Protein AF-A0A8S9JTN9-F1 (afdb_monomer)

Radius of gyration: 44.49 Å; Cα contacts (8 Å, |Δi|>4): 1366; chains: 1; bounding box: 99×125×129 Å

Solvent-accessible surface area (backbone atoms only — not comparable to full-atom values): 61646 Å² total; per-residue (Å²): 127,71,65,69,53,52,55,55,51,49,50,53,55,53,60,62,70,70,72,78,73,77,75,78,67,66,71,97,46,72,66,56,47,50,49,47,60,67,70,60,60,55,63,96,54,34,58,98,40,53,59,58,39,31,57,41,54,53,50,33,56,77,57,70,52,89,56,70,78,80,45,39,67,63,46,36,53,52,31,48,51,45,66,70,39,91,83,51,51,59,62,56,46,26,26,30,53,54,35,35,73,74,69,62,49,91,61,71,99,65,80,59,65,69,52,56,54,48,28,55,48,35,49,73,70,43,73,34,48,63,42,36,31,29,14,37,49,34,53,47,51,49,52,72,73,47,85,87,60,92,72,60,38,93,58,30,64,59,52,49,49,59,56,56,69,34,51,47,93,62,26,28,14,26,56,35,86,88,45,90,66,55,34,56,42,46,28,6,49,48,34,35,25,49,18,32,38,56,70,26,30,84,58,87,68,63,64,69,61,53,52,53,48,52,52,27,52,57,41,34,60,70,67,50,44,72,50,97,87,61,30,22,42,34,79,55,97,81,33,43,66,56,24,36,50,31,33,52,53,6,50,54,42,30,46,73,56,41,93,84,65,77,95,65,65,63,70,57,55,54,8,40,53,43,38,65,50,65,61,67,74,85,71,91,76,85,88,76,82,84,91,76,84,82,79,85,84,80,68,99,67,86,88,81,89,86,84,89,89,85,91,89,87,89,84,91,86,88,88,88,82,89,87,86,89,82,91,84,86,88,84,82,90,80,91,80,90,86,86,89,88,88,90,87,91,83,87,92,90,88,86,89,87,88,90,86,91,81,91,81,92,81,90,88,90,87,86,86,86,91,87,89,85,74,88,77,52,58,67,66,50,54,58,67,73,46,63,71,74,73,66,67,79,61,92,69,53,55,59,60,46,32,45,52,53,49,45,33,57,77,72,71,51,86,78,61,67,73,53,54,52,59,52,32,54,54,30,45,52,46,64,74,38,51,91,78,47,51,61,61,53,51,23,27,30,51,55,35,34,73,75,68,61,48,90,61,72,100,66,80,55,65,62,50,56,52,48,29,55,47,35,49,72,72,43,71,36,49,65,40,36,31,30,14,37,46,34,51,46,52,48,50,71,73,46,84,87,60,92,73,58,38,92,59,27,65,60,53,46,49,61,55,56,68,39,51,46,96,60,27,28,14,30,54,30,92,87,44,90,64,58,32,58,42,44,28,7,49,50,35,34,25,48,19,32,38,62,70,26,30,84,60,88,69,63,65,68,59,53,52,53,48,54,53,29,53,59,39,35,62,70,72,52,43,73,49,99,87,57,30,24,44,34,78,56,97,77,33,43,53,44,22,35,20,31,33,46,45,6,50,35,40,33,28,66,61,43,90,85,53,52,95,66,66,52,60,56,54,39,9,39,52,44,36,55,67,67,66,62,81,55,97,43,72,67,46,38,27,28,37,54,52,28,44,56,33,42,54,62,53,54,49,57,23,37,48,43,80,45,56,93,56,56,64,39,40,61,70,79,58,54,51,53,53,39,34,58,18,33,77,82,63,48,86,54,74,69,62,50,48,30,41,46,34,29,36,42,80,87,52,93,81,61,58,66,40,71,67,44,75,43,50,76,39,82,91,78,59,33,32,34,42,78,72,80,60,94,78,63,67,69,38,52,31,38,36,30,33,32,65,47,74,40,80,84,48,66,86,52,53,67,36,62,56,78,66,49,77,42,73,32,39,26,24,25,52,59,47,81,40,80,34,35,42,32,38,28,42,73,90,75,68,48,72,79,42,78,45,79,52,59,91,90,52,92,61,69,42,80,49,71,45,47,36,70,26,28,43,39,41,37,31,28,39,25,38,87,88,67,47,73,50,81,63,82,37,39,37,42,34,41,32,35,80,86,69,50,74,46,80,42,77,47,45,74,55,90,69,38,34,40,35,78,46,52,34,64,84,35,36,75,82,56,40,32,65,52,45,53,25,39,35,33,43,37,39,38,37,97,38,38,72,65,59,43,80,42,72,46,29,35,37,38,36,52,45,64,82,67,58,96,85,55,72,73,67,81,80,71,73,73,50,83,66,54,79,72,50,85,70,82,83,83,78,84,79,70,80,78,77,80,84,76,79,61,68,68,60,56,51,53,52,51,50,62,64,48,45,59,57,52,48,47,53,49,41,54,56,50,43,51,71,73,39,93,58,77,87,58,73,82,79,60,52,86,51,71,74,54,31,51,50,52,51,49,42,54,48,39,53,52,51,51,54,48,46,54,50,46,44,71,77,42,82,61,59,75,76,60,53,53,56,54,48,50,53,49,48,49,60,50,50,61,69,73,57,84,71,87,86,77,88,74,69,63,56,63,57,51,53,54,61,56,52,62,60,65,74,78,114

Foldseek 3Di:
DVVVVVVVVVVVVVLVVPQPPPPPLDPDDVLNLVVLCVVLDADVLEHPALVSVLVSLVSCVVVLHPPLVSNQDVLLVQLLVQLPDLPHDLQNLQSSLSNCVRNVRPDDLDDSPSSLVVLLVLLVPDQFLVSLLSSLSSLLSSCVPRPPDLQANAPLQVSLVSLCCQADPLLFGDRGPPDPDTALLSSLSSLLSNLSSLVRHPDHHPPVSVVVNLNSLQSPLVQWDADPNLAIFHQDPVGGVSSLVSNVNSQVSNQVSDDPGRPHDPSNVVNPVVVVSVPDDPRPDDDDPDDPPPPPPPPPDDDDDDDDDDDDDDDDDDDDDDDDDDDDDDDDDDDDDDDDDDDDDDDDDDDDDDDDDDDDDDDDDDDDDDDDDPPPCVVVVVVVSPVLPVVLPPDDQLVLLLLSLVLCVLVVHDDDPVSLVVLLVVLLVCQVCVVPDDLQSLQSSLSSCVRSVRPDDLDHPVSSLVVLLVLLVPDQFLVSLLSSLNSLVSCCVPRPPDLQANACLQVSLVSLVVQADPLLWGDRGPVDPDTALLSSLSSLLSNLSSLVRHPDHHPVVSVVVNLVSLQSPLVQWDADPQLAIFDQDPVGTLSSRLSNLNSQQSNQVSDDPERAYDLSNLQNPLVVLVVVPQDPDSNSNSSSSNSLVSLCDGQHAREKDKDFPDLEAEPAVQRKGKIAIATSVRHQDDDKWKWQQFKAAPPDDPDTQDHTHTFDADPVVNITIDNHGDLSDFFHKIKTKMAMGDDPVVVVDHYGYDRIRIGIHGYAYAKDKAQWKKFKAAQPPRDTPDIDGFPLVDQDADEAEDELRIKMKTKIFIATPSGDGDDAPFKWKWKAFPVRFIDIGGFDDDDGMTMDMGNSNVCCLVVQVDFAKIWIWIWTDHPRHPDTDTGGRHIYGYHGDDHDPPGDHGPPDPPDPCVVVPDDPDDDDDDDDPDDDDDVVVVVVVVVVVCVVVVVVVCCCVVCVVVDPPCPDCVPQDPDPVSNVLVVLLVVLVVVLVVLVVCCVVPVPDPVVSVVVNCVSVVVNVVSVDPDDDDDDPVVVVVVVVVVVVVVVD

InterPro domains:
  IPR008814 Dolichyl-diphosphooligosaccharide--protein glycosyltransferase subunit Swp1 [PTHR12640] (394-1003)
  IPR055373 Ribophorin II, N-terminal domain [PF05817] (28-281)
  IPR055373 Ribophorin II, N-terminal domain [PF05817] (397-648)
  IPR055374 Ribophorin II, third domain [PF23860] (770-894)
  IPR055375 Ribophorin II, second domain [PF23861] (656-762)
  IPR056790 Ribophorin II, C-terminal domain [PF25147] (927-1003)

pLDDT: mean 73.26, std 22.55, range [18.02, 96.38]

Structure (mmCIF, N/CA/C/O backbone):
data_AF-A0A8S9JTN9-F1
#
_entry.id   AF-A0A8S9JTN9-F1
#
loop_
_atom_site.group_PDB
_atom_site.id
_atom_site.type_symbol
_atom_site.label_atom_id
_atom_site.label_alt_id
_atom_site.label_comp_id
_atom_site.label_asym_id
_atom_site.label_entity_id
_atom_site.label_seq_id
_atom_sit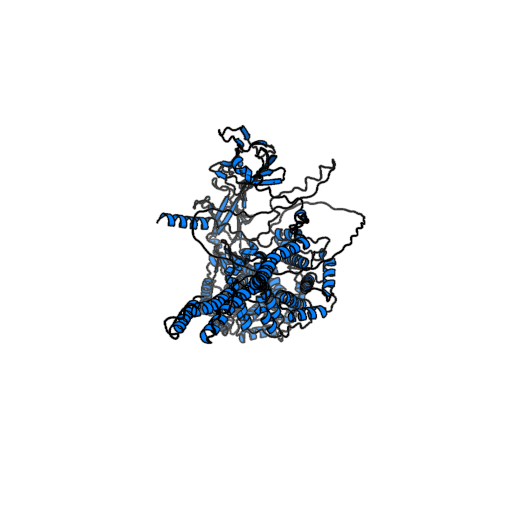e.pdbx_PDB_ins_code
_atom_site.Cartn_x
_atom_site.Cartn_y
_atom_site.Cartn_z
_atom_site.occupancy
_atom_site.B_iso_or_equiv
_atom_site.auth_seq_id
_atom_site.auth_comp_id
_atom_site.auth_asym_id
_atom_site.auth_atom_id
_atom_site.pdbx_PDB_model_num
ATOM 1 N N . MET A 1 1 ? 15.550 -11.506 44.178 1.00 37.38 1 MET A N 1
ATOM 2 C CA . MET A 1 1 ? 16.209 -10.995 42.948 1.00 37.38 1 MET A CA 1
ATOM 3 C C . MET A 1 1 ? 15.764 -11.732 41.674 1.00 37.38 1 MET A C 1
ATOM 5 O O . MET A 1 1 ? 15.809 -11.129 40.613 1.00 37.38 1 MET A O 1
ATOM 9 N N . MET A 1 2 ? 15.254 -12.969 41.771 1.00 32.28 2 MET A N 1
ATOM 10 C CA . MET A 1 2 ? 14.776 -13.774 40.631 1.00 32.28 2 MET A CA 1
ATOM 11 C C . MET A 1 2 ? 13.329 -13.436 40.172 1.00 32.28 2 MET A C 1
ATOM 13 O O . MET A 1 2 ? 13.011 -13.584 38.999 1.00 32.28 2 MET A O 1
ATOM 17 N N . GLU A 1 3 ? 12.477 -12.863 41.036 1.00 29.97 3 GLU A N 1
ATOM 18 C CA . GLU A 1 3 ? 11.081 -12.496 40.691 1.00 29.97 3 GLU A CA 1
ATOM 19 C C . GLU A 1 3 ? 10.928 -11.210 39.857 1.00 29.97 3 GLU A C 1
ATOM 21 O O . GLU A 1 3 ? 10.018 -11.109 39.038 1.00 29.97 3 GLU A O 1
ATOM 26 N N . ARG A 1 4 ? 11.837 -10.230 39.982 1.00 31.38 4 ARG A N 1
ATOM 27 C CA . ARG A 1 4 ? 11.794 -8.999 39.159 1.00 31.38 4 ARG A CA 1
ATOM 28 C C . ARG A 1 4 ? 12.241 -9.230 37.709 1.00 31.38 4 ARG A C 1
ATOM 30 O O . ARG A 1 4 ? 11.861 -8.458 36.832 1.00 31.38 4 ARG A O 1
ATOM 37 N N . GLY A 1 5 ? 13.013 -10.290 37.459 1.00 32.69 5 GLY A N 1
ATOM 38 C CA . GLY A 1 5 ? 13.404 -10.717 36.113 1.00 32.69 5 GLY A CA 1
ATOM 39 C C . GLY A 1 5 ? 12.249 -11.375 35.361 1.00 32.69 5 GLY A C 1
ATOM 40 O O . GLY A 1 5 ? 12.033 -11.065 34.196 1.00 32.69 5 GLY A O 1
ATOM 41 N N . LEU A 1 6 ? 11.446 -12.193 36.050 1.00 35.97 6 LEU A N 1
ATOM 42 C CA . LEU A 1 6 ? 10.314 -12.901 35.451 1.00 35.97 6 LEU A CA 1
ATOM 43 C C . LEU A 1 6 ? 9.186 -11.947 35.032 1.00 35.97 6 LEU A C 1
ATOM 45 O O . LEU A 1 6 ? 8.621 -12.113 33.960 1.00 35.97 6 LEU A O 1
ATOM 49 N N . VAL A 1 7 ? 8.912 -10.901 35.823 1.00 39.09 7 VAL A N 1
ATOM 50 C CA . VAL A 1 7 ? 7.895 -9.882 35.494 1.00 39.09 7 VAL A CA 1
ATOM 51 C C . VAL A 1 7 ? 8.322 -9.025 34.298 1.00 39.09 7 VAL A C 1
ATOM 53 O O . VAL A 1 7 ? 7.502 -8.750 33.431 1.00 39.09 7 VAL A O 1
ATOM 56 N N . ARG A 1 8 ? 9.609 -8.666 34.180 1.00 35.66 8 ARG A N 1
ATOM 57 C CA . ARG A 1 8 ? 10.128 -7.966 32.989 1.00 35.66 8 ARG A CA 1
ATOM 58 C C . ARG A 1 8 ? 10.144 -8.856 31.745 1.00 35.66 8 ARG A C 1
ATOM 60 O O . ARG A 1 8 ? 9.873 -8.363 30.658 1.00 35.66 8 ARG A O 1
ATOM 67 N N . PHE A 1 9 ? 10.397 -10.155 31.904 1.00 37.16 9 PHE A N 1
ATOM 68 C CA . PHE A 1 9 ? 10.361 -11.126 30.809 1.00 37.16 9 PHE A CA 1
ATOM 69 C C . PHE A 1 9 ? 8.922 -11.419 30.345 1.00 37.16 9 PHE A C 1
ATOM 71 O O . PHE A 1 9 ? 8.666 -11.508 29.150 1.00 37.16 9 PHE A O 1
ATOM 78 N N . LEU A 1 10 ? 7.958 -11.472 31.272 1.00 35.69 10 LEU A N 1
ATOM 79 C CA . LEU A 1 10 ? 6.525 -11.586 30.973 1.00 35.69 10 LEU A CA 1
ATOM 80 C C . LEU A 1 10 ? 5.950 -10.313 30.344 1.00 35.69 10 LEU A C 1
ATOM 82 O O . LEU A 1 10 ? 5.129 -10.433 29.445 1.00 35.69 10 LEU A O 1
ATOM 86 N N . PHE A 1 11 ? 6.405 -9.118 30.736 1.00 35.66 11 PHE A N 1
ATOM 87 C CA . PHE A 1 11 ? 6.034 -7.869 30.055 1.00 35.66 11 PHE A CA 1
ATOM 88 C C . PHE A 1 11 ? 6.622 -7.777 28.640 1.00 35.66 11 PHE A C 1
ATOM 90 O O . PHE A 1 11 ? 5.933 -7.307 27.740 1.00 35.66 11 PHE A O 1
ATOM 97 N N . LEU A 1 12 ? 7.839 -8.290 28.410 1.00 32.31 12 LEU A N 1
ATOM 98 C CA . LEU A 1 12 ? 8.412 -8.388 27.062 1.00 32.31 12 LEU A CA 1
ATOM 99 C C . LEU A 1 12 ? 7.629 -9.375 26.179 1.00 32.31 12 LEU A C 1
ATOM 101 O O . LEU A 1 12 ? 7.355 -9.084 25.022 1.00 32.31 12 LEU A O 1
ATOM 105 N N . ILE A 1 13 ? 7.219 -10.522 26.730 1.00 34.81 13 ILE A N 1
ATOM 106 C CA . ILE A 1 13 ? 6.432 -11.531 26.001 1.00 34.81 13 ILE A CA 1
ATOM 107 C C . ILE A 1 13 ? 4.986 -11.057 25.766 1.00 34.81 13 ILE A C 1
ATOM 109 O O . ILE A 1 13 ? 4.405 -11.371 24.730 1.00 34.81 13 ILE A O 1
ATOM 113 N N . LEU A 1 14 ? 4.412 -10.266 26.679 1.00 30.08 14 LEU A N 1
ATOM 114 C CA . LEU A 1 14 ? 3.071 -9.692 26.523 1.00 30.08 14 LEU A CA 1
ATOM 115 C C . LEU A 1 14 ? 3.052 -8.512 25.533 1.00 30.08 14 LEU A C 1
ATOM 117 O O . LEU A 1 14 ? 2.063 -8.345 24.826 1.00 30.08 14 LEU A O 1
ATOM 121 N N . ALA A 1 15 ? 4.151 -7.756 25.416 1.00 28.98 15 ALA A N 1
ATOM 122 C CA . ALA A 1 15 ? 4.320 -6.726 24.386 1.00 28.98 15 ALA A CA 1
ATOM 123 C C . ALA A 1 15 ? 4.497 -7.328 22.977 1.00 28.98 15 ALA A C 1
ATOM 125 O O . ALA A 1 15 ? 3.968 -6.792 22.008 1.00 28.98 15 ALA A O 1
ATOM 126 N N . VAL A 1 16 ? 5.152 -8.490 22.860 1.00 29.52 16 VAL A N 1
ATOM 127 C CA . VAL A 1 16 ? 5.305 -9.207 21.577 1.00 29.52 16 VAL A CA 1
ATOM 128 C C . VAL A 1 16 ? 4.012 -9.928 21.148 1.00 29.52 16 VAL A C 1
ATOM 130 O O . VAL A 1 16 ? 3.818 -10.185 19.965 1.00 29.52 16 VAL A O 1
ATOM 133 N N . ALA A 1 17 ? 3.084 -10.217 22.068 1.00 27.33 17 ALA A N 1
ATOM 134 C CA . ALA A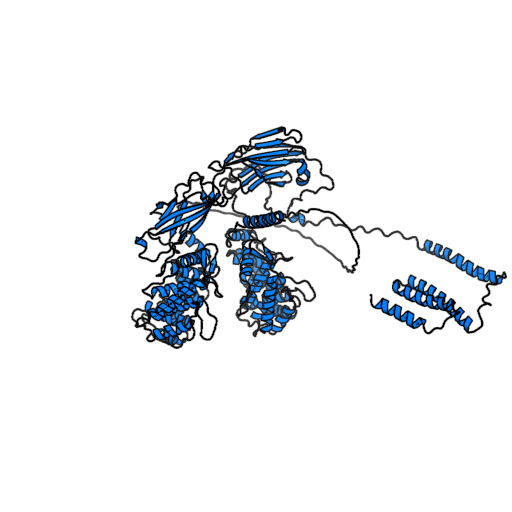 1 17 ? 1.855 -10.964 21.767 1.00 27.33 17 ALA A CA 1
ATOM 135 C C . ALA A 1 17 ? 0.630 -10.102 21.382 1.00 27.33 17 ALA A C 1
ATOM 137 O O . ALA A 1 17 ? -0.398 -10.665 21.007 1.00 27.33 17 ALA A O 1
ATOM 138 N N . ILE A 1 18 ? 0.710 -8.766 21.464 1.00 27.09 18 ILE A N 1
ATOM 139 C CA . ILE A 1 18 ? -0.400 -7.856 21.097 1.00 27.09 18 ILE A CA 1
ATOM 140 C C . ILE A 1 18 ? -0.144 -7.128 19.764 1.00 27.09 18 ILE A C 1
ATOM 142 O O . ILE A 1 18 ? -1.085 -6.636 19.145 1.00 27.09 18 ILE A O 1
ATOM 146 N N . CYS A 1 19 ? 1.078 -7.147 19.232 1.00 28.38 19 CYS A N 1
ATOM 147 C CA . CYS A 1 19 ? 1.383 -6.535 17.939 1.00 28.38 19 CYS A CA 1
ATOM 148 C C . CYS A 1 19 ? 1.438 -7.603 16.837 1.00 28.38 19 CYS A C 1
ATOM 150 O O . CYS A 1 19 ? 2.491 -8.122 16.481 1.00 28.38 19 CYS A O 1
ATOM 152 N N . GLY A 1 20 ? 0.264 -7.998 16.350 1.00 27.23 20 GLY A N 1
ATOM 153 C CA . GLY A 1 20 ? 0.123 -9.023 15.313 1.00 27.23 20 GLY A CA 1
ATOM 154 C C . GLY A 1 20 ? -1.181 -8.914 14.531 1.00 27.23 20 GLY A C 1
ATOM 155 O O . GLY A 1 20 ? -1.677 -9.907 14.013 1.00 27.23 20 GLY A O 1
ATOM 156 N N . ALA A 1 21 ? -1.766 -7.722 14.467 1.00 26.72 21 ALA A N 1
ATOM 157 C CA . ALA A 1 21 ? -2.654 -7.365 13.377 1.00 26.72 21 ALA A CA 1
ATOM 158 C C . ALA A 1 21 ? -1.864 -6.372 12.535 1.00 26.72 21 ALA A C 1
ATOM 160 O O . ALA A 1 21 ? -1.890 -5.177 12.805 1.00 26.72 21 ALA A O 1
ATOM 161 N N . ALA A 1 22 ? -1.103 -6.871 11.559 1.00 27.00 22 ALA A N 1
ATOM 162 C CA . ALA A 1 22 ? -0.682 -6.012 10.468 1.00 27.00 22 ALA A CA 1
ATOM 163 C C . ALA A 1 22 ? -1.977 -5.447 9.874 1.00 27.00 22 ALA A C 1
ATOM 165 O O . ALA A 1 22 ? -2.771 -6.194 9.295 1.00 27.00 22 ALA A O 1
ATOM 166 N N . SER A 1 23 ? -2.253 -4.164 10.110 1.00 31.66 23 SER A N 1
ATOM 167 C CA . SER A 1 23 ? -3.237 -3.437 9.328 1.00 31.66 23 SER A CA 1
ATOM 168 C C . SER A 1 23 ? -2.815 -3.621 7.879 1.00 31.66 23 SER A C 1
ATOM 170 O O . SER A 1 23 ? -1.754 -3.151 7.472 1.00 31.66 23 SER A O 1
ATOM 172 N N . VAL A 1 24 ? -3.585 -4.400 7.121 1.00 33.34 24 VAL A N 1
ATOM 173 C CA . VAL A 1 24 ? -3.389 -4.498 5.679 1.00 33.34 24 VAL A CA 1
ATOM 174 C C . VAL A 1 24 ? -3.744 -3.121 5.147 1.00 33.34 24 VAL A C 1
ATOM 176 O O . VAL A 1 24 ? -4.917 -2.772 5.041 1.00 33.34 24 VAL A O 1
ATOM 179 N N . PHE A 1 25 ? -2.717 -2.306 4.929 1.00 40.38 25 PHE A N 1
ATOM 180 C CA . PHE A 1 25 ? -2.852 -0.975 4.371 1.00 40.38 25 PHE A CA 1
ATOM 181 C C . PHE A 1 25 ? -3.447 -1.119 2.972 1.00 40.38 25 PHE A C 1
ATOM 183 O O . PHE A 1 25 ? -2.820 -1.693 2.081 1.00 40.38 25 PHE A O 1
ATOM 190 N N . GLN A 1 26 ? -4.687 -0.669 2.795 1.00 40.78 26 GLN A N 1
ATOM 191 C CA . GLN A 1 26 ? -5.319 -0.658 1.483 1.00 40.78 26 GLN A CA 1
ATOM 192 C C . GLN A 1 26 ? -4.934 0.636 0.755 1.00 40.78 26 GLN A C 1
ATOM 194 O O . GLN A 1 26 ? -4.905 1.697 1.381 1.00 40.78 26 GLN A O 1
ATOM 199 N N . PRO A 1 27 ? -4.630 0.579 -0.552 1.00 51.81 27 PRO A N 1
ATOM 200 C CA . PRO A 1 27 ? -4.450 1.783 -1.353 1.00 51.81 27 PRO A CA 1
ATOM 201 C C . PRO A 1 27 ? -5.747 2.607 -1.395 1.00 51.81 27 PRO A C 1
ATOM 203 O O . PRO A 1 27 ? -6.815 2.127 -1.012 1.00 51.81 27 PRO A O 1
ATOM 206 N N . ILE A 1 28 ? -5.652 3.845 -1.893 1.00 53.41 28 ILE A N 1
ATOM 207 C CA . ILE A 1 28 ? -6.803 4.740 -2.101 1.00 53.41 28 ILE A CA 1
ATOM 208 C C . ILE A 1 28 ? -7.942 3.968 -2.787 1.00 53.41 28 ILE A C 1
ATOM 210 O O . ILE A 1 28 ? -7.815 3.530 -3.931 1.00 53.41 28 ILE A O 1
ATOM 214 N N . SER A 1 29 ? -9.051 3.818 -2.071 1.00 59.75 29 SER A N 1
ATOM 215 C CA . SER A 1 29 ? -10.230 3.046 -2.472 1.00 59.75 29 SER A CA 1
ATOM 216 C C . SER A 1 29 ? -11.395 3.947 -2.896 1.00 59.75 29 SER A C 1
ATOM 218 O O . SER A 1 29 ? -11.364 5.168 -2.715 1.00 59.75 29 SER A O 1
ATOM 220 N N . ASP A 1 30 ? -12.470 3.342 -3.398 1.00 60.56 30 ASP A N 1
ATOM 221 C CA . ASP A 1 30 ? -13.699 4.058 -3.759 1.00 60.56 30 ASP A CA 1
ATOM 222 C C . ASP A 1 30 ? -14.342 4.779 -2.566 1.00 60.56 30 ASP A C 1
ATOM 224 O O . ASP A 1 30 ? -14.969 5.822 -2.744 1.00 60.56 30 ASP A O 1
ATOM 228 N N . SER A 1 31 ? -14.119 4.306 -1.333 1.00 56.41 31 SER A N 1
ATOM 229 C CA . SER A 1 31 ? -14.581 5.006 -0.130 1.00 56.41 31 SER A CA 1
ATOM 230 C C . SER A 1 31 ? -13.860 6.338 0.085 1.00 56.41 31 SER A C 1
ATOM 232 O O . SER A 1 31 ? -14.497 7.305 0.493 1.00 56.41 31 SER A O 1
ATOM 234 N N . HIS A 1 32 ? -12.573 6.444 -0.266 1.00 60.75 32 HIS A N 1
ATOM 235 C CA . HIS A 1 32 ? -11.844 7.717 -0.235 1.00 60.75 32 HIS A CA 1
ATOM 236 C C . HIS A 1 32 ? -12.381 8.683 -1.295 1.00 60.75 32 HIS A C 1
ATOM 238 O O . HIS A 1 32 ? -12.537 9.875 -1.027 1.00 60.75 32 HIS A O 1
ATOM 244 N N . ARG A 1 33 ? -12.707 8.167 -2.489 1.00 72.19 33 ARG A N 1
ATOM 245 C CA . ARG A 1 33 ? -13.304 8.965 -3.571 1.00 72.19 33 ARG A CA 1
ATOM 246 C C . ARG A 1 33 ? -14.699 9.463 -3.185 1.00 72.19 33 ARG A C 1
ATOM 248 O O . ARG A 1 33 ? -15.002 10.636 -3.385 1.00 72.19 33 ARG A O 1
ATOM 255 N N . SER A 1 34 ? -15.513 8.608 -2.566 1.00 65.50 34 SER A N 1
ATOM 256 C CA . SER A 1 34 ? -16.839 8.971 -2.052 1.00 65.50 34 SER A CA 1
ATOM 257 C C . SER A 1 34 ? -16.753 9.987 -0.912 1.00 65.50 34 SER A C 1
ATOM 259 O O . SER A 1 34 ? -17.433 11.006 -0.952 1.00 65.50 34 SER A O 1
ATOM 261 N N . ALA A 1 35 ? -15.872 9.774 0.069 1.00 64.06 35 ALA A N 1
ATOM 262 C CA . ALA A 1 35 ? -15.688 10.710 1.177 1.00 64.06 35 ALA A CA 1
ATOM 263 C C . ALA A 1 35 ? -15.208 12.085 0.688 1.00 64.06 35 ALA A C 1
ATOM 265 O O . ALA A 1 35 ? -15.694 13.112 1.151 1.00 64.06 35 ALA A O 1
ATOM 266 N N . ALA A 1 36 ? -14.301 12.130 -0.292 1.00 65.00 36 ALA A N 1
ATOM 267 C CA . ALA A 1 36 ? -13.862 13.390 -0.883 1.00 65.00 36 ALA A CA 1
ATOM 268 C C . ALA A 1 36 ? -14.997 14.132 -1.606 1.00 65.00 36 ALA A C 1
ATOM 270 O O . ALA A 1 36 ? -15.054 15.361 -1.550 1.00 65.00 36 ALA A O 1
ATOM 271 N N . LEU A 1 37 ? -15.915 13.405 -2.254 1.00 68.38 37 LEU A N 1
ATOM 272 C CA . LEU A 1 37 ? -17.102 13.991 -2.880 1.00 68.38 37 LEU A CA 1
ATOM 273 C C . LEU A 1 37 ? -18.058 14.627 -1.866 1.00 68.38 37 LEU A C 1
ATOM 275 O O . LEU A 1 37 ? -18.687 15.623 -2.223 1.00 68.38 37 LEU A O 1
ATOM 279 N N . ASP A 1 38 ? -18.133 14.084 -0.649 1.00 69.75 38 ASP A N 1
ATOM 280 C CA . ASP A 1 38 ? -18.964 14.596 0.447 1.00 69.75 38 ASP A CA 1
ATOM 281 C C . ASP A 1 38 ? -18.288 15.744 1.215 1.00 69.75 38 ASP A C 1
ATOM 283 O O . ASP A 1 38 ? -18.948 16.698 1.624 1.00 69.75 38 ASP A O 1
ATOM 287 N N . VAL A 1 39 ? -16.963 15.684 1.391 1.00 72.69 39 VAL A N 1
ATOM 288 C CA . VAL A 1 39 ? -16.188 16.700 2.123 1.00 72.69 39 VAL A CA 1
ATOM 289 C C . VAL A 1 39 ? -16.002 17.972 1.295 1.00 72.69 39 VAL A C 1
ATOM 291 O O . VAL A 1 39 ? -16.148 19.073 1.821 1.00 72.69 39 VAL A O 1
ATOM 294 N N . PHE A 1 40 ? -15.708 17.848 -0.001 1.00 73.25 40 PHE A N 1
ATOM 295 C CA . PHE A 1 40 ? -15.378 18.988 -0.866 1.00 73.25 40 PHE A CA 1
ATOM 296 C C . PHE A 1 40 ? -16.570 19.504 -1.687 1.00 73.25 40 PHE A C 1
ATOM 298 O O . PHE A 1 40 ? -16.401 19.960 -2.825 1.00 73.25 40 PHE A O 1
ATOM 305 N N . VAL A 1 41 ? -17.783 19.458 -1.123 1.00 69.75 41 VAL A N 1
ATOM 306 C CA . VAL A 1 41 ? -18.990 20.005 -1.762 1.00 69.75 41 VAL A CA 1
ATOM 307 C C . VAL A 1 41 ? -18.933 21.542 -1.768 1.00 69.75 41 VAL A C 1
ATOM 309 O O . VAL A 1 41 ? -18.853 22.152 -0.701 1.00 69.75 41 VAL A O 1
ATOM 312 N N . PRO A 1 42 ? -19.000 22.199 -2.941 1.00 65.81 42 PRO A N 1
ATOM 313 C CA . PRO A 1 42 ? -19.050 23.657 -3.015 1.00 65.81 42 PRO A CA 1
ATOM 314 C C . PRO A 1 42 ? -20.377 24.193 -2.456 1.00 65.81 42 PRO A C 1
ATOM 316 O O . PRO A 1 42 ? -21.441 23.617 -2.690 1.00 65.81 42 PRO A O 1
ATOM 319 N N . VAL A 1 43 ? -20.337 25.338 -1.772 1.00 62.12 43 VAL A N 1
ATOM 320 C CA . VAL A 1 43 ? -21.541 26.040 -1.297 1.00 62.12 43 VAL A CA 1
ATOM 321 C C . VAL A 1 43 ? -21.983 27.003 -2.400 1.00 62.12 43 VAL A C 1
ATOM 323 O O . VAL A 1 43 ? -21.194 27.827 -2.856 1.00 62.12 43 VAL A O 1
ATOM 326 N N . ASP A 1 44 ? -23.217 26.870 -2.891 1.00 57.59 44 ASP A N 1
ATOM 327 C CA . ASP A 1 44 ? -23.758 27.682 -3.998 1.00 57.59 44 ASP A CA 1
ATOM 328 C C . ASP A 1 44 ? -22.902 27.658 -5.289 1.00 57.59 44 ASP A C 1
ATOM 330 O O . ASP A 1 44 ? -22.885 28.612 -6.065 1.00 57.59 44 ASP A O 1
ATOM 334 N N . GLY A 1 45 ? -22.167 26.564 -5.529 1.00 59.97 45 GLY A N 1
ATOM 335 C CA . GLY A 1 45 ? -21.318 26.398 -6.716 1.00 59.97 45 GLY A CA 1
ATOM 336 C C . GLY A 1 45 ? -19.933 27.057 -6.635 1.00 59.97 45 GLY A C 1
ATOM 337 O O . GLY A 1 45 ? -19.227 27.084 -7.642 1.00 59.97 45 GLY A O 1
ATOM 338 N N . SER A 1 46 ? -19.509 27.556 -5.464 1.00 62.28 46 SER A N 1
ATOM 339 C CA . SER A 1 46 ? -18.149 28.079 -5.244 1.00 62.28 46 SER A CA 1
ATOM 340 C C . SER A 1 46 ? -17.571 27.702 -3.869 1.00 62.28 46 SER A C 1
ATOM 342 O O . SER A 1 46 ? -18.300 27.359 -2.940 1.00 62.28 46 SER A O 1
ATOM 344 N N . TYR A 1 47 ? -16.244 27.742 -3.741 1.00 75.06 47 TYR A N 1
ATOM 345 C CA . TYR A 1 47 ? -15.539 27.587 -2.460 1.00 75.06 47 TYR A CA 1
ATOM 346 C C . TYR A 1 47 ? -15.342 28.951 -1.782 1.00 75.06 47 TYR A C 1
ATOM 348 O O . TYR A 1 47 ? -15.330 29.984 -2.456 1.00 75.06 47 TYR A O 1
ATOM 356 N N . LYS A 1 48 ? -15.170 28.986 -0.451 1.00 73.81 48 LYS A N 1
ATOM 357 C CA . LYS A 1 48 ? -15.108 30.249 0.315 1.00 73.81 48 LYS A CA 1
ATOM 358 C C . LYS A 1 48 ? -13.827 31.036 0.048 1.00 73.81 48 LYS A C 1
ATOM 360 O O . LYS A 1 48 ? -13.801 32.248 0.259 1.00 73.81 48 LYS A O 1
ATOM 365 N N . SER A 1 49 ? -12.763 30.363 -0.386 1.00 81.56 49 SER A N 1
ATOM 366 C CA . SER A 1 49 ? -11.481 30.973 -0.740 1.00 81.56 49 SER A CA 1
ATOM 367 C C . SER A 1 49 ? -10.806 30.237 -1.902 1.00 81.56 49 SER A C 1
ATOM 369 O O . SER A 1 49 ? -11.142 29.096 -2.216 1.00 81.56 49 SER A O 1
ATOM 371 N N . LEU A 1 50 ? -9.822 30.885 -2.537 1.00 83.25 50 LEU A N 1
ATOM 372 C CA . LEU A 1 50 ? -8.990 30.251 -3.570 1.00 83.25 50 LEU A CA 1
ATOM 373 C C . LEU A 1 50 ? -8.086 29.144 -3.007 1.00 83.25 50 LEU A C 1
ATOM 375 O O . LEU A 1 50 ? -7.720 28.230 -3.738 1.00 83.25 50 LEU A O 1
ATOM 379 N N . GLU A 1 51 ? -7.741 29.220 -1.721 1.00 83.88 51 GLU A N 1
ATOM 380 C CA . GLU A 1 51 ? -6.992 28.182 -1.007 1.00 83.88 51 GLU A CA 1
ATOM 381 C C . GLU A 1 51 ? -7.840 26.916 -0.846 1.00 83.88 51 GLU A C 1
ATOM 383 O O . GLU A 1 51 ? -7.428 25.852 -1.297 1.00 83.88 51 GLU A O 1
ATOM 388 N N . GLU A 1 52 ? -9.069 27.049 -0.336 1.00 81.75 52 GLU A N 1
ATOM 389 C CA . GLU A 1 52 ? -10.024 25.935 -0.217 1.00 81.75 52 GLU A CA 1
ATOM 390 C C . GLU A 1 52 ? -10.377 25.364 -1.600 1.00 81.75 52 GLU A C 1
ATOM 392 O O . GLU A 1 52 ? -10.446 24.149 -1.778 1.00 81.75 52 GLU A O 1
ATOM 397 N N . ALA A 1 53 ? -10.518 26.231 -2.612 1.00 83.50 53 ALA A N 1
ATOM 398 C CA . ALA A 1 53 ? -10.722 25.804 -3.993 1.00 83.50 53 ALA A CA 1
ATOM 399 C C . ALA A 1 53 ? -9.543 24.979 -4.522 1.00 83.50 53 ALA A C 1
ATOM 401 O O . ALA A 1 53 ? -9.754 23.942 -5.146 1.00 83.50 53 ALA A O 1
ATOM 402 N N . TYR A 1 54 ? -8.306 25.421 -4.286 1.00 85.19 54 TYR A N 1
ATOM 403 C CA . TYR A 1 54 ? -7.116 24.690 -4.706 1.00 85.19 54 TYR A CA 1
ATOM 404 C C . TYR A 1 54 ? -7.000 23.339 -3.997 1.00 85.19 54 TYR A C 1
ATOM 406 O O . TYR A 1 54 ? -6.768 22.332 -4.661 1.00 85.19 54 TYR A O 1
ATOM 414 N N . GLU A 1 55 ? -7.194 23.294 -2.679 1.00 83.88 55 GLU A N 1
ATOM 415 C CA . GLU A 1 55 ? -7.137 22.058 -1.893 1.00 83.88 55 GLU A CA 1
ATOM 416 C C . GLU A 1 55 ? -8.183 21.041 -2.359 1.00 83.88 55 GLU A C 1
ATOM 418 O O . GLU A 1 55 ? -7.852 19.874 -2.592 1.00 83.88 55 GLU A O 1
ATOM 423 N N . ALA A 1 56 ? -9.418 21.493 -2.580 1.00 80.69 56 ALA A N 1
ATOM 424 C CA . ALA A 1 56 ? -10.496 20.666 -3.101 1.00 80.69 56 ALA A CA 1
ATOM 425 C C . ALA A 1 56 ? -10.176 20.143 -4.506 1.00 80.69 56 ALA A C 1
ATOM 427 O O . ALA A 1 56 ? -10.167 18.936 -4.742 1.00 80.69 56 ALA A O 1
ATOM 428 N N . LEU A 1 57 ? -9.853 21.039 -5.443 1.00 81.62 57 LEU A N 1
ATOM 429 C CA . LEU A 1 57 ? -9.584 20.682 -6.837 1.00 81.62 57 LEU A CA 1
ATOM 430 C C . LEU A 1 57 ? -8.363 19.773 -6.974 1.00 81.62 57 LEU A C 1
ATOM 432 O O . LEU A 1 57 ? -8.390 18.824 -7.758 1.00 81.62 57 LEU A O 1
ATOM 436 N N . LYS A 1 58 ? -7.302 20.031 -6.202 1.00 82.75 58 LYS A N 1
ATOM 437 C CA . LYS A 1 58 ? -6.099 19.201 -6.217 1.00 82.75 58 LYS A CA 1
ATOM 438 C C . LYS A 1 58 ? -6.372 17.818 -5.642 1.00 82.75 58 LYS A C 1
ATOM 440 O O . LYS A 1 58 ? -5.891 16.834 -6.198 1.00 82.75 58 LYS A O 1
ATOM 445 N N . THR A 1 59 ? -7.166 17.731 -4.577 1.00 79.56 59 THR A N 1
ATOM 446 C CA . THR A 1 59 ? -7.569 16.448 -3.992 1.00 79.56 59 THR A CA 1
ATOM 447 C C . THR A 1 59 ? -8.434 15.644 -4.959 1.00 79.56 59 THR A C 1
ATOM 449 O O . THR A 1 59 ? -8.150 14.472 -5.189 1.00 79.56 59 THR A O 1
ATOM 452 N N . LEU A 1 60 ? -9.426 16.267 -5.601 1.00 77.38 60 LEU A N 1
ATOM 453 C CA . LEU A 1 60 ? -10.267 15.612 -6.610 1.00 77.38 60 LEU A CA 1
ATOM 454 C C . LEU A 1 60 ? -9.447 15.127 -7.818 1.00 77.38 60 LEU A C 1
ATOM 456 O O . LEU A 1 60 ? -9.670 14.017 -8.294 1.00 77.38 60 LEU A O 1
ATOM 460 N N . GLU A 1 61 ? -8.462 15.910 -8.273 1.00 81.50 61 GLU A N 1
ATOM 461 C CA . GLU A 1 61 ? -7.536 15.507 -9.339 1.00 81.50 61 GLU A CA 1
ATOM 462 C C . GLU A 1 61 ? -6.671 14.302 -8.940 1.00 81.50 61 GLU A C 1
ATOM 464 O O . GLU A 1 61 ? -6.538 13.362 -9.724 1.00 81.50 61 GLU A O 1
ATOM 469 N N . ILE A 1 62 ? -6.109 14.296 -7.724 1.00 77.69 62 ILE A N 1
ATOM 470 C CA . ILE A 1 62 ? -5.326 13.164 -7.195 1.00 77.69 62 ILE A CA 1
ATOM 471 C C . ILE A 1 62 ? -6.195 11.906 -7.091 1.00 77.69 62 ILE A C 1
ATOM 473 O O . ILE A 1 62 ? -5.748 10.808 -7.416 1.00 77.69 62 ILE A O 1
ATOM 477 N N . LEU A 1 63 ? -7.450 12.072 -6.674 1.00 73.38 63 LEU A N 1
ATOM 478 C CA . LEU A 1 63 ? -8.438 11.006 -6.549 1.00 73.38 63 LEU A CA 1
ATOM 479 C C . LEU A 1 63 ? -9.142 10.672 -7.868 1.00 73.38 63 LEU A C 1
ATOM 481 O O . LEU A 1 63 ? -10.120 9.934 -7.836 1.00 73.38 63 LEU A O 1
ATOM 485 N N . GLY A 1 64 ? -8.691 11.199 -9.012 1.00 75.50 64 GLY A N 1
ATOM 486 C CA . GLY A 1 64 ? -9.235 10.890 -10.339 1.00 75.50 64 GLY A CA 1
ATOM 487 C C . GLY A 1 64 ? -10.743 11.129 -10.490 1.00 75.50 64 GLY A C 1
ATOM 488 O O . GLY A 1 64 ? -11.390 10.399 -11.231 1.00 75.50 64 GLY A O 1
ATOM 489 N N . ILE A 1 65 ? -11.314 12.090 -9.760 1.00 73.19 65 ILE A N 1
ATOM 490 C CA . ILE A 1 65 ? -12.740 12.436 -9.819 1.00 73.19 65 ILE A CA 1
ATOM 491 C C . ILE A 1 65 ? -12.935 13.568 -10.828 1.00 73.19 65 ILE A C 1
ATOM 493 O O . ILE A 1 65 ? -12.435 14.679 -10.629 1.00 73.19 65 ILE A O 1
ATOM 497 N N . ASP A 1 66 ? -13.715 13.320 -11.879 1.00 63.38 66 ASP A N 1
ATOM 498 C CA . ASP A 1 66 ? -13.943 14.303 -12.938 1.00 63.38 66 ASP A CA 1
ATOM 499 C C . ASP A 1 66 ? -15.175 15.184 -12.654 1.00 63.38 66 ASP A C 1
ATOM 501 O O . ASP A 1 66 ? -16.283 14.940 -13.121 1.00 63.38 66 ASP A O 1
ATOM 505 N N . LYS A 1 67 ? -14.987 16.213 -11.816 1.00 61.00 67 LYS A N 1
ATOM 506 C CA . LYS A 1 67 ? -15.979 17.280 -11.540 1.00 61.00 67 LYS A CA 1
ATOM 507 C C . LYS A 1 67 ? -15.590 18.634 -12.161 1.00 61.00 67 LYS A C 1
ATOM 509 O O . LYS A 1 67 ? -16.153 19.672 -11.807 1.00 61.00 67 LYS A O 1
ATOM 514 N N . LYS A 1 68 ? -14.609 18.656 -13.077 1.00 56.91 68 LYS A N 1
ATOM 515 C CA . LYS A 1 68 ? -13.992 19.898 -13.590 1.00 56.91 68 LYS A CA 1
ATOM 516 C C . LYS A 1 68 ? -14.976 20.809 -14.342 1.00 56.91 68 LYS A C 1
ATOM 518 O O . LYS A 1 68 ? -14.792 22.023 -14.314 1.00 56.91 68 LYS A O 1
ATOM 523 N N . SER A 1 69 ? -16.027 20.270 -14.966 1.00 53.31 69 SER A N 1
ATOM 524 C CA . SER A 1 69 ? -17.031 21.053 -15.707 1.00 53.31 69 SER A CA 1
ATOM 525 C C . SER A 1 69 ? -17.971 21.859 -14.806 1.00 53.31 69 SER A C 1
ATOM 527 O O . SER A 1 69 ? -18.258 23.018 -15.111 1.00 53.31 69 SER A O 1
ATOM 529 N N . ASP A 1 70 ? -18.395 21.282 -13.680 1.00 55.12 70 ASP A N 1
ATOM 530 C CA . ASP A 1 70 ? -19.506 21.793 -12.859 1.00 55.12 70 ASP A CA 1
ATOM 531 C C . ASP A 1 70 ? -19.079 22.923 -11.903 1.00 55.12 70 ASP A C 1
ATOM 533 O O . ASP A 1 70 ? -19.899 23.728 -11.469 1.00 55.12 70 ASP A O 1
ATOM 537 N N . LEU A 1 71 ? -17.778 23.010 -11.607 1.00 61.09 71 LEU A N 1
ATOM 538 C CA . LEU A 1 71 ? -17.151 23.973 -10.686 1.00 61.09 71 LEU A CA 1
ATOM 539 C C . LEU A 1 71 ? -16.498 25.179 -11.394 1.00 61.09 71 LEU A C 1
ATOM 541 O O . LEU A 1 71 ? -15.961 26.079 -10.739 1.00 61.09 71 LEU A O 1
ATOM 545 N N . SER A 1 72 ? -16.485 25.176 -12.731 1.00 62.22 72 SER A N 1
ATOM 546 C CA . SER A 1 72 ? -15.561 25.995 -13.526 1.00 62.22 72 SER A CA 1
ATOM 547 C C . SER A 1 72 ? -15.949 27.470 -13.656 1.00 62.22 72 SER A C 1
ATOM 549 O O . SER A 1 72 ? -15.065 28.319 -13.649 1.00 62.22 72 SER A O 1
ATOM 551 N N . SER A 1 73 ? -17.233 27.823 -13.750 1.00 68.31 73 SER A N 1
ATOM 552 C CA . SER A 1 73 ? -17.630 29.179 -14.168 1.00 68.31 73 SER A CA 1
ATOM 553 C C . SER A 1 73 ? -17.365 30.254 -13.104 1.00 68.31 73 SER A C 1
ATOM 555 O O . SER A 1 73 ? -16.616 31.196 -13.365 1.00 68.31 73 SER A O 1
ATOM 557 N N . ALA A 1 74 ? -17.908 30.099 -11.893 1.00 70.56 74 ALA A N 1
ATOM 558 C CA . ALA A 1 74 ? -17.746 31.068 -10.801 1.00 70.56 74 ALA A CA 1
ATOM 559 C C . ALA A 1 74 ? -16.309 31.098 -10.247 1.00 70.56 74 ALA A C 1
ATOM 561 O O . ALA A 1 74 ? -15.762 32.160 -9.939 1.00 70.56 74 ALA A O 1
ATOM 562 N N . THR A 1 75 ? -15.663 29.931 -10.160 1.00 77.25 75 THR A N 1
ATOM 563 C CA . THR A 1 75 ? -14.277 29.821 -9.685 1.00 77.25 75 THR A CA 1
ATOM 564 C C . THR A 1 75 ? -13.306 30.471 -10.671 1.00 77.25 75 THR A C 1
ATOM 566 O O . THR A 1 75 ? -12.432 31.230 -10.251 1.00 77.25 75 THR A O 1
ATOM 569 N N . CYS A 1 76 ? -13.482 30.256 -11.982 1.00 80.25 76 CYS A N 1
ATOM 570 C CA . CYS A 1 76 ? -12.641 30.907 -12.985 1.00 80.25 76 CYS A CA 1
ATOM 571 C C . CYS A 1 76 ? -12.848 32.422 -13.055 1.00 80.25 76 CYS A C 1
ATOM 573 O O . CYS A 1 76 ? -11.876 33.142 -13.277 1.00 80.25 76 CYS A O 1
ATOM 575 N N . GLU A 1 77 ? -14.060 32.931 -12.818 1.00 79.81 77 GLU A N 1
ATOM 576 C CA . GLU A 1 77 ? -14.301 34.377 -12.734 1.00 79.81 77 GLU A CA 1
ATOM 577 C C . GLU A 1 77 ? -13.502 35.015 -11.583 1.00 79.81 77 GLU A C 1
ATOM 579 O O . GLU A 1 77 ? -12.833 36.035 -11.769 1.00 79.81 77 GLU A O 1
ATOM 584 N N . ASN A 1 78 ? -13.481 34.368 -10.412 1.00 79.44 78 ASN A N 1
ATOM 585 C CA . ASN A 1 78 ? -12.677 34.807 -9.269 1.00 79.44 78 ASN A CA 1
ATOM 586 C C . ASN A 1 78 ? -11.167 34.730 -9.538 1.00 79.44 78 ASN A C 1
ATOM 588 O O . ASN A 1 78 ? -10.442 35.661 -9.184 1.00 79.44 78 ASN A O 1
ATOM 592 N N . VAL A 1 79 ? -10.686 33.665 -10.187 1.00 84.19 79 VAL A N 1
ATOM 593 C CA . VAL A 1 79 ? -9.273 33.527 -10.583 1.00 84.19 79 VAL A CA 1
ATOM 594 C C . VAL A 1 79 ? -8.863 34.660 -11.522 1.00 84.19 79 VAL A C 1
ATOM 596 O O . VAL A 1 79 ? -7.882 35.352 -11.252 1.00 84.19 79 VAL A O 1
ATOM 599 N N . VAL A 1 80 ? -9.638 34.908 -12.583 1.00 82.31 80 VAL A N 1
ATOM 600 C CA . VAL A 1 80 ? -9.367 35.992 -13.541 1.00 82.31 80 VAL A CA 1
ATOM 601 C C . VAL A 1 80 ? -9.363 37.347 -12.836 1.00 82.31 80 VAL A C 1
ATOM 603 O O . VAL A 1 80 ? -8.464 38.157 -13.059 1.00 82.31 80 VAL A O 1
ATOM 606 N N . LYS A 1 81 ? -10.313 37.581 -11.926 1.00 81.69 81 LYS A N 1
ATOM 607 C CA . LYS A 1 81 ? -10.387 38.816 -11.141 1.00 81.69 81 LYS A CA 1
ATOM 608 C C . LYS A 1 81 ? -9.158 39.019 -10.251 1.00 81.69 81 LYS A C 1
ATOM 610 O O . LYS A 1 81 ? -8.617 40.119 -10.219 1.00 81.69 81 LYS A O 1
ATOM 615 N N . VAL A 1 82 ? -8.695 37.987 -9.543 1.00 82.94 82 VAL A N 1
ATOM 616 C CA . VAL A 1 82 ? -7.526 38.082 -8.648 1.00 82.94 82 VAL A CA 1
ATOM 617 C C . VAL A 1 82 ? -6.221 38.254 -9.425 1.00 82.94 82 VAL A C 1
ATOM 619 O O . VAL A 1 82 ? -5.369 39.037 -9.000 1.00 82.94 82 VAL A O 1
ATOM 622 N N . LEU A 1 83 ? -6.080 37.587 -10.574 1.00 78.94 83 LEU A N 1
ATOM 623 C CA . LEU A 1 83 ? -4.913 37.731 -11.451 1.00 78.94 83 LEU A CA 1
ATOM 624 C C . LEU A 1 83 ? -4.875 39.090 -12.172 1.00 78.94 83 LEU A C 1
ATOM 626 O O . LEU A 1 83 ? -3.789 39.572 -12.482 1.00 78.94 83 LEU A O 1
ATOM 630 N N . ALA A 1 84 ? -6.030 39.725 -12.399 1.00 73.19 84 ALA A N 1
ATOM 631 C CA . ALA A 1 84 ? -6.132 41.062 -12.990 1.00 73.19 84 ALA A CA 1
ATOM 632 C C . ALA A 1 84 ? -5.963 42.211 -11.974 1.00 73.19 84 ALA A C 1
ATOM 634 O O . ALA A 1 84 ? -5.690 43.348 -12.359 1.00 73.19 84 ALA A O 1
ATOM 635 N N . LEU A 1 85 ? -6.141 41.952 -10.674 1.00 73.69 85 LEU A N 1
ATOM 636 C CA . LEU A 1 85 ? -6.034 42.969 -9.627 1.00 73.69 85 LEU A CA 1
ATOM 637 C C . LEU A 1 85 ? -4.588 43.132 -9.146 1.00 73.69 85 LEU A C 1
ATOM 639 O O . LEU A 1 85 ? -4.025 42.256 -8.489 1.00 73.69 85 LEU A O 1
ATOM 643 N N . SER A 1 86 ? -4.021 44.324 -9.341 1.00 61.50 86 SER A N 1
ATOM 644 C CA . SER A 1 86 ? -2.712 44.692 -8.780 1.00 61.50 86 SER A CA 1
ATOM 645 C C . SER A 1 86 ? -2.689 44.694 -7.241 1.00 61.50 86 SER A C 1
ATOM 647 O O . SER A 1 86 ? -1.628 44.503 -6.647 1.00 61.50 86 SER A O 1
ATOM 649 N N . SER A 1 87 ? -3.849 44.810 -6.582 1.00 64.38 87 SER A N 1
ATOM 650 C CA . SER A 1 87 ? -4.020 44.865 -5.120 1.00 64.38 87 SER A CA 1
ATOM 651 C C . SER A 1 87 ? -4.165 43.511 -4.404 1.00 64.38 87 SER A C 1
ATOM 653 O O . SER A 1 87 ? -4.319 43.498 -3.185 1.00 64.38 87 SER A O 1
ATOM 655 N N . SER A 1 88 ? -4.121 42.376 -5.112 1.00 77.12 88 SER A N 1
ATOM 656 C CA . SER A 1 88 ? -4.212 41.035 -4.498 1.00 77.12 88 SER A CA 1
ATOM 657 C C . SER A 1 88 ? -3.080 40.758 -3.490 1.00 77.12 88 SER A C 1
ATOM 659 O O . SER A 1 88 ? -2.012 41.366 -3.561 1.00 77.12 88 SER A O 1
ATOM 661 N N . THR A 1 89 ? -3.251 39.850 -2.532 1.00 86.00 89 THR A N 1
ATOM 662 C CA . THR A 1 89 ? -2.114 39.451 -1.679 1.00 86.00 89 THR A CA 1
ATOM 663 C C . THR A 1 89 ? -1.202 38.458 -2.416 1.00 86.00 89 THR A C 1
ATOM 665 O O . THR A 1 89 ? -1.622 37.836 -3.392 1.00 86.00 89 THR A O 1
ATOM 668 N N . LEU A 1 90 ? 0.052 38.283 -1.970 1.00 87.88 90 LEU A N 1
ATOM 669 C CA . LEU A 1 90 ? 0.951 37.251 -2.526 1.00 87.88 90 LEU A CA 1
ATOM 670 C C . LEU A 1 90 ? 0.352 35.840 -2.374 1.00 87.88 90 LEU A C 1
ATOM 672 O O . LEU A 1 90 ? 0.473 35.015 -3.277 1.00 87.88 90 LEU A O 1
ATOM 676 N N . LYS A 1 91 ? -0.353 35.596 -1.262 1.00 89.31 91 LYS A N 1
ATOM 677 C CA . LYS A 1 91 ? -1.088 34.355 -0.995 1.00 89.31 91 LYS A CA 1
ATOM 678 C C . LYS A 1 91 ? -2.205 34.132 -2.021 1.00 89.31 91 LYS A C 1
ATOM 680 O O . LYS A 1 91 ? -2.274 33.065 -2.626 1.00 89.31 91 LYS A O 1
ATOM 685 N N . ASP A 1 92 ? -3.041 35.143 -2.259 1.00 87.00 92 ASP A N 1
ATOM 686 C CA . ASP A 1 92 ? -4.145 35.043 -3.226 1.00 87.00 92 ASP A CA 1
ATOM 687 C C . ASP A 1 92 ? -3.629 34.859 -4.656 1.00 87.00 92 ASP A C 1
ATOM 689 O O . ASP A 1 92 ? -4.197 34.082 -5.419 1.00 87.00 92 ASP A O 1
ATOM 693 N N . ALA A 1 93 ? -2.527 35.529 -5.009 1.00 86.88 93 ALA A N 1
ATOM 694 C CA . ALA A 1 93 ? -1.858 35.360 -6.295 1.00 86.88 93 ALA A CA 1
ATOM 695 C C . ALA A 1 93 ? -1.368 33.918 -6.504 1.00 86.88 93 ALA A C 1
ATOM 697 O O . ALA A 1 93 ? -1.612 33.344 -7.567 1.00 86.88 93 ALA A O 1
ATOM 698 N N . LEU A 1 94 ? -0.728 33.311 -5.494 1.00 90.31 94 LEU A N 1
ATOM 699 C CA . LEU A 1 94 ? -0.286 31.917 -5.567 1.00 90.31 94 LEU A CA 1
ATOM 700 C C . LEU A 1 94 ? -1.469 30.971 -5.793 1.00 90.31 94 LEU A C 1
ATOM 702 O O . LEU A 1 94 ? -1.426 30.140 -6.702 1.00 90.31 94 LEU A O 1
ATOM 706 N N . TYR A 1 95 ? -2.514 31.066 -4.970 1.00 89.38 95 TYR A N 1
ATOM 707 C CA . TYR A 1 95 ? -3.645 30.145 -5.075 1.00 89.38 95 TYR A CA 1
ATOM 708 C C . TYR A 1 95 ? -4.466 30.377 -6.345 1.00 89.38 95 TYR A C 1
ATOM 710 O O . TYR A 1 95 ? -4.912 29.406 -6.949 1.00 89.38 95 TYR A O 1
ATOM 718 N N . ALA A 1 96 ? -4.580 31.616 -6.833 1.00 88.25 96 ALA A N 1
ATOM 719 C CA . ALA A 1 96 ? -5.180 31.892 -8.138 1.00 88.25 96 ALA A CA 1
ATOM 720 C C . ALA A 1 96 ? -4.414 31.196 -9.276 1.00 88.25 96 ALA A C 1
ATOM 722 O O . ALA A 1 96 ? -5.029 30.521 -10.100 1.00 88.25 96 ALA A O 1
ATOM 723 N N . LEU A 1 97 ? -3.078 31.299 -9.294 1.00 87.88 97 LEU A N 1
ATOM 724 C CA . LEU A 1 97 ? -2.228 30.585 -10.257 1.00 87.88 97 LEU A CA 1
ATOM 725 C C . LEU A 1 97 ? -2.353 29.063 -10.104 1.00 87.88 97 LEU A C 1
ATOM 727 O O . LEU A 1 97 ? -2.416 28.341 -11.096 1.00 87.88 97 LEU A O 1
ATOM 731 N N . SER A 1 98 ? -2.429 28.569 -8.870 1.00 88.69 98 SER A N 1
ATOM 732 C CA . SER A 1 98 ? -2.532 27.136 -8.577 1.00 88.69 98 SER A CA 1
ATOM 733 C C . SER A 1 98 ? -3.859 26.545 -9.068 1.00 88.69 98 SER A C 1
ATOM 735 O O . SER A 1 98 ? -3.867 25.501 -9.716 1.00 88.69 98 SER A O 1
ATOM 737 N N . VAL A 1 99 ? -4.978 27.243 -8.841 1.00 87.44 99 VAL A N 1
ATOM 738 C CA . VAL A 1 99 ? -6.299 26.871 -9.377 1.00 87.44 99 VAL A CA 1
ATOM 739 C C . VAL A 1 99 ? -6.322 26.975 -10.904 1.00 87.44 99 VAL A C 1
ATOM 741 O O . VAL A 1 99 ? -6.843 26.077 -11.568 1.00 87.44 99 VAL A O 1
ATOM 744 N N . ASN A 1 100 ? -5.721 28.024 -11.478 1.00 85.81 100 ASN A N 1
ATOM 745 C CA . ASN A 1 100 ? -5.635 28.196 -12.929 1.00 85.81 100 ASN A CA 1
ATOM 746 C C . ASN A 1 100 ? -4.900 27.035 -13.612 1.00 85.81 100 ASN A C 1
ATOM 748 O O . ASN A 1 100 ? -5.326 26.581 -14.671 1.00 85.81 100 ASN A O 1
ATOM 752 N N . GLY A 1 101 ? -3.847 26.505 -12.984 1.00 82.31 101 GLY A N 1
ATOM 753 C CA . GLY A 1 101 ? -3.119 25.339 -13.488 1.00 82.31 101 GLY A CA 1
ATOM 754 C C . GLY A 1 101 ? -3.979 24.075 -13.599 1.00 82.31 101 GLY A C 1
ATOM 755 O O . GLY A 1 101 ? -3.738 23.252 -14.480 1.00 82.31 101 GLY A O 1
ATOM 756 N N . ILE A 1 102 ? -5.006 23.939 -12.751 1.00 82.75 102 ILE A N 1
ATOM 757 C CA . ILE A 1 102 ? -5.905 22.775 -12.728 1.00 82.75 102 ILE A CA 1
ATOM 758 C C . ILE A 1 102 ? -7.107 22.975 -13.661 1.00 82.75 102 ILE A C 1
ATOM 760 O O . ILE A 1 102 ? -7.436 22.079 -14.443 1.00 82.75 102 ILE A O 1
ATOM 764 N N . LEU A 1 103 ? -7.773 24.134 -13.576 1.00 80.69 103 LEU A N 1
ATOM 765 C CA . LEU A 1 103 ? -9.006 24.428 -14.322 1.00 80.69 103 LEU A CA 1
ATOM 766 C C . LEU A 1 103 ? -8.765 25.002 -15.721 1.00 80.69 103 LEU A C 1
ATOM 768 O O . LEU A 1 103 ? -9.692 25.018 -16.527 1.00 80.69 103 LEU A O 1
ATOM 772 N N . LYS A 1 104 ? -7.546 25.476 -16.013 1.00 81.88 104 LYS A N 1
ATOM 773 C CA . LYS A 1 104 ? -7.188 26.165 -17.263 1.00 81.88 104 LYS A CA 1
ATOM 774 C C . LYS A 1 104 ? -8.195 27.266 -17.609 1.00 81.88 104 LYS A C 1
ATOM 776 O O . LYS A 1 104 ? -8.754 27.303 -18.707 1.00 81.88 104 LYS A O 1
ATOM 781 N N . CYS A 1 105 ? -8.463 28.142 -16.643 1.00 78.81 105 CYS A N 1
ATOM 782 C CA . CYS A 1 105 ? -9.384 29.253 -16.835 1.00 78.81 105 CYS A CA 1
ATOM 783 C C . CYS A 1 105 ? -8.894 30.121 -18.004 1.00 78.81 105 CYS A C 1
ATOM 785 O O . CYS A 1 105 ? -7.701 30.395 -18.113 1.00 78.81 105 CYS A O 1
ATOM 787 N N . LYS A 1 106 ? -9.797 30.549 -18.897 1.00 64.50 106 LYS A N 1
ATOM 788 C CA . LYS A 1 106 ? -9.461 31.423 -20.036 1.00 64.50 106 LYS A CA 1
ATOM 789 C C . LYS A 1 106 ? -9.072 32.828 -19.548 1.00 64.50 106 LYS A C 1
ATOM 791 O O . LYS A 1 106 ? -9.851 33.769 -19.670 1.00 64.50 106 LYS A O 1
ATOM 796 N N . SER A 1 107 ? -7.884 32.981 -18.978 1.00 57.50 107 SER A N 1
ATOM 797 C CA . SER A 1 107 ? -7.170 34.257 -18.952 1.00 57.50 107 SER A CA 1
ATOM 798 C C . SER A 1 107 ? -6.604 34.498 -20.354 1.00 57.50 107 SER A C 1
ATOM 800 O O . SER A 1 107 ? -6.188 33.536 -20.993 1.00 57.50 107 SER A O 1
ATOM 802 N N . GLY A 1 108 ? -6.638 35.731 -20.867 1.00 55.19 108 GLY A N 1
ATOM 803 C CA . GLY A 1 108 ? -6.164 36.054 -22.224 1.00 55.19 108 GLY A CA 1
ATOM 804 C C . GLY A 1 108 ? -4.752 35.529 -22.538 1.00 55.19 108 GLY A C 1
ATOM 805 O O . GLY A 1 108 ? -3.989 35.220 -21.627 1.00 55.19 108 GLY A O 1
ATOM 806 N N . GLU A 1 109 ? -4.416 35.433 -23.829 1.00 48.25 109 GLU A N 1
ATOM 807 C CA . GLU A 1 109 ? -3.176 34.821 -24.360 1.00 48.25 109 GLU A CA 1
ATOM 808 C C . GLU A 1 109 ? -1.857 35.457 -23.875 1.00 48.25 109 GLU A C 1
ATOM 810 O O . GLU A 1 109 ? -0.795 34.877 -24.089 1.00 48.25 109 GLU A O 1
ATOM 815 N N . ASP A 1 110 ? -1.900 36.589 -23.171 1.00 54.75 110 ASP A N 1
ATOM 816 C CA . ASP A 1 110 ? -0.710 37.289 -22.699 1.00 54.75 110 ASP A CA 1
ATOM 817 C C . ASP A 1 110 ? -0.500 37.156 -21.187 1.00 54.75 110 ASP A C 1
ATOM 819 O O . ASP A 1 110 ? -1.384 37.415 -20.367 1.00 54.75 110 ASP A O 1
ATOM 823 N N . VAL A 1 111 ? 0.740 36.813 -20.827 1.00 54.53 111 VAL A N 1
ATOM 824 C CA . VAL A 1 111 ? 1.269 36.814 -19.458 1.00 54.53 111 VAL A CA 1
ATOM 825 C C . VAL A 1 111 ? 0.888 38.119 -18.754 1.00 54.53 111 VAL A C 1
ATOM 827 O O . VAL A 1 111 ? 1.258 39.190 -19.252 1.00 54.53 111 VAL A O 1
ATOM 830 N N . PRO A 1 112 ? 0.248 38.087 -17.567 1.00 64.56 112 PRO A N 1
ATOM 831 C CA . PRO A 1 112 ? 0.075 39.297 -16.780 1.00 64.56 112 PRO A CA 1
ATOM 832 C C . PRO A 1 112 ? 1.462 39.775 -16.322 1.00 64.56 112 PRO A C 1
ATOM 834 O O . PRO A 1 112 ? 1.981 39.340 -15.298 1.00 64.56 112 PRO A O 1
ATOM 837 N N . LYS A 1 113 ? 2.121 40.662 -17.080 1.00 69.62 113 LYS A N 1
ATOM 838 C CA . LYS A 1 113 ? 3.420 41.265 -16.699 1.00 69.62 113 LYS A CA 1
ATOM 839 C C . LYS A 1 113 ? 3.371 41.856 -15.281 1.00 69.62 113 LYS A C 1
ATOM 841 O O . LYS A 1 113 ? 4.366 41.845 -14.553 1.00 69.62 113 LYS A O 1
ATOM 846 N N . ASP A 1 114 ? 2.183 42.280 -14.867 1.00 75.69 114 ASP A N 1
ATOM 847 C CA . ASP A 1 114 ? 1.869 42.791 -13.538 1.00 75.69 114 ASP A CA 1
ATOM 848 C C . ASP A 1 114 ? 1.996 41.723 -12.434 1.00 75.69 114 ASP A C 1
ATOM 850 O O . ASP A 1 114 ? 2.476 42.036 -11.346 1.00 75.69 114 ASP A O 1
ATOM 854 N N . ILE A 1 115 ? 1.660 40.448 -12.691 1.00 83.06 115 ILE A N 1
ATOM 855 C CA . ILE A 1 115 ? 1.813 39.380 -11.685 1.00 83.06 115 ILE A CA 1
ATOM 856 C C . ILE A 1 115 ? 3.274 38.957 -11.536 1.00 83.06 115 ILE A C 1
ATOM 858 O O . ILE A 1 115 ? 3.754 38.782 -10.419 1.00 83.06 115 ILE A O 1
ATOM 862 N N . VAL A 1 116 ? 4.010 38.860 -12.649 1.00 85.12 116 VAL A N 1
ATOM 863 C CA . VAL A 1 116 ? 5.438 38.504 -12.633 1.00 85.12 116 VAL A CA 1
ATOM 864 C C . VAL A 1 116 ? 6.248 39.572 -11.904 1.00 85.12 116 VAL A C 1
ATOM 866 O O . VAL A 1 116 ? 7.025 39.244 -11.009 1.00 85.12 116 VAL A O 1
ATOM 869 N N . SER A 1 117 ? 6.031 40.850 -12.229 1.00 86.12 117 SER A N 1
ATOM 870 C CA . SER A 1 117 ? 6.715 41.967 -11.564 1.00 86.12 117 SER A CA 1
ATOM 871 C C . SER A 1 117 ? 6.387 42.049 -10.071 1.00 86.12 117 SER A C 1
ATOM 873 O O . SER A 1 117 ? 7.277 42.293 -9.252 1.00 86.12 117 SER A O 1
ATOM 875 N N . LYS A 1 118 ? 5.138 41.769 -9.691 1.00 86.62 118 LYS A N 1
ATOM 876 C CA . LYS A 1 118 ? 4.711 41.705 -8.292 1.00 86.62 118 LYS A CA 1
ATOM 877 C C . LYS A 1 118 ? 5.372 40.570 -7.524 1.00 86.62 118 LYS A C 1
ATOM 879 O O . LYS A 1 118 ? 5.886 40.811 -6.439 1.00 86.62 118 LYS A O 1
ATOM 884 N N . LEU A 1 119 ? 5.401 39.357 -8.076 1.00 89.94 119 LEU A N 1
ATOM 885 C CA . LEU A 1 119 ? 6.056 38.217 -7.432 1.00 89.94 119 LEU A CA 1
ATOM 886 C C . LEU A 1 119 ? 7.574 38.439 -7.334 1.00 89.94 119 LEU A C 1
ATOM 888 O O . LEU A 1 119 ? 8.162 38.179 -6.291 1.00 89.94 119 LEU A O 1
ATOM 892 N N . GLN A 1 120 ? 8.210 39.006 -8.365 1.00 89.88 120 GLN A N 1
ATOM 893 C CA . GLN A 1 120 ? 9.626 39.396 -8.313 1.00 89.88 120 GLN A CA 1
ATOM 894 C C . GLN A 1 120 ? 9.904 40.468 -7.248 1.00 89.88 120 GLN A C 1
ATOM 896 O O . GLN A 1 120 ? 10.915 40.389 -6.551 1.00 89.88 120 GLN A O 1
ATOM 901 N N . THR A 1 121 ? 9.015 41.453 -7.097 1.00 89.25 121 THR A N 1
ATOM 902 C CA . THR A 1 121 ? 9.097 42.456 -6.020 1.00 89.25 121 THR A CA 1
ATOM 903 C C . THR A 1 121 ? 8.900 41.798 -4.654 1.00 89.25 121 THR A C 1
ATOM 905 O O . THR A 1 121 ? 9.680 42.054 -3.742 1.00 89.25 121 THR A O 1
ATOM 908 N N . GLY A 1 122 ? 7.950 40.865 -4.544 1.00 89.50 122 GLY A N 1
ATOM 909 C CA . GLY A 1 122 ? 7.708 40.064 -3.346 1.00 89.50 122 GLY A CA 1
ATOM 910 C C . GLY A 1 122 ? 8.946 39.294 -2.892 1.00 89.50 122 GLY A C 1
ATOM 911 O O . GLY A 1 122 ? 9.291 39.352 -1.719 1.00 89.50 122 GLY A O 1
ATOM 912 N N . VAL A 1 123 ? 9.689 38.666 -3.812 1.00 91.56 123 VAL A N 1
ATOM 913 C CA . VAL A 1 123 ? 10.966 38.006 -3.477 1.00 91.56 123 VAL A CA 1
ATOM 914 C C . VAL A 1 123 ? 12.017 39.004 -2.970 1.00 91.56 123 VAL A C 1
ATOM 916 O O . VAL A 1 123 ? 12.755 38.685 -2.041 1.00 91.56 123 VAL A O 1
ATOM 919 N N . LYS A 1 124 ? 12.103 40.203 -3.561 1.00 88.88 124 LYS A N 1
ATOM 920 C CA . LYS A 1 124 ? 13.092 41.226 -3.171 1.00 88.88 124 LYS A CA 1
ATOM 921 C C . LYS A 1 124 ? 12.808 41.837 -1.799 1.00 88.88 124 LYS A C 1
ATOM 923 O O . LYS A 1 124 ? 13.743 42.161 -1.072 1.00 88.88 124 LYS A O 1
ATOM 928 N N . GLU A 1 125 ? 11.536 42.022 -1.461 1.00 89.12 125 GLU A N 1
ATOM 929 C CA . GLU A 1 125 ? 11.105 42.648 -0.206 1.00 89.12 125 GLU A CA 1
ATOM 930 C C . GLU A 1 125 ? 10.875 41.637 0.928 1.00 89.12 125 GLU A C 1
ATOM 932 O O . GLU A 1 125 ? 10.768 42.036 2.093 1.00 89.12 125 GLU A O 1
ATOM 937 N N . ALA A 1 126 ? 10.828 40.339 0.609 1.00 90.81 126 ALA A N 1
ATOM 938 C CA . ALA A 1 126 ? 10.558 39.272 1.561 1.00 90.81 126 ALA A CA 1
ATOM 939 C C . ALA A 1 126 ? 11.575 39.243 2.710 1.00 90.81 126 ALA A C 1
ATOM 941 O O . ALA A 1 126 ? 12.793 39.182 2.530 1.00 90.81 126 ALA A O 1
ATOM 942 N N . LYS A 1 127 ? 11.036 39.235 3.930 1.00 88.44 127 LYS A N 1
ATOM 943 C CA . LYS A 1 127 ? 11.780 38.979 5.177 1.00 88.44 127 LYS A CA 1
ATOM 944 C C . LYS A 1 127 ? 11.235 37.770 5.931 1.00 88.44 127 LYS A C 1
ATOM 946 O O . LYS A 1 127 ? 11.877 37.298 6.866 1.00 88.44 127 LYS A O 1
ATOM 951 N N . LEU A 1 128 ? 10.049 37.300 5.550 1.00 92.12 128 LEU A N 1
ATOM 952 C CA . LEU A 1 128 ? 9.355 36.172 6.151 1.00 92.12 128 LEU A CA 1
ATOM 953 C C . LEU A 1 128 ? 9.409 34.974 5.207 1.00 92.12 128 LEU A C 1
ATOM 955 O O . LEU A 1 128 ? 9.360 35.129 3.986 1.00 92.12 128 LEU A O 1
ATOM 959 N N . LEU A 1 129 ? 9.446 33.771 5.775 1.00 93.50 129 LEU A N 1
ATOM 960 C CA . LEU A 1 129 ? 9.475 32.530 5.000 1.00 93.50 129 LEU A CA 1
ATOM 961 C C . LEU A 1 129 ? 8.254 32.391 4.079 1.00 93.50 129 LEU A C 1
ATOM 963 O O . LEU A 1 129 ? 8.389 31.956 2.941 1.00 93.50 129 LEU A O 1
ATOM 967 N N . LEU A 1 130 ? 7.071 32.793 4.554 1.00 91.12 130 LEU A N 1
ATOM 968 C CA . LEU A 1 130 ? 5.833 32.721 3.776 1.00 91.12 130 LEU A CA 1
ATOM 969 C C . LEU A 1 130 ? 5.841 33.668 2.570 1.00 91.12 130 LEU A C 1
ATOM 971 O O . LEU A 1 130 ? 5.340 33.297 1.513 1.00 91.12 130 LEU A O 1
ATOM 975 N N . ASP A 1 131 ? 6.454 34.847 2.690 1.00 91.81 131 ASP A N 1
ATOM 976 C CA . ASP A 1 131 ? 6.570 35.788 1.570 1.00 91.81 131 ASP A CA 1
ATOM 977 C C . ASP A 1 131 ? 7.476 35.215 0.475 1.00 91.81 131 ASP A C 1
ATOM 979 O O . ASP A 1 131 ? 7.138 35.288 -0.711 1.00 91.81 131 ASP A O 1
ATOM 983 N N . PHE A 1 132 ? 8.590 34.580 0.871 1.00 94.00 132 PHE A N 1
ATOM 984 C CA . PHE A 1 132 ? 9.439 33.829 -0.055 1.00 94.00 132 PHE A CA 1
ATOM 985 C C . PHE A 1 132 ? 8.673 32.670 -0.696 1.00 94.00 132 PHE A C 1
ATOM 987 O O . PHE A 1 132 ? 8.694 32.542 -1.918 1.00 94.00 132 PHE A O 1
ATOM 994 N N . TYR A 1 133 ? 7.962 31.869 0.099 1.00 94.88 133 TYR A N 1
ATOM 995 C CA . TYR A 1 133 ? 7.191 30.722 -0.381 1.00 94.88 133 TYR A CA 1
ATOM 996 C C . TYR A 1 133 ? 6.139 31.131 -1.418 1.00 94.88 133 TYR A C 1
ATOM 998 O O . TYR A 1 133 ? 6.167 30.635 -2.545 1.00 94.88 133 TYR A O 1
ATOM 1006 N N . TYR A 1 134 ? 5.260 32.086 -1.091 1.00 94.38 134 TYR A N 1
ATOM 1007 C CA . TYR A 1 134 ? 4.208 32.537 -2.006 1.00 94.38 134 TYR A CA 1
ATOM 1008 C C . TYR A 1 134 ? 4.779 33.142 -3.293 1.00 94.38 134 TYR A C 1
ATOM 1010 O O . TYR A 1 134 ? 4.282 32.863 -4.386 1.00 94.38 134 TYR A O 1
ATOM 1018 N N . SER A 1 135 ? 5.851 33.930 -3.181 1.00 93.25 135 SER A N 1
ATOM 1019 C CA . SER A 1 135 ? 6.443 34.624 -4.327 1.00 93.25 135 SER A CA 1
ATOM 1020 C C . SER A 1 135 ? 7.208 33.680 -5.258 1.00 93.25 135 SER A C 1
ATOM 1022 O O . SER A 1 135 ? 6.984 33.685 -6.468 1.00 93.25 135 SER A O 1
ATOM 1024 N N . VAL A 1 136 ? 8.093 32.842 -4.708 1.00 93.81 136 VAL A N 1
ATOM 1025 C CA . VAL A 1 136 ? 8.913 31.903 -5.489 1.00 93.81 136 VAL A CA 1
ATOM 1026 C C . VAL A 1 136 ? 8.041 30.816 -6.104 1.00 93.81 136 VAL A C 1
ATOM 1028 O O . VAL A 1 136 ? 8.159 30.554 -7.300 1.00 93.81 136 VAL A O 1
ATOM 1031 N N . ARG A 1 137 ? 7.122 30.215 -5.333 1.00 91.81 137 ARG A N 1
ATOM 1032 C CA . ARG A 1 137 ? 6.221 29.184 -5.863 1.00 91.81 137 ARG A CA 1
ATOM 1033 C C . ARG A 1 137 ? 5.305 29.747 -6.948 1.00 91.81 137 ARG A C 1
ATOM 1035 O O . ARG A 1 137 ? 5.100 29.085 -7.961 1.00 91.81 137 ARG A O 1
ATOM 1042 N N . GLY A 1 138 ? 4.838 30.988 -6.787 1.00 90.50 138 GLY A N 1
ATOM 1043 C CA . GLY A 1 138 ? 4.090 31.698 -7.821 1.00 90.50 138 GLY A CA 1
ATOM 1044 C C . GLY A 1 138 ? 4.894 31.856 -9.114 1.00 90.50 138 GLY A C 1
ATOM 1045 O O . GLY A 1 138 ? 4.388 31.540 -10.185 1.00 90.50 138 GLY A O 1
ATOM 1046 N N . LEU A 1 139 ? 6.164 32.273 -9.032 1.00 90.00 139 LEU A N 1
ATOM 1047 C CA . LEU A 1 139 ? 7.036 32.409 -10.210 1.00 90.00 139 LEU A CA 1
ATOM 1048 C C . LEU A 1 139 ? 7.288 31.073 -10.917 1.00 90.00 139 LEU A C 1
ATOM 1050 O O . LEU A 1 139 ? 7.294 31.034 -12.148 1.00 90.00 139 LEU A O 1
ATOM 1054 N N . VAL A 1 140 ? 7.460 29.985 -10.158 1.00 90.06 140 VAL A N 1
ATOM 1055 C CA . VAL A 1 140 ? 7.581 28.629 -10.715 1.00 90.06 140 VAL A CA 1
ATOM 1056 C C . VAL A 1 140 ? 6.313 28.248 -11.482 1.00 90.06 140 VAL A C 1
ATOM 1058 O O . VAL A 1 140 ? 6.412 27.830 -12.631 1.00 90.06 140 VAL A O 1
ATOM 1061 N N . LEU A 1 141 ? 5.124 28.470 -10.909 1.00 88.50 141 LEU A N 1
ATOM 1062 C CA . LEU A 1 141 ? 3.855 28.173 -11.584 1.00 88.50 141 LEU A CA 1
ATOM 1063 C C . LEU A 1 141 ? 3.652 29.007 -12.853 1.00 88.50 141 LEU A C 1
ATOM 1065 O O . LEU A 1 141 ? 3.151 28.487 -13.846 1.00 88.50 141 LEU A O 1
ATOM 1069 N N . VAL A 1 142 ? 4.064 30.280 -12.865 1.00 86.00 142 VAL A N 1
ATOM 1070 C CA . VAL A 1 142 ? 4.014 31.089 -14.094 1.00 86.00 142 VAL A CA 1
ATOM 1071 C C . VAL A 1 142 ? 4.946 30.505 -15.161 1.00 86.00 142 VAL A C 1
ATOM 1073 O O . VAL A 1 142 ? 4.543 30.380 -16.316 1.00 86.00 142 VAL A O 1
ATOM 1076 N N . LYS A 1 143 ? 6.167 30.100 -14.785 1.00 85.31 143 LYS A N 1
ATOM 1077 C CA . LYS A 1 143 ? 7.122 29.451 -15.699 1.00 85.31 143 LYS A CA 1
ATOM 1078 C C . LYS A 1 143 ? 6.577 28.133 -16.266 1.00 85.31 143 LYS A C 1
ATOM 1080 O O . LYS A 1 143 ? 6.812 27.844 -17.434 1.00 85.31 143 LYS A O 1
ATOM 1085 N N . GLU A 1 144 ? 5.854 27.354 -15.463 1.00 84.50 144 GLU A N 1
ATOM 1086 C CA . GLU A 1 144 ? 5.233 26.087 -15.877 1.00 84.50 144 GLU A CA 1
ATOM 1087 C C . GLU A 1 144 ? 4.011 26.288 -16.791 1.00 84.50 144 GLU A C 1
ATOM 1089 O O . GLU A 1 144 ? 3.820 25.531 -17.741 1.00 84.50 144 GLU A O 1
ATOM 1094 N N . GLN A 1 145 ? 3.176 27.296 -16.521 1.00 81.19 145 GLN A N 1
ATOM 1095 C CA . GLN A 1 145 ? 1.895 27.494 -17.213 1.00 81.19 145 GLN A CA 1
ATOM 1096 C C . GLN A 1 145 ? 2.009 28.294 -18.515 1.00 81.19 145 GLN A C 1
ATOM 1098 O O . GLN A 1 145 ? 1.224 28.072 -19.437 1.00 81.19 145 GLN A O 1
ATOM 1103 N N . PHE A 1 146 ? 2.967 29.217 -18.608 1.00 75.94 146 PHE A N 1
ATOM 1104 C CA . PHE A 1 146 ? 3.087 30.153 -19.726 1.00 75.94 146 PHE A CA 1
ATOM 1105 C C . PHE A 1 146 ? 4.431 29.949 -20.440 1.00 75.94 146 PHE A C 1
ATOM 1107 O O . PHE A 1 146 ? 5.431 30.616 -20.167 1.00 75.94 146 PHE A O 1
ATOM 1114 N N . SER A 1 147 ? 4.464 28.981 -21.359 1.00 53.62 147 SER A N 1
ATOM 1115 C CA . SER A 1 147 ? 5.652 28.663 -22.158 1.00 53.62 147 SER A CA 1
ATOM 1116 C C . SER A 1 147 ? 5.971 29.806 -23.136 1.00 53.62 147 SER A C 1
ATOM 1118 O O . SER A 1 147 ? 5.194 30.113 -24.034 1.00 53.62 147 SER A O 1
ATOM 1120 N N . GLY A 1 148 ? 7.112 30.477 -22.937 1.00 54.69 148 GLY A N 1
ATOM 1121 C CA . GLY A 1 148 ? 7.555 31.611 -23.767 1.00 54.69 148 GLY A CA 1
ATOM 1122 C C . GLY A 1 148 ? 8.270 32.733 -23.006 1.00 54.69 148 GLY A C 1
ATOM 1123 O O . GLY A 1 148 ? 8.959 33.548 -23.617 1.00 54.69 148 GLY A O 1
ATOM 1124 N N . THR A 1 149 ? 8.172 32.772 -21.672 1.00 57.16 149 THR A N 1
ATOM 1125 C CA . THR A 1 149 ? 8.863 33.772 -20.839 1.00 57.16 149 THR A CA 1
ATOM 1126 C C . THR A 1 149 ? 10.129 33.227 -20.185 1.00 57.16 149 THR A C 1
ATOM 1128 O O . THR A 1 149 ? 10.077 32.268 -19.418 1.00 57.16 149 THR A O 1
ATOM 1131 N N . HIS A 1 150 ? 11.266 33.889 -20.414 1.00 61.47 150 HIS A N 1
ATOM 1132 C CA . HIS A 1 150 ? 12.513 33.623 -19.695 1.00 61.47 150 HIS A CA 1
ATOM 1133 C C . HIS A 1 150 ? 12.444 34.230 -18.280 1.00 61.47 150 HIS A C 1
ATOM 1135 O O . HIS A 1 150 ? 12.957 35.319 -18.024 1.00 61.47 150 HIS A O 1
ATOM 1141 N N . ILE A 1 151 ? 11.742 33.554 -17.366 1.00 75.56 151 ILE A N 1
ATOM 1142 C CA . ILE A 1 151 ? 11.651 33.950 -15.955 1.00 75.56 151 ILE A CA 1
ATOM 1143 C C . ILE A 1 151 ? 12.861 33.371 -15.224 1.00 75.56 151 ILE A C 1
ATOM 1145 O O . ILE A 1 151 ? 12.939 32.162 -15.003 1.00 75.56 151 ILE A O 1
ATOM 1149 N N . SER A 1 152 ? 13.800 34.238 -14.851 1.00 79.19 152 SER A N 1
ATOM 1150 C CA . SER A 1 152 ? 14.950 33.893 -14.016 1.00 79.19 152 SER A CA 1
ATOM 1151 C C . SER A 1 152 ? 15.031 34.793 -12.786 1.00 79.19 152 SER A C 1
ATOM 1153 O O . SER A 1 152 ? 14.602 35.952 -12.796 1.00 79.19 152 SER A O 1
ATOM 1155 N N . LEU A 1 153 ? 15.584 34.247 -11.706 1.00 83.75 153 LEU A N 1
ATOM 1156 C CA . LEU A 1 153 ? 15.877 34.978 -10.483 1.00 83.75 153 LEU A CA 1
ATOM 1157 C C . LEU A 1 153 ? 17.342 35.437 -10.531 1.00 83.75 153 LEU A C 1
ATOM 1159 O O . LEU A 1 153 ? 18.240 34.672 -10.198 1.00 83.75 153 LEU A O 1
ATOM 1163 N N . GLY A 1 154 ? 17.597 36.672 -10.979 1.00 74.19 154 GLY A N 1
ATOM 1164 C CA . GLY A 1 154 ? 18.966 37.187 -11.174 1.00 74.19 154 GLY A CA 1
ATOM 1165 C C . GLY A 1 154 ? 19.876 37.064 -9.942 1.00 74.19 154 GLY A C 1
ATOM 1166 O O . GLY A 1 154 ? 21.048 36.741 -10.087 1.00 74.19 154 GLY A O 1
ATOM 1167 N N . ASP A 1 155 ? 19.308 37.209 -8.739 1.00 82.75 155 ASP A N 1
ATOM 1168 C CA . ASP A 1 155 ? 20.007 37.086 -7.452 1.00 82.75 155 ASP A CA 1
ATOM 1169 C C . ASP A 1 155 ? 19.662 35.770 -6.715 1.00 82.75 155 ASP A C 1
ATOM 1171 O O . ASP A 1 155 ? 19.528 35.751 -5.488 1.00 82.75 155 ASP A O 1
ATOM 1175 N N . ALA A 1 156 ? 19.471 34.660 -7.444 1.00 89.62 156 ALA A N 1
ATOM 1176 C CA . ALA A 1 156 ? 19.053 33.362 -6.887 1.00 89.62 156 ALA A CA 1
ATOM 1177 C C . ALA A 1 156 ? 19.871 32.923 -5.668 1.00 89.62 156 ALA A C 1
ATOM 1179 O O . ALA A 1 156 ? 19.306 32.505 -4.660 1.00 89.62 156 ALA A O 1
ATOM 1180 N N . GLU A 1 157 ? 21.192 33.075 -5.714 1.00 89.25 157 GLU A N 1
ATOM 1181 C CA . GLU A 1 157 ? 22.067 32.653 -4.622 1.00 89.25 157 GLU A CA 1
ATOM 1182 C C . GLU A 1 157 ? 21.943 33.545 -3.376 1.00 89.25 157 GLU A C 1
ATOM 1184 O O . GLU A 1 157 ? 22.014 33.059 -2.245 1.00 89.25 157 GLU A O 1
ATOM 1189 N N . ALA A 1 158 ? 21.707 34.849 -3.554 1.00 90.31 158 ALA A N 1
ATOM 1190 C CA . ALA A 1 158 ? 21.448 35.758 -2.440 1.00 90.31 158 ALA A CA 1
ATOM 1191 C C . ALA A 1 158 ? 20.100 35.437 -1.781 1.00 90.31 158 ALA A C 1
ATOM 1193 O O . ALA A 1 158 ? 20.017 35.360 -0.556 1.00 90.31 158 ALA A O 1
ATOM 1194 N N . VAL A 1 159 ? 19.066 35.162 -2.582 1.00 93.06 159 VAL A N 1
ATOM 1195 C CA . VAL A 1 159 ? 17.749 34.727 -2.089 1.00 93.06 159 VAL A CA 1
ATOM 1196 C C . VAL A 1 159 ? 17.853 33.382 -1.370 1.00 93.06 159 VAL A C 1
ATOM 1198 O O . VAL A 1 159 ? 17.312 33.228 -0.276 1.00 93.06 159 VAL A O 1
ATOM 1201 N N . PHE A 1 160 ? 18.619 32.436 -1.919 1.00 93.38 160 PHE A N 1
ATOM 1202 C CA . PHE A 1 160 ? 18.903 31.152 -1.282 1.00 93.38 160 PHE A CA 1
ATOM 1203 C C . PHE A 1 160 ? 19.555 31.342 0.093 1.00 93.38 160 PHE A C 1
ATOM 1205 O O . PHE A 1 160 ? 19.119 30.734 1.071 1.00 93.38 160 PHE A O 1
ATOM 1212 N N . ARG A 1 161 ? 20.563 32.221 0.201 1.00 92.31 161 ARG A N 1
ATOM 1213 C CA . ARG A 1 161 ? 21.216 32.553 1.480 1.00 92.31 161 ARG A CA 1
ATOM 1214 C C . ARG A 1 161 ? 20.258 33.222 2.467 1.00 92.31 161 ARG A C 1
ATOM 1216 O O . ARG A 1 161 ? 20.276 32.861 3.642 1.00 92.31 161 ARG A O 1
ATOM 1223 N N . SER A 1 162 ? 19.408 34.140 2.008 1.00 92.94 162 SER A N 1
ATOM 1224 C CA . SER A 1 162 ? 18.399 34.812 2.840 1.00 92.94 162 SER A CA 1
ATOM 1225 C C . SER A 1 162 ? 17.378 33.834 3.414 1.00 92.94 162 SER A C 1
ATOM 1227 O O . SER A 1 162 ? 17.080 33.892 4.605 1.00 92.94 162 SER A O 1
ATOM 1229 N N . ILE A 1 163 ? 16.895 32.892 2.600 1.00 93.44 163 ILE A N 1
ATOM 1230 C CA . ILE A 1 163 ? 16.027 31.810 3.070 1.00 93.44 163 ILE A CA 1
ATOM 1231 C C . ILE A 1 163 ? 16.823 30.948 4.057 1.00 93.44 163 ILE A C 1
ATOM 1233 O O . ILE A 1 163 ? 16.417 30.808 5.207 1.00 93.44 163 ILE A O 1
ATOM 1237 N N . LYS A 1 164 ? 18.015 30.463 3.681 1.00 91.75 164 LYS A N 1
ATOM 1238 C CA . LYS A 1 164 ? 18.866 29.615 4.536 1.00 91.75 164 LYS A CA 1
ATOM 1239 C C . LYS A 1 164 ? 19.199 30.240 5.894 1.00 91.75 164 LYS A C 1
ATOM 1241 O O . LYS A 1 164 ? 19.344 29.495 6.864 1.00 91.75 164 LYS A O 1
ATOM 1246 N N . ALA A 1 165 ? 19.270 31.563 6.011 1.00 91.69 165 ALA A N 1
ATOM 1247 C CA . ALA A 1 165 ? 19.478 32.253 7.286 1.00 91.69 165 ALA A CA 1
ATOM 1248 C C . ALA A 1 165 ? 18.360 31.995 8.321 1.00 91.69 165 ALA A C 1
ATOM 1250 O O . ALA A 1 165 ? 18.586 32.159 9.519 1.00 91.69 165 ALA A O 1
ATOM 1251 N N . LEU A 1 166 ? 17.175 31.554 7.884 1.00 92.25 166 LEU A N 1
ATOM 1252 C CA . LEU A 1 166 ? 16.055 31.173 8.752 1.00 92.25 166 LEU A CA 1
ATOM 1253 C C . LEU A 1 166 ? 16.174 29.741 9.310 1.00 92.25 166 LEU A C 1
ATOM 1255 O O . LEU A 1 166 ? 15.458 29.383 10.249 1.00 92.25 166 LEU A O 1
ATOM 1259 N N . SER A 1 167 ? 17.077 28.923 8.764 1.00 92.19 167 SER A N 1
ATOM 1260 C CA . SER A 1 167 ? 17.293 27.538 9.203 1.00 92.19 167 SER A CA 1
ATOM 1261 C C . SER A 1 167 ? 18.022 27.440 10.545 1.00 92.19 167 SER A C 1
ATOM 1263 O O . SER A 1 167 ? 18.856 28.283 10.878 1.00 92.19 167 SER A O 1
ATOM 1265 N N . GLN A 1 168 ? 17.722 26.388 11.302 1.00 89.25 168 GLN A N 1
ATOM 1266 C CA . GLN A 1 168 ? 18.342 26.053 12.583 1.00 89.25 168 GLN A CA 1
ATOM 1267 C C . GLN A 1 168 ? 19.276 24.841 12.471 1.00 89.25 168 GLN A C 1
ATOM 1269 O O . GLN A 1 168 ? 19.303 24.125 11.467 1.00 89.25 168 GLN A O 1
ATOM 1274 N N . SER A 1 169 ? 20.093 24.628 13.504 1.00 84.50 169 SER A N 1
ATOM 1275 C CA . SER A 1 169 ? 21.099 23.559 13.546 1.00 84.50 169 SER A CA 1
ATOM 1276 C C . SER A 1 169 ? 20.509 22.151 13.663 1.00 84.50 169 SER A C 1
ATOM 1278 O O . SER A 1 169 ? 21.209 21.197 13.318 1.00 84.50 169 SER A O 1
ATOM 1280 N N . ASP A 1 170 ? 19.263 22.035 14.124 1.00 81.38 170 ASP A N 1
ATOM 1281 C CA . ASP A 1 170 ? 18.460 20.811 14.249 1.00 81.38 170 ASP A CA 1
ATOM 1282 C C . ASP A 1 170 ? 17.661 20.477 12.972 1.00 81.38 170 ASP A C 1
ATOM 1284 O O . ASP A 1 170 ? 16.961 19.471 12.921 1.00 81.38 170 ASP A O 1
ATOM 1288 N N . GLY A 1 171 ? 17.773 21.305 11.929 1.00 86.88 171 GLY A N 1
ATOM 1289 C CA . GLY A 1 171 ? 17.054 21.134 10.668 1.00 86.88 171 GLY A CA 1
ATOM 1290 C C . GLY A 1 171 ? 15.681 21.811 10.618 1.00 86.88 171 GLY A C 1
ATOM 1291 O O . GLY A 1 171 ? 15.090 21.849 9.537 1.00 86.88 171 GLY A O 1
ATOM 1292 N N . LYS A 1 172 ? 15.190 22.393 11.725 1.00 90.94 172 LYS A N 1
ATOM 1293 C CA . LYS A 1 172 ? 13.944 23.180 11.762 1.00 90.94 172 LYS A CA 1
ATOM 1294 C C . LYS A 1 172 ? 14.139 24.584 11.194 1.00 90.94 172 LYS A C 1
ATOM 1296 O O . LYS A 1 172 ? 15.263 25.063 11.027 1.00 90.94 172 LYS A O 1
ATOM 1301 N N . TRP A 1 173 ? 13.037 25.262 10.883 1.00 93.31 173 TRP A N 1
ATOM 1302 C CA . TRP A 1 173 ? 13.068 26.566 10.217 1.00 93.31 173 TRP A CA 1
ATOM 1303 C C . TRP A 1 173 ? 12.180 27.590 10.905 1.00 93.31 173 TRP A C 1
ATOM 1305 O O . TRP A 1 173 ? 11.084 27.275 11.355 1.00 93.31 173 TRP A O 1
ATOM 1315 N N . ARG A 1 174 ? 12.656 28.834 10.986 1.00 92.31 174 ARG A N 1
ATOM 1316 C CA . ARG A 1 174 ? 11.882 29.966 11.509 1.00 92.31 174 ARG A CA 1
ATOM 1317 C C . ARG A 1 174 ? 11.020 30.582 10.414 1.00 92.31 174 ARG A C 1
ATOM 1319 O O . ARG A 1 174 ? 11.447 30.700 9.268 1.00 92.31 174 ARG A O 1
ATOM 1326 N N . TYR A 1 175 ? 9.847 31.084 10.790 1.00 88.69 175 TYR A N 1
ATOM 1327 C CA . TYR A 1 175 ? 9.007 31.876 9.883 1.00 88.69 175 TYR A CA 1
ATOM 1328 C C . TYR A 1 175 ? 9.510 33.316 9.699 1.00 88.69 175 TYR A C 1
ATOM 1330 O O . TYR A 1 175 ? 9.225 33.946 8.681 1.00 88.69 175 TYR A O 1
ATOM 1338 N N . SER A 1 176 ? 10.242 33.845 10.684 1.00 88.75 176 SER A N 1
ATOM 1339 C CA . SER A 1 176 ? 10.744 35.221 10.725 1.00 88.75 176 SER A CA 1
ATOM 1340 C C . SER A 1 176 ? 12.108 35.267 11.415 1.00 88.75 176 SER A C 1
ATOM 1342 O O . SER A 1 176 ? 12.306 34.539 12.387 1.00 88.75 176 SER A O 1
ATOM 1344 N N . PRO A 1 177 ? 13.031 36.151 11.004 1.00 84.44 177 PRO A N 1
ATOM 1345 C CA . PRO A 1 177 ? 14.313 36.322 11.688 1.00 84.44 177 PRO A CA 1
ATOM 1346 C C . PRO A 1 177 ? 14.162 36.839 13.129 1.00 84.44 177 PRO A C 1
ATOM 1348 O O . PRO A 1 177 ? 15.044 36.613 13.952 1.00 84.44 177 PRO A O 1
ATOM 1351 N N . ASN A 1 178 ? 13.044 37.507 13.440 1.00 80.88 178 ASN A N 1
ATOM 1352 C CA . ASN A 1 178 ? 12.780 38.100 14.754 1.00 80.88 178 ASN A CA 1
ATOM 1353 C C . ASN A 1 178 ? 11.992 37.176 15.697 1.00 80.88 178 ASN A C 1
ATOM 1355 O O . ASN A 1 178 ? 11.854 37.504 16.873 1.00 80.88 178 ASN A O 1
ATOM 1359 N N . ASN A 1 179 ? 11.450 36.059 15.196 1.00 76.38 179 ASN A N 1
ATOM 1360 C CA . ASN A 1 179 ? 10.762 35.070 16.024 1.00 76.38 179 ASN A CA 1
ATOM 1361 C C . ASN A 1 179 ? 11.722 33.897 16.294 1.00 76.38 179 ASN A C 1
ATOM 1363 O O . ASN A 1 179 ? 12.151 33.258 15.333 1.00 76.38 179 ASN A O 1
ATOM 1367 N N . PRO A 1 180 ? 12.078 33.594 17.558 1.00 71.56 180 PRO A N 1
ATOM 1368 C CA . PRO A 1 180 ? 12.925 32.444 17.861 1.00 71.56 180 PRO A CA 1
ATOM 1369 C C . PRO A 1 180 ? 12.250 31.099 17.552 1.00 71.56 180 PRO A C 1
ATOM 1371 O O . PRO A 1 180 ? 12.970 30.112 17.404 1.00 71.56 180 PRO A O 1
ATOM 1374 N N . GLU A 1 181 ? 10.919 31.051 17.433 1.00 77.06 181 GLU A N 1
ATOM 1375 C CA . GLU A 1 181 ? 10.167 29.825 17.156 1.00 77.06 181 GLU A CA 1
ATOM 1376 C C . GLU A 1 181 ? 10.478 29.272 15.758 1.00 77.06 181 GLU A C 1
ATOM 1378 O O . GLU A 1 181 ? 10.271 29.924 14.728 1.00 77.06 181 GLU A O 1
ATOM 1383 N N . SER A 1 182 ? 10.977 28.038 15.738 1.00 87.06 182 SER A N 1
ATOM 1384 C CA . SER A 1 182 ? 11.231 27.252 14.536 1.00 87.06 182 SER A CA 1
ATOM 1385 C C . SER A 1 182 ? 10.364 26.002 14.522 1.00 87.06 182 SER A C 1
ATOM 1387 O O . SER A 1 182 ? 10.214 25.358 15.561 1.00 87.06 182 SER A O 1
ATOM 1389 N N . SER A 1 183 ? 9.869 25.622 13.348 1.00 90.38 183 SER A N 1
ATOM 1390 C CA . SER A 1 183 ? 9.025 24.445 13.173 1.00 90.38 183 SER A CA 1
ATOM 1391 C C . SER A 1 183 ? 9.522 23.549 12.034 1.00 90.38 183 SER A C 1
ATOM 1393 O O . SER A 1 183 ? 10.261 23.956 11.129 1.00 90.38 183 SER A O 1
ATOM 1395 N N . THR A 1 184 ? 9.141 22.288 12.117 1.00 92.06 184 THR A N 1
ATOM 1396 C CA . THR A 1 184 ? 9.289 21.235 11.115 1.00 92.06 184 THR A CA 1
ATOM 1397 C C . THR A 1 184 ? 8.327 21.464 9.955 1.00 92.06 184 THR A C 1
ATOM 1399 O O . THR A 1 184 ? 8.706 21.273 8.799 1.00 92.06 184 THR A O 1
ATOM 1402 N N . PHE A 1 185 ? 7.119 21.972 10.223 1.00 89.94 185 PHE A N 1
ATOM 1403 C CA . PHE A 1 185 ? 6.195 22.379 9.159 1.00 89.94 185 PHE A CA 1
ATOM 1404 C C . PHE A 1 185 ? 6.812 23.472 8.269 1.00 89.94 185 PHE A C 1
ATOM 1406 O O . PHE A 1 185 ? 6.757 23.379 7.038 1.00 89.94 185 PHE A O 1
ATOM 1413 N N . ALA A 1 186 ? 7.466 24.469 8.879 1.00 91.88 186 ALA A N 1
ATOM 1414 C CA . ALA A 1 186 ? 8.196 25.519 8.175 1.00 91.88 186 ALA A CA 1
ATOM 1415 C C . ALA A 1 186 ? 9.381 24.967 7.369 1.00 91.88 186 ALA A C 1
ATOM 1417 O O . ALA A 1 186 ? 9.691 25.494 6.302 1.00 91.88 186 ALA A O 1
ATOM 1418 N N . ALA A 1 187 ? 10.024 23.891 7.833 1.00 93.00 187 ALA A N 1
ATOM 1419 C CA . ALA A 1 187 ? 11.105 23.246 7.093 1.00 93.00 187 ALA A CA 1
ATOM 1420 C C . ALA A 1 187 ? 10.621 22.714 5.737 1.00 93.00 187 ALA A C 1
ATOM 1422 O O . ALA A 1 187 ? 11.273 22.946 4.720 1.00 93.00 187 ALA A O 1
ATOM 1423 N N . GLY A 1 188 ? 9.437 22.091 5.699 1.00 91.94 188 GLY A N 1
ATOM 1424 C CA . GLY A 1 188 ? 8.804 21.648 4.454 1.00 91.94 188 GLY A CA 1
ATOM 1425 C C . GLY A 1 188 ? 8.573 22.787 3.457 1.00 91.94 188 GLY A C 1
ATOM 1426 O O . GLY A 1 188 ? 8.992 22.693 2.301 1.00 91.94 188 GLY A O 1
ATOM 1427 N N . LEU A 1 189 ? 8.007 23.908 3.923 1.00 92.62 189 LEU A N 1
ATOM 1428 C CA . LEU A 1 189 ? 7.816 25.111 3.101 1.00 92.62 189 LEU A CA 1
ATOM 1429 C C . LEU A 1 189 ? 9.145 25.680 2.591 1.00 92.62 189 LEU A C 1
ATOM 1431 O O . LEU A 1 189 ? 9.251 26.089 1.433 1.00 92.62 189 LEU A O 1
ATOM 1435 N N . ALA A 1 190 ? 10.174 25.698 3.438 1.00 94.69 190 ALA A N 1
ATOM 1436 C CA . ALA A 1 190 ? 11.496 26.174 3.064 1.00 94.69 190 ALA A CA 1
ATOM 1437 C C . ALA A 1 190 ? 12.142 25.300 1.985 1.00 94.69 190 ALA A C 1
ATOM 1439 O O . ALA A 1 190 ? 12.689 25.842 1.027 1.00 94.69 190 ALA A O 1
ATOM 1440 N N . PHE A 1 191 ? 12.047 23.971 2.088 1.00 93.88 191 PHE A N 1
ATOM 1441 C CA . PHE A 1 191 ? 12.582 23.059 1.074 1.00 93.88 191 PHE A CA 1
ATOM 1442 C C . PHE A 1 191 ? 11.881 23.229 -0.276 1.00 93.88 191 PHE A C 1
ATOM 1444 O O . PHE A 1 191 ? 12.559 23.321 -1.298 1.00 93.88 191 PHE A O 1
ATOM 1451 N N . GLU A 1 192 ? 10.550 23.363 -0.286 1.00 94.00 192 GLU A N 1
ATOM 1452 C CA . GLU A 1 192 ? 9.791 23.649 -1.513 1.00 94.00 192 GLU A CA 1
ATOM 1453 C C . GLU A 1 192 ? 10.193 25.001 -2.124 1.00 94.00 192 GLU A C 1
ATOM 1455 O O . GLU A 1 192 ? 10.384 25.120 -3.335 1.00 94.00 192 GLU A O 1
ATOM 1460 N N . THR A 1 193 ? 10.396 26.015 -1.281 1.00 95.19 193 THR A N 1
ATOM 1461 C CA . THR A 1 193 ? 10.829 27.348 -1.722 1.00 95.19 193 THR A CA 1
ATOM 1462 C C . THR A 1 193 ? 12.236 27.312 -2.320 1.00 95.19 193 THR A C 1
ATOM 1464 O O . THR A 1 193 ? 12.456 27.851 -3.401 1.00 95.19 193 THR A O 1
ATOM 1467 N N . LEU A 1 194 ? 13.197 26.662 -1.656 1.00 93.88 194 LEU A N 1
ATOM 1468 C CA . LEU A 1 194 ? 14.584 26.553 -2.127 1.00 93.88 194 LEU A CA 1
ATOM 1469 C C . LEU A 1 194 ? 14.681 25.758 -3.429 1.00 93.88 194 LEU A C 1
ATOM 1471 O O . LEU A 1 194 ? 15.442 26.146 -4.311 1.00 93.88 194 LEU A O 1
ATOM 1475 N N . ALA A 1 195 ? 13.871 24.709 -3.584 1.00 92.06 195 ALA A N 1
ATOM 1476 C CA . ALA A 1 195 ? 13.737 23.983 -4.844 1.00 92.06 195 ALA A CA 1
ATOM 1477 C C . ALA A 1 195 ? 13.274 24.902 -5.985 1.00 92.06 195 ALA A C 1
ATOM 1479 O O . ALA A 1 195 ? 13.822 24.880 -7.088 1.00 92.06 195 ALA A O 1
ATOM 1480 N N . GLY A 1 196 ? 12.297 25.769 -5.701 1.00 91.94 196 GLY A N 1
ATOM 1481 C CA . GLY A 1 196 ? 11.848 26.792 -6.641 1.00 91.94 196 GLY A CA 1
ATOM 1482 C C . GLY A 1 196 ? 12.941 27.805 -6.989 1.00 91.94 196 GLY A C 1
ATOM 1483 O O . GLY A 1 196 ? 13.088 28.161 -8.155 1.00 91.94 196 GLY A O 1
ATOM 1484 N N . VAL A 1 197 ? 13.756 28.224 -6.015 1.00 93.38 197 VAL A N 1
ATOM 1485 C CA . VAL A 1 197 ? 14.910 29.107 -6.261 1.00 93.38 197 VAL A CA 1
ATOM 1486 C C . VAL A 1 197 ? 15.932 28.435 -7.178 1.00 93.38 197 VAL A C 1
ATOM 1488 O O . VAL A 1 197 ? 16.383 29.078 -8.120 1.00 93.38 197 VAL A O 1
ATOM 1491 N N . ILE A 1 198 ? 16.252 27.154 -6.953 1.00 90.94 198 ILE A N 1
ATOM 1492 C CA . ILE A 1 198 ? 17.159 26.375 -7.814 1.00 90.94 198 ILE A CA 1
ATOM 1493 C C . ILE A 1 198 ? 16.598 26.289 -9.240 1.00 90.94 198 ILE A C 1
ATOM 1495 O O . ILE A 1 198 ? 17.303 26.584 -10.199 1.00 90.94 198 ILE A O 1
ATOM 1499 N N . SER A 1 199 ? 15.307 25.974 -9.389 1.00 90.31 199 SER A N 1
ATOM 1500 C CA . SER A 1 199 ? 14.640 25.877 -10.698 1.00 90.31 199 SER A CA 1
ATOM 1501 C C . SER A 1 199 ? 14.575 27.211 -11.462 1.00 90.31 199 SER A C 1
ATOM 1503 O O . SER A 1 199 ? 14.540 27.234 -12.697 1.00 90.31 199 SER A O 1
ATOM 1505 N N . LEU A 1 200 ? 14.546 28.340 -10.750 1.00 90.00 200 LEU A N 1
ATOM 1506 C CA . LEU A 1 200 ? 14.520 29.688 -11.328 1.00 90.00 200 LEU A CA 1
ATOM 1507 C C . LEU A 1 200 ? 15.914 30.322 -11.463 1.00 90.00 200 LEU A C 1
ATOM 1509 O O . LEU A 1 200 ? 16.019 31.434 -11.991 1.00 90.00 200 LEU A O 1
ATOM 1513 N N . ALA A 1 201 ? 16.973 29.660 -10.994 1.00 89.12 201 ALA A N 1
ATOM 1514 C CA . ALA A 1 201 ? 18.321 30.204 -11.023 1.00 89.12 201 ALA A CA 1
ATOM 1515 C C . ALA A 1 201 ? 18.866 30.259 -12.466 1.00 89.12 201 ALA A C 1
ATOM 1517 O O . ALA A 1 201 ? 18.725 29.295 -13.218 1.00 89.12 201 ALA A O 1
ATOM 1518 N N . PRO A 1 202 ? 19.494 31.374 -12.883 1.00 83.25 202 PRO A N 1
ATOM 1519 C CA . PRO A 1 202 ? 20.120 31.484 -14.203 1.00 83.25 202 PRO A CA 1
ATOM 1520 C C . PRO A 1 202 ? 21.428 30.683 -14.313 1.00 83.25 202 PRO A C 1
ATOM 1522 O O . PRO A 1 202 ? 21.907 30.444 -15.419 1.00 83.25 202 PRO A O 1
ATOM 1525 N N . SER A 1 203 ? 22.011 30.295 -13.178 1.00 82.94 203 SER A N 1
ATOM 1526 C CA . SER A 1 203 ? 23.241 29.515 -13.056 1.00 82.94 203 SER A CA 1
ATOM 1527 C C . SER A 1 203 ? 23.129 28.537 -11.889 1.00 82.94 203 SER A C 1
ATOM 1529 O O . SER A 1 203 ? 22.290 28.712 -11.005 1.00 82.94 203 SER A O 1
ATOM 1531 N N . GLU A 1 204 ? 23.991 27.524 -11.875 1.00 82.94 204 GLU A N 1
ATOM 1532 C CA . GLU A 1 204 ? 24.051 26.535 -10.798 1.00 82.94 204 GLU A CA 1
ATOM 1533 C C . GLU A 1 204 ? 24.339 27.207 -9.442 1.00 82.94 204 GLU A C 1
ATOM 1535 O O . GLU A 1 204 ? 25.186 28.098 -9.342 1.00 82.94 204 GLU A O 1
ATOM 1540 N N . ILE A 1 205 ? 23.593 26.813 -8.406 1.00 87.31 205 ILE A N 1
ATOM 1541 C CA . ILE A 1 205 ? 23.784 27.298 -7.033 1.00 87.31 205 ILE A CA 1
ATOM 1542 C C . ILE A 1 205 ? 25.020 26.617 -6.438 1.00 87.31 205 ILE A C 1
ATOM 1544 O O . ILE A 1 205 ? 25.216 25.422 -6.641 1.00 87.31 205 ILE A O 1
ATOM 1548 N N . ASP A 1 206 ? 25.820 27.359 -5.665 1.00 86.62 206 ASP A N 1
ATOM 1549 C CA . ASP A 1 206 ? 27.024 26.838 -5.008 1.00 86.62 206 ASP A CA 1
ATOM 1550 C C . ASP A 1 206 ? 26.765 25.493 -4.302 1.00 86.62 206 ASP A C 1
ATOM 1552 O O . ASP A 1 206 ? 25.951 25.381 -3.376 1.00 86.62 206 ASP A O 1
ATOM 1556 N N . HIS A 1 207 ? 27.514 24.474 -4.727 1.00 84.56 207 HIS A N 1
ATOM 1557 C CA . HIS A 1 207 ? 27.445 23.114 -4.209 1.00 84.56 207 HIS A CA 1
ATOM 1558 C C . HIS A 1 207 ? 27.623 23.065 -2.680 1.00 84.56 207 HIS A C 1
ATOM 1560 O O . HIS A 1 207 ? 26.998 22.244 -2.008 1.00 84.56 207 HIS A O 1
ATOM 1566 N N . SER A 1 208 ? 28.407 23.974 -2.088 1.00 86.56 208 SER A N 1
ATOM 1567 C CA . SER A 1 208 ? 28.590 24.046 -0.632 1.00 86.56 208 SER A CA 1
ATOM 1568 C C . SER A 1 208 ? 27.295 24.398 0.124 1.00 86.56 208 SER A C 1
ATOM 1570 O O . SER A 1 208 ? 27.013 23.840 1.194 1.00 86.56 208 SER A O 1
ATOM 1572 N N . LEU A 1 209 ? 26.454 25.268 -0.451 1.00 87.38 209 LEU A N 1
ATOM 1573 C CA . LEU A 1 209 ? 25.152 25.649 0.105 1.00 87.38 209 LEU A CA 1
ATOM 1574 C C . LEU A 1 209 ? 24.162 24.486 0.026 1.00 87.38 209 LEU A C 1
ATOM 1576 O O . LEU A 1 209 ? 23.449 24.218 0.999 1.00 87.38 209 LEU A O 1
ATOM 1580 N N . ILE A 1 210 ? 24.165 23.765 -1.099 1.00 87.50 210 ILE A N 1
ATOM 1581 C CA . ILE A 1 210 ? 23.348 22.566 -1.310 1.00 87.50 210 ILE A CA 1
ATOM 1582 C C . ILE A 1 210 ? 23.742 21.464 -0.320 1.00 87.50 210 ILE A C 1
ATOM 1584 O O . ILE A 1 210 ? 22.874 20.905 0.347 1.00 87.50 210 ILE A O 1
ATOM 1588 N N . GLN A 1 211 ? 25.038 21.204 -0.122 1.00 86.38 211 GLN A N 1
ATOM 1589 C CA . GLN A 1 211 ? 25.513 20.209 0.851 1.00 86.38 211 GLN A CA 1
ATOM 1590 C C . GLN A 1 211 ? 25.160 20.576 2.300 1.00 86.38 211 GLN A C 1
ATOM 1592 O O . GLN A 1 211 ? 24.757 19.724 3.100 1.00 86.38 211 GLN A O 1
ATOM 1597 N N . THR A 1 212 ? 25.229 21.864 2.643 1.00 86.25 212 THR A N 1
ATOM 1598 C CA . THR A 1 212 ? 24.796 22.355 3.960 1.00 86.25 212 THR A CA 1
ATOM 1599 C C . THR A 1 212 ? 23.294 22.139 4.172 1.00 86.25 212 THR A C 1
ATOM 1601 O O . THR A 1 212 ? 22.860 21.800 5.275 1.00 86.25 212 THR A O 1
ATOM 1604 N N . LEU A 1 213 ? 22.486 22.316 3.123 1.00 88.56 213 LEU A N 1
ATOM 1605 C CA . LEU A 1 213 ? 21.052 22.044 3.158 1.00 88.56 213 LEU A CA 1
ATOM 1606 C C . LEU A 1 213 ? 20.758 20.544 3.292 1.00 88.56 213 LEU A C 1
ATOM 1608 O O . LEU A 1 213 ? 19.968 20.178 4.160 1.00 88.56 213 LEU A O 1
ATOM 1612 N N . LYS A 1 214 ? 21.441 19.682 2.524 1.00 88.75 214 LYS A N 1
ATOM 1613 C CA . LYS A 1 214 ? 21.341 18.215 2.646 1.00 88.75 214 LYS A CA 1
ATOM 1614 C C . LYS A 1 214 ? 21.639 17.750 4.071 1.00 88.75 214 LYS A C 1
ATOM 1616 O O . LYS A 1 214 ? 20.862 16.996 4.644 1.00 88.75 214 LYS A O 1
ATOM 1621 N N . THR A 1 215 ? 22.688 18.293 4.687 1.00 87.44 215 THR A N 1
ATOM 1622 C CA . THR A 1 215 ? 23.025 18.012 6.092 1.00 87.44 215 THR A CA 1
ATOM 1623 C C . THR A 1 215 ? 21.902 18.431 7.048 1.00 87.44 215 THR A C 1
ATOM 1625 O O . THR A 1 215 ? 21.568 17.697 7.974 1.00 87.44 215 THR A O 1
ATOM 1628 N N . GLY A 1 216 ? 21.301 19.606 6.833 1.00 86.44 216 GLY A N 1
ATOM 1629 C CA . GLY A 1 216 ? 20.157 20.073 7.622 1.00 86.44 216 GLY A CA 1
ATOM 1630 C C . GLY A 1 216 ? 18.925 19.177 7.475 1.00 86.44 216 GLY A C 1
ATOM 1631 O O . GLY A 1 216 ? 18.255 18.899 8.463 1.00 86.44 216 GLY A O 1
ATOM 1632 N N . ILE A 1 217 ? 18.670 18.672 6.266 1.00 89.56 217 ILE A N 1
ATOM 1633 C CA . ILE A 1 217 ? 17.597 17.711 5.992 1.00 89.56 217 ILE A CA 1
ATOM 1634 C C . ILE A 1 217 ? 17.849 16.394 6.736 1.00 89.56 217 ILE A C 1
ATOM 1636 O O . ILE A 1 217 ? 16.949 15.897 7.405 1.00 89.56 217 ILE A O 1
ATOM 1640 N N . THR A 1 218 ? 19.067 15.847 6.687 1.00 87.81 218 THR A N 1
ATOM 1641 C CA . THR A 1 218 ? 19.405 14.621 7.428 1.00 87.81 218 THR A CA 1
ATOM 1642 C C . THR A 1 218 ? 19.199 14.797 8.933 1.00 87.81 218 THR A C 1
ATOM 1644 O O . THR A 1 218 ? 18.622 13.922 9.569 1.00 87.81 218 THR A O 1
ATOM 1647 N N . LYS A 1 219 ? 19.581 15.951 9.497 1.00 87.75 219 LYS A N 1
ATOM 1648 C CA . LYS A 1 219 ? 19.341 16.261 10.917 1.00 87.75 219 LYS A CA 1
ATOM 1649 C C . LYS A 1 219 ? 17.862 16.402 11.259 1.00 87.75 219 LYS A C 1
ATOM 1651 O O . LYS A 1 219 ? 17.443 15.937 12.313 1.00 87.75 219 LYS A O 1
ATOM 1656 N N . LEU A 1 220 ? 17.056 16.974 10.363 1.00 90.94 220 LEU A N 1
ATOM 1657 C CA . LEU A 1 220 ? 15.610 17.028 10.562 1.00 90.94 220 LEU A CA 1
ATOM 1658 C C . LEU A 1 220 ? 15.031 15.614 10.714 1.00 90.94 220 LEU A C 1
ATOM 1660 O O . LEU A 1 220 ? 14.176 15.393 11.566 1.00 90.94 220 LEU A O 1
ATOM 1664 N N . PHE A 1 221 ? 15.538 14.632 9.962 1.00 89.62 221 PHE A N 1
ATOM 1665 C CA . PHE A 1 221 ? 15.101 13.235 10.072 1.00 89.62 221 PHE A CA 1
ATOM 1666 C C . PHE A 1 221 ? 15.424 12.594 11.426 1.00 89.62 221 PHE A C 1
ATOM 1668 O O . PHE A 1 221 ? 14.808 11.583 11.769 1.00 89.62 221 PHE A O 1
ATOM 1675 N N . ASP A 1 222 ? 16.344 13.147 12.215 1.00 85.38 222 ASP A N 1
ATOM 1676 C CA . ASP A 1 222 ? 16.611 12.685 13.582 1.00 85.38 222 ASP A CA 1
ATOM 1677 C C . ASP A 1 222 ? 15.511 13.107 14.565 1.00 85.38 222 ASP A C 1
ATOM 1679 O O . ASP A 1 222 ? 15.366 12.486 15.614 1.00 85.38 222 ASP A O 1
ATOM 1683 N N . SER A 1 223 ? 14.686 14.097 14.201 1.00 84.50 223 SER A N 1
ATOM 1684 C CA . SER A 1 223 ? 13.517 14.531 14.982 1.00 84.50 223 SER A CA 1
ATOM 1685 C C . SER A 1 223 ? 12.233 13.733 14.715 1.00 84.50 223 SER A C 1
ATOM 1687 O O . SER A 1 223 ? 11.211 13.994 15.349 1.00 84.50 223 SER A O 1
ATOM 1689 N N . ILE A 1 224 ? 12.266 12.770 13.787 1.00 87.75 224 ILE A N 1
ATOM 1690 C CA . ILE A 1 224 ? 11.113 11.922 13.473 1.00 87.75 224 ILE A CA 1
ATOM 1691 C C . ILE A 1 224 ? 10.732 11.089 14.704 1.00 87.75 224 ILE A C 1
ATOM 1693 O O . ILE A 1 224 ? 11.572 10.417 15.305 1.00 87.75 224 ILE A O 1
ATOM 1697 N N . GLN A 1 225 ? 9.441 11.078 15.024 1.00 84.12 225 GLN A N 1
ATOM 1698 C CA . GLN A 1 225 ? 8.851 10.209 16.034 1.00 84.12 225 GLN A CA 1
ATOM 1699 C C . GLN A 1 225 ? 8.423 8.873 15.422 1.00 84.12 225 GLN A C 1
ATOM 1701 O O . GLN A 1 225 ? 8.151 8.778 14.224 1.00 84.12 225 GLN A O 1
ATOM 1706 N N . LYS A 1 226 ? 8.378 7.825 16.247 1.00 82.56 226 LYS A N 1
ATOM 1707 C CA . LYS A 1 226 ? 8.064 6.453 15.836 1.00 82.56 226 LYS A CA 1
ATOM 1708 C C . LYS A 1 226 ? 6.991 5.874 16.760 1.00 82.56 226 LYS A C 1
ATOM 1710 O O . LYS A 1 226 ? 7.160 5.918 17.975 1.00 82.56 226 LYS A O 1
ATOM 1715 N N . TYR A 1 227 ? 5.925 5.326 16.186 1.00 70.62 227 TYR A N 1
ATOM 1716 C CA . TYR A 1 227 ? 4.950 4.490 16.888 1.00 70.62 227 TYR A CA 1
ATOM 1717 C C . TYR A 1 227 ? 5.477 3.052 17.048 1.00 70.62 227 TYR A C 1
ATOM 1719 O O . TYR A 1 227 ? 6.345 2.599 16.295 1.00 70.62 227 TYR A O 1
ATOM 1727 N N . ASP A 1 228 ? 4.923 2.303 18.005 1.00 60.00 228 ASP A N 1
ATOM 1728 C CA . ASP A 1 228 ? 5.340 0.923 18.311 1.00 60.00 228 ASP A CA 1
ATOM 1729 C C . ASP A 1 228 ? 5.122 -0.072 17.146 1.00 60.00 228 ASP A C 1
ATOM 1731 O O . ASP A 1 228 ? 5.741 -1.135 17.109 1.00 60.00 228 ASP A O 1
ATOM 1735 N N . ASP A 1 229 ? 4.285 0.275 16.164 1.00 58.88 229 ASP A N 1
ATOM 1736 C CA . ASP A 1 229 ? 4.000 -0.497 14.942 1.00 58.88 229 ASP A CA 1
ATOM 1737 C C . ASP A 1 229 ? 5.015 -0.249 13.797 1.00 58.88 229 ASP A C 1
ATOM 1739 O O . ASP A 1 229 ? 4.902 -0.810 12.701 1.00 58.88 229 ASP A O 1
ATOM 1743 N N . GLY A 1 230 ? 6.028 0.591 14.038 1.00 64.81 230 GLY A N 1
ATOM 1744 C CA . GLY A 1 230 ? 7.028 0.969 13.043 1.00 64.81 230 GLY A CA 1
ATOM 1745 C C . GLY A 1 230 ? 6.585 2.075 12.082 1.00 64.81 230 GLY A C 1
ATOM 1746 O O . GLY A 1 230 ? 7.245 2.272 11.060 1.00 64.81 230 GLY A O 1
ATOM 1747 N N . THR A 1 231 ? 5.499 2.784 12.389 1.00 75.75 231 THR A N 1
ATOM 1748 C CA . THR A 1 231 ? 5.055 3.995 11.695 1.00 75.75 231 THR A CA 1
ATOM 1749 C C . THR A 1 231 ? 5.858 5.206 12.169 1.00 75.75 231 THR A C 1
ATOM 1751 O O . THR A 1 231 ? 6.112 5.357 13.362 1.00 75.75 231 THR A O 1
ATOM 1754 N N . PHE A 1 232 ? 6.255 6.086 11.250 1.00 81.88 232 PHE A N 1
ATOM 1755 C CA . PHE A 1 232 ? 7.063 7.267 11.558 1.00 81.88 232 PHE A CA 1
ATOM 1756 C C . PHE A 1 232 ? 6.328 8.553 11.175 1.00 81.88 232 PHE A C 1
ATOM 1758 O O . PHE A 1 232 ? 5.664 8.596 10.146 1.00 81.88 232 PHE A O 1
ATOM 1765 N N . TYR A 1 233 ? 6.462 9.609 11.973 1.00 84.88 233 TYR A N 1
ATOM 1766 C CA . TYR A 1 233 ? 5.782 10.887 11.749 1.00 84.88 233 TYR A CA 1
ATOM 1767 C C . TYR A 1 233 ? 6.568 12.054 12.350 1.00 84.88 233 TYR A C 1
ATOM 1769 O O . TYR A 1 233 ? 7.435 11.874 13.204 1.00 84.88 233 TYR A O 1
ATOM 1777 N N . PHE A 1 234 ? 6.261 13.267 11.904 1.00 85.94 234 PHE A N 1
ATOM 1778 C CA . PHE A 1 234 ? 6.691 14.495 12.567 1.00 85.94 234 PHE A CA 1
ATOM 1779 C C . PHE A 1 234 ? 5.527 15.043 13.386 1.00 85.94 234 PHE A C 1
ATOM 1781 O O . PHE A 1 234 ? 4.437 15.167 12.839 1.00 85.94 234 PHE A O 1
ATOM 1788 N N . ASP A 1 235 ? 5.747 15.381 14.656 1.00 77.44 235 ASP A N 1
ATOM 1789 C CA . ASP A 1 235 ? 4.706 15.908 15.548 1.00 77.44 235 ASP A CA 1
ATOM 1790 C C . ASP A 1 235 ? 5.022 17.329 16.006 1.00 77.44 235 ASP A C 1
ATOM 1792 O O . ASP A 1 235 ? 6.088 17.576 16.580 1.00 77.44 235 ASP A O 1
ATOM 1796 N N . GLU A 1 236 ? 4.091 18.248 15.759 1.00 79.38 236 GLU A N 1
ATOM 1797 C CA . GLU A 1 236 ? 4.165 19.662 16.134 1.00 79.38 236 GLU A CA 1
ATOM 1798 C C . GLU A 1 236 ? 2.759 20.256 16.314 1.00 79.38 236 GLU A C 1
ATOM 1800 O O . GLU A 1 236 ? 1.749 19.580 16.117 1.00 79.38 236 GLU A O 1
ATOM 1805 N N . SER A 1 237 ? 2.682 21.538 16.686 1.00 72.12 237 SER A N 1
ATOM 1806 C CA . SER A 1 237 ? 1.432 22.266 16.954 1.00 72.12 237 SER A CA 1
ATOM 1807 C C . SER A 1 237 ? 0.410 22.231 15.816 1.00 72.12 237 SER A C 1
ATOM 1809 O O . SER A 1 237 ? -0.792 22.290 16.062 1.00 72.12 237 SER A O 1
ATOM 1811 N N . GLU A 1 238 ? 0.877 22.134 14.577 1.00 72.00 238 GLU A N 1
ATOM 1812 C CA . GLU A 1 238 ? 0.074 22.070 13.363 1.00 72.00 238 GLU A CA 1
ATOM 1813 C C . GLU A 1 238 ? -0.581 20.688 13.173 1.00 72.00 238 GLU A C 1
ATOM 1815 O O . GLU A 1 238 ? -1.474 20.533 12.335 1.00 72.00 238 GLU A O 1
ATOM 1820 N N . GLY A 1 239 ? -0.171 19.697 13.967 1.00 76.75 239 GLY A N 1
ATOM 1821 C CA . GLY A 1 239 ? -0.613 18.312 13.922 1.00 76.75 239 GLY A CA 1
ATOM 1822 C C . GLY A 1 239 ? 0.315 17.423 13.087 1.00 76.75 239 GLY A C 1
ATOM 1823 O O . GLY A 1 239 ? 1.043 17.905 12.210 1.00 76.75 239 GLY A O 1
ATOM 1824 N N . PRO A 1 240 ? 0.292 16.102 13.316 1.00 80.56 240 PRO A N 1
ATOM 1825 C CA . PRO A 1 240 ? 1.282 15.216 12.721 1.00 80.56 240 PRO A CA 1
ATOM 1826 C C . PRO A 1 240 ? 1.068 14.995 11.215 1.00 80.56 240 PRO A C 1
ATOM 1828 O O . PRO A 1 240 ? 2.028 14.863 10.457 1.00 80.56 240 PRO A O 1
ATOM 1831 N N . ILE A 1 241 ? -0.183 15.047 10.742 1.00 76.69 241 ILE A N 1
ATOM 1832 C CA . ILE A 1 241 ? -0.545 14.899 9.319 1.00 76.69 241 ILE A CA 1
ATOM 1833 C C . ILE A 1 241 ? -0.030 16.076 8.488 1.00 76.69 241 ILE A C 1
ATOM 1835 O O . ILE A 1 241 ? 0.660 15.881 7.487 1.00 76.69 241 ILE A O 1
ATOM 1839 N N . SER A 1 242 ? -0.346 17.301 8.905 1.00 78.25 242 SER A N 1
ATOM 1840 C CA . SER A 1 242 ? 0.008 18.528 8.185 1.00 78.25 242 SER A CA 1
ATOM 1841 C C . SER A 1 242 ? 1.525 18.739 8.151 1.00 78.25 242 SER A C 1
ATOM 1843 O O . SER A 1 242 ? 2.092 19.019 7.092 1.00 78.25 242 SER A O 1
ATOM 1845 N N . THR A 1 243 ? 2.188 18.528 9.290 1.00 86.31 243 THR A N 1
ATOM 1846 C CA . THR A 1 243 ? 3.639 18.653 9.462 1.00 86.31 243 THR A CA 1
ATOM 1847 C C . THR A 1 243 ? 4.371 17.653 8.584 1.00 86.31 243 THR A C 1
ATOM 1849 O O . THR A 1 243 ? 5.221 18.035 7.776 1.00 86.31 243 THR A O 1
ATOM 1852 N N . THR A 1 244 ? 3.979 16.380 8.656 1.00 88.44 244 THR A N 1
ATOM 1853 C CA . THR A 1 244 ? 4.593 15.325 7.849 1.00 88.44 244 THR A CA 1
ATOM 1854 C C . THR A 1 244 ? 4.358 15.550 6.350 1.00 88.44 244 THR A C 1
ATOM 1856 O O . THR A 1 244 ? 5.285 15.408 5.551 1.00 88.44 244 THR A O 1
ATOM 1859 N N . ALA A 1 245 ? 3.154 15.975 5.948 1.00 85.44 245 ALA A N 1
ATOM 1860 C CA . ALA A 1 245 ? 2.828 16.223 4.544 1.00 85.44 245 ALA A CA 1
ATOM 1861 C C . ALA A 1 245 ? 3.613 17.410 3.965 1.00 85.44 245 ALA A C 1
ATOM 1863 O O . ALA A 1 245 ? 4.076 17.343 2.823 1.00 85.44 245 ALA A O 1
ATOM 1864 N N . SER A 1 246 ? 3.793 18.479 4.750 1.00 90.69 246 SER A N 1
ATOM 1865 C CA . SER A 1 246 ? 4.603 19.642 4.368 1.00 90.69 246 SER A CA 1
ATOM 1866 C C . SER A 1 246 ? 6.052 19.238 4.085 1.00 90.69 246 SER A C 1
ATOM 1868 O O . SER A 1 246 ? 6.595 19.557 3.025 1.00 90.69 246 SER A O 1
ATOM 1870 N N . VAL A 1 247 ? 6.666 18.464 4.988 1.00 91.31 247 VAL A N 1
ATOM 1871 C CA . VAL A 1 247 ? 8.052 17.999 4.833 1.00 91.31 247 VAL A CA 1
ATOM 1872 C C . VAL A 1 247 ? 8.210 17.120 3.594 1.00 91.31 247 VAL A C 1
ATOM 1874 O O . VAL A 1 247 ? 9.101 17.373 2.786 1.00 91.31 247 VAL A O 1
ATOM 1877 N N . ILE A 1 248 ? 7.330 16.134 3.387 1.00 89.88 248 ILE A N 1
ATOM 1878 C CA . ILE A 1 248 ? 7.402 15.246 2.214 1.00 89.88 248 ILE A CA 1
ATOM 1879 C C . ILE A 1 248 ? 7.252 16.032 0.907 1.00 89.88 248 ILE A C 1
ATOM 1881 O O . ILE A 1 248 ? 8.005 15.798 -0.041 1.00 89.88 248 ILE A O 1
ATOM 1885 N N . ARG A 1 249 ? 6.322 16.995 0.847 1.00 88.50 249 ARG A N 1
ATOM 1886 C CA . ARG A 1 249 ? 6.137 17.854 -0.334 1.00 88.50 249 ARG A CA 1
ATOM 1887 C C . ARG A 1 249 ? 7.389 18.681 -0.634 1.00 88.50 249 ARG A C 1
ATOM 1889 O O . ARG A 1 249 ? 7.822 18.741 -1.789 1.00 88.50 249 ARG A O 1
ATOM 1896 N N . GLY A 1 250 ? 7.987 19.263 0.402 1.00 89.31 250 GLY A N 1
ATOM 1897 C CA . GLY A 1 250 ? 9.234 20.013 0.300 1.00 89.31 250 GLY A CA 1
ATOM 1898 C C . GLY A 1 250 ? 10.400 19.157 -0.186 1.00 89.31 250 GLY A C 1
ATOM 1899 O O . GLY A 1 250 ? 11.095 19.543 -1.124 1.00 89.31 250 GLY A O 1
ATOM 1900 N N . LEU A 1 251 ? 10.573 17.962 0.383 1.00 89.81 251 LEU A N 1
ATOM 1901 C CA . LEU A 1 251 ? 11.629 17.022 -0.002 1.00 89.81 251 LEU A CA 1
ATOM 1902 C C . LEU A 1 251 ? 11.478 16.524 -1.432 1.00 89.81 251 LEU A C 1
ATOM 1904 O O . LEU A 1 251 ? 12.466 16.487 -2.156 1.00 89.81 251 LEU A O 1
ATOM 1908 N N . LYS A 1 252 ? 10.256 16.183 -1.857 1.00 89.38 252 LYS A N 1
ATOM 1909 C CA . LYS A 1 252 ? 9.976 15.791 -3.243 1.00 89.38 252 LYS A CA 1
ATOM 1910 C C . LYS A 1 252 ? 10.380 16.899 -4.213 1.00 89.38 252 LYS A C 1
ATOM 1912 O O . LYS A 1 252 ? 11.034 16.629 -5.214 1.00 89.38 252 LYS A O 1
ATOM 1917 N N . SER A 1 253 ? 9.994 18.137 -3.908 1.00 87.62 253 SER A N 1
ATOM 1918 C CA . SER A 1 253 ? 10.309 19.294 -4.750 1.00 87.62 253 SER A CA 1
ATOM 1919 C C . SER A 1 253 ? 11.817 19.536 -4.812 1.00 87.62 253 SER A C 1
ATOM 1921 O O . SER A 1 253 ? 12.366 19.736 -5.891 1.00 87.62 253 SER A O 1
ATOM 1923 N N . PHE A 1 254 ? 12.499 19.447 -3.669 1.00 87.56 254 PHE A N 1
ATOM 1924 C CA . PHE A 1 254 ? 13.946 19.617 -3.580 1.00 87.56 254 PHE A CA 1
ATOM 1925 C C . PHE A 1 254 ? 14.717 18.508 -4.308 1.00 87.56 254 PHE A C 1
ATOM 1927 O O . PHE A 1 254 ? 15.601 18.813 -5.105 1.00 87.56 254 PHE A O 1
ATOM 1934 N N . ALA A 1 255 ? 14.326 17.244 -4.124 1.00 84.94 255 ALA A N 1
ATOM 1935 C CA . ALA A 1 255 ? 14.897 16.100 -4.833 1.00 84.94 255 ALA A CA 1
ATOM 1936 C C . ALA A 1 255 ? 14.700 16.196 -6.354 1.00 84.94 255 ALA A C 1
ATOM 1938 O O . ALA A 1 255 ? 15.586 15.818 -7.105 1.00 84.94 255 ALA A O 1
ATOM 1939 N N . ALA A 1 256 ? 13.567 16.733 -6.820 1.00 82.31 256 ALA A N 1
ATOM 1940 C CA . ALA A 1 256 ? 13.322 16.943 -8.247 1.00 82.31 256 ALA A CA 1
ATOM 1941 C C . ALA A 1 256 ? 14.173 18.078 -8.849 1.00 82.31 256 ALA A C 1
ATOM 1943 O O . ALA A 1 256 ? 14.417 18.090 -10.053 1.00 82.31 256 ALA A O 1
ATOM 1944 N N . SER A 1 257 ? 14.607 19.039 -8.029 1.00 80.19 257 SER A N 1
ATOM 1945 C CA . SER A 1 257 ? 15.428 20.176 -8.468 1.00 80.19 257 SER A CA 1
ATOM 1946 C C . SER A 1 257 ? 16.937 19.903 -8.465 1.00 80.19 257 SER A C 1
ATOM 1948 O O . SER A 1 257 ? 17.699 20.751 -8.920 1.00 80.19 257 SER A O 1
ATOM 1950 N N . GLU A 1 258 ? 17.382 18.753 -7.950 1.00 74.94 258 GLU A N 1
ATOM 1951 C CA . GLU A 1 258 ? 18.791 18.465 -7.671 1.00 74.94 258 GLU A CA 1
ATOM 1952 C C . GLU A 1 258 ? 19.183 17.079 -8.204 1.00 74.94 258 GLU A C 1
ATOM 1954 O O . GLU A 1 258 ? 18.490 16.094 -7.976 1.00 74.94 258 GLU A O 1
ATOM 1959 N N . SER A 1 259 ? 20.291 16.989 -8.942 1.00 56.09 259 SER A N 1
ATOM 1960 C CA . SER A 1 259 ? 20.658 15.780 -9.694 1.00 56.09 259 SER A CA 1
ATOM 1961 C C . SER A 1 259 ? 21.360 14.699 -8.867 1.00 56.09 259 SER A C 1
ATOM 1963 O O . SER A 1 259 ? 21.417 13.556 -9.316 1.00 56.09 259 SER A O 1
ATOM 1965 N N . THR A 1 260 ? 21.892 15.018 -7.679 1.00 58.09 260 THR A N 1
ATOM 1966 C CA . THR A 1 260 ? 22.708 14.078 -6.884 1.00 58.09 260 THR A CA 1
ATOM 1967 C C . THR A 1 260 ? 21.937 13.335 -5.786 1.00 58.09 260 THR A C 1
ATOM 1969 O O . THR A 1 260 ? 22.538 12.604 -5.001 1.00 58.09 260 THR A O 1
ATOM 1972 N N . GLY A 1 261 ? 20.606 13.462 -5.746 1.00 61.06 261 GLY A N 1
ATOM 1973 C CA . GLY A 1 261 ? 19.723 12.698 -4.859 1.00 61.06 261 GLY A CA 1
ATOM 1974 C C . GLY A 1 261 ? 19.890 13.012 -3.363 1.00 61.06 261 GLY A C 1
ATOM 1975 O O . GLY A 1 261 ? 20.865 13.621 -2.909 1.00 61.06 261 GLY A O 1
ATOM 1976 N N . LEU A 1 262 ? 18.912 12.604 -2.548 1.00 76.94 262 LEU A N 1
ATOM 1977 C CA . LEU A 1 262 ? 18.998 12.677 -1.085 1.00 76.94 262 LEU A CA 1
ATOM 1978 C C . LEU A 1 262 ? 19.215 11.287 -0.494 1.00 76.94 262 LEU A C 1
ATOM 1980 O O . LEU A 1 262 ? 18.367 10.411 -0.634 1.00 76.94 262 LEU A O 1
ATOM 1984 N N . ASN A 1 263 ? 20.323 11.107 0.224 1.00 74.50 263 ASN A N 1
ATOM 1985 C CA . ASN A 1 263 ? 20.609 9.875 0.952 1.00 74.50 263 ASN A CA 1
ATOM 1986 C C . ASN A 1 263 ? 19.865 9.877 2.301 1.00 74.50 263 ASN A C 1
ATOM 1988 O O . ASN A 1 263 ? 20.397 10.326 3.320 1.00 74.50 263 ASN A O 1
ATOM 1992 N N . LEU A 1 264 ? 18.600 9.451 2.281 1.00 81.06 264 LEU A N 1
ATOM 1993 C CA . LEU A 1 264 ? 17.736 9.364 3.460 1.00 81.06 264 LEU A CA 1
ATOM 1994 C C . LEU A 1 264 ? 17.563 7.904 3.906 1.00 81.06 264 LEU A C 1
ATOM 1996 O O . LEU A 1 264 ? 17.504 7.017 3.056 1.00 81.06 264 LEU A O 1
ATOM 2000 N N . PRO A 1 265 ? 17.430 7.623 5.218 1.00 77.25 265 PRO A N 1
ATOM 2001 C CA . PRO A 1 265 ? 17.248 6.256 5.698 1.00 77.25 265 PRO A CA 1
ATOM 2002 C C . PRO A 1 265 ? 15.944 5.641 5.168 1.00 77.25 265 PRO A C 1
ATOM 2004 O O . PRO A 1 265 ? 14.856 6.113 5.509 1.00 77.25 265 PRO A O 1
ATOM 2007 N N . GLY A 1 266 ? 16.048 4.561 4.387 1.00 75.44 266 GLY A N 1
ATOM 2008 C CA . GLY A 1 266 ? 14.897 3.886 3.772 1.00 75.44 266 GLY A CA 1
ATOM 2009 C C . GLY A 1 266 ? 13.819 3.460 4.777 1.00 75.44 266 GLY A C 1
ATOM 2010 O O . GLY A 1 266 ? 12.635 3.657 4.514 1.00 75.44 266 GLY A O 1
ATOM 2011 N N . GLU A 1 267 ? 14.207 2.994 5.974 1.00 78.94 267 GLU A N 1
ATOM 2012 C CA . GLU A 1 267 ? 13.265 2.646 7.058 1.00 78.94 267 GLU A CA 1
ATOM 2013 C C . GLU A 1 267 ? 12.372 3.834 7.444 1.00 78.94 267 GLU A C 1
ATOM 2015 O O . GLU A 1 267 ? 11.161 3.674 7.587 1.00 78.94 267 GLU A O 1
ATOM 2020 N N . LYS A 1 268 ? 12.948 5.039 7.567 1.00 81.25 268 LYS A N 1
ATOM 2021 C CA . LYS A 1 268 ? 12.197 6.246 7.940 1.00 81.25 268 LYS A CA 1
ATOM 2022 C C . LYS A 1 268 ? 11.246 6.666 6.816 1.00 81.25 268 LYS A C 1
ATOM 2024 O O . LYS A 1 268 ? 10.129 7.076 7.102 1.00 81.25 268 LYS A O 1
ATOM 2029 N N . ILE A 1 269 ? 11.641 6.520 5.548 1.00 80.19 269 ILE A N 1
ATOM 2030 C CA . ILE A 1 269 ? 10.784 6.834 4.389 1.00 80.19 269 ILE A CA 1
ATOM 2031 C C . ILE A 1 269 ? 9.589 5.879 4.301 1.00 80.19 269 ILE A C 1
ATOM 2033 O O . ILE A 1 269 ? 8.448 6.331 4.205 1.00 80.19 269 ILE A O 1
ATOM 2037 N N . VAL A 1 270 ? 9.830 4.569 4.401 1.00 75.38 270 VAL A N 1
ATOM 2038 C CA . VAL A 1 270 ? 8.760 3.554 4.450 1.00 75.38 270 VAL A CA 1
ATOM 2039 C C . VAL A 1 270 ? 7.861 3.786 5.666 1.00 75.38 270 VAL A C 1
ATOM 2041 O O . VAL A 1 270 ? 6.639 3.703 5.581 1.00 75.38 270 VAL A O 1
ATOM 2044 N N . GLY A 1 271 ? 8.467 4.146 6.791 1.00 76.62 271 GLY A N 1
ATOM 2045 C CA . GLY A 1 271 ? 7.803 4.560 8.012 1.00 76.62 271 GLY A CA 1
ATOM 2046 C C . GLY A 1 271 ? 6.827 5.724 7.867 1.00 76.62 271 GLY A C 1
ATOM 2047 O O . GLY A 1 271 ? 5.702 5.657 8.358 1.00 76.62 271 GLY A O 1
ATOM 2048 N N . LEU A 1 272 ? 7.258 6.784 7.184 1.00 82.12 272 LEU A N 1
ATOM 2049 C CA . LEU A 1 272 ? 6.438 7.959 6.886 1.00 82.12 272 LEU A CA 1
ATOM 2050 C C . LEU A 1 272 ? 5.306 7.617 5.911 1.00 82.12 272 LEU A C 1
ATOM 2052 O O . LEU A 1 272 ? 4.206 8.148 6.032 1.00 82.12 272 LEU A O 1
ATOM 2056 N N . ALA A 1 273 ? 5.540 6.699 4.968 1.00 76.62 273 ALA A N 1
ATOM 2057 C CA . ALA A 1 273 ? 4.486 6.204 4.084 1.00 76.62 273 ALA A CA 1
ATOM 2058 C C . ALA A 1 273 ? 3.410 5.427 4.864 1.00 76.62 273 ALA A C 1
ATOM 2060 O O . ALA A 1 273 ? 2.218 5.655 4.654 1.00 76.62 273 ALA A O 1
ATOM 2061 N N . LYS A 1 274 ? 3.814 4.575 5.819 1.00 73.12 274 LYS A N 1
ATOM 2062 C CA . LYS A 1 274 ? 2.881 3.871 6.719 1.00 73.12 274 LYS A CA 1
ATOM 2063 C C . LYS A 1 274 ? 1.993 4.831 7.505 1.00 73.12 274 LYS A C 1
ATOM 2065 O O . LYS A 1 274 ? 0.826 4.524 7.710 1.00 73.12 274 LYS A O 1
ATOM 2070 N N . PHE A 1 275 ? 2.505 6.001 7.886 1.00 79.44 275 PHE A N 1
ATOM 2071 C CA . PHE A 1 275 ? 1.731 6.987 8.639 1.00 79.44 275 PHE A CA 1
ATOM 2072 C C . PHE A 1 275 ? 0.505 7.474 7.867 1.00 79.44 275 PHE A C 1
ATOM 2074 O O . PHE A 1 275 ? -0.601 7.426 8.394 1.00 79.44 275 PHE A O 1
ATOM 2081 N N . PHE A 1 276 ? 0.652 7.834 6.592 1.00 74.38 276 PHE A N 1
ATOM 2082 C CA . PHE A 1 276 ? -0.498 8.248 5.776 1.00 74.38 276 PHE A CA 1
ATOM 2083 C C . PHE A 1 276 ? -1.433 7.099 5.408 1.00 74.38 276 PHE A C 1
ATOM 2085 O O . PHE A 1 276 ? -2.623 7.327 5.227 1.00 74.38 276 PHE A O 1
ATOM 2092 N N . LEU A 1 277 ? -0.911 5.877 5.308 1.00 66.88 277 LEU A N 1
ATOM 2093 C CA . LEU A 1 277 ? -1.722 4.695 5.022 1.00 66.88 277 LEU A CA 1
ATOM 2094 C C . LEU A 1 277 ? -2.487 4.185 6.258 1.00 66.88 277 LEU A C 1
ATOM 2096 O O . LEU A 1 277 ? -3.524 3.545 6.109 1.00 66.88 277 LEU A O 1
ATOM 2100 N N . GLY A 1 278 ? -1.980 4.446 7.467 1.00 55.91 278 GLY A N 1
ATOM 2101 C CA . GLY A 1 278 ? -2.585 4.037 8.738 1.00 55.91 278 GLY A CA 1
ATOM 2102 C C . GLY A 1 278 ? -3.606 5.020 9.305 1.00 55.91 278 GLY A C 1
ATOM 2103 O O . GLY A 1 278 ? -4.488 4.614 10.061 1.00 55.91 278 GLY A O 1
ATOM 2104 N N . VAL A 1 279 ? -3.536 6.297 8.920 1.00 53.53 279 VAL A N 1
ATOM 2105 C CA . VAL A 1 279 ? -4.559 7.301 9.241 1.00 53.53 279 VAL A CA 1
ATOM 2106 C C . VAL A 1 279 ? -5.755 7.090 8.306 1.00 53.53 279 VAL A C 1
ATOM 2108 O O . VAL A 1 279 ? -5.915 7.763 7.291 1.00 53.53 279 VAL A O 1
ATOM 2111 N N . GLY A 1 280 ? -6.586 6.095 8.612 1.00 41.84 280 GLY A N 1
ATOM 2112 C CA . GLY A 1 280 ? -7.834 5.869 7.888 1.00 41.84 280 GLY A CA 1
ATOM 2113 C C . GLY A 1 280 ? -8.800 7.045 8.066 1.00 41.84 280 GLY A C 1
ATOM 2114 O O . GLY A 1 280 ? -8.984 7.547 9.174 1.00 41.84 280 GLY A O 1
ATOM 2115 N N . ILE A 1 281 ? -9.463 7.460 6.984 1.00 31.16 281 ILE A N 1
ATOM 2116 C CA . ILE A 1 281 ? -10.724 8.209 7.085 1.00 31.16 281 ILE A CA 1
ATOM 2117 C C . ILE A 1 281 ? -11.730 7.263 7.765 1.00 31.16 281 ILE A C 1
ATOM 2119 O O . ILE A 1 281 ? -11.771 6.091 7.376 1.00 31.16 281 ILE A O 1
ATOM 2123 N N . PRO A 1 282 ? -12.548 7.699 8.744 1.00 28.23 282 PRO A N 1
ATOM 2124 C CA . PRO A 1 282 ? -13.673 6.893 9.197 1.00 28.23 282 PRO A CA 1
ATOM 2125 C C . PRO A 1 282 ? -14.551 6.592 7.981 1.00 28.23 282 PRO A C 1
ATOM 2127 O O . PRO A 1 282 ? -15.218 7.469 7.434 1.00 28.23 282 PRO A O 1
ATOM 2130 N N . VAL A 1 283 ? -14.484 5.351 7.500 1.00 25.72 283 VAL A N 1
ATOM 2131 C CA . VAL A 1 283 ? -15.286 4.877 6.380 1.00 25.72 283 VAL A CA 1
ATOM 2132 C C . VAL A 1 283 ? -16.736 4.875 6.850 1.00 25.72 283 VAL A C 1
ATOM 2134 O O . VAL A 1 283 ? -17.197 3.950 7.518 1.00 25.72 283 VAL A O 1
ATOM 2137 N N . ILE A 1 284 ? -17.470 5.932 6.505 1.00 28.62 284 ILE A N 1
ATOM 2138 C CA . ILE A 1 284 ? -18.929 5.917 6.513 1.00 28.62 284 ILE A CA 1
ATOM 2139 C C . ILE A 1 284 ? -19.339 5.022 5.340 1.00 28.62 284 ILE A C 1
ATOM 2141 O O . ILE A 1 284 ? -19.547 5.494 4.228 1.00 28.62 284 ILE A O 1
ATOM 2145 N N . GLY A 1 285 ? -19.386 3.710 5.569 1.00 26.16 285 GLY A N 1
ATOM 2146 C CA . GLY A 1 285 ? -19.857 2.752 4.570 1.00 26.16 285 GLY A CA 1
ATOM 2147 C C . GLY A 1 285 ? -19.075 1.449 4.544 1.00 26.16 285 GLY A C 1
ATOM 2148 O O . GLY A 1 285 ? -18.255 1.252 3.661 1.00 26.16 285 GLY A O 1
ATOM 2149 N N . ASP A 1 286 ? -19.320 0.571 5.517 1.00 21.84 286 ASP A N 1
ATOM 2150 C CA . ASP A 1 286 ? -19.821 -0.778 5.211 1.00 21.84 286 ASP A CA 1
ATOM 2151 C C . ASP A 1 286 ? -20.148 -1.556 6.493 1.00 21.84 286 ASP A C 1
ATOM 2153 O O . ASP A 1 286 ? -19.384 -2.375 6.994 1.00 21.84 286 ASP A O 1
ATOM 2157 N N . CYS A 1 287 ? -21.329 -1.253 7.035 1.00 21.86 287 CYS A N 1
ATOM 2158 C CA . CYS A 1 287 ? -22.311 -2.218 7.542 1.00 21.86 287 CYS A CA 1
ATOM 2159 C C . CYS A 1 287 ? -23.593 -1.446 7.889 1.00 21.86 287 CYS A C 1
ATOM 2161 O O . CYS A 1 287 ? -23.880 -1.146 9.044 1.00 21.86 287 CYS A O 1
ATOM 2163 N N . SER A 1 288 ? -24.368 -1.078 6.869 1.00 23.53 288 SER A N 1
ATOM 2164 C CA . SER A 1 288 ? -25.780 -0.705 7.017 1.00 23.53 288 SER A CA 1
ATOM 2165 C C . SER A 1 288 ? -26.512 -1.011 5.709 1.00 23.53 288 SER A C 1
ATOM 2167 O O . SER A 1 288 ? -26.456 -0.259 4.742 1.00 23.53 288 SER A O 1
ATOM 2169 N N . PHE A 1 289 ? -27.167 -2.172 5.681 1.00 23.14 289 PHE A N 1
ATOM 2170 C CA . PHE A 1 289 ? -28.131 -2.587 4.655 1.00 23.14 289 PHE A CA 1
ATOM 2171 C C . PHE A 1 289 ? -29.389 -1.668 4.677 1.00 23.14 289 PHE A C 1
ATOM 2173 O O . PHE A 1 289 ? -29.557 -0.849 5.580 1.00 23.14 289 PHE A O 1
ATOM 2180 N N . PRO A 1 290 ? -30.263 -1.723 3.656 1.00 25.27 290 PRO A N 1
ATOM 2181 C CA . PRO A 1 290 ? -30.767 -0.577 2.912 1.00 25.27 290 PRO A CA 1
ATOM 2182 C C . PRO A 1 290 ? -32.025 0.043 3.548 1.00 25.27 290 PRO A C 1
ATOM 2184 O O . PRO A 1 290 ? -33.131 -0.477 3.386 1.00 25.27 290 PRO A O 1
ATOM 2187 N N . LEU A 1 291 ? -31.910 1.208 4.183 1.00 24.12 291 LEU A N 1
ATOM 2188 C CA . LEU A 1 291 ? -33.073 1.951 4.681 1.00 24.12 291 LEU A CA 1
ATOM 2189 C C . LEU A 1 291 ? -33.472 3.091 3.727 1.00 24.12 291 LEU A C 1
ATOM 2191 O O . LEU A 1 291 ? -33.423 4.260 4.086 1.00 24.12 291 LEU A O 1
ATOM 2195 N N . THR A 1 292 ? -33.836 2.787 2.475 1.00 25.25 292 THR A N 1
ATOM 2196 C CA . THR A 1 292 ? -34.430 3.818 1.580 1.00 25.25 292 THR A CA 1
ATOM 2197 C C . THR A 1 292 ? -35.361 3.304 0.476 1.00 25.25 292 THR A C 1
ATOM 2199 O O . THR A 1 292 ? -35.852 4.096 -0.324 1.00 25.25 292 THR A O 1
ATOM 2202 N N . ARG A 1 293 ? -35.702 2.006 0.438 1.00 25.73 293 ARG A N 1
ATOM 2203 C CA . ARG A 1 293 ? -36.705 1.468 -0.513 1.00 25.73 293 ARG A CA 1
ATOM 2204 C C . ARG A 1 293 ? -37.977 0.883 0.110 1.00 25.73 293 ARG A C 1
ATOM 2206 O O . ARG A 1 293 ? -38.763 0.268 -0.601 1.00 25.73 293 ARG A O 1
ATOM 2213 N N . LEU A 1 294 ? -38.231 1.145 1.393 1.00 24.28 294 LEU A N 1
ATOM 2214 C CA . LEU A 1 294 ? -39.461 0.728 2.091 1.00 24.28 294 LEU A CA 1
ATOM 2215 C C . LEU A 1 294 ? -40.256 1.881 2.739 1.00 24.28 294 LEU A C 1
ATOM 2217 O O . LEU A 1 294 ? -41.256 1.633 3.399 1.00 24.28 294 LEU A O 1
ATOM 2221 N N . LEU A 1 295 ? -39.891 3.142 2.475 1.00 25.11 295 LEU A N 1
ATOM 2222 C CA . LEU A 1 295 ? -40.618 4.337 2.942 1.00 25.11 295 LEU A CA 1
ATOM 2223 C C . LEU A 1 295 ? -41.099 5.234 1.783 1.00 25.11 295 LEU A C 1
ATOM 2225 O O . LEU A 1 295 ? -40.992 6.453 1.838 1.00 25.11 295 LEU A O 1
ATOM 2229 N N . SER A 1 296 ? -41.656 4.637 0.723 1.00 26.92 296 SER A N 1
ATOM 2230 C CA . SER A 1 296 ? -42.476 5.367 -0.267 1.00 26.92 296 SER A CA 1
ATOM 2231 C C . SER A 1 296 ? -43.908 4.833 -0.414 1.00 26.92 296 SER A C 1
ATOM 2233 O O . SER A 1 296 ? -44.636 5.277 -1.298 1.00 26.92 296 SER A O 1
ATOM 2235 N N . ALA A 1 297 ? -44.346 3.921 0.463 1.00 26.38 297 ALA A N 1
ATOM 2236 C CA . ALA A 1 297 ? -45.696 3.345 0.418 1.00 26.38 297 ALA A CA 1
ATOM 2237 C C . ALA A 1 297 ? -46.550 3.580 1.682 1.00 26.38 297 ALA A C 1
ATOM 2239 O O . ALA A 1 297 ? -47.692 3.136 1.718 1.00 26.38 297 ALA A O 1
ATOM 2240 N N . ALA A 1 298 ? -46.062 4.299 2.700 1.00 25.92 298 ALA A N 1
ATOM 2241 C CA . ALA A 1 298 ? -46.828 4.523 3.929 1.00 25.92 298 ALA A CA 1
ATOM 2242 C C . ALA A 1 298 ? -46.544 5.892 4.569 1.00 25.92 298 ALA A C 1
ATOM 2244 O O . ALA A 1 298 ? -45.829 5.970 5.558 1.00 25.92 298 ALA A O 1
ATOM 2245 N N . SER A 1 299 ? -47.102 6.960 3.986 1.00 24.06 299 SER A N 1
ATOM 2246 C CA . SER A 1 299 ? -47.511 8.199 4.692 1.00 24.06 299 SER A CA 1
ATOM 2247 C C . SER A 1 299 ? -48.060 9.258 3.723 1.00 24.06 299 SER A C 1
ATOM 2249 O O . SER A 1 299 ? -47.780 10.448 3.817 1.00 24.06 299 SER A O 1
ATOM 2251 N N . ALA A 1 300 ? -48.957 8.850 2.821 1.00 27.77 300 ALA A N 1
ATOM 2252 C CA . ALA A 1 300 ? -50.060 9.727 2.437 1.00 27.77 300 ALA A CA 1
ATOM 2253 C C . ALA A 1 300 ? -51.089 9.691 3.577 1.00 27.77 300 ALA A C 1
ATOM 2255 O O . ALA A 1 300 ? -52.112 9.033 3.446 1.00 27.77 300 ALA A O 1
ATOM 2256 N N . SER A 1 301 ? -50.756 10.266 4.737 1.00 27.38 301 SER A N 1
ATOM 2257 C CA . SER A 1 301 ? -51.656 10.421 5.888 1.00 27.38 301 SER A CA 1
ATOM 2258 C C . SER A 1 301 ? -50.870 10.989 7.077 1.00 27.38 301 SER A C 1
ATOM 2260 O O . SER A 1 301 ? -50.007 10.309 7.622 1.00 27.38 301 SER A O 1
ATOM 2262 N N . PHE A 1 302 ? -51.243 12.205 7.481 1.00 23.38 302 PHE A N 1
ATOM 2263 C CA . PHE A 1 302 ? -50.774 13.005 8.623 1.00 23.38 302 PHE A CA 1
ATOM 2264 C C . PHE A 1 302 ? -49.454 13.775 8.463 1.00 23.38 302 PHE A C 1
ATOM 2266 O O . PHE A 1 302 ? -48.368 13.223 8.331 1.00 23.38 302 PHE A O 1
ATOM 2273 N N . GLY A 1 303 ? -49.602 15.104 8.469 1.00 22.27 303 GLY A N 1
ATOM 2274 C CA . GLY A 1 303 ? -48.529 16.084 8.370 1.00 22.27 303 GLY A CA 1
ATOM 2275 C C . GLY A 1 303 ? -47.940 16.500 9.718 1.00 22.27 303 GLY A C 1
ATOM 2276 O O . GLY A 1 303 ? -48.538 16.300 10.772 1.00 22.27 303 GLY A O 1
ATOM 2277 N N . GLY A 1 304 ? -46.773 17.137 9.637 1.00 22.17 304 GLY A N 1
ATOM 2278 C CA . GLY A 1 304 ? -46.026 17.699 10.762 1.00 22.17 304 GLY A CA 1
ATOM 2279 C C . GLY A 1 304 ? -44.535 17.435 10.570 1.00 22.17 304 GLY A C 1
ATOM 2280 O O . GLY A 1 304 ? -44.102 16.295 10.667 1.00 22.17 304 GLY A O 1
ATOM 2281 N N . GLY A 1 305 ? -43.776 18.468 10.197 1.00 24.92 305 GLY A N 1
ATOM 2282 C CA . GLY A 1 305 ? -42.395 18.343 9.719 1.00 24.92 305 GLY A CA 1
ATOM 2283 C C . GLY A 1 305 ? -41.358 18.010 10.792 1.00 24.92 305 GLY A C 1
ATOM 2284 O O . GLY A 1 305 ? -41.579 18.291 11.962 1.00 24.92 305 GLY A O 1
ATOM 2285 N N . PHE A 1 306 ? -40.205 17.483 10.364 1.00 20.86 306 PHE A N 1
ATOM 2286 C CA . PHE A 1 306 ? -38.960 17.482 11.137 1.00 20.86 306 PHE A CA 1
ATOM 2287 C C . PHE A 1 306 ? -37.714 17.394 10.237 1.00 20.86 306 PHE A C 1
ATOM 2289 O O . PHE A 1 306 ? -37.760 16.880 9.121 1.00 20.86 306 PHE A O 1
ATOM 2296 N N . VAL A 1 307 ? -36.636 17.974 10.767 1.00 23.95 307 VAL A N 1
ATOM 2297 C CA . VAL A 1 307 ? -35.315 18.276 10.193 1.00 23.95 307 VAL A CA 1
ATOM 2298 C C . VAL A 1 307 ? -34.305 17.147 10.488 1.00 23.95 307 VAL A C 1
ATOM 2300 O O . VAL A 1 307 ? -34.466 16.409 11.455 1.00 23.95 307 VAL A O 1
ATOM 2303 N N . ALA A 1 308 ? -33.287 17.032 9.627 1.00 25.08 308 ALA A N 1
ATOM 2304 C CA . ALA A 1 308 ? -32.246 15.998 9.536 1.00 25.08 308 ALA A CA 1
ATOM 2305 C C . ALA A 1 308 ? -31.206 15.955 10.684 1.00 25.08 308 ALA A C 1
ATOM 2307 O O . ALA A 1 308 ? -31.010 16.949 11.379 1.00 25.08 308 ALA A O 1
ATOM 2308 N N . LEU A 1 309 ? -30.485 14.824 10.814 1.00 23.25 309 LEU A N 1
ATOM 2309 C CA . LEU A 1 309 ? -29.329 14.635 11.713 1.00 23.25 309 LEU A CA 1
ATOM 2310 C C . LEU A 1 309 ? -28.289 13.640 11.143 1.00 23.25 309 LEU A C 1
ATOM 2312 O O . LEU A 1 309 ? -28.639 12.540 10.719 1.00 23.25 309 LEU A O 1
ATOM 2316 N N . GLN A 1 310 ? -27.013 14.038 11.205 1.00 21.41 310 GLN A N 1
ATOM 2317 C CA . GLN A 1 310 ? -25.781 13.259 10.999 1.00 21.41 310 GLN A CA 1
ATOM 2318 C C . GLN A 1 310 ? -24.722 13.748 12.016 1.00 21.41 310 GLN A C 1
ATOM 2320 O O . GLN A 1 310 ? -24.668 14.947 12.290 1.00 21.41 310 GLN A O 1
ATOM 2325 N N . GLY A 1 311 ? -23.855 12.845 12.501 1.00 23.47 311 GLY A N 1
ATOM 2326 C CA . GLY A 1 311 ? -22.501 13.165 12.997 1.00 23.47 311 GLY A CA 1
ATOM 2327 C C . GLY A 1 311 ? -22.182 12.821 14.464 1.00 23.47 311 GLY A C 1
ATOM 2328 O O . GLY A 1 311 ? -22.778 13.385 15.379 1.00 23.47 311 GLY A O 1
ATOM 2329 N N . LEU A 1 312 ? -21.185 11.949 14.678 1.00 20.69 312 LEU A N 1
ATOM 2330 C CA . LEU A 1 312 ? -20.580 11.582 15.969 1.00 20.69 312 LEU A CA 1
ATOM 2331 C C . LEU A 1 312 ? -19.087 11.267 15.751 1.00 20.69 312 LEU A C 1
ATOM 2333 O O . LEU A 1 312 ? -18.785 10.536 14.816 1.00 20.69 312 LEU A O 1
ATOM 2337 N N . ASP A 1 313 ? -18.208 11.834 16.589 1.00 22.55 313 ASP A N 1
ATOM 2338 C CA . ASP A 1 313 ? -16.894 11.308 17.025 1.00 22.55 313 ASP A CA 1
ATOM 2339 C C . ASP A 1 313 ? -16.204 12.329 17.961 1.00 22.55 313 ASP A C 1
ATOM 2341 O O . ASP A 1 313 ? -16.538 13.514 17.953 1.00 22.55 313 ASP A O 1
ATOM 2345 N N . CYS A 1 314 ? -15.139 11.988 18.690 1.00 21.02 314 CYS A N 1
ATOM 2346 C CA . CYS A 1 314 ? -15.006 11.120 19.866 1.00 21.02 314 CYS A CA 1
ATOM 2347 C C . CYS A 1 314 ? -13.816 11.687 20.691 1.00 21.02 314 CYS A C 1
ATOM 2349 O O . CYS A 1 314 ? -13.002 12.440 20.156 1.00 21.02 314 CYS A O 1
ATOM 2351 N N . LEU A 1 315 ? -13.755 11.404 21.997 1.00 21.58 315 LEU A N 1
ATOM 2352 C CA . LEU A 1 315 ? -12.991 12.133 23.031 1.00 21.58 315 LEU A CA 1
ATOM 2353 C C . LEU A 1 315 ? -11.879 11.260 23.662 1.00 21.58 315 LEU A C 1
ATOM 2355 O O . LEU A 1 315 ? -12.117 10.084 23.931 1.00 21.58 315 LEU A O 1
ATOM 2359 N N . GLU A 1 316 ? -10.718 11.846 23.988 1.00 20.84 316 GLU A N 1
ATOM 2360 C CA . GLU A 1 316 ? -9.654 11.239 24.815 1.00 20.84 316 GLU A CA 1
ATOM 2361 C C . GLU A 1 316 ? -9.927 11.362 26.331 1.00 20.84 316 GLU A C 1
ATOM 2363 O O . GLU A 1 316 ? -10.462 12.364 26.812 1.00 20.84 316 GLU A O 1
ATOM 2368 N N . LEU A 1 317 ? -9.499 10.349 27.097 1.00 20.62 317 LEU A N 1
ATOM 2369 C CA . LEU A 1 317 ? -9.544 10.274 28.564 1.00 20.62 317 LEU A CA 1
ATOM 2370 C C . LEU A 1 317 ? -8.132 10.079 29.137 1.00 20.62 317 LEU A C 1
ATOM 2372 O O . LEU A 1 317 ? -7.447 9.120 28.792 1.00 20.62 317 LEU A O 1
ATOM 2376 N N . GLY A 1 318 ? -7.747 10.935 30.086 1.00 20.11 318 GLY A N 1
ATOM 2377 C CA . GLY A 1 318 ? -6.593 10.742 30.968 1.00 20.11 318 GLY A CA 1
ATOM 2378 C C . GLY A 1 318 ? -6.993 10.143 32.322 1.00 20.11 318 GLY A C 1
ATOM 2379 O O . GLY A 1 318 ? -8.095 10.383 32.815 1.00 20.11 318 GLY A O 1
ATOM 2380 N N . PHE A 1 319 ? -6.079 9.401 32.954 1.00 19.39 319 PHE A N 1
ATOM 2381 C CA . PHE A 1 319 ? -6.188 8.976 34.354 1.00 19.39 319 PHE A CA 1
ATOM 2382 C C . PHE A 1 319 ? -4.886 9.235 35.122 1.00 19.39 319 PHE A C 1
ATOM 2384 O O . PHE A 1 319 ? -3.787 9.102 34.592 1.00 19.39 319 PHE A O 1
ATOM 2391 N N . SER A 1 320 ? -5.060 9.594 36.395 1.00 20.00 320 SER A N 1
ATOM 2392 C CA . SER A 1 320 ? -4.058 9.996 37.387 1.00 20.00 320 SER A CA 1
ATOM 2393 C C . SER A 1 320 ? -4.088 9.053 38.602 1.00 20.00 320 SER A C 1
ATOM 2395 O O . SER A 1 320 ? -5.164 8.618 39.006 1.00 20.00 320 SER A O 1
ATOM 2397 N N . LEU A 1 321 ? -2.918 8.793 39.199 1.00 21.27 321 LEU A N 1
ATOM 2398 C CA . LEU A 1 321 ? -2.645 8.248 40.549 1.00 21.27 321 LEU A CA 1
ATOM 2399 C C . LEU A 1 321 ? -1.304 8.913 40.968 1.00 21.27 321 LEU A C 1
ATOM 2401 O O . LEU A 1 321 ? -0.361 8.834 40.189 1.00 21.27 321 LEU A O 1
ATOM 2405 N N . GLY A 1 322 ? -1.070 9.674 42.052 1.00 19.28 322 GLY A N 1
ATOM 2406 C CA . GLY A 1 322 ? -1.536 9.660 43.448 1.00 19.28 322 GLY A CA 1
ATOM 2407 C C . GLY A 1 322 ? -0.691 8.666 44.273 1.00 19.28 322 GLY A C 1
ATOM 2408 O O . GLY A 1 322 ? -0.830 7.478 44.037 1.00 19.28 322 GLY A O 1
ATOM 2409 N N . GLY A 1 323 ? 0.194 8.977 45.235 1.00 19.98 323 GLY A N 1
ATOM 2410 C CA . GLY A 1 323 ? 0.731 10.202 45.843 1.00 19.98 323 GLY A CA 1
ATOM 2411 C C . GLY A 1 323 ? 1.704 9.852 47.008 1.00 19.98 323 GLY A C 1
ATOM 2412 O O . GLY A 1 323 ? 1.837 8.682 47.360 1.00 19.98 323 GLY A O 1
ATOM 2413 N N . SER A 1 324 ? 2.305 10.886 47.629 1.00 18.91 324 SER A N 1
ATOM 2414 C CA . SER A 1 324 ? 2.762 11.008 49.044 1.00 18.91 324 SER A CA 1
ATOM 2415 C C . SER A 1 324 ? 4.261 11.280 49.348 1.00 18.91 324 SER A C 1
ATOM 2417 O O . SER A 1 324 ? 5.092 10.384 49.277 1.00 18.91 324 SER A O 1
ATOM 2419 N N . ALA A 1 325 ? 4.491 12.521 49.833 1.00 19.75 325 ALA A N 1
ATOM 2420 C CA . ALA A 1 325 ? 5.382 12.998 50.922 1.00 19.75 325 ALA A CA 1
ATOM 2421 C C . ALA A 1 325 ? 6.928 12.899 50.779 1.00 19.75 325 ALA A C 1
ATOM 2423 O O . ALA A 1 325 ? 7.449 11.857 50.425 1.00 19.75 325 ALA A O 1
ATOM 2424 N N . ARG A 1 326 ? 7.769 13.888 51.155 1.00 18.36 326 ARG A N 1
ATOM 2425 C CA . ARG A 1 326 ? 7.630 15.226 51.789 1.00 18.36 326 ARG A CA 1
ATOM 2426 C C . ARG A 1 326 ? 9.017 15.942 51.786 1.00 18.36 326 ARG A C 1
ATOM 2428 O O . ARG A 1 326 ? 9.997 15.262 52.058 1.00 18.36 326 ARG A O 1
ATOM 2435 N N . VAL A 1 327 ? 9.023 17.291 51.678 1.00 18.50 327 VAL A N 1
ATOM 2436 C CA . VAL A 1 327 ? 10.004 18.288 52.239 1.00 18.50 327 VAL A CA 1
ATOM 2437 C C . VAL A 1 327 ? 11.380 18.381 51.518 1.00 18.50 327 VAL A C 1
ATOM 2439 O O . VAL A 1 327 ? 11.967 17.349 51.248 1.00 18.50 327 VAL A O 1
ATOM 2442 N N . ALA A 1 328 ? 11.997 19.522 51.142 1.00 19.27 328 ALA A N 1
ATOM 2443 C CA . ALA A 1 328 ? 11.976 20.952 51.532 1.00 19.27 328 ALA A CA 1
ATOM 2444 C C . ALA A 1 328 ? 12.437 21.837 50.321 1.00 19.27 328 ALA A C 1
ATOM 2446 O O . ALA A 1 328 ? 13.235 21.355 49.527 1.00 19.27 328 ALA A O 1
ATOM 2447 N N . PHE A 1 329 ? 11.828 22.999 50.022 1.00 18.05 329 PHE A N 1
ATOM 2448 C CA . PHE A 1 329 ? 12.161 24.407 50.394 1.00 18.05 329 PHE A CA 1
ATOM 2449 C C . PHE A 1 329 ? 13.040 25.221 49.398 1.00 18.05 329 PHE A C 1
ATOM 2451 O O . PHE A 1 329 ? 14.176 24.840 49.151 1.00 18.05 329 PHE A O 1
ATOM 2458 N N . LEU A 1 330 ? 12.485 26.394 49.001 1.00 19.72 330 LEU A N 1
ATOM 2459 C CA . LEU A 1 330 ? 13.072 27.673 48.500 1.00 19.72 330 LEU A CA 1
ATOM 2460 C C . LEU A 1 330 ? 13.798 27.661 47.129 1.00 19.72 330 LEU A C 1
ATOM 2462 O O . LEU A 1 330 ? 14.515 26.722 46.830 1.00 19.72 330 LEU A O 1
ATOM 2466 N N . GLU A 1 331 ? 13.672 28.645 46.223 1.00 19.19 331 GLU A N 1
ATOM 2467 C CA . GLU A 1 331 ? 13.251 30.056 46.327 1.00 19.19 331 GLU A CA 1
ATOM 2468 C C . GLU A 1 331 ? 12.792 30.640 44.957 1.00 19.19 331 GLU A C 1
ATOM 2470 O O . GLU A 1 331 ? 12.935 30.015 43.910 1.00 19.19 331 GLU A O 1
ATOM 2475 N N . GLU A 1 332 ? 12.212 31.839 45.067 1.00 19.78 332 GLU A N 1
ATOM 2476 C CA . GLU A 1 332 ? 11.550 32.836 44.195 1.00 19.78 332 GLU A CA 1
ATOM 2477 C C . GLU A 1 332 ? 12.004 33.052 42.722 1.00 19.78 332 GLU A C 1
ATOM 2479 O O . GLU A 1 332 ? 13.171 32.875 42.399 1.00 19.78 332 GLU A O 1
ATOM 2484 N N . VAL A 1 333 ? 11.119 33.311 41.726 1.00 21.19 333 VAL A N 1
ATOM 2485 C CA . VAL A 1 333 ? 10.196 34.471 41.447 1.00 21.19 333 VAL A CA 1
ATOM 2486 C C . VAL A 1 333 ? 11.014 35.684 40.927 1.00 21.19 333 VAL A C 1
ATOM 2488 O O . VAL A 1 333 ? 12.047 36.003 41.491 1.00 21.19 333 VAL A O 1
ATOM 2491 N N . VAL A 1 334 ? 10.763 36.318 39.766 1.00 22.14 334 VAL A N 1
ATOM 2492 C CA . VAL A 1 334 ? 9.759 37.361 39.390 1.00 22.14 334 VAL A CA 1
ATOM 2493 C C . VAL A 1 334 ? 10.154 37.780 37.942 1.00 22.14 334 VAL A C 1
ATOM 2495 O O . VAL A 1 334 ? 11.333 38.015 37.697 1.00 22.14 334 VAL A O 1
ATOM 2498 N N . THR A 1 335 ? 9.335 37.627 36.889 1.00 22.67 335 THR A N 1
ATOM 2499 C CA . THR A 1 335 ? 8.418 38.619 36.243 1.00 22.67 335 THR A CA 1
ATOM 2500 C C . THR A 1 335 ? 8.968 40.053 36.042 1.00 22.67 335 THR A C 1
ATOM 2502 O O . THR A 1 335 ? 9.764 40.552 36.819 1.00 22.67 335 THR A O 1
ATOM 2505 N N . HIS A 1 336 ? 8.698 40.743 34.925 1.00 22.27 336 HIS A N 1
ATOM 2506 C CA . HIS A 1 336 ? 7.615 41.737 34.750 1.00 22.27 336 HIS A CA 1
ATOM 2507 C C . HIS A 1 336 ? 7.710 42.329 33.312 1.00 22.27 336 HIS A C 1
ATOM 2509 O O . HIS A 1 336 ? 8.817 42.588 32.855 1.00 22.27 336 HIS A O 1
ATOM 2515 N N . SER A 1 337 ? 6.627 42.368 32.510 1.00 22.98 337 SER A N 1
ATOM 2516 C CA . SER A 1 337 ? 5.680 43.498 32.251 1.00 22.98 337 SER A CA 1
ATOM 2517 C C . SER A 1 337 ? 6.239 44.630 31.358 1.00 22.98 337 SER A C 1
ATOM 2519 O O . SER A 1 337 ? 7.415 44.931 31.458 1.00 22.98 337 SER A O 1
ATOM 2521 N N . ASP A 1 338 ? 5.510 45.377 30.521 1.00 23.23 338 ASP A N 1
ATOM 2522 C CA . ASP A 1 338 ? 4.089 45.760 30.464 1.00 23.23 338 ASP A CA 1
ATOM 2523 C C . ASP A 1 338 ? 3.822 46.557 29.149 1.00 23.23 338 ASP A C 1
ATOM 2525 O O . ASP A 1 338 ? 4.772 47.044 28.535 1.00 23.23 338 ASP A O 1
ATOM 2529 N N . GLY A 1 339 ? 2.549 46.834 28.802 1.00 22.50 339 GLY A N 1
ATOM 2530 C CA . GLY A 1 339 ? 2.186 48.195 28.336 1.00 22.50 339 GLY A CA 1
ATOM 2531 C C . GLY A 1 339 ? 1.534 48.469 26.958 1.00 22.50 339 GLY A C 1
ATOM 2532 O O . GLY A 1 339 ? 2.167 49.032 26.076 1.00 22.50 339 GLY A O 1
ATOM 2533 N N . ARG A 1 340 ? 0.214 48.225 26.853 1.00 21.44 340 ARG A N 1
ATOM 2534 C CA . ARG A 1 340 ? -0.898 48.975 26.173 1.00 21.44 340 ARG A CA 1
ATOM 2535 C C . ARG A 1 340 ? -0.647 50.062 25.091 1.00 21.44 340 ARG A C 1
ATOM 2537 O O . ARG A 1 340 ? 0.016 51.058 25.363 1.00 21.44 340 ARG A O 1
ATOM 2544 N N . ARG A 1 341 ? -1.561 50.113 24.090 1.00 22.44 341 ARG A N 1
ATOM 2545 C CA . ARG A 1 341 ? -2.503 51.257 23.868 1.00 22.44 341 ARG A CA 1
ATOM 2546 C C . ARG A 1 341 ? -3.674 50.967 22.904 1.00 22.44 341 ARG A C 1
ATOM 2548 O O . ARG A 1 341 ? -3.596 50.101 22.051 1.00 22.44 341 ARG A O 1
ATOM 2555 N N . SER A 1 342 ? -4.756 51.727 23.104 1.00 19.95 342 SER A N 1
ATOM 2556 C CA . SER A 1 342 ? -6.117 51.619 22.542 1.00 19.95 342 SER A CA 1
ATOM 2557 C C . SER A 1 342 ? -6.366 52.571 21.351 1.00 19.95 342 SER A C 1
ATOM 2559 O O . SER A 1 342 ? -5.659 53.577 21.251 1.00 19.95 342 SER A O 1
ATOM 2561 N N . ARG A 1 343 ? -7.407 52.316 20.524 1.00 22.12 343 ARG A N 1
ATOM 2562 C CA . ARG A 1 343 ? -8.408 53.311 20.041 1.00 22.12 343 ARG A CA 1
ATOM 2563 C C . ARG A 1 343 ? -9.562 52.676 19.230 1.00 22.12 343 ARG A C 1
ATOM 2565 O O . ARG A 1 343 ? -9.440 51.573 18.723 1.00 22.12 343 ARG A O 1
ATOM 2572 N N . SER A 1 344 ? -10.684 53.396 19.198 1.00 19.62 344 SER A N 1
ATOM 2573 C CA . SER A 1 344 ? -12.088 53.004 18.960 1.00 19.62 344 SER A CA 1
ATOM 2574 C C . SER A 1 344 ? -12.713 53.519 17.639 1.00 19.62 344 SER A C 1
ATOM 2576 O O . SER A 1 344 ? -12.094 54.364 16.999 1.00 19.62 344 SER A O 1
ATOM 2578 N N . ILE A 1 345 ? -14.007 53.166 17.418 1.00 21.70 345 ILE A N 1
ATOM 2579 C CA . ILE A 1 345 ? -15.089 53.790 16.574 1.00 21.70 345 ILE A CA 1
ATOM 2580 C C . ILE A 1 345 ? -15.328 53.082 15.216 1.00 21.70 345 ILE A C 1
ATOM 2582 O O . ILE A 1 345 ? -14.355 52.763 14.555 1.00 21.70 345 ILE A O 1
ATOM 2586 N N . SER A 1 346 ? -16.525 52.904 14.620 1.00 20.23 346 SER A N 1
ATOM 2587 C CA . SER A 1 346 ? -17.957 52.709 14.976 1.00 20.23 346 SER A CA 1
ATOM 2588 C C . SER A 1 346 ? -18.768 52.611 13.650 1.00 20.23 346 SER A C 1
ATOM 2590 O O . SER A 1 346 ? -18.302 53.133 12.639 1.00 20.23 346 SER A O 1
ATOM 2592 N N . SER A 1 347 ? -20.019 52.120 13.715 1.00 20.89 347 SER A N 1
ATOM 2593 C CA . SER A 1 347 ? -21.161 52.278 12.765 1.00 20.89 347 SER A CA 1
ATOM 2594 C C . SER A 1 347 ? -21.213 51.354 11.525 1.00 20.89 347 SER A C 1
ATOM 2596 O O . SER A 1 347 ? -20.244 51.268 10.786 1.00 20.89 347 SER A O 1
ATOM 2598 N N . LEU A 1 348 ? -22.205 50.458 11.360 1.00 20.38 348 LEU A N 1
ATOM 2599 C CA . LEU A 1 348 ? -23.671 50.546 11.100 1.00 20.38 348 LEU A CA 1
ATOM 2600 C C . LEU A 1 348 ? -24.015 50.589 9.591 1.00 20.38 348 LEU A C 1
ATOM 2602 O O . LEU A 1 348 ? -23.617 51.525 8.914 1.00 20.38 348 LEU A O 1
ATOM 2606 N N . VAL A 1 349 ? -24.813 49.622 9.102 1.00 22.02 349 VAL A N 1
ATOM 2607 C CA . VAL A 1 349 ? -26.119 49.798 8.407 1.00 22.02 349 VAL A CA 1
ATOM 2608 C C . VAL A 1 349 ? -26.574 48.478 7.745 1.00 22.02 349 VAL A C 1
ATOM 2610 O O . VAL A 1 349 ? -25.842 47.804 7.031 1.00 22.02 349 VAL A O 1
ATOM 2613 N N . THR A 1 350 ? -27.833 48.140 8.014 1.00 21.38 350 THR A N 1
ATOM 2614 C CA . THR A 1 350 ? -28.680 47.040 7.529 1.00 21.38 350 THR A CA 1
ATOM 2615 C C . THR A 1 350 ? -29.322 47.327 6.162 1.00 21.38 350 THR A C 1
ATOM 2617 O O . THR A 1 350 ? -29.702 48.467 5.908 1.00 21.38 350 THR A O 1
ATOM 2620 N N . ARG A 1 351 ? -29.622 46.288 5.352 1.00 20.92 351 ARG A N 1
ATOM 2621 C CA . ARG A 1 351 ? -30.867 46.212 4.541 1.00 20.92 351 ARG A CA 1
ATOM 2622 C C . ARG A 1 351 ? -31.155 44.818 3.947 1.00 20.92 351 ARG A C 1
ATOM 2624 O O . ARG A 1 351 ? -30.324 44.229 3.273 1.00 20.92 351 ARG A O 1
ATOM 2631 N N . ARG A 1 352 ? -32.388 44.348 4.194 1.00 19.58 352 ARG A N 1
ATOM 2632 C CA . ARG A 1 352 ? -33.115 43.220 3.569 1.00 19.58 352 ARG A CA 1
ATOM 2633 C C . ARG A 1 352 ? -33.550 43.551 2.132 1.00 19.58 352 ARG A C 1
ATOM 2635 O O . ARG A 1 352 ? -33.904 44.702 1.887 1.00 19.58 352 ARG A O 1
ATOM 2642 N N . SER A 1 353 ? -33.759 42.540 1.278 1.00 20.61 353 SER A N 1
ATOM 2643 C CA . SER A 1 353 ? -35.067 42.274 0.623 1.00 20.61 353 SER A CA 1
ATOM 2644 C C . SER A 1 353 ? -35.079 41.014 -0.266 1.00 20.61 353 SER A C 1
ATOM 2646 O O . SER A 1 353 ? -34.078 40.639 -0.860 1.00 20.61 353 SER A O 1
ATOM 2648 N N . ASN A 1 354 ? -36.255 40.375 -0.278 1.00 19.86 354 ASN A N 1
ATOM 2649 C CA . ASN A 1 354 ? -36.681 39.140 -0.949 1.00 19.86 354 ASN A CA 1
ATOM 2650 C C . ASN A 1 354 ? -36.764 39.242 -2.483 1.00 19.86 354 ASN A C 1
ATOM 2652 O O . ASN A 1 354 ? -37.090 40.320 -2.970 1.00 19.86 354 ASN A O 1
ATOM 2656 N N . LEU A 1 355 ? -36.736 38.100 -3.193 1.00 20.91 355 LEU A N 1
ATOM 2657 C CA . LEU A 1 355 ? -37.697 37.777 -4.269 1.00 20.91 355 LEU A CA 1
ATOM 2658 C C . LEU A 1 355 ? -37.674 36.282 -4.661 1.00 20.91 355 LEU A C 1
ATOM 2660 O O . LEU A 1 355 ? -36.742 35.552 -4.352 1.00 20.91 355 LEU A O 1
ATOM 2664 N N . ARG A 1 356 ? -38.792 35.844 -5.248 1.00 18.02 356 ARG A N 1
ATOM 2665 C CA . ARG A 1 356 ? -39.372 34.489 -5.340 1.00 18.02 356 ARG A CA 1
ATOM 2666 C C . ARG A 1 356 ? -39.570 34.108 -6.830 1.00 18.02 356 ARG A C 1
ATOM 2668 O O . ARG A 1 356 ? -39.637 35.027 -7.642 1.00 18.02 356 ARG A O 1
ATOM 2675 N N . CYS A 1 357 ? -39.800 32.807 -7.101 1.00 18.16 357 CYS A N 1
ATOM 2676 C CA . CYS A 1 357 ? -40.424 32.137 -8.285 1.00 18.16 357 CYS A CA 1
ATOM 2677 C C . CYS A 1 357 ? -39.456 31.314 -9.172 1.00 18.16 357 CYS A C 1
ATOM 2679 O O . CYS A 1 357 ? -38.338 31.759 -9.369 1.00 18.16 357 CYS A O 1
ATOM 2681 N N . SER A 1 358 ? -39.794 30.205 -9.860 1.00 18.75 358 SER A N 1
ATOM 2682 C CA . SER A 1 358 ? -40.782 29.094 -9.786 1.00 18.75 358 SER A CA 1
ATOM 2683 C C . SER A 1 358 ? -40.603 28.201 -11.053 1.00 18.75 358 SER A C 1
ATOM 2685 O O . SER A 1 358 ? -40.261 28.764 -12.087 1.00 18.75 358 SER A O 1
ATOM 2687 N N . PHE A 1 359 ? -40.981 26.899 -11.000 1.00 19.09 359 PHE A N 1
ATOM 2688 C CA . PHE A 1 359 ? -41.332 25.956 -12.119 1.00 19.09 359 PHE A CA 1
ATOM 2689 C C . PHE A 1 359 ? -40.194 25.382 -13.022 1.00 19.09 359 PHE A C 1
ATOM 2691 O O . PHE A 1 359 ? -39.244 26.093 -13.293 1.00 19.09 359 PHE A O 1
ATOM 2698 N N . SER A 1 360 ? -40.187 24.150 -13.591 1.00 18.81 360 SER A N 1
ATOM 2699 C CA . SER A 1 360 ? -41.090 22.965 -13.682 1.00 18.81 360 SER A CA 1
ATOM 2700 C C . SER A 1 360 ? -40.383 21.785 -14.431 1.00 18.81 360 SER A C 1
ATOM 2702 O O . SER A 1 360 ? -39.717 22.082 -15.413 1.00 18.81 360 SER A O 1
ATOM 2704 N N . VAL A 1 361 ? -40.590 20.509 -14.013 1.00 20.47 361 VAL A N 1
ATOM 2705 C CA . VAL A 1 361 ? -40.990 19.269 -14.788 1.00 20.47 361 VAL A CA 1
ATOM 2706 C C . VAL A 1 361 ? -40.137 18.832 -16.030 1.00 20.47 361 VAL A C 1
ATOM 2708 O O . VAL A 1 361 ? -39.783 19.673 -16.833 1.00 20.47 361 VAL A O 1
ATOM 2711 N N . SER A 1 362 ? -39.768 17.570 -16.360 1.00 19.53 362 SER A N 1
ATOM 2712 C CA . SER A 1 362 ? -40.378 16.218 -16.252 1.00 19.53 362 SER A CA 1
ATOM 2713 C C . SER A 1 362 ? -39.394 15.078 -16.637 1.00 19.53 362 SER A C 1
ATOM 2715 O O . SER A 1 362 ? -38.564 15.306 -17.507 1.00 19.53 362 SER A O 1
ATOM 2717 N N . ALA A 1 363 ? -39.615 13.869 -16.071 1.00 21.59 363 ALA A N 1
ATOM 2718 C CA . ALA A 1 363 ? -39.731 12.506 -16.676 1.00 21.59 363 ALA A CA 1
ATOM 2719 C C . ALA A 1 363 ? -38.727 11.998 -17.758 1.00 21.59 363 ALA A C 1
ATOM 2721 O O . ALA A 1 363 ? -38.244 12.761 -18.571 1.00 21.59 363 ALA A O 1
ATOM 2722 N N . HIS A 1 364 ? -38.423 10.708 -17.983 1.00 20.66 364 HIS A N 1
ATOM 2723 C CA . HIS A 1 364 ? -38.805 9.365 -17.500 1.00 20.66 364 HIS A CA 1
ATOM 2724 C C . HIS A 1 364 ? -37.872 8.365 -18.238 1.00 20.66 364 HIS A C 1
ATOM 2726 O O . HIS A 1 364 ? -37.648 8.584 -19.422 1.00 20.66 364 HIS A O 1
ATOM 2732 N N . LEU A 1 365 ? -37.438 7.241 -17.635 1.00 19.88 365 LEU A N 1
ATOM 2733 C CA . LEU A 1 365 ? -37.591 5.871 -18.193 1.00 19.88 365 LEU A CA 1
ATOM 2734 C C . LEU A 1 365 ? -36.908 4.778 -17.347 1.00 19.88 365 LEU A C 1
ATOM 2736 O O . LEU A 1 365 ? -36.031 5.025 -16.530 1.00 19.88 365 LEU A O 1
ATOM 2740 N N . ARG A 1 366 ? -37.438 3.564 -17.512 1.00 18.92 366 ARG A N 1
ATOM 2741 C CA . ARG A 1 366 ? -37.450 2.406 -16.610 1.00 18.92 366 ARG A CA 1
ATOM 2742 C C . ARG A 1 366 ? -36.783 1.176 -17.262 1.00 18.92 366 ARG A C 1
ATOM 2744 O O . ARG A 1 366 ? -36.857 1.039 -18.475 1.00 18.92 366 ARG A O 1
ATOM 2751 N N . LEU A 1 367 ? -36.384 0.236 -16.386 1.00 19.14 367 LEU A N 1
ATOM 2752 C CA . LEU A 1 367 ? -36.335 -1.247 -16.500 1.00 19.14 367 LEU A CA 1
ATOM 2753 C C . LEU A 1 367 ? -34.999 -1.974 -16.806 1.00 19.14 367 LEU A C 1
ATOM 2755 O O . LEU A 1 367 ? -34.389 -1.833 -17.856 1.00 19.14 367 LEU A O 1
ATOM 2759 N N . SER A 1 368 ? -34.638 -2.837 -15.843 1.00 18.59 368 SER A N 1
ATOM 2760 C CA . SER A 1 368 ? -33.728 -4.013 -15.848 1.00 18.59 368 SER A CA 1
ATOM 2761 C C . SER A 1 368 ? -34.408 -5.241 -16.538 1.00 18.59 368 SER A C 1
ATOM 2763 O O . SER A 1 368 ? -35.582 -5.058 -16.873 1.00 18.59 368 SER A O 1
ATOM 2765 N N . PRO A 1 369 ? -33.838 -6.485 -16.712 1.00 26.61 369 PRO A N 1
ATOM 2766 C CA . PRO A 1 369 ? -32.869 -7.211 -15.842 1.00 26.61 369 PRO A CA 1
ATOM 2767 C C . PRO A 1 369 ? -31.825 -8.218 -16.469 1.00 26.61 369 PRO A C 1
ATOM 2769 O O . PRO A 1 369 ? -31.983 -8.733 -17.565 1.00 26.61 369 PRO A O 1
ATOM 2772 N N . ILE A 1 370 ? -30.778 -8.528 -15.673 1.00 22.50 370 ILE A N 1
ATOM 2773 C CA . ILE A 1 370 ? -30.039 -9.806 -15.396 1.00 22.50 370 ILE A CA 1
ATOM 2774 C C . ILE A 1 370 ? -29.601 -10.781 -16.535 1.00 22.50 370 ILE A C 1
ATOM 2776 O O . ILE A 1 370 ? -30.433 -11.475 -17.110 1.00 22.50 370 ILE A O 1
ATOM 2780 N N . ARG A 1 371 ? -28.275 -11.054 -16.647 1.00 21.25 371 ARG A N 1
ATOM 2781 C CA . ARG A 1 371 ? -27.677 -12.426 -16.661 1.00 21.25 371 ARG A CA 1
ATOM 2782 C C . ARG A 1 371 ? -26.148 -12.437 -16.461 1.00 21.25 371 ARG A C 1
ATOM 2784 O O . ARG A 1 371 ? -25.446 -11.529 -16.894 1.00 21.25 371 ARG A O 1
ATOM 2791 N N . GLY A 1 372 ? -25.667 -13.458 -15.744 1.00 24.48 372 GLY A N 1
ATOM 2792 C CA . GLY A 1 372 ? -24.318 -13.579 -15.184 1.00 24.48 372 GLY A CA 1
ATOM 2793 C C . GLY A 1 372 ? -23.212 -14.024 -16.146 1.00 24.48 372 GLY A C 1
ATOM 2794 O O . GLY A 1 372 ? -23.461 -14.723 -17.123 1.00 24.48 372 GLY A O 1
ATOM 2795 N N . SER A 1 373 ? -21.994 -13.568 -15.825 1.00 24.59 373 SER A N 1
ATOM 2796 C CA . SER A 1 373 ? -20.646 -14.039 -16.218 1.00 24.59 373 SER A CA 1
ATOM 2797 C C . SER A 1 373 ? -19.688 -12.848 -16.057 1.00 24.59 373 SER A C 1
ATOM 2799 O O . SER A 1 373 ? -19.533 -12.022 -16.960 1.00 24.59 373 SER A O 1
ATOM 2801 N N . ARG A 1 374 ? -19.119 -12.669 -14.856 1.00 25.47 374 ARG A N 1
ATOM 2802 C CA . ARG A 1 374 ? -18.339 -11.461 -14.533 1.00 25.47 374 ARG A CA 1
ATOM 2803 C C . ARG A 1 374 ? -17.179 -11.744 -13.563 1.00 25.47 374 ARG A C 1
ATOM 2805 O O . ARG A 1 374 ? -17.143 -11.202 -12.475 1.00 25.47 374 ARG A O 1
ATOM 2812 N N . CYS A 1 375 ? -16.231 -12.587 -13.978 1.00 26.30 375 CYS A N 1
ATOM 2813 C CA . CYS A 1 375 ? -14.878 -12.624 -13.385 1.00 26.30 375 CYS A CA 1
ATOM 2814 C C . CYS A 1 375 ? -13.771 -12.183 -14.361 1.00 26.30 375 CYS A C 1
ATOM 2816 O O . CYS A 1 375 ? -12.648 -11.969 -13.940 1.00 26.30 375 CYS A O 1
ATOM 2818 N N . LEU A 1 376 ? -14.091 -11.981 -15.644 1.00 27.36 376 LEU A N 1
ATOM 2819 C CA . LEU A 1 376 ? -13.171 -11.457 -16.669 1.00 27.36 376 LEU A CA 1
ATOM 2820 C C . LEU A 1 376 ? -13.618 -10.103 -17.243 1.00 27.36 376 LEU A C 1
ATOM 2822 O O . LEU A 1 376 ? -12.970 -9.553 -18.120 1.00 27.36 376 LEU A O 1
ATOM 2826 N N . ARG A 1 377 ? -14.743 -9.558 -16.761 1.00 23.69 377 ARG A N 1
ATOM 2827 C CA . ARG A 1 377 ? -15.307 -8.290 -17.258 1.00 23.69 377 ARG A CA 1
ATOM 2828 C C . ARG A 1 377 ? -15.025 -7.089 -16.353 1.00 23.69 377 ARG A C 1
ATOM 2830 O O . ARG A 1 377 ? -15.303 -5.965 -16.746 1.00 23.69 377 ARG A O 1
ATOM 2837 N N . THR A 1 378 ? -14.491 -7.322 -15.157 1.00 26.20 378 THR A N 1
ATOM 2838 C CA . THR A 1 378 ? -14.051 -6.268 -14.232 1.00 26.20 378 THR A CA 1
ATOM 2839 C C . THR A 1 378 ? -12.688 -5.700 -14.622 1.00 26.20 378 THR A C 1
ATOM 2841 O O . THR A 1 378 ? -12.483 -4.506 -14.456 1.00 26.20 378 THR A O 1
ATOM 2844 N N . SER A 1 379 ? -11.807 -6.477 -15.261 1.00 29.97 379 SER A N 1
ATOM 2845 C CA . SER A 1 379 ? -10.564 -5.951 -15.854 1.00 29.97 379 SER A CA 1
ATOM 2846 C C . SER A 1 379 ? -10.831 -5.005 -17.031 1.00 29.97 379 SER A C 1
ATOM 2848 O O . SER A 1 379 ? -10.137 -4.007 -17.185 1.00 29.97 379 SER A O 1
ATOM 2850 N N . GLN A 1 380 ? -11.883 -5.259 -17.813 1.00 26.06 380 GLN A N 1
ATOM 2851 C CA . GLN A 1 380 ? -12.268 -4.401 -18.939 1.00 26.06 380 GLN A CA 1
ATOM 2852 C C . GLN A 1 380 ? -12.949 -3.091 -18.498 1.00 26.06 380 GLN A C 1
ATOM 2854 O O . GLN A 1 380 ? -12.913 -2.116 -19.236 1.00 26.06 380 GLN A O 1
ATOM 2859 N N . TRP A 1 381 ? -13.537 -3.056 -17.295 1.00 23.95 381 TRP A N 1
ATOM 2860 C CA . TRP A 1 381 ? -14.150 -1.851 -16.717 1.00 23.95 381 TRP A CA 1
ATOM 2861 C C . TRP A 1 381 ? -13.147 -0.988 -15.936 1.00 23.95 381 TRP A C 1
ATOM 2863 O O . TRP A 1 381 ? -13.201 0.232 -16.032 1.00 23.95 381 TRP A O 1
ATOM 2873 N N . ILE A 1 382 ? -12.177 -1.593 -15.238 1.00 28.53 382 ILE A N 1
ATOM 2874 C CA . ILE A 1 382 ? -11.174 -0.846 -14.452 1.00 28.53 382 ILE A CA 1
ATOM 2875 C C . ILE A 1 382 ? -10.191 -0.082 -15.359 1.00 28.53 382 ILE A C 1
ATOM 2877 O O . ILE A 1 382 ? -9.770 1.022 -15.029 1.00 28.53 382 ILE A O 1
ATOM 2881 N N . LEU A 1 383 ? -9.889 -0.600 -16.553 1.00 30.48 383 LEU A N 1
ATOM 2882 C CA . LEU A 1 383 ? -9.055 0.099 -17.543 1.00 30.48 383 LEU A CA 1
ATOM 2883 C C . LEU A 1 383 ? -9.786 1.218 -18.300 1.00 30.48 383 LEU A C 1
ATOM 2885 O O . LEU A 1 383 ? -9.145 1.986 -19.013 1.00 30.48 383 LEU A O 1
ATOM 2889 N N . GLN A 1 384 ? -11.111 1.310 -18.159 1.00 26.95 384 GLN A N 1
ATOM 2890 C CA . GLN A 1 384 ? -11.908 2.370 -18.774 1.00 26.95 384 GLN A CA 1
ATOM 2891 C C . GLN A 1 384 ? -12.056 3.596 -17.851 1.00 26.95 384 GLN A C 1
ATOM 2893 O O . GLN A 1 384 ? -12.269 4.693 -18.357 1.00 26.95 384 GLN A O 1
ATOM 2898 N N . GLU A 1 385 ? -11.875 3.435 -16.532 1.00 27.55 385 GLU A N 1
ATOM 2899 C CA . GLU A 1 385 ? -11.892 4.530 -15.538 1.00 27.55 385 GLU A CA 1
ATOM 2900 C C . GLU A 1 385 ? -10.498 4.992 -15.083 1.00 27.55 385 GLU A C 1
ATOM 2902 O O . GLU A 1 385 ? -10.333 6.132 -14.648 1.00 27.55 385 GLU A O 1
ATOM 2907 N N . VAL A 1 386 ? -9.456 4.168 -15.235 1.00 32.38 386 VAL A N 1
ATOM 2908 C CA . VAL A 1 386 ? -8.081 4.680 -15.222 1.00 32.38 386 VAL A CA 1
ATOM 2909 C C . VAL A 1 386 ? -7.834 5.256 -16.610 1.00 32.38 386 VAL A C 1
ATOM 2911 O O . VAL A 1 386 ? -7.787 4.498 -17.570 1.00 32.38 386 VAL A O 1
ATOM 2914 N N . GLY A 1 387 ? -7.707 6.582 -16.729 1.00 29.30 387 GLY A N 1
ATOM 2915 C CA . GLY A 1 387 ? -7.497 7.341 -17.974 1.00 29.30 387 GLY A CA 1
ATOM 2916 C C . GLY A 1 387 ? -6.205 7.018 -18.744 1.00 29.30 387 GLY A C 1
ATOM 2917 O O . GLY A 1 387 ? -5.454 7.917 -19.117 1.00 29.30 387 GLY A O 1
ATOM 2918 N N . PHE A 1 388 ? -5.940 5.737 -18.994 1.00 36.16 388 PHE A N 1
ATOM 2919 C CA . PHE A 1 388 ? -4.851 5.212 -19.798 1.00 36.16 388 PHE A CA 1
ATOM 2920 C C . PHE A 1 388 ? -5.108 5.479 -21.283 1.00 36.16 388 PHE A C 1
ATOM 2922 O O . PHE A 1 388 ? -4.159 5.659 -22.023 1.00 36.16 388 PHE A O 1
ATOM 2929 N N . SER A 1 389 ? -6.371 5.584 -21.729 1.00 33.66 389 SER A N 1
ATOM 2930 C CA . SER A 1 389 ? -6.700 5.891 -23.134 1.00 33.66 389 SER A CA 1
ATOM 2931 C C . SER A 1 389 ? -6.743 7.396 -23.454 1.00 33.66 389 SER A C 1
ATOM 2933 O O . SER A 1 389 ? -6.406 7.793 -24.568 1.00 33.66 389 SER A O 1
ATOM 2935 N N . GLU A 1 390 ? -7.112 8.253 -22.493 1.00 33.28 390 GLU A N 1
ATOM 2936 C CA . GLU A 1 390 ? -7.262 9.705 -22.720 1.00 33.28 390 GLU A CA 1
ATOM 2937 C C . GLU A 1 390 ? -5.973 10.519 -22.522 1.00 33.28 390 GLU A C 1
ATOM 2939 O O . GLU A 1 390 ? -5.841 11.595 -23.105 1.00 33.28 390 GLU A O 1
ATOM 2944 N N . LYS A 1 391 ? -4.973 10.002 -21.791 1.00 33.16 391 LYS A N 1
ATOM 2945 C CA . LYS A 1 391 ? -3.649 10.651 -21.661 1.00 33.16 391 LYS A CA 1
ATOM 2946 C C . LYS A 1 391 ? -2.750 10.517 -22.897 1.00 33.16 391 LYS A C 1
ATOM 2948 O O . LYS A 1 391 ? -1.675 11.106 -22.937 1.00 33.16 391 LYS A O 1
ATOM 2953 N N . ILE A 1 392 ? -3.185 9.797 -23.926 1.00 38.81 392 ILE A N 1
ATOM 2954 C CA . ILE A 1 392 ? -2.366 9.440 -25.090 1.00 38.81 392 ILE A CA 1
ATOM 2955 C C . ILE A 1 392 ? -2.525 10.440 -26.269 1.00 38.81 392 ILE A C 1
ATOM 2957 O O . ILE A 1 392 ? -2.452 10.088 -27.444 1.00 38.81 392 ILE A O 1
ATOM 2961 N N . HIS A 1 393 ? -2.760 11.723 -25.986 1.00 34.09 393 HIS A N 1
ATOM 2962 C CA . HIS A 1 393 ? -2.823 12.767 -27.027 1.00 34.09 393 HIS A CA 1
ATOM 2963 C C . HIS A 1 393 ? -1.706 13.821 -26.935 1.00 34.09 393 HIS A C 1
ATOM 2965 O O . HIS A 1 393 ? -1.652 14.726 -27.765 1.00 34.09 393 HIS A O 1
ATOM 2971 N N . THR A 1 394 ? -0.770 13.690 -25.992 1.00 36.41 394 THR A N 1
ATOM 2972 C CA . THR A 1 394 ? 0.401 14.574 -25.859 1.00 36.41 394 THR A CA 1
ATOM 2973 C C . THR A 1 394 ? 1.683 13.813 -26.190 1.00 36.41 394 THR A C 1
ATOM 2975 O O . THR A 1 394 ? 1.915 12.768 -25.598 1.00 36.41 394 THR A O 1
ATOM 2978 N N . LEU A 1 395 ? 2.462 14.331 -27.154 1.00 40.72 395 LEU A N 1
ATOM 2979 C CA . LEU A 1 395 ? 3.735 13.812 -27.697 1.00 40.72 395 LEU A CA 1
ATOM 2980 C C . LEU A 1 395 ? 4.457 12.803 -26.780 1.00 40.72 395 LEU A C 1
ATOM 2982 O O . LEU A 1 395 ? 5.170 13.194 -25.863 1.00 40.72 395 LEU A O 1
ATOM 2986 N N . ILE A 1 396 ? 4.271 11.516 -27.072 1.00 58.09 396 ILE A N 1
ATOM 2987 C CA . ILE A 1 396 ? 4.895 10.387 -26.375 1.00 58.09 396 ILE A CA 1
ATOM 2988 C C . ILE A 1 396 ? 6.288 10.164 -26.979 1.00 58.09 396 ILE A C 1
ATOM 2990 O O . ILE A 1 396 ? 6.430 10.120 -28.207 1.00 58.09 396 ILE A O 1
ATOM 2994 N N . SER A 1 397 ? 7.319 10.030 -26.144 1.00 79.19 397 SER A N 1
ATOM 2995 C CA . SER A 1 397 ? 8.645 9.599 -26.609 1.00 79.19 397 SER A CA 1
ATOM 2996 C C . SER A 1 397 ? 8.590 8.172 -27.185 1.00 79.19 397 SER A C 1
ATOM 2998 O O . SER A 1 397 ? 7.715 7.385 -26.838 1.00 79.19 397 SER A O 1
ATOM 3000 N N . LEU A 1 398 ? 9.512 7.777 -28.073 1.00 82.56 398 LEU A N 1
ATOM 3001 C CA . LEU A 1 398 ? 9.492 6.407 -28.629 1.00 82.56 398 LEU A CA 1
ATOM 3002 C C . LEU A 1 398 ? 9.659 5.316 -27.552 1.00 82.56 398 LEU A C 1
ATOM 3004 O O . LEU A 1 398 ? 9.153 4.210 -27.723 1.00 82.56 398 LEU A O 1
ATOM 3008 N N . GLU A 1 399 ? 10.336 5.644 -26.451 1.00 86.12 399 GLU A N 1
ATOM 3009 C CA . GLU A 1 399 ? 10.491 4.786 -25.274 1.00 86.12 399 GLU A CA 1
ATOM 3010 C C . GLU A 1 399 ? 9.153 4.559 -24.566 1.00 86.12 399 GLU A C 1
ATOM 3012 O O . GLU A 1 399 ? 8.688 3.425 -24.497 1.00 86.12 399 GLU A O 1
ATOM 3017 N N . GLU A 1 400 ? 8.473 5.627 -24.149 1.00 82.94 400 GLU A N 1
ATOM 3018 C CA . GLU A 1 400 ? 7.152 5.535 -23.509 1.00 82.94 400 GLU A CA 1
ATOM 3019 C C . GLU A 1 400 ? 6.117 4.872 -24.433 1.00 82.94 400 GLU A C 1
ATOM 3021 O O . GLU A 1 400 ? 5.247 4.128 -23.979 1.00 82.94 400 GLU A O 1
ATOM 3026 N N . ALA A 1 401 ? 6.217 5.104 -25.749 1.00 82.88 401 ALA A N 1
ATOM 3027 C CA . ALA A 1 401 ? 5.354 4.457 -26.729 1.00 82.88 401 ALA A CA 1
ATOM 3028 C C . ALA A 1 401 ? 5.586 2.941 -26.748 1.00 82.88 401 ALA A C 1
ATOM 3030 O O . ALA A 1 401 ? 4.622 2.175 -26.736 1.00 82.88 401 ALA A O 1
ATOM 3031 N N . TYR A 1 402 ? 6.847 2.500 -26.751 1.00 85.94 402 TYR A N 1
ATOM 3032 C CA . TYR A 1 402 ? 7.189 1.084 -26.661 1.00 85.94 402 TYR A CA 1
ATOM 3033 C C . TYR A 1 402 ? 6.656 0.458 -25.369 1.00 85.94 402 TYR A C 1
ATOM 3035 O O . TYR A 1 402 ? 5.960 -0.555 -25.441 1.00 85.94 402 TYR A O 1
ATOM 3043 N N . GLU A 1 403 ? 6.926 1.075 -24.217 1.00 86.19 403 GLU A N 1
ATOM 3044 C CA . GLU A 1 403 ? 6.486 0.590 -22.903 1.00 86.19 403 GLU A CA 1
ATOM 3045 C C . GLU A 1 403 ? 4.958 0.425 -22.856 1.00 86.19 403 GLU A C 1
ATOM 3047 O O . GLU A 1 403 ? 4.442 -0.637 -22.495 1.00 86.19 403 GLU A O 1
ATOM 3052 N N . ALA A 1 404 ? 4.218 1.435 -23.324 1.00 80.75 404 ALA A N 1
ATOM 3053 C CA . ALA A 1 404 ? 2.761 1.402 -23.368 1.00 80.75 404 ALA A CA 1
ATOM 3054 C C . ALA A 1 404 ? 2.225 0.319 -24.318 1.00 80.75 404 ALA A C 1
ATOM 3056 O O . ALA A 1 404 ? 1.387 -0.497 -23.927 1.00 80.75 404 ALA A O 1
ATOM 3057 N N . PHE A 1 405 ? 2.700 0.274 -25.568 1.00 83.75 405 PHE A N 1
ATOM 3058 C CA . PHE A 1 405 ? 2.213 -0.705 -26.543 1.00 83.75 405 PHE A CA 1
ATOM 3059 C C . PHE A 1 405 ? 2.571 -2.138 -26.166 1.00 83.75 405 PHE A C 1
ATOM 3061 O O . PHE A 1 405 ? 1.781 -3.047 -26.436 1.00 83.75 405 PHE A O 1
ATOM 3068 N N . LYS A 1 406 ? 3.730 -2.346 -25.538 1.00 85.00 406 LYS A N 1
ATOM 3069 C CA . LYS A 1 406 ? 4.151 -3.664 -25.080 1.00 85.00 406 LYS A CA 1
ATOM 3070 C C . LYS A 1 406 ? 3.305 -4.140 -23.903 1.00 85.00 406 LYS A C 1
ATOM 3072 O O . LYS A 1 406 ? 2.863 -5.286 -23.917 1.00 85.00 406 LYS A O 1
ATOM 3077 N N . ALA A 1 407 ? 3.000 -3.264 -22.944 1.00 79.94 407 ALA A N 1
ATOM 3078 C CA . ALA A 1 407 ? 2.083 -3.585 -21.853 1.00 79.94 407 ALA A CA 1
ATOM 3079 C C . ALA A 1 407 ? 0.682 -3.959 -22.375 1.00 79.94 407 ALA A C 1
ATOM 3081 O O . ALA A 1 407 ? 0.124 -4.975 -21.965 1.00 79.94 407 ALA A O 1
ATOM 3082 N N . LEU A 1 408 ? 0.137 -3.195 -23.331 1.00 78.81 408 LEU A N 1
ATOM 3083 C CA . LEU A 1 408 ? -1.161 -3.498 -23.953 1.00 78.81 408 LEU A CA 1
ATOM 3084 C C . LEU A 1 408 ? -1.160 -4.845 -24.692 1.00 78.81 408 LEU A C 1
ATOM 3086 O O . LEU A 1 408 ? -2.129 -5.596 -24.593 1.00 78.81 408 LEU A O 1
ATOM 3090 N N . GLU A 1 409 ? -0.075 -5.162 -25.404 1.00 82.75 409 GLU A N 1
ATOM 3091 C CA . GLU A 1 409 ? 0.098 -6.448 -26.086 1.00 82.75 409 GLU A CA 1
ATOM 3092 C C . GLU A 1 409 ? 0.115 -7.622 -25.100 1.00 82.75 409 GLU A C 1
ATOM 3094 O O . GLU A 1 409 ? -0.602 -8.597 -25.314 1.00 82.75 409 GLU A O 1
ATOM 3099 N N . ILE A 1 410 ? 0.878 -7.516 -24.006 1.00 77.12 410 ILE A N 1
ATOM 3100 C CA . ILE A 1 410 ? 0.954 -8.557 -22.967 1.00 77.12 410 ILE A CA 1
ATOM 3101 C C . ILE A 1 410 ? -0.416 -8.786 -22.317 1.00 77.12 410 ILE A C 1
ATOM 3103 O O . ILE A 1 410 ? -0.798 -9.924 -22.055 1.00 77.12 410 ILE A O 1
ATOM 3107 N N . LEU A 1 411 ? -1.171 -7.712 -22.079 1.00 75.94 411 LEU A N 1
ATOM 3108 C CA . LEU A 1 411 ? -2.497 -7.770 -21.461 1.00 75.94 411 LEU A CA 1
ATOM 3109 C C . LEU A 1 411 ? -3.616 -8.187 -22.433 1.00 75.94 411 LEU A C 1
ATOM 3111 O O . LEU A 1 411 ? -4.752 -8.375 -21.999 1.00 75.94 411 LEU A O 1
ATOM 3115 N N . GLY A 1 412 ? -3.325 -8.323 -23.732 1.00 74.94 412 GLY A N 1
ATOM 3116 C CA . GLY A 1 412 ? -4.314 -8.681 -24.752 1.00 74.94 412 GLY A CA 1
ATOM 3117 C C . GLY A 1 412 ? -5.374 -7.600 -24.998 1.00 74.94 412 GLY A C 1
ATOM 3118 O O . GLY A 1 412 ? -6.520 -7.928 -25.301 1.00 74.94 412 GLY A O 1
ATOM 3119 N N . ILE A 1 413 ? -5.018 -6.322 -24.832 1.00 73.44 413 ILE A N 1
ATOM 3120 C CA . ILE A 1 413 ? -5.921 -5.178 -25.022 1.00 73.44 413 ILE A CA 1
ATOM 3121 C C . ILE A 1 413 ? -5.771 -4.629 -26.445 1.00 73.44 413 ILE A C 1
ATOM 3123 O O . ILE A 1 413 ? -4.659 -4.382 -26.917 1.00 73.44 413 ILE A O 1
ATOM 3127 N N . ASP A 1 414 ? -6.900 -4.387 -27.117 1.00 71.94 414 ASP A N 1
ATOM 3128 C CA . ASP A 1 414 ? -6.914 -3.829 -28.470 1.00 71.94 414 ASP A CA 1
ATOM 3129 C C . ASP A 1 414 ? -6.310 -2.413 -28.520 1.00 71.94 414 ASP A C 1
ATOM 3131 O O . ASP A 1 414 ? -6.649 -1.522 -27.736 1.00 71.94 414 ASP A O 1
ATOM 3135 N N . LYS A 1 415 ? -5.408 -2.198 -29.484 1.00 70.81 415 LYS A N 1
ATOM 3136 C CA . LYS A 1 415 ? -4.693 -0.929 -29.699 1.00 70.81 415 LYS A CA 1
ATOM 3137 C C . LYS A 1 415 ? -5.616 0.080 -30.404 1.00 70.81 415 LYS A C 1
ATOM 3139 O O . LYS A 1 415 ? -6.256 -0.256 -31.399 1.00 70.81 415 LYS A O 1
ATOM 3144 N N . LYS A 1 416 ? -5.663 1.336 -29.938 1.00 66.06 416 LYS A N 1
ATOM 3145 C CA . LYS A 1 416 ? -6.447 2.412 -30.583 1.00 66.06 416 LYS A CA 1
ATOM 3146 C C . LYS A 1 416 ? -5.816 2.811 -31.926 1.00 66.06 416 LYS A C 1
ATOM 3148 O O . LYS A 1 416 ? -4.638 3.164 -31.964 1.00 66.06 416 LYS A O 1
ATOM 3153 N N . SER A 1 417 ? -6.607 2.815 -33.003 1.00 63.03 417 SER A N 1
ATOM 3154 C CA . SER A 1 417 ? -6.140 3.061 -34.380 1.00 63.03 417 SER A CA 1
ATOM 3155 C C . SER A 1 417 ? -5.406 4.391 -34.559 1.00 63.03 417 SER A C 1
ATOM 3157 O O . SER A 1 417 ? -4.351 4.430 -35.188 1.00 63.03 417 SER A O 1
ATOM 3159 N N . ASP A 1 418 ? -5.939 5.464 -33.973 1.00 61.44 418 ASP A N 1
ATOM 3160 C CA . ASP A 1 418 ? -5.458 6.834 -34.211 1.00 61.44 418 ASP A CA 1
ATOM 3161 C C . ASP A 1 418 ? -4.090 7.087 -33.567 1.00 61.44 418 ASP A C 1
ATOM 3163 O O . ASP A 1 418 ? -3.238 7.797 -34.107 1.00 61.44 418 ASP A O 1
ATOM 3167 N N . LEU A 1 419 ? -3.855 6.455 -32.416 1.00 65.69 419 LEU A N 1
ATOM 3168 C CA . LEU A 1 419 ? -2.567 6.500 -31.743 1.00 65.69 419 LEU A CA 1
ATOM 3169 C C . LEU A 1 419 ? -1.513 5.742 -32.556 1.00 65.69 419 LEU A C 1
ATOM 3171 O O . LEU A 1 419 ? -0.416 6.250 -32.781 1.00 65.69 419 LEU A O 1
ATOM 3175 N N . SER A 1 420 ? -1.855 4.539 -33.024 1.00 73.31 420 SER A N 1
ATOM 3176 C CA . SER A 1 420 ? -0.942 3.723 -33.820 1.00 73.31 420 SER A CA 1
ATOM 3177 C C . SER A 1 420 ? -0.494 4.438 -35.098 1.00 73.31 420 SER A C 1
ATOM 3179 O O . SER A 1 420 ? 0.680 4.337 -35.449 1.00 73.31 420 SER A O 1
ATOM 3181 N N . SER A 1 421 ? -1.363 5.217 -35.758 1.00 75.06 421 SER A N 1
ATOM 3182 C CA . SER A 1 421 ? -0.967 6.004 -36.937 1.00 75.06 421 SER A CA 1
ATOM 3183 C C . SER A 1 421 ? 0.053 7.100 -36.622 1.00 75.06 421 SER A C 1
ATOM 3185 O O . SER A 1 421 ? 1.083 7.168 -37.292 1.00 75.06 421 SER A O 1
ATOM 3187 N N . ALA A 1 422 ? -0.177 7.909 -35.581 1.00 76.69 422 ALA A N 1
ATOM 3188 C CA . ALA A 1 422 ? 0.721 9.010 -35.225 1.00 76.69 422 ALA A CA 1
ATOM 3189 C C . ALA A 1 422 ? 2.097 8.503 -34.761 1.00 76.69 422 ALA A C 1
ATOM 3191 O O . ALA A 1 422 ? 3.136 9.052 -35.132 1.00 76.69 422 ALA A O 1
ATOM 3192 N N . THR A 1 423 ? 2.132 7.410 -33.990 1.00 82.69 423 THR A N 1
ATOM 3193 C CA . THR A 1 423 ? 3.403 6.788 -33.602 1.00 82.69 423 THR A CA 1
ATOM 3194 C C . THR A 1 423 ? 4.122 6.189 -34.811 1.00 82.69 423 THR A C 1
ATOM 3196 O O . THR A 1 423 ? 5.339 6.336 -34.923 1.00 82.69 423 THR A O 1
ATOM 3199 N N . CYS A 1 424 ? 3.399 5.566 -35.746 1.00 83.56 424 CYS A N 1
ATOM 3200 C CA . CYS A 1 424 ? 4.012 5.014 -36.950 1.00 83.56 424 CYS A CA 1
ATOM 3201 C C . CYS A 1 424 ? 4.665 6.076 -37.843 1.00 83.56 424 CYS A C 1
ATOM 3203 O O . CYS A 1 424 ? 5.726 5.806 -38.402 1.00 83.56 424 CYS A O 1
ATOM 3205 N N . GLU A 1 425 ? 4.109 7.285 -37.942 1.00 82.81 425 GLU A N 1
ATOM 3206 C CA . GLU A 1 425 ? 4.762 8.394 -38.657 1.00 82.81 425 GLU A CA 1
ATOM 3207 C C . GLU A 1 425 ? 6.123 8.754 -38.037 1.00 82.81 425 GLU A C 1
ATOM 3209 O O . GLU A 1 425 ? 7.118 8.900 -38.752 1.00 82.81 425 GLU A O 1
ATOM 3214 N N . ASN A 1 426 ? 6.198 8.820 -36.703 1.00 82.00 426 ASN A N 1
ATOM 3215 C CA . ASN A 1 426 ? 7.448 9.080 -35.983 1.00 82.00 426 ASN A CA 1
ATOM 3216 C C . ASN A 1 426 ? 8.472 7.949 -36.159 1.00 82.00 426 ASN A C 1
ATOM 3218 O O . ASN A 1 426 ? 9.650 8.223 -36.388 1.00 82.00 426 ASN A O 1
ATOM 3222 N N . VAL A 1 427 ? 8.031 6.688 -36.097 1.00 85.81 427 VAL A N 1
ATOM 3223 C CA . VAL A 1 427 ? 8.886 5.514 -36.343 1.00 85.81 427 VAL A CA 1
ATOM 3224 C C . VAL A 1 427 ? 9.477 5.568 -37.750 1.00 85.81 427 VAL A C 1
ATOM 3226 O O . VAL A 1 427 ? 10.693 5.476 -37.910 1.00 85.81 427 VAL A O 1
ATOM 3229 N N . VAL A 1 428 ? 8.641 5.789 -38.770 1.00 84.19 428 VAL A N 1
ATOM 3230 C CA . VAL A 1 428 ? 9.092 5.886 -40.166 1.00 84.19 428 VAL A CA 1
ATOM 3231 C C . VAL A 1 428 ? 10.084 7.036 -40.337 1.00 84.19 428 VAL A C 1
ATOM 3233 O O . VAL A 1 428 ? 11.112 6.855 -40.984 1.00 84.19 428 VAL A O 1
ATOM 3236 N N . LYS A 1 429 ? 9.842 8.192 -39.709 1.00 83.44 429 LYS A N 1
ATOM 3237 C CA . LYS A 1 429 ? 10.761 9.338 -39.751 1.00 83.44 429 LYS A CA 1
ATOM 3238 C C . LYS A 1 429 ? 12.141 9.008 -39.172 1.00 83.44 429 LYS A C 1
ATOM 3240 O O . LYS A 1 429 ? 13.151 9.354 -39.784 1.00 83.44 429 LYS A O 1
ATOM 3245 N N . VAL A 1 430 ? 12.199 8.339 -38.019 1.00 83.69 430 VAL A N 1
ATOM 3246 C CA . VAL A 1 430 ? 13.468 7.961 -37.369 1.00 83.69 430 VAL A CA 1
ATOM 3247 C C . VAL A 1 430 ? 14.219 6.901 -38.176 1.00 83.69 430 VAL A C 1
ATOM 3249 O O . VAL A 1 430 ? 15.434 7.014 -38.344 1.00 83.69 430 VAL A O 1
ATOM 3252 N N . LEU A 1 431 ? 13.510 5.910 -38.725 1.00 81.19 431 LEU A N 1
ATOM 3253 C CA . LEU A 1 431 ? 14.113 4.856 -39.550 1.00 81.19 431 LEU A CA 1
ATOM 3254 C C . LEU A 1 431 ? 14.559 5.360 -40.934 1.00 81.19 431 LEU A C 1
ATOM 3256 O O . LEU A 1 431 ? 15.537 4.850 -41.474 1.00 81.19 431 LEU A O 1
ATOM 3260 N N . ALA A 1 432 ? 13.892 6.379 -41.489 1.00 77.88 432 ALA A N 1
ATOM 3261 C CA . ALA A 1 432 ? 14.248 7.001 -42.767 1.00 77.88 432 ALA A CA 1
ATOM 3262 C C . ALA A 1 432 ? 15.391 8.028 -42.666 1.00 77.88 432 ALA A C 1
ATOM 3264 O O . ALA A 1 432 ? 15.965 8.402 -43.684 1.00 77.88 432 ALA A O 1
ATOM 3265 N N . SER A 1 433 ? 15.728 8.505 -41.461 1.00 75.06 433 SER A N 1
ATOM 3266 C CA . SER A 1 433 ? 16.821 9.467 -41.222 1.00 75.06 433 SER A CA 1
ATOM 3267 C C . SER A 1 433 ? 17.847 8.940 -40.203 1.00 75.06 433 SER A C 1
ATOM 3269 O O . SER A 1 433 ? 18.025 9.520 -39.125 1.00 75.06 433 SER A O 1
ATOM 3271 N N . PRO A 1 434 ? 18.562 7.843 -40.521 1.00 65.94 434 PRO A N 1
ATOM 3272 C CA . PRO A 1 434 ? 19.491 7.197 -39.597 1.00 65.94 434 PRO A CA 1
ATOM 3273 C C . PRO A 1 434 ? 20.685 8.070 -39.210 1.00 65.94 434 PRO A C 1
ATOM 3275 O O . PRO A 1 434 ? 21.254 7.864 -38.146 1.00 65.94 434 PRO A O 1
ATOM 3278 N N . SER A 1 435 ? 21.075 9.067 -40.002 1.00 62.19 435 SER A N 1
ATOM 3279 C CA . SER A 1 435 ? 22.176 9.977 -39.653 1.00 62.19 435 SER A CA 1
ATOM 3280 C C . SER A 1 435 ? 21.839 10.951 -38.514 1.00 62.19 435 SER A C 1
ATOM 3282 O O . SER A 1 435 ? 22.754 11.407 -37.835 1.00 62.19 435 SER A O 1
ATOM 3284 N N . SER A 1 436 ? 20.556 11.241 -38.261 1.00 61.97 436 SER A N 1
ATOM 3285 C CA . SER A 1 436 ? 20.112 12.215 -37.246 1.00 61.97 436 SER A CA 1
ATOM 3286 C C . SER A 1 436 ? 19.579 11.606 -35.946 1.00 61.97 436 SER A C 1
ATOM 3288 O O . SER A 1 436 ? 19.341 12.337 -34.991 1.00 61.97 436 SER A O 1
ATOM 3290 N N . SER A 1 437 ? 19.343 10.294 -35.898 1.00 76.50 437 SER A N 1
ATOM 3291 C CA . SER A 1 437 ? 18.820 9.612 -34.705 1.00 76.50 437 SER A CA 1
ATOM 3292 C C . SER A 1 437 ? 19.924 9.289 -33.690 1.00 76.50 437 SER A C 1
ATOM 3294 O O . SER A 1 437 ? 21.099 9.233 -34.045 1.00 76.50 437 SER A O 1
ATOM 3296 N N . THR A 1 438 ? 19.601 9.026 -32.427 1.00 86.94 438 THR A N 1
ATOM 3297 C CA . THR A 1 438 ? 20.554 8.374 -31.506 1.00 86.94 438 THR A CA 1
ATOM 3298 C C . THR A 1 438 ? 20.473 6.844 -31.630 1.00 86.94 438 THR A C 1
ATOM 3300 O O . THR A 1 438 ? 19.556 6.320 -32.265 1.00 86.94 438 THR A O 1
ATOM 3303 N N . LEU A 1 439 ? 21.425 6.095 -31.050 1.00 89.19 439 LEU A N 1
ATOM 3304 C CA . LEU A 1 439 ? 21.319 4.624 -30.961 1.00 89.19 439 LEU A CA 1
ATOM 3305 C C . LEU A 1 439 ? 20.060 4.204 -30.181 1.00 89.19 439 LEU A C 1
ATOM 3307 O O . LEU A 1 439 ? 19.367 3.273 -30.585 1.00 89.19 439 LEU A O 1
ATOM 3311 N N . LYS A 1 440 ? 19.728 4.952 -29.120 1.00 90.81 440 LYS A N 1
ATOM 3312 C CA . LYS A 1 440 ? 18.513 4.781 -28.315 1.00 90.81 440 LYS A CA 1
ATOM 3313 C C . LYS A 1 440 ? 17.243 4.973 -29.152 1.00 90.81 440 LYS A C 1
ATOM 3315 O O . LYS A 1 440 ? 16.360 4.121 -29.118 1.00 90.81 440 LYS A O 1
ATOM 3320 N N . ASP A 1 441 ? 17.167 6.048 -29.939 1.00 87.94 441 ASP A N 1
ATOM 3321 C CA . ASP A 1 441 ? 15.993 6.321 -30.784 1.00 87.94 441 ASP A CA 1
ATOM 3322 C C . ASP A 1 441 ? 15.823 5.263 -31.875 1.00 87.94 441 ASP A C 1
ATOM 3324 O O . ASP A 1 441 ? 14.705 4.835 -32.149 1.00 87.94 441 ASP A O 1
ATOM 3328 N N . ALA A 1 442 ? 16.929 4.819 -32.484 1.00 88.00 442 ALA A N 1
ATOM 3329 C CA . ALA A 1 442 ? 16.905 3.751 -33.478 1.00 88.00 442 ALA A CA 1
ATOM 3330 C C . ALA A 1 442 ? 16.400 2.433 -32.871 1.00 88.00 442 ALA A C 1
ATOM 3332 O O . ALA A 1 442 ? 15.548 1.777 -33.468 1.00 88.00 442 ALA A O 1
ATOM 3333 N N . PHE A 1 443 ? 16.871 2.077 -31.671 1.00 91.56 443 PHE A N 1
ATOM 3334 C CA . PHE A 1 443 ? 16.392 0.908 -30.937 1.00 91.56 443 PHE A CA 1
ATOM 3335 C C . PHE A 1 443 ? 14.889 0.994 -30.654 1.00 91.56 443 PHE A C 1
ATOM 3337 O O . PHE A 1 443 ? 14.150 0.108 -31.072 1.00 91.56 443 PHE A O 1
ATOM 3344 N N . TYR A 1 444 ? 14.407 2.062 -30.012 1.00 90.94 444 TYR A N 1
ATOM 3345 C CA . TYR A 1 444 ? 12.984 2.165 -29.682 1.00 90.94 444 TYR A CA 1
ATOM 3346 C C . TYR A 1 444 ? 12.092 2.287 -30.921 1.00 90.94 444 TYR A C 1
ATOM 3348 O O . TYR A 1 444 ? 11.001 1.720 -30.932 1.00 90.94 444 TYR A O 1
ATOM 3356 N N . ALA A 1 445 ? 12.554 2.928 -32.000 1.00 88.75 445 ALA A N 1
ATOM 3357 C CA . ALA A 1 445 ? 11.837 2.926 -33.274 1.00 88.75 445 ALA A CA 1
ATOM 3358 C C . ALA A 1 445 ? 11.663 1.500 -33.823 1.00 88.75 445 ALA A C 1
ATOM 3360 O O . ALA A 1 445 ? 10.557 1.134 -34.221 1.00 88.75 445 ALA A O 1
ATOM 3361 N N . LEU A 1 446 ? 12.718 0.676 -33.796 1.00 89.12 446 LEU A N 1
ATOM 3362 C CA . LEU A 1 446 ? 12.652 -0.737 -34.190 1.00 89.12 446 LEU A CA 1
ATOM 3363 C C . LEU A 1 446 ? 11.746 -1.551 -33.256 1.00 89.12 446 LEU A C 1
ATOM 3365 O O . LEU A 1 446 ? 10.956 -2.367 -33.730 1.00 89.12 446 LEU A O 1
ATOM 3369 N N . SER A 1 447 ? 11.816 -1.317 -31.945 1.00 89.94 447 SER A N 1
ATOM 3370 C CA . SER A 1 447 ? 10.991 -2.009 -30.949 1.00 89.94 447 SER A CA 1
ATOM 3371 C C . SER A 1 447 ? 9.500 -1.719 -31.143 1.00 89.94 447 SER A C 1
ATOM 3373 O O . SER A 1 447 ? 8.688 -2.643 -31.184 1.00 89.94 447 SER A O 1
ATOM 3375 N N . VAL A 1 448 ? 9.128 -0.450 -31.347 1.00 88.81 448 VAL A N 1
ATOM 3376 C CA . VAL A 1 448 ? 7.745 -0.059 -31.667 1.00 88.81 448 VAL A CA 1
ATOM 3377 C C . VAL A 1 448 ? 7.317 -0.622 -33.022 1.00 88.81 448 VAL A C 1
ATOM 3379 O O . VAL A 1 448 ? 6.194 -1.116 -33.149 1.00 88.81 448 VAL A O 1
ATOM 3382 N N . ASN A 1 449 ? 8.199 -0.602 -34.028 1.00 87.56 449 ASN A N 1
ATOM 3383 C CA . ASN A 1 449 ? 7.905 -1.167 -35.344 1.00 87.56 449 ASN A CA 1
ATOM 3384 C C . ASN A 1 449 ? 7.573 -2.664 -35.273 1.00 87.56 449 ASN A C 1
ATOM 3386 O O . ASN A 1 449 ? 6.646 -3.111 -35.944 1.00 87.56 449 ASN A O 1
ATOM 3390 N N . GLY A 1 450 ? 8.258 -3.422 -34.412 1.00 84.88 450 GLY A N 1
ATOM 3391 C CA . GLY A 1 450 ? 7.965 -4.840 -34.186 1.00 84.88 450 GLY A CA 1
ATOM 3392 C C . GLY A 1 450 ? 6.547 -5.092 -33.659 1.00 84.88 450 GLY A C 1
ATOM 3393 O O . GLY A 1 450 ? 5.932 -6.099 -34.008 1.00 84.88 450 GLY A O 1
ATOM 3394 N N . ILE A 1 451 ? 6.001 -4.153 -32.878 1.00 85.44 451 ILE A N 1
ATOM 3395 C CA . ILE A 1 451 ? 4.673 -4.261 -32.252 1.00 85.44 451 ILE A CA 1
ATOM 3396 C C . ILE A 1 451 ? 3.556 -3.718 -33.156 1.00 85.44 451 ILE A C 1
ATOM 3398 O O . ILE A 1 451 ? 2.458 -4.285 -33.206 1.00 85.44 451 ILE A O 1
ATOM 3402 N N . LEU A 1 452 ? 3.789 -2.585 -33.825 1.00 84.69 452 LEU A N 1
ATOM 3403 C CA . LEU A 1 452 ? 2.786 -1.905 -34.655 1.00 84.69 452 LEU A CA 1
ATOM 3404 C C . LEU A 1 452 ? 2.821 -2.329 -36.124 1.00 84.69 452 LEU A C 1
ATOM 3406 O O . LEU A 1 452 ? 1.838 -2.112 -36.830 1.00 84.69 452 LEU A O 1
ATOM 3410 N N . LYS A 1 453 ? 3.926 -2.930 -36.581 1.00 84.94 453 LYS A N 1
ATOM 3411 C CA . LYS A 1 453 ? 4.180 -3.265 -37.989 1.00 84.94 453 LYS A CA 1
ATOM 3412 C C . LYS A 1 453 ? 3.917 -2.060 -38.895 1.00 84.94 453 LYS A C 1
ATOM 3414 O O . LYS A 1 453 ? 3.134 -2.132 -39.846 1.00 84.94 453 LYS A O 1
ATOM 3419 N N . CYS A 1 454 ? 4.529 -0.927 -38.553 1.00 81.25 454 CYS A N 1
ATOM 3420 C CA . CYS A 1 454 ? 4.394 0.296 -39.331 1.00 81.25 454 CYS A CA 1
ATOM 3421 C C . CYS A 1 454 ? 4.887 0.028 -40.758 1.00 81.25 454 CYS A C 1
ATOM 3423 O O . CYS A 1 454 ? 5.903 -0.633 -40.951 1.00 81.25 454 CYS A O 1
ATOM 3425 N N . LYS A 1 455 ? 4.159 0.508 -41.773 1.00 65.44 455 LYS A N 1
ATOM 3426 C CA . LYS A 1 455 ? 4.527 0.328 -43.187 1.00 65.44 455 LYS A CA 1
ATOM 3427 C C . LYS A 1 455 ? 5.762 1.171 -43.542 1.00 65.44 455 LYS A C 1
ATOM 3429 O O . LYS A 1 455 ? 5.652 2.169 -44.246 1.00 65.44 455 LYS A O 1
ATOM 3434 N N . SER A 1 456 ? 6.935 0.798 -43.045 1.00 56.59 456 SER A N 1
ATOM 3435 C CA . SER A 1 456 ? 8.207 1.087 -43.707 1.00 56.59 456 SER A CA 1
ATOM 3436 C C . SER A 1 456 ? 8.327 0.142 -44.909 1.00 56.59 456 SER A C 1
ATOM 3438 O O . SER A 1 456 ? 7.808 -0.968 -44.836 1.00 56.59 456 SER A O 1
ATOM 3440 N N . GLY A 1 457 ? 8.923 0.569 -46.025 1.00 54.78 457 GLY A N 1
ATOM 3441 C CA . GLY A 1 457 ? 9.015 -0.238 -47.255 1.00 54.78 457 GLY A CA 1
ATOM 3442 C C . GLY A 1 457 ? 9.581 -1.658 -47.059 1.00 54.78 457 GLY A C 1
ATOM 3443 O O . GLY A 1 457 ? 10.131 -1.973 -46.008 1.00 54.78 457 GLY A O 1
ATOM 3444 N N . GLU A 1 458 ? 9.452 -2.510 -48.084 1.00 51.22 458 GLU A N 1
ATOM 3445 C CA . GLU A 1 458 ? 9.875 -3.929 -48.057 1.00 51.22 458 GLU A CA 1
ATOM 3446 C C . GLU A 1 458 ? 11.382 -4.148 -47.803 1.00 51.22 458 GLU A C 1
ATOM 3448 O O . GLU A 1 458 ? 11.781 -5.265 -47.480 1.00 51.22 458 GLU A O 1
ATOM 3453 N N . ASP A 1 459 ? 12.209 -3.099 -47.871 1.00 56.44 459 ASP A N 1
ATOM 3454 C CA . ASP A 1 459 ? 13.663 -3.189 -47.737 1.00 56.44 459 ASP A CA 1
ATOM 3455 C C . ASP A 1 459 ? 14.197 -2.621 -46.410 1.00 56.44 459 ASP A C 1
ATOM 3457 O O . ASP A 1 459 ? 13.857 -1.516 -45.978 1.00 56.44 459 ASP A O 1
ATOM 3461 N N . VAL A 1 460 ? 15.124 -3.369 -45.801 1.00 56.06 460 VAL A N 1
ATOM 3462 C CA . VAL A 1 460 ? 15.925 -2.956 -44.639 1.00 56.06 460 VAL A CA 1
ATOM 3463 C C . VAL A 1 460 ? 16.675 -1.657 -44.949 1.00 56.06 460 VAL A C 1
ATOM 3465 O O . VAL A 1 460 ? 17.438 -1.628 -45.922 1.00 56.06 460 VAL A O 1
ATOM 3468 N N . PRO A 1 461 ? 16.592 -0.603 -44.111 1.00 65.44 461 PRO A N 1
ATOM 3469 C CA . PRO A 1 461 ? 17.507 0.521 -44.238 1.00 65.44 461 PRO A CA 1
ATOM 3470 C C . PRO A 1 461 ? 18.935 0.032 -43.931 1.00 65.44 461 PRO A C 1
ATOM 3472 O O . PRO A 1 461 ? 19.323 -0.092 -42.768 1.00 65.44 461 PRO A O 1
ATOM 3475 N N . LYS A 1 462 ? 19.734 -0.269 -44.968 1.00 73.75 462 LYS A N 1
ATOM 3476 C CA . LYS A 1 462 ? 21.156 -0.677 -44.849 1.00 73.75 462 LYS A CA 1
ATOM 3477 C C . LYS A 1 462 ? 21.962 0.287 -43.971 1.00 73.75 462 LYS A C 1
ATOM 3479 O O . LYS A 1 462 ? 22.900 -0.119 -43.283 1.00 73.75 462 LYS A O 1
ATOM 3484 N N . ASP A 1 463 ? 21.544 1.545 -43.958 1.00 80.00 463 ASP A N 1
ATOM 3485 C CA . ASP A 1 463 ? 22.098 2.626 -43.153 1.00 80.00 463 ASP A CA 1
ATOM 3486 C C . ASP A 1 463 ? 21.857 2.438 -41.640 1.00 80.00 463 ASP A C 1
ATOM 3488 O O . ASP A 1 463 ? 22.759 2.706 -40.848 1.00 80.00 463 ASP A O 1
ATOM 3492 N N . ILE A 1 464 ? 20.692 1.920 -41.215 1.00 85.38 464 ILE A N 1
ATOM 3493 C CA . ILE A 1 464 ? 20.414 1.584 -39.802 1.00 85.38 464 ILE A CA 1
ATOM 3494 C C . ILE A 1 464 ? 21.302 0.419 -39.358 1.00 85.38 464 ILE A C 1
ATOM 3496 O O . ILE A 1 464 ? 21.922 0.494 -38.299 1.00 85.38 464 ILE A O 1
ATOM 3500 N N . VAL A 1 465 ? 21.408 -0.638 -40.171 1.00 86.38 465 VAL A N 1
ATOM 3501 C CA . VAL A 1 465 ? 22.253 -1.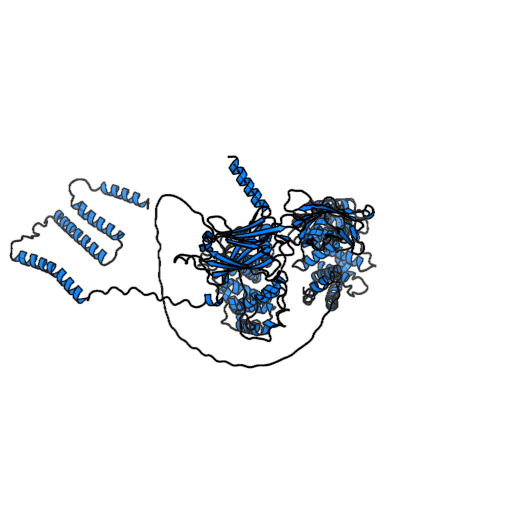804 -39.849 1.00 86.38 465 VAL A CA 1
ATOM 3502 C C . VAL A 1 465 ? 23.715 -1.387 -39.720 1.00 86.38 465 VAL A C 1
ATOM 3504 O O . VAL A 1 465 ? 24.359 -1.720 -38.728 1.00 86.38 465 VAL A O 1
ATOM 3507 N N . SER A 1 466 ? 24.215 -0.596 -40.672 1.00 87.75 466 SER A N 1
ATOM 3508 C CA . SER A 1 466 ? 25.590 -0.086 -40.655 1.00 87.75 466 SER A CA 1
ATOM 3509 C C . SER A 1 466 ? 25.854 0.785 -39.425 1.00 87.75 466 SER A C 1
ATOM 3511 O O . SER A 1 466 ? 26.902 0.666 -38.793 1.00 87.75 466 SER A O 1
ATOM 3513 N N . LYS A 1 467 ? 24.883 1.617 -39.030 1.00 88.62 467 LYS A N 1
ATOM 3514 C CA . LYS A 1 467 ? 24.966 2.440 -37.822 1.00 88.62 467 LYS A CA 1
ATOM 3515 C C . LYS A 1 467 ? 25.001 1.612 -36.541 1.00 88.62 467 LYS A C 1
ATOM 3517 O O . LYS A 1 467 ? 25.816 1.898 -35.672 1.00 88.62 467 LYS A O 1
ATOM 3522 N N . LEU A 1 468 ? 24.143 0.602 -36.411 1.00 90.56 468 LEU A N 1
ATOM 3523 C CA . LEU A 1 468 ? 24.133 -0.269 -35.234 1.00 90.56 468 LEU A CA 1
ATOM 3524 C C . LEU A 1 468 ? 25.421 -1.105 -35.165 1.00 90.56 468 LEU A C 1
ATOM 3526 O O . LEU A 1 468 ? 26.006 -1.234 -34.097 1.00 90.56 468 LEU A O 1
ATOM 3530 N N . GLN A 1 469 ? 25.930 -1.604 -36.297 1.00 90.50 469 GLN A N 1
ATOM 3531 C CA . GLN A 1 469 ? 27.226 -2.293 -36.354 1.00 90.50 469 GLN A CA 1
ATOM 3532 C C . GLN A 1 469 ? 28.397 -1.379 -35.965 1.00 90.50 469 GLN A C 1
ATOM 3534 O O . GLN A 1 469 ? 29.287 -1.816 -35.237 1.00 90.50 469 GLN A O 1
ATOM 3539 N N . ALA A 1 470 ? 28.399 -0.119 -36.414 1.00 89.00 470 ALA A N 1
ATOM 3540 C CA . ALA A 1 470 ? 29.370 0.881 -35.969 1.00 89.00 470 ALA A CA 1
ATOM 3541 C C . ALA A 1 470 ? 29.229 1.164 -34.464 1.00 89.00 470 ALA A C 1
ATOM 3543 O O . ALA A 1 470 ? 30.224 1.159 -33.747 1.00 89.00 470 ALA A O 1
ATOM 3544 N N . GLY A 1 471 ? 27.992 1.283 -33.970 1.00 89.56 471 GLY A N 1
ATOM 3545 C CA . GLY A 1 471 ? 27.681 1.446 -32.550 1.00 89.56 471 GLY A CA 1
ATOM 3546 C C . GLY A 1 471 ? 28.260 0.333 -31.679 1.00 89.56 471 GLY A C 1
ATOM 3547 O O . GLY A 1 471 ? 28.839 0.627 -30.642 1.00 89.56 471 GLY A O 1
ATOM 3548 N N . VAL A 1 472 ? 28.204 -0.930 -32.120 1.00 91.44 472 VAL A N 1
ATOM 3549 C CA . VAL A 1 472 ? 28.849 -2.047 -31.403 1.00 91.44 472 VAL A CA 1
ATOM 3550 C C . VAL A 1 472 ? 30.378 -1.932 -31.404 1.00 91.44 472 VAL A C 1
ATOM 3552 O O . VAL A 1 472 ? 31.006 -2.223 -30.389 1.00 91.44 472 VAL A O 1
ATOM 3555 N N . LYS A 1 473 ? 30.990 -1.532 -32.527 1.00 88.38 473 LYS A N 1
ATOM 3556 C CA . LYS A 1 473 ? 32.456 -1.421 -32.648 1.00 88.38 473 LYS A CA 1
ATOM 3557 C C . LYS A 1 473 ? 33.031 -0.281 -31.809 1.00 88.38 473 LYS A C 1
ATOM 3559 O O . LYS A 1 473 ? 34.094 -0.445 -31.215 1.00 88.38 473 LYS A O 1
ATOM 3564 N N . ASP A 1 474 ? 32.322 0.842 -31.753 1.00 87.50 474 ASP A N 1
ATOM 3565 C CA . ASP A 1 474 ? 32.767 2.059 -31.070 1.00 87.50 474 ASP A CA 1
ATOM 3566 C C . ASP A 1 474 ? 32.311 2.126 -29.599 1.00 87.50 474 ASP A C 1
ATOM 3568 O O . ASP A 1 474 ? 32.733 3.022 -28.858 1.00 87.50 474 ASP A O 1
ATOM 3572 N N . ALA A 1 475 ? 31.467 1.184 -29.159 1.00 88.62 475 ALA A N 1
ATOM 3573 C CA . ALA A 1 475 ? 30.885 1.170 -27.823 1.00 88.62 475 ALA A CA 1
ATOM 3574 C C . ALA A 1 475 ? 31.944 1.059 -26.717 1.00 88.62 475 ALA A C 1
ATOM 3576 O O . ALA A 1 475 ? 32.787 0.161 -26.683 1.00 88.62 475 ALA A O 1
ATOM 3577 N N . LYS A 1 476 ? 31.836 1.971 -25.749 1.00 87.06 476 LYS A N 1
ATOM 3578 C CA . LYS A 1 476 ? 32.580 1.945 -24.475 1.00 87.06 476 LYS A CA 1
ATOM 3579 C C . LYS A 1 476 ? 31.652 1.878 -23.263 1.00 87.06 476 LYS A C 1
ATOM 3581 O O . LYS A 1 476 ? 32.112 1.619 -22.152 1.00 87.06 476 LYS A O 1
ATOM 3586 N N . LEU A 1 477 ? 30.364 2.141 -23.475 1.00 91.56 477 LEU A N 1
ATOM 3587 C CA . LEU A 1 477 ? 29.320 2.129 -22.462 1.00 91.56 477 LEU A CA 1
ATOM 3588 C C . LEU A 1 477 ? 28.434 0.901 -22.659 1.00 91.56 477 LEU A C 1
ATOM 3590 O O . LEU A 1 477 ? 28.141 0.505 -23.789 1.00 91.56 477 LEU A O 1
ATOM 3594 N N . LEU A 1 478 ? 27.946 0.336 -21.557 1.00 93.62 478 LEU A N 1
ATOM 3595 C CA . LEU A 1 478 ? 27.033 -0.805 -21.589 1.00 93.62 478 LEU A CA 1
ATOM 3596 C C . LEU A 1 478 ? 25.750 -0.497 -22.376 1.00 93.62 478 LEU A C 1
ATOM 3598 O O . LEU A 1 478 ? 25.267 -1.348 -23.114 1.00 93.62 478 LEU A O 1
ATOM 3602 N N . LEU A 1 479 ? 25.219 0.724 -22.257 1.00 92.19 479 LEU A N 1
ATOM 3603 C CA . LEU A 1 479 ? 24.010 1.146 -22.972 1.00 92.19 479 LEU A CA 1
ATOM 3604 C C . LEU A 1 479 ? 24.214 1.224 -24.492 1.00 92.19 479 LEU A C 1
ATOM 3606 O O . LEU A 1 479 ? 23.296 0.897 -25.240 1.00 92.19 479 LEU A O 1
ATOM 3610 N N . ASP A 1 480 ? 25.412 1.591 -24.956 1.00 93.25 480 ASP A N 1
ATOM 3611 C CA . ASP A 1 480 ? 25.721 1.615 -26.390 1.00 93.25 480 ASP A CA 1
ATOM 3612 C C . ASP A 1 480 ? 25.735 0.193 -26.956 1.00 93.25 480 ASP A C 1
ATOM 3614 O O . ASP A 1 480 ? 25.142 -0.057 -28.010 1.00 93.25 480 ASP A O 1
ATOM 3618 N N . PHE A 1 481 ? 26.338 -0.755 -26.224 1.00 94.69 481 PHE A N 1
ATOM 3619 C CA . PHE A 1 481 ? 26.248 -2.178 -26.554 1.00 94.69 481 PHE A CA 1
ATOM 3620 C C . PHE A 1 481 ? 24.794 -2.657 -26.539 1.00 94.69 481 PHE A C 1
ATOM 3622 O O . PHE A 1 481 ? 24.364 -3.297 -27.497 1.00 94.69 481 PHE A O 1
ATOM 3629 N N . TYR A 1 482 ? 24.032 -2.314 -25.497 1.00 95.69 482 TYR A N 1
ATOM 3630 C CA . TYR A 1 482 ? 22.636 -2.715 -25.333 1.00 95.69 482 TYR A CA 1
ATOM 3631 C C . TYR A 1 482 ? 21.774 -2.290 -26.524 1.00 95.69 482 TYR A C 1
ATOM 3633 O O . TYR A 1 482 ? 21.232 -3.147 -27.223 1.00 95.69 482 TYR A O 1
ATOM 3641 N N . TYR A 1 483 ? 21.695 -0.985 -26.813 1.00 95.38 483 TYR A N 1
ATOM 3642 C CA . TYR A 1 483 ? 20.855 -0.468 -27.897 1.00 95.38 483 TYR A CA 1
ATOM 3643 C C . TYR A 1 483 ? 21.306 -0.976 -29.270 1.00 95.38 483 TYR A C 1
ATOM 3645 O O . TYR A 1 483 ? 20.469 -1.299 -30.114 1.00 95.38 483 TYR A O 1
ATOM 3653 N N . SER A 1 484 ? 22.619 -1.094 -29.491 1.00 94.56 484 SER A N 1
ATOM 3654 C CA . SER A 1 484 ? 23.161 -1.528 -30.780 1.00 94.56 484 SER A CA 1
ATOM 3655 C C . SER A 1 484 ? 22.916 -3.013 -31.044 1.00 94.56 484 SER A C 1
ATOM 3657 O O . SER A 1 484 ? 22.370 -3.376 -32.085 1.00 94.56 484 SER A O 1
ATOM 3659 N N . VAL A 1 485 ? 23.272 -3.886 -30.094 1.00 94.88 485 VAL A N 1
ATOM 3660 C CA . VAL A 1 485 ? 23.110 -5.341 -30.234 1.00 94.88 485 VAL A CA 1
ATOM 3661 C C . VAL A 1 485 ? 21.632 -5.715 -30.272 1.00 94.88 485 VAL A C 1
ATOM 3663 O O . VAL A 1 485 ? 21.217 -6.458 -31.160 1.00 94.88 485 VAL A O 1
ATOM 3666 N N . LYS A 1 486 ? 20.809 -5.179 -29.362 1.00 93.44 486 LYS A N 1
ATOM 3667 C CA . LYS A 1 486 ? 19.367 -5.466 -29.358 1.00 93.44 486 LYS A CA 1
ATOM 3668 C C . LYS A 1 486 ? 18.671 -4.915 -30.596 1.00 93.44 486 LYS A C 1
ATOM 3670 O O . LYS A 1 486 ? 17.810 -5.596 -31.143 1.00 93.44 486 LYS A O 1
ATOM 3675 N N . GLY A 1 487 ? 19.086 -3.746 -31.088 1.00 91.38 487 GLY A N 1
ATOM 3676 C CA . GLY A 1 487 ? 18.639 -3.229 -32.379 1.00 91.38 487 GLY A CA 1
ATOM 3677 C C . GLY A 1 487 ? 18.941 -4.200 -33.524 1.00 91.38 487 GLY A C 1
ATOM 3678 O O . GLY A 1 487 ? 18.051 -4.503 -34.312 1.00 91.38 487 GLY A O 1
ATOM 3679 N N . LEU A 1 488 ? 20.158 -4.753 -33.593 1.00 90.94 488 LEU A N 1
ATOM 3680 C CA . LEU A 1 488 ? 20.534 -5.736 -34.622 1.00 90.94 488 LEU A CA 1
ATOM 3681 C C . LEU A 1 488 ? 19.718 -7.032 -34.531 1.00 90.94 488 LEU A C 1
ATOM 3683 O O . LEU A 1 488 ? 19.313 -7.561 -35.566 1.00 90.94 488 LEU A O 1
ATOM 3687 N N . VAL A 1 489 ? 19.440 -7.520 -33.316 1.00 90.88 489 VAL A N 1
ATOM 3688 C CA . VAL A 1 489 ? 18.552 -8.677 -33.100 1.00 90.88 489 VAL A CA 1
ATOM 3689 C C . VAL A 1 489 ? 17.149 -8.386 -33.639 1.00 90.88 489 VAL A C 1
ATOM 3691 O O . VAL A 1 489 ? 16.625 -9.184 -34.411 1.00 90.88 489 VAL A O 1
ATOM 3694 N N . LEU A 1 490 ? 16.573 -7.222 -33.321 1.00 89.56 490 LEU A N 1
ATOM 3695 C CA . LEU A 1 490 ? 15.251 -6.826 -33.819 1.00 89.56 490 LEU A CA 1
ATOM 3696 C C . LEU A 1 490 ? 15.211 -6.718 -35.348 1.00 89.56 490 LEU A C 1
ATOM 3698 O O . LEU A 1 490 ? 14.226 -7.126 -35.958 1.00 89.56 490 LEU A O 1
ATOM 3702 N N . VAL A 1 491 ? 16.273 -6.214 -35.989 1.00 87.50 491 VAL A N 1
ATOM 3703 C CA . VAL A 1 491 ? 16.348 -6.192 -37.460 1.00 87.50 491 VAL A CA 1
ATOM 3704 C C . VAL A 1 491 ? 16.372 -7.618 -38.022 1.00 87.50 491 VAL A C 1
ATOM 3706 O O . VAL A 1 491 ? 15.640 -7.908 -38.967 1.00 87.50 491 VAL A O 1
ATOM 3709 N N . LYS A 1 492 ? 17.169 -8.518 -37.432 1.00 86.62 492 LYS A N 1
ATOM 3710 C CA . LYS A 1 492 ? 17.234 -9.933 -37.837 1.00 86.62 492 LYS A CA 1
ATOM 3711 C C . LYS A 1 492 ? 15.876 -10.635 -37.702 1.00 86.62 492 LYS A C 1
ATOM 3713 O O . LYS A 1 492 ? 15.533 -11.447 -38.556 1.00 86.62 492 LYS A O 1
ATOM 3718 N N . GLU A 1 493 ? 15.106 -10.319 -36.661 1.00 85.19 493 GLU A N 1
ATOM 3719 C CA . GLU A 1 493 ? 13.772 -10.887 -36.416 1.00 85.19 493 GLU A CA 1
ATOM 3720 C C . GLU A 1 493 ? 12.689 -10.320 -37.348 1.00 85.19 493 GLU A C 1
ATOM 3722 O O . GLU A 1 493 ? 11.823 -11.062 -37.808 1.00 85.19 493 GLU A O 1
ATOM 3727 N N . GLN A 1 494 ? 12.718 -9.014 -37.627 1.00 83.06 494 GLN A N 1
ATOM 3728 C CA . GLN A 1 494 ? 11.669 -8.331 -38.394 1.00 83.06 494 GLN A CA 1
ATOM 3729 C C . GLN A 1 494 ? 11.842 -8.456 -39.913 1.00 83.06 494 GLN A C 1
ATOM 3731 O O . GLN A 1 494 ? 10.849 -8.424 -40.639 1.00 83.06 494 GLN A O 1
ATOM 3736 N N . PHE A 1 495 ? 13.077 -8.598 -40.402 1.00 78.81 495 PHE A N 1
ATOM 3737 C CA . PHE A 1 495 ? 13.395 -8.541 -41.829 1.00 78.81 495 PHE A CA 1
ATOM 3738 C C . PHE A 1 495 ? 14.155 -9.799 -42.277 1.00 78.81 495 PHE A C 1
ATOM 3740 O O . PHE A 1 495 ? 15.382 -9.815 -42.418 1.00 78.81 495 PHE A O 1
ATOM 3747 N N . SER A 1 496 ? 13.407 -10.880 -42.509 1.00 59.56 496 SER A N 1
ATOM 3748 C CA . SER A 1 496 ? 13.932 -12.158 -43.002 1.00 59.56 496 SER A CA 1
ATOM 3749 C C . SER A 1 496 ? 14.579 -11.997 -44.387 1.00 59.56 496 SER A C 1
ATOM 3751 O O . SER A 1 496 ? 13.882 -11.694 -45.352 1.00 59.56 496 SER A O 1
ATOM 3753 N N . GLY A 1 497 ? 15.897 -12.212 -44.492 1.00 57.94 497 GLY A N 1
ATOM 3754 C CA . GLY A 1 497 ? 16.657 -12.106 -45.753 1.00 57.94 497 GLY A CA 1
ATOM 3755 C C . GLY A 1 497 ? 18.019 -11.408 -45.639 1.00 57.94 497 GLY A C 1
ATOM 3756 O O . GLY A 1 497 ? 18.809 -11.458 -46.579 1.00 57.94 497 GLY A O 1
ATOM 3757 N N . THR A 1 498 ? 18.321 -10.795 -44.491 1.00 61.62 498 THR A N 1
ATOM 3758 C CA . THR A 1 498 ? 19.609 -10.129 -44.237 1.00 61.62 498 THR A CA 1
ATOM 3759 C C . THR A 1 498 ? 20.495 -11.030 -43.379 1.00 61.62 498 THR A C 1
ATOM 3761 O O . THR A 1 498 ? 20.128 -11.348 -42.249 1.00 61.62 498 THR A O 1
ATOM 3764 N N . ASP A 1 499 ? 21.659 -11.441 -43.888 1.00 64.25 499 ASP A N 1
ATOM 3765 C CA . ASP A 1 499 ? 22.649 -12.211 -43.121 1.00 64.25 499 ASP A CA 1
ATOM 3766 C C . ASP A 1 499 ? 23.393 -11.276 -42.149 1.00 64.25 499 ASP A C 1
ATOM 3768 O O . ASP A 1 499 ? 24.495 -10.788 -42.408 1.00 64.25 499 ASP A O 1
ATOM 3772 N N . ILE A 1 500 ? 22.708 -10.903 -41.063 1.00 76.69 500 ILE A N 1
ATOM 3773 C CA . ILE A 1 500 ? 23.243 -10.035 -40.012 1.00 76.69 500 ILE A CA 1
ATOM 3774 C C . ILE A 1 500 ? 23.983 -10.924 -39.018 1.00 76.69 500 ILE A C 1
ATOM 3776 O O . ILE A 1 500 ? 23.379 -11.531 -38.130 1.00 76.69 500 ILE A O 1
ATOM 3780 N N . SER A 1 501 ? 25.301 -10.977 -39.178 1.00 80.62 501 SER A N 1
ATOM 3781 C CA . SER A 1 501 ? 26.218 -11.629 -38.249 1.00 80.62 501 SER A CA 1
ATOM 3782 C C . SER A 1 501 ? 27.151 -10.609 -37.604 1.00 80.62 501 SER A C 1
ATOM 3784 O O . SER A 1 501 ? 27.495 -9.572 -38.185 1.00 80.62 501 SER A O 1
ATOM 3786 N N . LEU A 1 502 ? 27.557 -10.895 -36.371 1.00 84.31 502 LEU A N 1
ATOM 3787 C CA . LEU A 1 502 ? 28.551 -10.114 -35.650 1.00 84.31 502 LEU A CA 1
ATOM 3788 C C . LEU A 1 502 ? 29.907 -10.815 -35.813 1.00 84.31 502 LEU A C 1
ATOM 3790 O O . LEU A 1 502 ? 30.232 -11.720 -35.052 1.00 84.31 502 LEU A O 1
ATOM 3794 N N . GLY A 1 503 ? 30.682 -10.434 -36.835 1.00 76.38 503 GLY A N 1
ATOM 3795 C CA . GLY A 1 503 ? 31.944 -11.111 -37.186 1.00 76.38 503 GLY A CA 1
ATOM 3796 C C . GLY A 1 503 ? 32.936 -11.261 -36.020 1.00 76.38 503 GLY A C 1
ATOM 3797 O O . GLY A 1 503 ? 33.598 -12.286 -35.917 1.00 76.38 503 GLY A O 1
ATOM 3798 N N . ASP A 1 504 ? 32.952 -10.294 -35.095 1.00 83.69 504 ASP A N 1
ATOM 3799 C CA . ASP A 1 504 ? 33.789 -10.286 -33.885 1.00 83.69 504 ASP A CA 1
ATOM 3800 C C . ASP A 1 504 ? 32.982 -10.587 -32.598 1.00 83.69 504 ASP A C 1
ATOM 3802 O O . ASP A 1 504 ? 33.269 -10.037 -31.532 1.00 83.69 504 ASP A O 1
ATOM 3806 N N . ALA A 1 505 ? 31.939 -11.428 -32.672 1.00 90.69 505 ALA A N 1
ATOM 3807 C CA . ALA A 1 505 ? 31.020 -11.706 -31.556 1.00 90.69 505 ALA A CA 1
ATOM 3808 C C . ALA A 1 505 ? 31.725 -12.071 -30.245 1.00 90.69 505 ALA A C 1
ATOM 3810 O O . ALA A 1 505 ? 31.374 -11.551 -29.190 1.00 90.69 505 ALA A O 1
ATOM 3811 N N . GLU A 1 506 ? 32.751 -12.920 -30.297 1.00 91.12 506 GLU A N 1
ATOM 3812 C CA . GLU A 1 506 ? 33.475 -13.349 -29.099 1.00 91.12 506 GLU A CA 1
ATOM 3813 C C . GLU A 1 506 ? 34.304 -12.215 -28.474 1.00 91.12 506 GLU A C 1
ATOM 3815 O O . GLU A 1 506 ? 34.406 -12.113 -27.249 1.00 91.12 506 GLU A O 1
ATOM 3820 N N . ALA A 1 507 ? 34.866 -11.322 -29.294 1.00 91.75 507 ALA A N 1
ATOM 3821 C CA . ALA A 1 507 ? 35.565 -10.137 -28.804 1.00 91.75 507 ALA A CA 1
ATOM 3822 C C . ALA A 1 507 ? 34.582 -9.162 -28.141 1.00 91.75 507 ALA A C 1
ATOM 3824 O O . ALA A 1 507 ? 34.847 -8.682 -27.041 1.00 91.75 507 ALA A O 1
ATOM 3825 N N . VAL A 1 508 ? 33.415 -8.936 -28.753 1.00 93.88 508 VAL A N 1
ATOM 3826 C CA . VAL A 1 508 ? 32.343 -8.104 -28.180 1.00 93.88 508 VAL A CA 1
ATOM 3827 C C . VAL A 1 508 ? 31.807 -8.711 -26.883 1.00 93.88 508 VAL A C 1
ATOM 3829 O O . VAL A 1 508 ? 31.645 -7.996 -25.894 1.00 93.88 508 VAL A O 1
ATOM 3832 N N . PHE A 1 509 ? 31.622 -10.032 -26.836 1.00 94.06 509 PHE A N 1
ATOM 3833 C CA . PHE A 1 509 ? 31.243 -10.753 -25.623 1.00 94.06 509 PHE A CA 1
ATOM 3834 C C . PHE A 1 509 ? 32.255 -10.515 -24.497 1.00 94.06 509 PHE A C 1
ATOM 3836 O O . PHE A 1 509 ? 31.861 -10.205 -23.374 1.00 94.06 509 PHE A O 1
ATOM 3843 N N . ARG A 1 510 ? 33.563 -10.615 -24.785 1.00 93.44 510 ARG A N 1
ATOM 3844 C CA . ARG A 1 510 ? 34.626 -10.335 -23.805 1.00 93.44 510 ARG A CA 1
ATOM 3845 C C . ARG A 1 510 ? 34.644 -8.872 -23.360 1.00 93.44 510 ARG A C 1
ATOM 3847 O O . ARG A 1 510 ? 34.803 -8.630 -22.167 1.00 93.44 510 ARG A O 1
ATOM 3854 N N . SER A 1 511 ? 34.451 -7.923 -24.275 1.00 93.44 511 SER A N 1
ATOM 3855 C CA . SER A 1 511 ? 34.388 -6.488 -23.960 1.00 93.44 511 SER A CA 1
ATOM 3856 C C . SER A 1 511 ? 33.235 -6.160 -23.023 1.00 93.44 511 SER A C 1
ATOM 3858 O O . SER A 1 511 ? 33.430 -5.446 -22.044 1.00 93.44 511 SER A O 1
ATOM 3860 N N . ILE A 1 512 ? 32.056 -6.737 -23.275 1.00 93.81 512 ILE A N 1
ATOM 3861 C CA . ILE A 1 512 ? 30.932 -6.633 -22.349 1.00 93.81 512 ILE A CA 1
ATOM 3862 C C . ILE A 1 512 ? 31.344 -7.323 -21.044 1.00 93.81 512 ILE A C 1
ATOM 3864 O O . ILE A 1 512 ? 31.448 -6.650 -20.029 1.00 93.81 512 ILE A O 1
ATOM 3868 N N . LYS A 1 513 ? 31.730 -8.609 -21.052 1.00 92.38 513 LYS A N 1
ATOM 3869 C CA . LYS A 1 513 ? 32.125 -9.371 -19.846 1.00 92.38 513 LYS A CA 1
ATOM 3870 C C . LYS A 1 513 ? 33.173 -8.697 -18.957 1.00 92.38 513 LYS A C 1
ATOM 3872 O O . LYS A 1 513 ? 33.138 -8.927 -17.747 1.00 92.38 513 LYS A O 1
ATOM 3877 N N . ALA A 1 514 ? 34.054 -7.864 -19.504 1.00 92.19 514 ALA A N 1
ATOM 3878 C CA . ALA A 1 514 ? 35.027 -7.080 -18.745 1.00 92.19 514 ALA A CA 1
ATOM 3879 C C . ALA A 1 514 ? 34.396 -6.042 -17.790 1.00 92.19 514 ALA A C 1
ATOM 3881 O O . ALA A 1 514 ? 35.037 -5.654 -16.819 1.00 92.19 514 ALA A O 1
ATOM 3882 N N . LEU A 1 515 ? 33.146 -5.622 -18.020 1.00 92.25 515 LEU A N 1
ATOM 3883 C CA . LEU A 1 515 ? 32.388 -4.715 -17.145 1.00 92.25 515 LEU A CA 1
ATOM 3884 C C . LEU A 1 515 ? 31.763 -5.426 -15.925 1.00 92.25 515 LEU A C 1
ATOM 3886 O O . LEU A 1 515 ? 31.255 -4.775 -15.011 1.00 92.25 515 LEU A O 1
ATOM 3890 N N . SER A 1 516 ? 31.794 -6.759 -15.900 1.00 93.00 516 SER A N 1
ATOM 3891 C CA . SER A 1 516 ? 31.244 -7.602 -14.835 1.00 93.00 516 SER A CA 1
ATOM 3892 C C . SER A 1 516 ? 32.115 -7.602 -13.581 1.00 93.00 516 SER A C 1
ATOM 3894 O O . SER A 1 516 ? 33.334 -7.747 -13.669 1.00 93.00 516 SER A O 1
ATOM 3896 N N . GLN A 1 517 ? 31.480 -7.548 -12.414 1.00 91.31 517 GLN A N 1
ATOM 3897 C CA . GLN A 1 517 ? 32.121 -7.638 -11.105 1.00 91.31 517 GLN A CA 1
ATOM 3898 C C . GLN A 1 517 ? 32.033 -9.052 -10.507 1.00 91.31 517 GLN A C 1
ATOM 3900 O O . GLN A 1 517 ? 31.321 -9.935 -10.995 1.00 91.31 517 GLN A O 1
ATOM 3905 N N . SER A 1 518 ? 32.813 -9.295 -9.451 1.00 87.44 518 SER A N 1
ATOM 3906 C CA . SER A 1 518 ? 32.956 -10.616 -8.823 1.00 87.44 518 SER A CA 1
ATOM 3907 C C . SER A 1 518 ? 31.723 -11.077 -8.037 1.00 87.44 518 SER A C 1
ATOM 3909 O O . SER A 1 518 ? 31.606 -12.281 -7.784 1.00 87.44 518 SER A O 1
ATOM 3911 N N . ASP A 1 519 ? 30.834 -10.147 -7.686 1.00 85.12 519 ASP A N 1
ATOM 3912 C CA . ASP A 1 519 ? 29.544 -10.324 -7.006 1.00 85.12 519 ASP A CA 1
ATOM 3913 C C . ASP A 1 519 ? 28.367 -10.528 -7.982 1.00 85.12 519 ASP A C 1
ATOM 3915 O O . ASP A 1 519 ? 27.237 -10.739 -7.557 1.00 85.12 519 ASP A O 1
ATOM 3919 N N . GLY A 1 520 ? 28.628 -10.496 -9.293 1.00 89.50 520 GLY A N 1
ATOM 3920 C CA . GLY A 1 520 ? 27.610 -10.632 -10.332 1.00 89.50 520 GLY A CA 1
ATOM 3921 C C . GLY A 1 520 ? 26.991 -9.310 -10.796 1.00 89.50 520 GLY A C 1
ATOM 3922 O O . GLY A 1 520 ? 26.252 -9.328 -11.781 1.00 89.50 520 GLY A O 1
ATOM 3923 N N . ARG A 1 521 ? 27.315 -8.173 -10.161 1.00 92.25 521 ARG A N 1
ATOM 3924 C CA . ARG A 1 521 ? 26.902 -6.832 -10.610 1.00 92.25 521 ARG A CA 1
ATOM 3925 C C . ARG A 1 521 ? 27.729 -6.361 -11.800 1.00 92.25 521 ARG A C 1
ATOM 3927 O O . ARG A 1 521 ? 28.739 -6.970 -12.165 1.00 92.25 521 ARG A O 1
ATOM 3934 N N . TRP A 1 522 ? 27.291 -5.277 -12.429 1.00 93.75 522 TRP A N 1
ATOM 3935 C CA . TRP A 1 522 ? 27.881 -4.792 -13.673 1.00 93.75 522 TRP A CA 1
ATOM 3936 C C . TRP A 1 522 ? 28.065 -3.283 -13.692 1.00 93.75 522 TRP A C 1
ATOM 3938 O O . TRP A 1 522 ? 27.216 -2.544 -13.209 1.00 93.75 522 TRP A O 1
ATOM 3948 N N . LEU A 1 523 ? 29.181 -2.835 -14.266 1.00 92.62 523 LEU A N 1
ATOM 3949 C CA . LEU A 1 523 ? 29.472 -1.421 -14.485 1.00 92.62 523 LEU A CA 1
ATOM 3950 C C . LEU A 1 523 ? 28.782 -0.919 -15.758 1.00 92.62 523 LEU A C 1
ATOM 3952 O O . LEU A 1 523 ? 28.775 -1.604 -16.782 1.00 92.62 523 LEU A O 1
ATOM 3956 N N . TYR A 1 524 ? 28.296 0.322 -15.737 1.00 88.50 524 TYR A N 1
ATOM 3957 C CA . TYR A 1 524 ? 27.819 0.997 -16.952 1.00 88.50 524 TYR A CA 1
ATOM 3958 C C . TYR A 1 524 ? 28.964 1.432 -17.878 1.00 88.50 524 TYR A C 1
ATOM 3960 O O . TYR A 1 524 ? 28.775 1.553 -19.089 1.00 88.50 524 TYR A O 1
ATOM 3968 N N . SER A 1 525 ? 30.153 1.682 -17.321 1.00 87.81 525 SER A N 1
ATOM 3969 C CA . SER A 1 525 ? 31.370 2.022 -18.063 1.00 87.81 525 SER A CA 1
ATOM 3970 C C . SER A 1 525 ? 32.608 1.644 -17.256 1.00 87.81 525 SER A C 1
ATOM 3972 O O . SER A 1 525 ? 32.560 1.639 -16.032 1.00 87.81 525 SER A O 1
ATOM 3974 N N . SER A 1 526 ? 33.745 1.416 -17.914 1.00 82.25 526 SER A N 1
ATOM 3975 C CA . SER A 1 526 ? 35.017 1.152 -17.220 1.00 82.25 526 SER A CA 1
ATOM 3976 C C . SER A 1 526 ? 35.519 2.327 -16.369 1.00 82.25 526 SER A C 1
ATOM 3978 O O . SER A 1 526 ? 36.384 2.141 -15.520 1.00 82.25 526 SER A O 1
ATOM 3980 N N . ASN A 1 527 ? 35.014 3.538 -16.624 1.00 78.50 527 ASN A N 1
ATOM 3981 C CA . ASN A 1 527 ? 35.468 4.775 -15.986 1.00 78.50 527 ASN A CA 1
ATOM 3982 C C . ASN A 1 527 ? 34.599 5.182 -14.786 1.00 78.50 527 ASN A C 1
ATOM 3984 O O . ASN A 1 527 ? 35.000 6.063 -14.030 1.00 78.50 527 ASN A O 1
ATOM 3988 N N . ASN A 1 528 ? 33.424 4.568 -14.622 1.00 73.19 528 ASN A N 1
ATOM 3989 C CA . ASN A 1 528 ? 32.554 4.767 -13.468 1.00 73.19 528 ASN A CA 1
ATOM 3990 C C . ASN A 1 528 ? 32.631 3.508 -12.585 1.00 73.19 528 ASN A C 1
ATOM 3992 O O . ASN A 1 528 ? 32.248 2.445 -13.068 1.00 73.19 528 ASN A O 1
ATOM 3996 N N . PRO A 1 529 ? 33.112 3.593 -11.329 1.00 73.75 529 PRO A N 1
ATOM 3997 C CA . PRO A 1 529 ? 33.210 2.434 -10.441 1.00 73.75 529 PRO A CA 1
ATOM 3998 C C . PRO A 1 529 ? 31.853 1.941 -9.911 1.00 73.75 529 PRO A C 1
ATOM 4000 O O . PRO A 1 529 ? 31.808 0.913 -9.237 1.00 73.75 529 PRO A O 1
ATOM 4003 N N . GLU A 1 530 ? 30.753 2.650 -10.177 1.00 80.06 530 GLU A N 1
ATOM 4004 C CA . GLU A 1 530 ? 29.421 2.249 -9.729 1.00 80.06 530 GLU A CA 1
ATOM 4005 C C . GLU A 1 530 ? 28.908 1.049 -10.533 1.00 80.06 530 GLU A C 1
ATOM 4007 O O . GLU A 1 530 ? 28.617 1.135 -11.730 1.00 80.06 530 GLU A O 1
ATOM 4012 N N . SER A 1 531 ? 28.813 -0.093 -9.849 1.00 88.31 531 SER A N 1
ATOM 4013 C CA . SER A 1 531 ? 28.185 -1.305 -10.374 1.00 88.31 531 SER A CA 1
ATOM 4014 C C . SER A 1 531 ? 26.749 -1.420 -9.883 1.00 88.31 531 SER A C 1
ATOM 4016 O O . SER A 1 531 ? 26.464 -1.098 -8.727 1.00 88.31 531 SER A O 1
ATOM 4018 N N . SER A 1 532 ? 25.857 -1.904 -10.744 1.00 92.00 532 SER A N 1
ATOM 4019 C CA . SER A 1 532 ? 24.446 -2.085 -10.415 1.00 92.00 532 SER A CA 1
ATOM 4020 C C . SER A 1 532 ? 23.929 -3.455 -10.861 1.00 92.00 532 SER A C 1
ATOM 4022 O O . SER A 1 532 ? 24.410 -4.083 -11.813 1.00 92.00 532 SER A O 1
ATOM 4024 N N . THR A 1 533 ? 22.939 -3.941 -10.130 1.00 94.31 533 THR A N 1
ATOM 4025 C CA . THR A 1 533 ? 22.104 -5.098 -10.446 1.00 94.31 533 THR A CA 1
ATOM 4026 C C . THR A 1 533 ? 21.189 -4.793 -11.629 1.00 94.31 533 THR A C 1
ATOM 4028 O O . THR A 1 533 ? 20.977 -5.659 -12.479 1.00 94.31 533 THR A O 1
ATOM 4031 N N . PHE A 1 534 ? 20.707 -3.551 -11.755 1.00 93.00 534 PHE A N 1
ATOM 4032 C CA . PHE A 1 534 ? 19.942 -3.129 -12.933 1.00 93.00 534 PHE A CA 1
ATOM 4033 C C . PHE A 1 534 ? 20.773 -3.271 -14.221 1.00 93.00 534 PHE A C 1
ATOM 4035 O O . PHE A 1 534 ? 20.290 -3.829 -15.211 1.00 93.00 534 PHE A O 1
ATOM 4042 N N . ALA A 1 535 ? 22.044 -2.850 -14.193 1.00 93.81 535 ALA A N 1
ATOM 4043 C CA . ALA A 1 535 ? 22.987 -3.010 -15.299 1.00 93.81 535 ALA A CA 1
ATOM 4044 C C . ALA A 1 535 ? 23.285 -4.483 -15.595 1.00 93.81 535 ALA A C 1
ATOM 4046 O O . ALA A 1 535 ? 23.480 -4.844 -16.755 1.00 93.81 535 ALA A O 1
ATOM 4047 N N . ALA A 1 536 ? 23.275 -5.355 -14.582 1.00 95.12 536 ALA A N 1
ATOM 4048 C CA . ALA A 1 536 ? 23.454 -6.789 -14.787 1.00 95.12 536 ALA A CA 1
ATOM 4049 C C . ALA A 1 536 ? 22.354 -7.370 -15.687 1.00 95.12 536 ALA A C 1
ATOM 4051 O O . ALA A 1 536 ? 22.657 -8.122 -16.613 1.00 95.12 536 ALA A O 1
ATOM 4052 N N . GLY A 1 537 ? 21.097 -6.968 -15.477 1.00 95.06 537 GLY A N 1
ATOM 4053 C CA . GLY A 1 537 ? 19.979 -7.349 -16.344 1.00 95.06 537 GLY A CA 1
ATOM 4054 C C . GLY A 1 537 ? 20.181 -6.929 -17.803 1.00 95.06 537 GLY A C 1
ATOM 4055 O O . GLY A 1 537 ? 20.089 -7.764 -18.707 1.00 95.06 537 GLY A O 1
ATOM 4056 N N . LEU A 1 538 ? 20.571 -5.669 -18.030 1.00 95.19 538 LEU A N 1
ATOM 4057 C CA . LEU A 1 538 ? 20.882 -5.149 -19.368 1.00 95.19 538 LEU A CA 1
ATOM 4058 C C . LEU A 1 538 ? 22.057 -5.887 -20.023 1.00 95.19 538 LEU A C 1
ATOM 4060 O O . LEU A 1 538 ? 22.009 -6.215 -21.209 1.00 95.19 538 LEU A O 1
ATOM 4064 N N . ALA A 1 539 ? 23.115 -6.173 -19.263 1.00 96.19 539 ALA A N 1
ATOM 4065 C CA . ALA A 1 539 ? 24.281 -6.895 -19.756 1.00 96.19 539 ALA A CA 1
ATOM 4066 C C . ALA A 1 539 ? 23.925 -8.324 -20.177 1.00 96.19 539 ALA A C 1
ATOM 4068 O O . ALA A 1 539 ? 24.318 -8.751 -21.260 1.00 96.19 539 ALA A O 1
ATOM 4069 N N . LEU A 1 540 ? 23.139 -9.046 -19.372 1.00 95.31 540 LEU A N 1
ATOM 4070 C CA . LEU A 1 540 ? 22.671 -10.396 -19.700 1.00 95.31 540 LEU A CA 1
ATOM 4071 C C . LEU A 1 540 ? 21.813 -10.412 -20.967 1.00 95.31 540 LEU A C 1
ATOM 4073 O O . LEU A 1 540 ? 22.019 -11.251 -21.844 1.00 95.31 540 LEU A O 1
ATOM 4077 N N . GLU A 1 541 ? 20.900 -9.449 -21.094 1.00 95.25 541 GLU A N 1
ATOM 4078 C CA . GLU A 1 541 ? 20.082 -9.277 -22.292 1.00 95.25 541 GLU A CA 1
ATOM 4079 C C . GLU A 1 541 ? 20.936 -8.960 -23.536 1.00 95.25 541 GLU A C 1
ATOM 4081 O O . GLU A 1 541 ? 20.692 -9.496 -24.619 1.00 95.25 541 GLU A O 1
ATOM 4086 N N . THR A 1 542 ? 21.981 -8.143 -23.378 1.00 96.38 542 THR A N 1
ATOM 4087 C CA . THR A 1 542 ? 22.922 -7.806 -24.457 1.00 96.38 542 THR A CA 1
ATOM 4088 C C . THR A 1 542 ? 23.745 -9.021 -24.884 1.00 96.38 542 THR A C 1
ATOM 4090 O O . THR A 1 542 ? 23.847 -9.308 -26.075 1.00 96.38 542 THR A O 1
ATOM 4093 N N . LEU A 1 543 ? 24.310 -9.767 -23.930 1.00 95.19 543 LEU A N 1
ATOM 4094 C CA . LEU A 1 543 ? 25.127 -10.957 -24.196 1.00 95.19 543 LEU A CA 1
ATOM 4095 C C . LEU A 1 543 ? 24.318 -12.054 -24.896 1.00 95.19 543 LEU A C 1
ATOM 4097 O O . LEU A 1 543 ? 24.830 -12.685 -25.817 1.00 95.19 543 LEU A O 1
ATOM 4101 N N . ALA A 1 544 ? 23.046 -12.227 -24.527 1.00 93.69 544 ALA A N 1
ATOM 4102 C CA . ALA A 1 544 ? 22.122 -13.113 -25.234 1.00 93.69 544 ALA A CA 1
ATOM 4103 C C . ALA A 1 544 ? 21.965 -12.724 -26.715 1.00 93.69 544 ALA A C 1
ATOM 4105 O O . ALA A 1 544 ? 21.978 -13.577 -27.604 1.00 93.69 544 ALA A O 1
ATOM 4106 N N . GLY A 1 545 ? 21.872 -11.420 -26.991 1.00 93.50 545 GLY A N 1
ATOM 4107 C CA . GLY A 1 545 ? 21.852 -10.893 -28.353 1.00 93.50 545 GLY A CA 1
ATOM 4108 C C . GLY A 1 545 ? 23.154 -11.151 -29.113 1.00 93.50 545 GLY A C 1
ATOM 4109 O O . GLY A 1 545 ? 23.109 -11.533 -30.280 1.00 93.50 545 GLY A O 1
ATOM 4110 N N . VAL A 1 546 ? 24.312 -11.023 -28.455 1.00 94.25 546 VAL A N 1
ATOM 4111 C CA . VAL A 1 546 ? 25.616 -11.356 -29.056 1.00 94.25 546 VAL A CA 1
ATOM 4112 C C . VAL A 1 546 ? 25.684 -12.836 -29.433 1.00 94.25 546 VAL A C 1
ATOM 4114 O O . VAL A 1 546 ? 26.091 -13.142 -30.550 1.00 94.25 546 VAL A O 1
ATOM 4117 N N . ILE A 1 547 ? 25.236 -13.740 -28.554 1.00 92.00 547 ILE A N 1
ATOM 4118 C CA . ILE A 1 547 ? 25.175 -15.186 -28.830 1.00 92.00 547 ILE A CA 1
ATOM 4119 C C . ILE A 1 547 ? 24.259 -15.467 -30.034 1.00 92.00 547 ILE A C 1
ATOM 4121 O O . ILE A 1 547 ? 24.639 -16.197 -30.943 1.00 92.00 547 ILE A O 1
ATOM 4125 N N . SER A 1 548 ? 23.084 -14.830 -30.089 1.00 90.81 548 SER A N 1
ATOM 4126 C CA . SER A 1 548 ? 22.122 -14.958 -31.200 1.00 90.81 548 SER A CA 1
ATOM 4127 C C . SER A 1 548 ? 22.657 -14.457 -32.554 1.00 90.81 548 SER A C 1
ATOM 4129 O O . SER A 1 548 ? 22.253 -14.949 -33.616 1.00 90.81 548 SER A O 1
ATOM 4131 N N . LEU A 1 549 ? 23.552 -13.466 -32.544 1.00 91.31 549 LEU A N 1
ATOM 4132 C CA . LEU A 1 549 ? 24.148 -12.861 -33.742 1.00 91.31 549 LEU A CA 1
ATOM 4133 C C . LEU A 1 549 ? 25.519 -13.451 -34.112 1.00 91.31 549 LEU A C 1
ATOM 4135 O O . LEU A 1 549 ? 26.085 -13.060 -35.137 1.00 91.31 549 LEU A O 1
ATOM 4139 N N . ALA A 1 550 ? 26.072 -14.355 -33.303 1.00 90.38 550 ALA A N 1
ATOM 4140 C CA . ALA A 1 550 ? 27.395 -14.914 -33.531 1.00 90.38 550 ALA A CA 1
ATOM 4141 C C . ALA A 1 550 ? 27.406 -15.860 -34.752 1.00 90.38 550 ALA A C 1
ATOM 4143 O O . ALA A 1 550 ? 26.520 -16.706 -34.880 1.00 90.38 550 ALA A O 1
ATOM 4144 N N . PRO A 1 551 ? 28.404 -15.756 -35.654 1.00 85.38 551 PRO A N 1
ATOM 4145 C CA . PRO A 1 551 ? 28.540 -16.665 -36.796 1.00 85.38 551 PRO A CA 1
ATOM 4146 C C . PRO A 1 551 ? 29.009 -18.071 -36.385 1.00 85.38 551 PRO A C 1
ATOM 4148 O O . PRO A 1 551 ? 28.844 -19.026 -37.141 1.00 85.38 551 PRO A O 1
ATOM 4151 N N . SER A 1 552 ? 29.603 -18.198 -35.197 1.00 85.69 552 SER A N 1
ATOM 4152 C CA . SER A 1 552 ? 30.077 -19.443 -34.595 1.00 85.69 552 SER A CA 1
ATOM 4153 C C . SER A 1 552 ? 29.710 -19.490 -33.114 1.00 85.69 552 SER A C 1
ATOM 4155 O O . SER A 1 552 ? 29.466 -18.454 -32.497 1.00 85.69 552 SER A O 1
ATOM 4157 N N . GLU A 1 553 ? 29.693 -20.689 -32.536 1.00 85.00 553 GLU A N 1
ATOM 4158 C CA . GLU A 1 553 ? 29.410 -20.888 -31.113 1.00 85.00 553 GLU A CA 1
ATOM 4159 C C . GLU A 1 553 ? 30.438 -20.145 -30.239 1.00 85.00 553 GLU A C 1
ATOM 4161 O O . GLU A 1 553 ? 31.643 -20.204 -30.495 1.00 85.00 553 GLU A O 1
ATOM 4166 N N . ILE A 1 554 ? 29.957 -19.416 -29.228 1.00 88.88 554 ILE A N 1
ATOM 4167 C CA . ILE A 1 554 ? 30.809 -18.723 -28.254 1.00 88.88 554 ILE A CA 1
ATOM 4168 C C . ILE A 1 554 ? 31.462 -19.763 -27.334 1.00 88.88 554 ILE A C 1
ATOM 4170 O O . ILE A 1 554 ? 30.833 -20.751 -26.962 1.00 88.88 554 ILE A O 1
ATOM 4174 N N . ASP A 1 555 ? 32.716 -19.526 -26.938 1.00 88.62 555 ASP A N 1
ATOM 4175 C CA . ASP A 1 555 ? 33.464 -20.398 -26.025 1.00 88.62 555 ASP A CA 1
ATOM 4176 C C . ASP A 1 555 ? 32.645 -20.760 -24.767 1.00 88.62 555 ASP A C 1
ATOM 4178 O O . ASP A 1 555 ? 32.299 -19.907 -23.942 1.00 88.62 555 ASP A O 1
ATOM 4182 N N . GLN A 1 556 ? 32.381 -22.059 -24.600 1.00 88.38 556 GLN A N 1
ATOM 4183 C CA . GLN A 1 556 ? 31.609 -22.624 -23.491 1.00 88.38 556 GLN A CA 1
ATOM 4184 C C . GLN A 1 556 ? 32.195 -22.278 -22.109 1.00 88.38 556 GLN A C 1
ATOM 4186 O O . GLN A 1 556 ? 31.458 -22.175 -21.126 1.00 88.38 556 GLN A O 1
ATOM 4191 N N . SER A 1 557 ? 33.504 -22.029 -22.004 1.00 88.94 557 SER A N 1
ATOM 4192 C CA . SER A 1 557 ? 34.134 -21.590 -20.753 1.00 88.94 557 SER A CA 1
ATOM 4193 C C . SER A 1 557 ? 33.720 -20.167 -20.343 1.00 88.94 557 SER A C 1
ATOM 4195 O O . SER A 1 557 ? 33.525 -19.891 -19.151 1.00 88.94 557 SER A O 1
ATOM 4197 N N . LEU A 1 558 ? 33.507 -19.267 -21.314 1.00 89.69 558 LEU A N 1
ATOM 4198 C CA . LEU A 1 558 ? 32.993 -17.914 -21.078 1.00 89.69 558 LEU A CA 1
ATOM 4199 C C . LEU A 1 558 ? 31.535 -17.963 -20.619 1.00 89.69 558 LEU A C 1
ATOM 4201 O O . LEU A 1 558 ? 31.172 -17.292 -19.648 1.00 89.69 558 LEU A O 1
ATOM 4205 N N . ILE A 1 559 ? 30.729 -18.808 -21.266 1.00 89.50 559 ILE A N 1
ATOM 4206 C CA . ILE A 1 559 ? 29.336 -19.064 -20.885 1.00 89.50 559 ILE A CA 1
ATOM 4207 C C . ILE A 1 559 ? 29.265 -19.617 -19.458 1.00 89.50 559 ILE A C 1
ATOM 4209 O O . ILE A 1 559 ? 28.502 -19.110 -18.635 1.00 89.50 559 ILE A O 1
ATOM 4213 N N . GLN A 1 560 ? 30.108 -20.589 -19.104 1.00 88.69 560 GLN A N 1
ATOM 4214 C CA . GLN A 1 560 ? 30.134 -21.160 -17.755 1.00 88.69 560 GLN A CA 1
ATOM 4215 C C . GLN A 1 560 ? 30.566 -20.143 -16.685 1.00 88.69 560 GLN A C 1
ATOM 4217 O O . GLN A 1 560 ? 30.023 -20.114 -15.573 1.00 88.69 560 GLN A O 1
ATOM 4222 N N . THR A 1 561 ? 31.507 -19.259 -17.023 1.00 89.56 561 THR A N 1
ATOM 4223 C CA . THR A 1 561 ? 31.912 -18.146 -16.152 1.00 89.56 561 THR A CA 1
ATOM 4224 C C . THR A 1 561 ? 30.752 -17.176 -15.925 1.00 89.56 561 THR A C 1
ATOM 4226 O O . THR A 1 561 ? 30.528 -16.724 -14.801 1.00 89.56 561 THR A O 1
ATOM 4229 N N . LEU A 1 562 ? 29.977 -16.880 -16.972 1.00 91.06 562 LEU A N 1
ATOM 4230 C CA . LEU A 1 562 ? 28.789 -16.038 -16.876 1.00 91.06 562 LEU A CA 1
ATOM 4231 C C . LEU A 1 562 ? 27.695 -16.690 -16.023 1.00 91.06 562 LEU A C 1
ATOM 4233 O O . LEU A 1 562 ? 27.170 -16.030 -15.131 1.00 91.06 562 LEU A O 1
ATOM 4237 N N . LYS A 1 563 ? 27.419 -17.988 -16.211 1.00 90.50 563 LYS A N 1
ATOM 4238 C CA . LYS A 1 563 ? 26.481 -18.753 -15.367 1.00 90.50 563 LYS A CA 1
ATOM 4239 C C . LYS A 1 563 ? 26.850 -18.665 -13.885 1.00 90.50 563 LYS A C 1
ATOM 4241 O O . LYS A 1 563 ? 25.987 -18.409 -13.054 1.00 90.50 563 LYS A O 1
ATOM 4246 N N . THR A 1 564 ? 28.139 -18.782 -13.566 1.00 89.50 564 THR A N 1
ATOM 4247 C CA . THR A 1 564 ? 28.640 -18.619 -12.191 1.00 89.50 564 THR A CA 1
ATOM 4248 C C . THR A 1 564 ? 28.394 -17.203 -11.658 1.00 89.50 564 THR A C 1
ATOM 4250 O O . THR A 1 564 ? 27.980 -17.038 -10.512 1.00 89.50 564 THR A O 1
ATOM 4253 N N . GLY A 1 565 ? 28.616 -16.174 -12.484 1.00 90.19 565 GLY A N 1
ATOM 4254 C CA . GLY A 1 565 ? 28.313 -14.782 -12.134 1.00 90.19 565 GLY A CA 1
ATOM 4255 C C . GLY A 1 565 ? 26.823 -14.543 -11.875 1.00 90.19 565 GLY A C 1
ATOM 4256 O O . GLY A 1 565 ? 26.478 -13.856 -10.919 1.00 90.19 565 GLY A O 1
ATOM 4257 N N . ILE A 1 566 ? 25.944 -15.169 -12.662 1.00 91.81 566 ILE A N 1
ATOM 4258 C CA . ILE A 1 566 ? 24.493 -15.113 -12.450 1.00 91.81 566 ILE A CA 1
ATOM 4259 C C . ILE A 1 566 ? 24.117 -15.745 -11.108 1.00 91.81 566 ILE A C 1
ATOM 4261 O O . ILE A 1 566 ? 23.358 -15.149 -10.352 1.00 91.81 566 ILE A O 1
ATOM 4265 N N . THR A 1 567 ? 24.655 -16.920 -10.768 1.00 90.19 567 THR A N 1
ATOM 4266 C CA . THR A 1 567 ? 24.375 -17.549 -9.467 1.00 90.19 567 THR A CA 1
ATOM 4267 C C . THR A 1 567 ? 24.784 -16.644 -8.304 1.00 90.19 567 THR A C 1
ATOM 4269 O O . THR A 1 567 ? 24.013 -16.507 -7.359 1.00 90.19 567 THR A O 1
ATOM 4272 N N . LYS A 1 568 ? 25.937 -15.968 -8.404 1.00 90.69 568 LYS A N 1
ATOM 4273 C CA . LYS A 1 568 ? 26.388 -14.994 -7.396 1.00 90.69 568 LYS A CA 1
ATOM 4274 C C . LYS A 1 568 ? 25.503 -13.756 -7.307 1.00 90.69 568 LYS A C 1
ATOM 4276 O O . LYS A 1 568 ? 25.261 -13.276 -6.207 1.00 90.69 568 LYS A O 1
ATOM 4281 N N . LEU A 1 569 ? 24.962 -13.276 -8.429 1.00 92.75 569 LEU A N 1
ATOM 4282 C CA . LEU A 1 569 ? 24.010 -12.162 -8.416 1.00 92.75 569 LEU A CA 1
ATOM 4283 C C . LEU A 1 569 ? 22.793 -12.486 -7.536 1.00 92.75 569 LEU A C 1
ATOM 4285 O O . LEU A 1 569 ? 22.312 -11.639 -6.792 1.00 92.75 569 LEU A O 1
ATOM 4289 N N . PHE A 1 570 ? 22.321 -13.736 -7.547 1.00 92.06 570 PHE A N 1
ATOM 4290 C CA . PHE A 1 570 ? 21.220 -14.164 -6.681 1.00 92.06 570 PHE A CA 1
ATOM 4291 C C . PHE A 1 570 ? 21.584 -14.192 -5.190 1.00 92.06 570 PHE A C 1
ATOM 4293 O O . PHE A 1 570 ? 20.672 -14.306 -4.369 1.00 92.06 570 PHE A O 1
ATOM 4300 N N . ASP A 1 571 ? 22.856 -14.093 -4.804 1.00 89.00 571 ASP A N 1
ATOM 4301 C CA . ASP A 1 571 ? 23.257 -13.975 -3.398 1.00 89.00 571 ASP A CA 1
ATOM 4302 C C . ASP A 1 571 ? 22.973 -12.575 -2.834 1.00 89.00 571 ASP A C 1
ATOM 4304 O O . ASP A 1 571 ? 22.804 -12.439 -1.625 1.00 89.00 571 ASP A O 1
ATOM 4308 N N . SER A 1 572 ? 22.829 -11.551 -3.689 1.00 87.81 572 SER A N 1
ATOM 4309 C CA . SER A 1 572 ? 22.445 -10.193 -3.275 1.00 87.81 572 SER A CA 1
ATOM 4310 C C . SER A 1 572 ? 20.933 -9.944 -3.262 1.00 87.81 572 SER A C 1
ATOM 4312 O O . SER A 1 572 ? 20.505 -8.800 -3.113 1.00 87.81 572 SER A O 1
ATOM 4314 N N . ILE A 1 573 ? 20.118 -10.982 -3.465 1.00 91.94 573 ILE A N 1
ATOM 4315 C CA . ILE A 1 573 ? 18.657 -10.868 -3.452 1.00 91.94 573 ILE A CA 1
ATOM 4316 C C . ILE A 1 573 ? 18.161 -10.535 -2.038 1.00 91.94 573 ILE A C 1
ATOM 4318 O O . ILE A 1 573 ? 18.603 -11.126 -1.050 1.00 91.94 573 ILE A O 1
ATOM 4322 N N . GLN A 1 574 ? 17.222 -9.601 -1.934 1.00 90.00 574 GLN A N 1
ATOM 4323 C CA . GLN A 1 574 ? 16.557 -9.256 -0.681 1.00 90.00 574 GLN A CA 1
ATOM 4324 C C . GLN A 1 574 ? 15.304 -10.114 -0.490 1.00 90.00 574 GLN A C 1
ATOM 4326 O O . GLN A 1 574 ? 14.748 -10.643 -1.455 1.00 90.00 574 GLN A O 1
ATOM 4331 N N . LYS A 1 575 ? 14.870 -10.277 0.763 1.00 88.62 575 LYS A N 1
ATOM 4332 C CA . LYS A 1 575 ? 13.755 -11.149 1.149 1.00 88.62 575 LYS A CA 1
ATOM 4333 C C . LYS A 1 575 ? 12.850 -10.462 2.173 1.00 88.62 575 LYS A C 1
ATOM 4335 O O . LYS A 1 575 ? 13.352 -9.929 3.159 1.00 88.62 575 LYS A O 1
ATOM 4340 N N . TYR A 1 576 ? 11.538 -10.559 1.978 1.00 80.12 576 TYR A N 1
ATOM 4341 C CA . TYR A 1 576 ? 10.521 -10.233 2.981 1.00 80.12 576 TYR A CA 1
ATOM 4342 C C . TYR A 1 576 ? 10.142 -11.460 3.836 1.00 80.12 576 TYR A C 1
ATOM 4344 O O . TYR A 1 576 ? 10.321 -12.615 3.435 1.00 80.12 576 TYR A O 1
ATOM 4352 N N . ASP A 1 577 ? 9.565 -11.220 5.016 1.00 72.50 577 ASP A N 1
ATOM 4353 C CA . ASP A 1 577 ? 9.174 -12.276 5.968 1.00 72.50 577 ASP A CA 1
ATOM 4354 C C . ASP A 1 577 ? 8.112 -13.253 5.421 1.00 72.50 577 ASP A C 1
ATOM 4356 O O . ASP A 1 577 ? 7.989 -14.381 5.903 1.00 72.50 577 ASP A O 1
ATOM 4360 N N . ASP A 1 578 ? 7.371 -12.854 4.386 1.00 69.94 578 ASP A N 1
ATOM 4361 C CA . ASP A 1 578 ? 6.330 -13.638 3.708 1.00 69.94 578 ASP A CA 1
ATOM 4362 C C . ASP A 1 578 ? 6.867 -14.585 2.610 1.00 69.94 578 ASP A C 1
ATOM 4364 O O . ASP A 1 578 ? 6.094 -15.302 1.970 1.00 69.94 578 ASP A O 1
ATOM 4368 N N . GLY A 1 579 ? 8.189 -14.613 2.395 1.00 72.44 579 GLY A N 1
ATOM 4369 C CA . GLY A 1 579 ? 8.828 -15.424 1.354 1.00 72.44 579 GLY A CA 1
ATOM 4370 C C . GLY A 1 579 ? 8.937 -14.741 -0.012 1.00 72.44 579 GLY A C 1
ATOM 4371 O O . GLY A 1 579 ? 9.345 -15.386 -0.977 1.00 72.44 579 GLY A O 1
ATOM 4372 N N . THR A 1 580 ? 8.603 -13.455 -0.105 1.00 86.00 580 THR A N 1
ATOM 4373 C CA . THR A 1 580 ? 8.784 -12.636 -1.306 1.00 86.00 580 THR A CA 1
ATOM 4374 C C . THR A 1 580 ? 10.253 -12.224 -1.470 1.00 86.00 580 THR A C 1
ATOM 4376 O O . THR A 1 580 ? 10.911 -11.868 -0.492 1.00 86.00 580 THR A O 1
ATOM 4379 N N . PHE A 1 581 ? 10.776 -12.254 -2.700 1.00 90.50 581 PHE A N 1
ATOM 4380 C CA . PHE A 1 581 ? 12.167 -11.906 -3.025 1.00 90.50 581 PHE A CA 1
ATOM 4381 C C . PHE A 1 581 ? 12.231 -10.785 -4.064 1.00 90.50 581 PHE A C 1
ATOM 4383 O O . PHE A 1 581 ? 11.418 -10.757 -4.981 1.00 90.50 581 PHE A O 1
ATOM 4390 N N . TYR A 1 582 ? 13.214 -9.893 -3.956 1.00 93.25 582 TYR A N 1
ATOM 4391 C CA . TYR A 1 582 ? 13.398 -8.775 -4.889 1.00 93.25 582 TYR A CA 1
ATOM 4392 C C . TYR A 1 582 ? 14.855 -8.297 -4.926 1.00 93.25 582 TYR A C 1
ATOM 4394 O O . TYR A 1 582 ? 15.653 -8.604 -4.039 1.00 93.25 582 TYR A O 1
ATOM 4402 N N . PHE A 1 583 ? 15.205 -7.532 -5.956 1.00 91.31 583 PHE A N 1
ATOM 4403 C CA . PHE A 1 583 ? 16.431 -6.736 -6.015 1.00 91.31 583 PHE A CA 1
ATOM 4404 C C . PHE A 1 583 ? 16.071 -5.265 -5.823 1.00 91.31 583 PHE A C 1
ATOM 4406 O O . PHE A 1 583 ? 15.074 -4.820 -6.382 1.00 91.31 583 PHE A O 1
ATOM 4413 N N . ASP A 1 584 ? 16.862 -4.517 -5.055 1.00 85.38 584 ASP A N 1
ATOM 4414 C CA . ASP A 1 584 ? 16.597 -3.103 -4.766 1.00 85.38 584 ASP A CA 1
ATOM 4415 C C . ASP A 1 584 ? 17.879 -2.274 -4.780 1.00 85.38 584 ASP A C 1
ATOM 4417 O O . ASP A 1 584 ? 18.880 -2.652 -4.163 1.00 85.38 584 ASP A O 1
ATOM 4421 N N . GLU A 1 585 ? 17.818 -1.176 -5.533 1.00 82.75 585 GLU A N 1
ATOM 4422 C CA . GLU A 1 585 ? 18.899 -0.245 -5.868 1.00 82.75 585 GLU A CA 1
ATOM 4423 C C . GLU A 1 585 ? 18.302 1.133 -6.236 1.00 82.75 585 GLU A C 1
ATOM 4425 O O . GLU A 1 585 ? 17.102 1.361 -6.084 1.00 82.75 585 GLU A O 1
ATOM 4430 N N . SER A 1 586 ? 19.124 2.069 -6.722 1.00 77.06 586 SER A N 1
ATOM 4431 C CA . SER A 1 586 ? 18.731 3.452 -7.045 1.00 77.06 586 SER A CA 1
ATOM 4432 C C . SER A 1 586 ? 17.549 3.580 -8.009 1.00 77.06 586 SER A C 1
ATOM 4434 O O . SER A 1 586 ? 16.759 4.513 -7.898 1.00 77.06 586 SER A O 1
ATOM 4436 N N . GLU A 1 587 ? 17.420 2.647 -8.945 1.00 76.44 587 GLU A N 1
ATOM 4437 C CA . GLU A 1 587 ? 16.383 2.593 -9.972 1.00 76.44 587 GLU A CA 1
ATOM 4438 C C . GLU A 1 587 ? 15.036 2.094 -9.420 1.00 76.44 587 GLU A C 1
ATOM 4440 O O . GLU A 1 587 ? 14.026 2.124 -10.120 1.00 76.44 587 GLU A O 1
ATOM 4445 N N . GLY A 1 588 ? 15.010 1.648 -8.162 1.00 83.19 588 GLY A N 1
ATOM 4446 C CA . GLY A 1 588 ? 13.841 1.113 -7.480 1.00 83.19 588 GLY A CA 1
ATOM 4447 C C . GLY A 1 588 ? 13.682 -0.402 -7.647 1.00 83.19 588 GLY A C 1
ATOM 4448 O O . GLY A 1 588 ? 14.241 -1.013 -8.571 1.00 83.19 588 GLY A O 1
ATOM 4449 N N . PRO A 1 589 ? 12.901 -1.047 -6.766 1.00 89.75 589 PRO A N 1
ATOM 4450 C CA . PRO A 1 589 ? 12.897 -2.500 -6.656 1.00 89.75 589 PRO A CA 1
ATOM 4451 C C . PRO A 1 589 ? 12.190 -3.194 -7.829 1.00 89.75 589 PRO A C 1
ATOM 4453 O O . PRO A 1 589 ? 12.611 -4.263 -8.272 1.00 89.75 589 PRO A O 1
ATOM 4456 N N . ILE A 1 590 ? 11.146 -2.571 -8.391 1.00 87.19 590 ILE A N 1
ATOM 4457 C CA . ILE A 1 590 ? 10.394 -3.100 -9.542 1.00 87.19 590 ILE A CA 1
ATOM 4458 C C . ILE A 1 590 ? 11.272 -3.082 -10.793 1.00 87.19 590 ILE A C 1
ATOM 4460 O O . ILE A 1 590 ? 11.492 -4.122 -11.411 1.00 87.19 590 ILE A O 1
ATOM 4464 N N . SER A 1 591 ? 11.814 -1.912 -11.132 1.00 89.31 591 SER A N 1
ATOM 4465 C CA . SER A 1 591 ? 12.652 -1.708 -12.315 1.00 89.31 591 SER A CA 1
ATOM 4466 C C . SER A 1 591 ? 13.929 -2.562 -12.281 1.00 89.31 591 SER A C 1
ATOM 4468 O O . SER A 1 591 ? 14.261 -3.219 -13.271 1.00 89.31 591 SER A O 1
ATOM 4470 N N . THR A 1 592 ? 14.607 -2.629 -11.130 1.00 93.12 592 THR A N 1
ATOM 4471 C CA . THR A 1 592 ? 15.818 -3.451 -10.934 1.00 93.12 592 THR A CA 1
ATOM 4472 C C . THR A 1 592 ? 15.525 -4.935 -11.095 1.00 93.12 592 THR A C 1
ATOM 4474 O O . THR A 1 592 ? 16.182 -5.623 -11.880 1.00 93.12 592 THR A O 1
ATOM 4477 N N . THR A 1 593 ? 14.493 -5.430 -10.411 1.00 95.12 593 THR A N 1
ATOM 4478 C CA . THR A 1 593 ? 14.103 -6.839 -10.495 1.00 95.12 593 THR A CA 1
ATOM 4479 C C . THR A 1 593 ? 13.652 -7.216 -11.909 1.00 95.12 593 THR A C 1
ATOM 4481 O O . THR A 1 593 ? 14.022 -8.279 -12.412 1.00 95.12 593 THR A O 1
ATOM 4484 N N . ALA A 1 594 ? 12.898 -6.342 -12.582 1.00 94.62 594 ALA A N 1
ATOM 4485 C CA . ALA A 1 594 ? 12.396 -6.585 -13.932 1.00 94.62 594 ALA A CA 1
ATOM 4486 C C . ALA A 1 594 ? 13.531 -6.675 -14.957 1.00 94.62 594 ALA A C 1
ATOM 4488 O O . ALA A 1 594 ? 13.538 -7.590 -15.780 1.00 94.62 594 ALA A O 1
ATOM 4489 N N . SER A 1 595 ? 14.523 -5.780 -14.860 1.00 95.75 595 SER A N 1
ATOM 4490 C CA . SER A 1 595 ? 15.721 -5.810 -15.707 1.00 95.75 595 SER A CA 1
ATOM 4491 C C . SER A 1 595 ? 16.450 -7.153 -15.601 1.00 95.75 595 SER A C 1
ATOM 4493 O O . SER A 1 595 ? 16.763 -7.778 -16.616 1.00 95.75 595 SER A O 1
ATOM 4495 N N . VAL A 1 596 ? 16.661 -7.652 -14.376 1.00 95.88 596 VAL A N 1
ATOM 4496 C CA . VAL A 1 596 ? 17.313 -8.951 -14.146 1.00 95.88 596 VAL A CA 1
ATOM 4497 C C . VAL A 1 596 ? 16.500 -10.093 -14.754 1.00 95.88 596 VAL A C 1
ATOM 4499 O O . VAL A 1 596 ? 17.052 -10.896 -15.502 1.00 95.88 596 VAL A O 1
ATOM 4502 N N . ILE A 1 597 ? 15.192 -10.162 -14.490 1.00 95.62 597 ILE A N 1
ATOM 4503 C CA . ILE A 1 597 ? 14.319 -11.216 -15.031 1.00 95.62 597 ILE A CA 1
ATOM 4504 C C . ILE A 1 597 ? 14.307 -11.215 -16.569 1.00 95.62 597 ILE A C 1
ATOM 4506 O O . ILE A 1 597 ? 14.417 -12.280 -17.184 1.00 95.62 597 ILE A O 1
ATOM 4510 N N . ARG A 1 598 ? 14.238 -10.036 -17.199 1.00 95.00 598 ARG A N 1
ATOM 4511 C CA . ARG A 1 598 ? 14.299 -9.875 -18.661 1.00 95.00 598 ARG A CA 1
ATOM 4512 C C . ARG A 1 598 ? 15.632 -10.360 -19.237 1.00 95.00 598 ARG A C 1
ATOM 4514 O O . ARG A 1 598 ? 15.653 -11.102 -20.226 1.00 95.00 598 ARG A O 1
ATOM 4521 N N . GLY A 1 599 ? 16.737 -9.995 -18.586 1.00 94.31 599 GLY A N 1
ATOM 4522 C CA . GLY A 1 599 ? 18.079 -10.459 -18.931 1.00 94.31 599 GLY A CA 1
ATOM 4523 C C . GLY A 1 599 ? 18.228 -11.973 -18.821 1.00 94.31 599 GLY A C 1
ATOM 4524 O O . GLY A 1 599 ? 18.721 -12.616 -19.747 1.00 94.31 599 GLY A O 1
ATOM 4525 N N . LEU A 1 600 ? 17.728 -12.563 -17.734 1.00 93.62 600 LEU A N 1
ATOM 4526 C CA . LEU A 1 600 ? 17.751 -14.009 -17.506 1.00 93.62 600 LEU A CA 1
ATOM 4527 C C . LEU A 1 600 ? 16.931 -14.774 -18.539 1.00 93.62 600 LEU A C 1
ATOM 4529 O O . LEU A 1 600 ? 17.414 -15.773 -19.067 1.00 93.62 600 LEU A O 1
ATOM 4533 N N . LYS A 1 601 ? 15.716 -14.307 -18.859 1.00 93.31 601 LYS A N 1
ATOM 4534 C CA . LYS A 1 601 ? 14.888 -14.914 -19.910 1.00 93.31 601 LYS A CA 1
ATOM 4535 C C . LYS A 1 601 ? 15.612 -14.906 -21.250 1.00 93.31 601 LYS A C 1
ATOM 4537 O O . LYS A 1 601 ? 15.678 -15.943 -21.905 1.00 93.31 601 LYS A O 1
ATOM 4542 N N . SER A 1 602 ? 16.166 -13.757 -21.632 1.00 92.81 602 SER A N 1
ATOM 4543 C CA . SER A 1 602 ? 16.884 -13.604 -22.901 1.00 92.81 602 SER A CA 1
ATOM 4544 C C . SER A 1 602 ? 18.091 -14.541 -22.970 1.00 92.81 602 SER A C 1
ATOM 4546 O O . SER A 1 602 ? 18.241 -15.284 -23.936 1.00 92.81 602 SER A O 1
ATOM 4548 N N . PHE A 1 603 ? 18.908 -14.573 -21.914 1.00 91.94 603 PHE A N 1
ATOM 4549 C CA . PHE A 1 603 ? 20.096 -15.422 -21.842 1.00 91.94 603 PHE A CA 1
ATOM 4550 C C . PHE A 1 603 ? 19.766 -16.922 -21.824 1.00 91.94 603 PHE A C 1
ATOM 4552 O O . PHE A 1 603 ? 20.390 -17.713 -22.528 1.00 91.94 603 PHE A O 1
ATOM 4559 N N . ALA A 1 604 ? 18.741 -17.331 -21.073 1.00 89.94 604 ALA A N 1
ATOM 4560 C CA . ALA A 1 604 ? 18.284 -18.719 -21.058 1.00 89.94 604 ALA A CA 1
ATOM 4561 C C . ALA A 1 604 ? 17.688 -19.159 -22.409 1.00 89.94 604 ALA A C 1
ATOM 4563 O O . ALA A 1 604 ? 17.716 -20.344 -22.730 1.00 89.94 604 ALA A O 1
ATOM 4564 N N . ALA A 1 605 ? 17.151 -18.231 -23.209 1.00 88.94 605 ALA A N 1
ATOM 4565 C CA . ALA A 1 605 ? 16.646 -18.521 -24.549 1.00 88.94 605 ALA A CA 1
ATOM 4566 C C . ALA A 1 605 ? 17.766 -18.745 -25.581 1.00 88.94 605 ALA A C 1
ATOM 4568 O O . ALA A 1 605 ? 17.586 -19.557 -26.492 1.00 88.94 605 ALA A O 1
ATOM 4569 N N . SER A 1 606 ? 18.910 -18.066 -25.435 1.00 85.56 606 SER A N 1
ATOM 4570 C CA . SER A 1 606 ? 20.066 -18.211 -26.333 1.00 85.56 606 SER A CA 1
ATOM 4571 C C . SER A 1 606 ? 20.925 -19.449 -26.052 1.00 85.56 606 SER A C 1
ATOM 4573 O O . SER A 1 606 ? 21.676 -19.869 -26.924 1.00 85.56 606 SER A O 1
ATOM 4575 N N . GLU A 1 607 ? 20.802 -20.051 -24.868 1.00 80.25 607 GLU A N 1
ATOM 4576 C CA . GLU A 1 607 ? 21.609 -21.195 -24.429 1.00 80.25 607 GLU A CA 1
ATOM 4577 C C . GLU A 1 607 ? 20.828 -22.519 -24.457 1.00 80.25 607 GLU A C 1
ATOM 4579 O O . GLU A 1 607 ? 19.655 -22.589 -24.085 1.00 80.25 607 GLU A O 1
ATOM 4584 N N . SER A 1 608 ? 21.489 -23.607 -24.860 1.00 66.12 608 SER A N 1
ATOM 4585 C CA . SER A 1 608 ? 20.881 -24.947 -24.942 1.00 66.12 608 SER A CA 1
ATOM 4586 C C . SER A 1 608 ? 20.893 -25.705 -23.610 1.00 66.12 608 SER A C 1
ATOM 4588 O O . SER A 1 608 ? 20.045 -26.560 -23.371 1.00 66.12 608 SER A O 1
ATOM 4590 N N . THR A 1 609 ? 21.839 -25.384 -22.724 1.00 64.44 609 THR A N 1
ATOM 4591 C CA . THR A 1 609 ? 22.118 -26.140 -21.490 1.00 64.44 609 THR A CA 1
ATOM 4592 C C . THR A 1 609 ? 21.341 -25.661 -20.258 1.00 64.44 609 THR A C 1
ATOM 4594 O O . THR A 1 609 ? 21.590 -26.151 -19.158 1.00 64.44 609 THR A O 1
ATOM 4597 N N . GLY A 1 610 ? 20.392 -24.731 -20.417 1.00 69.06 610 GLY A N 1
ATOM 4598 C CA . GLY A 1 610 ? 19.561 -24.212 -19.326 1.00 69.06 610 GLY A CA 1
ATOM 4599 C C . GLY A 1 610 ? 20.349 -23.482 -18.226 1.00 69.06 610 GLY A C 1
ATOM 4600 O O . GLY A 1 610 ? 21.588 -23.453 -18.200 1.00 69.06 610 GLY A O 1
ATOM 4601 N N . LEU A 1 611 ? 19.615 -22.861 -17.302 1.00 80.81 611 LEU A N 1
ATOM 4602 C CA . LEU A 1 611 ? 20.171 -22.137 -16.160 1.00 80.81 611 LEU A CA 1
ATOM 4603 C C . LEU A 1 611 ? 19.590 -22.720 -14.868 1.00 80.81 611 LEU A C 1
ATOM 4605 O O . LEU A 1 611 ? 18.382 -22.675 -14.654 1.00 80.81 611 LEU A O 1
ATOM 4609 N N . ASN A 1 612 ? 20.449 -23.271 -14.009 1.00 78.44 612 ASN A N 1
ATOM 4610 C CA . ASN A 1 612 ? 20.022 -23.848 -12.737 1.00 78.44 612 ASN A CA 1
ATOM 4611 C C . ASN A 1 612 ? 19.942 -22.749 -11.665 1.00 78.44 612 ASN A C 1
ATOM 4613 O O . ASN A 1 612 ? 20.957 -22.383 -11.068 1.00 78.44 612 ASN A O 1
ATOM 4617 N N . LEU A 1 613 ? 18.745 -22.192 -11.468 1.00 85.25 613 LEU A N 1
ATOM 4618 C CA . LEU A 1 613 ? 18.471 -21.167 -10.459 1.00 85.25 613 LEU A CA 1
ATOM 4619 C C . LEU A 1 613 ? 17.694 -21.752 -9.269 1.00 85.25 613 LEU A C 1
ATOM 4621 O O . LEU A 1 613 ? 16.869 -22.645 -9.463 1.00 85.25 613 LEU A O 1
ATOM 4625 N N . PRO A 1 614 ? 17.891 -21.233 -8.040 1.00 86.62 614 PRO A N 1
ATOM 4626 C CA . PRO A 1 614 ? 17.126 -21.683 -6.880 1.00 86.62 614 PRO A CA 1
ATOM 4627 C C . PRO A 1 614 ? 15.625 -21.417 -7.067 1.00 86.62 614 PRO A C 1
ATOM 4629 O O . PRO A 1 614 ? 15.202 -20.260 -7.112 1.00 86.62 614 PRO A O 1
ATOM 4632 N N . GLY A 1 615 ? 14.815 -22.479 -7.142 1.00 85.12 615 GLY A N 1
ATOM 4633 C CA . GLY A 1 615 ? 13.376 -22.380 -7.419 1.00 85.12 615 GLY A CA 1
ATOM 4634 C C . GLY A 1 615 ? 12.623 -21.473 -6.439 1.00 85.12 615 GLY A C 1
ATOM 4635 O O . GLY A 1 615 ? 11.833 -20.634 -6.861 1.00 85.12 615 GLY A O 1
ATOM 4636 N N . GLU A 1 616 ? 12.940 -21.540 -5.144 1.00 86.44 616 GLU A N 1
ATOM 4637 C CA . GLU A 1 616 ? 12.322 -20.671 -4.128 1.00 86.44 616 GLU A CA 1
ATOM 4638 C C . GLU A 1 616 ? 12.518 -19.176 -4.421 1.00 86.44 616 GLU A C 1
ATOM 4640 O O . GLU A 1 616 ? 11.593 -18.384 -4.238 1.00 86.44 616 GLU A O 1
ATOM 4645 N N . LYS A 1 617 ? 13.697 -18.785 -4.930 1.00 90.62 617 LYS A N 1
ATOM 4646 C CA . LYS A 1 617 ? 13.993 -17.386 -5.273 1.00 90.62 617 LYS A CA 1
ATOM 4647 C C . LYS A 1 617 ? 13.152 -16.926 -6.463 1.00 90.62 617 LYS A C 1
ATOM 4649 O O . LYS A 1 617 ? 12.612 -15.829 -6.429 1.00 90.62 617 LYS A O 1
ATOM 4654 N N . ILE A 1 618 ? 12.977 -17.770 -7.480 1.00 91.25 618 ILE A N 1
ATOM 4655 C CA . ILE A 1 618 ? 12.143 -17.445 -8.649 1.00 91.25 618 ILE A CA 1
ATOM 4656 C C . ILE A 1 618 ? 10.663 -17.337 -8.268 1.00 91.25 618 ILE A C 1
ATOM 4658 O O . ILE A 1 618 ? 9.995 -16.392 -8.685 1.00 91.25 618 ILE A O 1
ATOM 4662 N N . VAL A 1 619 ? 10.154 -18.252 -7.435 1.00 89.75 619 VAL A N 1
ATOM 4663 C CA . VAL A 1 619 ? 8.771 -18.168 -6.939 1.00 89.75 619 VAL A CA 1
ATOM 4664 C C . VAL A 1 619 ? 8.568 -16.897 -6.111 1.00 89.75 619 VAL A C 1
ATOM 4666 O O . VAL A 1 619 ? 7.564 -16.214 -6.297 1.00 89.75 619 VAL A O 1
ATOM 4669 N N . GLY A 1 620 ? 9.506 -16.519 -5.237 1.00 89.94 620 GLY A N 1
ATOM 4670 C CA . GLY A 1 620 ? 9.347 -15.274 -4.482 1.00 89.94 620 GLY A CA 1
ATOM 4671 C C . GLY A 1 620 ? 9.552 -14.000 -5.309 1.00 89.94 620 GLY A C 1
ATOM 4672 O O . GLY A 1 620 ? 8.938 -12.993 -4.971 1.00 89.94 620 GLY A O 1
ATOM 4673 N N . LEU A 1 621 ? 10.307 -14.032 -6.415 1.00 92.50 621 LEU A N 1
ATOM 4674 C CA . LEU A 1 621 ? 10.340 -12.931 -7.395 1.00 92.50 621 LEU A CA 1
ATOM 4675 C C . LEU A 1 621 ? 8.991 -12.785 -8.114 1.00 92.50 621 LEU A C 1
ATOM 4677 O O . LEU A 1 621 ? 8.514 -11.673 -8.326 1.00 92.50 621 LEU A O 1
ATOM 4681 N N . ALA A 1 622 ? 8.329 -13.899 -8.433 1.00 89.81 622 ALA A N 1
ATOM 4682 C CA . ALA A 1 622 ? 6.966 -13.871 -8.958 1.00 89.81 622 ALA A CA 1
ATOM 4683 C C . ALA A 1 622 ? 5.973 -13.288 -7.939 1.00 89.81 622 ALA A C 1
ATOM 4685 O O . ALA A 1 622 ? 5.164 -12.427 -8.288 1.00 89.81 622 ALA A O 1
ATOM 4686 N N . LYS A 1 623 ? 6.066 -13.703 -6.667 1.00 88.69 623 LYS A N 1
ATOM 4687 C CA . LYS A 1 623 ? 5.261 -13.132 -5.575 1.00 88.69 623 LYS A CA 1
ATOM 4688 C C . LYS A 1 623 ? 5.492 -11.633 -5.412 1.00 88.69 623 LYS A C 1
ATOM 4690 O O . LYS A 1 623 ? 4.529 -10.922 -5.161 1.00 88.69 623 LYS A O 1
ATOM 4695 N N . PHE A 1 624 ? 6.720 -11.151 -5.605 1.00 88.94 624 PHE A N 1
ATOM 4696 C CA . PHE A 1 624 ? 7.033 -9.726 -5.520 1.00 88.94 624 PHE A CA 1
ATOM 4697 C C . PHE A 1 624 ? 6.224 -8.926 -6.535 1.00 88.94 624 PHE A C 1
ATOM 4699 O O . PHE A 1 624 ? 5.456 -8.047 -6.148 1.00 88.94 624 PHE A O 1
ATOM 4706 N N . PHE A 1 625 ? 6.296 -9.287 -7.817 1.00 85.31 625 PHE A N 1
ATOM 4707 C CA . PHE A 1 625 ? 5.521 -8.587 -8.839 1.00 85.31 625 PHE A CA 1
ATOM 4708 C C . PHE A 1 625 ? 4.011 -8.731 -8.643 1.00 85.31 625 PHE A C 1
ATOM 4710 O O . PHE A 1 625 ? 3.293 -7.765 -8.867 1.00 85.31 625 PHE A O 1
ATOM 4717 N N . LEU A 1 626 ? 3.510 -9.884 -8.190 1.00 84.44 626 LEU A N 1
ATOM 4718 C CA . LEU A 1 626 ? 2.077 -10.061 -7.919 1.00 84.44 626 LEU A CA 1
ATOM 4719 C C . LEU A 1 626 ? 1.601 -9.307 -6.662 1.00 84.44 626 LEU A C 1
ATOM 4721 O O . LEU A 1 626 ? 0.448 -8.886 -6.602 1.00 84.44 626 LEU A O 1
ATOM 4725 N N . GLY A 1 627 ? 2.472 -9.132 -5.666 1.00 80.25 627 GLY A N 1
ATOM 4726 C CA . GLY A 1 627 ? 2.165 -8.505 -4.379 1.00 80.25 627 GLY A CA 1
ATOM 4727 C C . GLY A 1 627 ? 2.223 -6.977 -4.385 1.00 80.25 627 GLY A C 1
ATOM 4728 O O . GLY A 1 627 ? 1.554 -6.344 -3.573 1.00 80.25 627 GLY A O 1
ATOM 4729 N N . VAL A 1 628 ? 2.970 -6.374 -5.316 1.00 71.25 628 VAL A N 1
ATOM 4730 C CA . VAL A 1 628 ? 3.124 -4.910 -5.450 1.00 71.25 628 VAL A CA 1
ATOM 4731 C C . VAL A 1 628 ? 1.807 -4.186 -5.804 1.00 71.25 628 VAL A C 1
ATOM 4733 O O . VAL A 1 628 ? 1.694 -2.979 -5.596 1.00 71.25 628 VAL A O 1
ATOM 4736 N N . GLY A 1 629 ? 0.775 -4.894 -6.279 1.00 72.00 629 GLY A N 1
ATOM 4737 C CA . GLY A 1 629 ? -0.480 -4.272 -6.721 1.00 72.00 629 GLY A CA 1
ATOM 4738 C C . GLY A 1 629 ? -0.300 -3.517 -8.042 1.00 72.00 629 GLY A C 1
ATOM 4739 O O . GLY A 1 629 ? 0.473 -3.959 -8.882 1.00 72.00 629 GLY A O 1
ATOM 4740 N N . ILE A 1 630 ? -1.014 -2.405 -8.255 1.00 71.31 630 ILE A N 1
ATOM 4741 C CA . ILE A 1 630 ? -0.837 -1.544 -9.441 1.00 71.31 630 ILE A CA 1
ATOM 4742 C C . ILE A 1 630 ? 0.131 -0.403 -9.070 1.00 71.31 630 ILE A C 1
ATOM 4744 O O . ILE A 1 630 ? -0.232 0.423 -8.227 1.00 71.31 630 ILE A O 1
ATOM 4748 N N . PRO A 1 631 ? 1.337 -0.329 -9.665 1.00 68.19 631 PRO A N 1
ATOM 4749 C CA . PRO A 1 631 ? 2.287 0.754 -9.442 1.00 68.19 631 PRO A CA 1
ATOM 4750 C C . PRO A 1 631 ? 1.705 2.121 -9.817 1.00 68.19 631 PRO A C 1
ATOM 4752 O O . PRO A 1 631 ? 0.898 2.244 -10.737 1.00 68.19 631 PRO A O 1
ATOM 4755 N N . GLY A 1 632 ? 2.139 3.167 -9.110 1.00 58.31 632 GLY A N 1
ATOM 4756 C CA . GLY A 1 632 ? 1.679 4.540 -9.351 1.00 58.31 632 GLY A CA 1
ATOM 4757 C C . GLY A 1 632 ? 2.283 5.211 -10.592 1.00 58.31 632 GLY A C 1
ATOM 4758 O O . GLY A 1 632 ? 1.802 6.269 -10.995 1.00 58.31 632 GLY A O 1
ATOM 4759 N N . ASP A 1 633 ? 3.319 4.611 -11.182 1.00 70.88 633 ASP A N 1
ATOM 4760 C CA . ASP A 1 633 ? 4.042 5.115 -12.350 1.00 70.88 633 ASP A CA 1
ATOM 4761 C C . ASP A 1 633 ? 3.925 4.152 -13.545 1.00 70.88 633 ASP A C 1
ATOM 4763 O O . ASP A 1 633 ? 3.891 2.929 -13.380 1.00 70.88 633 ASP A O 1
ATOM 4767 N N . ALA A 1 634 ? 3.857 4.707 -14.759 1.00 72.31 634 ALA A N 1
ATOM 4768 C CA . ALA A 1 634 ? 3.662 3.932 -15.983 1.00 72.31 634 ALA A CA 1
ATOM 4769 C C . ALA A 1 634 ? 4.860 3.028 -16.316 1.00 72.31 634 ALA A C 1
ATOM 4771 O O . ALA A 1 634 ? 4.658 1.908 -16.789 1.00 72.31 634 ALA A O 1
ATOM 4772 N N . LYS A 1 635 ? 6.086 3.480 -16.033 1.00 77.12 635 LYS A N 1
ATOM 4773 C CA . LYS A 1 635 ? 7.315 2.723 -16.280 1.00 77.12 635 LYS A CA 1
ATOM 4774 C C . LYS A 1 635 ? 7.430 1.539 -15.331 1.00 77.12 635 LYS A C 1
ATOM 4776 O O . LYS A 1 635 ? 7.761 0.434 -15.756 1.00 77.12 635 LYS A O 1
ATOM 4781 N N . ASP A 1 636 ? 7.099 1.739 -14.058 1.00 80.12 636 ASP A N 1
ATOM 4782 C CA . ASP A 1 636 ? 7.054 0.642 -13.087 1.00 80.12 636 ASP A CA 1
ATOM 4783 C C . ASP A 1 636 ? 5.933 -0.354 -13.406 1.00 80.12 636 ASP A C 1
ATOM 4785 O O . ASP A 1 636 ? 6.146 -1.562 -13.297 1.00 80.12 636 ASP A O 1
ATOM 4789 N N . PHE A 1 637 ? 4.769 0.113 -13.870 1.00 80.00 637 PHE A N 1
ATOM 4790 C CA . PHE A 1 637 ? 3.711 -0.779 -14.354 1.00 80.00 637 PHE A CA 1
ATOM 4791 C C . PHE A 1 637 ? 4.170 -1.601 -15.566 1.00 80.00 637 PHE A C 1
ATOM 4793 O O . PHE A 1 637 ? 3.993 -2.819 -15.582 1.00 80.00 637 PHE A O 1
ATOM 4800 N N . PHE A 1 638 ? 4.820 -0.973 -16.551 1.00 84.00 638 PHE A N 1
ATOM 4801 C CA . PHE A 1 638 ? 5.423 -1.689 -17.675 1.00 84.00 638 PHE A CA 1
ATOM 4802 C C . PHE A 1 638 ? 6.435 -2.736 -17.195 1.00 84.00 638 PHE A C 1
ATOM 4804 O O . PHE A 1 638 ? 6.322 -3.902 -17.566 1.00 84.00 638 PHE A O 1
ATOM 4811 N N . ASN A 1 639 ? 7.378 -2.355 -16.330 1.00 87.81 639 ASN A N 1
ATOM 4812 C CA . ASN A 1 639 ? 8.401 -3.261 -15.809 1.00 87.81 639 ASN A CA 1
ATOM 4813 C C . ASN A 1 639 ? 7.802 -4.443 -15.038 1.00 87.81 639 ASN A C 1
ATOM 4815 O O . ASN A 1 639 ? 8.272 -5.569 -15.193 1.00 87.81 639 ASN A O 1
ATOM 4819 N N . GLN A 1 640 ? 6.747 -4.220 -14.255 1.00 86.75 640 GLN A N 1
ATOM 4820 C CA . GLN A 1 640 ? 6.028 -5.284 -13.559 1.00 86.75 640 GLN A CA 1
ATOM 4821 C C . GLN A 1 640 ? 5.378 -6.268 -14.542 1.00 86.75 640 GLN A C 1
ATOM 4823 O O . GLN A 1 640 ? 5.588 -7.477 -14.433 1.00 86.75 640 GLN A O 1
ATOM 4828 N N . ILE A 1 641 ? 4.594 -5.768 -15.500 1.00 85.06 641 ILE A N 1
ATOM 4829 C CA . ILE A 1 641 ? 3.872 -6.608 -16.466 1.00 85.06 641 ILE A CA 1
ATOM 4830 C C . ILE A 1 641 ? 4.841 -7.355 -17.388 1.00 85.06 641 ILE A C 1
ATOM 4832 O O . ILE A 1 641 ? 4.666 -8.548 -17.636 1.00 85.06 641 ILE A O 1
ATOM 4836 N N . ASP A 1 642 ? 5.895 -6.688 -17.852 1.00 89.44 642 ASP A N 1
ATOM 4837 C CA . ASP A 1 642 ? 6.935 -7.287 -18.684 1.00 89.44 642 ASP A CA 1
ATOM 4838 C C . ASP A 1 642 ? 7.712 -8.378 -17.933 1.00 89.44 642 ASP A C 1
ATOM 4840 O O . ASP A 1 642 ? 7.940 -9.462 -18.475 1.00 89.44 642 ASP A O 1
ATOM 4844 N N . ALA A 1 643 ? 8.036 -8.164 -16.655 1.00 92.62 643 ALA A N 1
ATOM 4845 C CA . ALA A 1 643 ? 8.673 -9.187 -15.832 1.00 92.62 643 ALA A CA 1
ATOM 4846 C C . ALA A 1 643 ? 7.759 -10.397 -15.580 1.00 92.62 643 ALA A C 1
ATOM 4848 O O . ALA A 1 643 ? 8.220 -11.537 -15.661 1.00 92.62 643 ALA A O 1
ATOM 4849 N N . LEU A 1 644 ? 6.461 -10.183 -15.335 1.00 89.12 644 LEU A N 1
ATOM 4850 C CA . LEU A 1 644 ? 5.481 -11.269 -15.213 1.00 89.12 644 LEU A CA 1
ATOM 4851 C C . LEU A 1 644 ? 5.363 -12.064 -16.521 1.00 89.12 644 LEU A C 1
ATOM 4853 O O . LEU A 1 644 ? 5.385 -13.292 -16.490 1.00 89.12 644 LEU A O 1
ATOM 4857 N N . ALA A 1 645 ? 5.338 -11.397 -17.677 1.00 89.88 645 ALA A N 1
ATOM 4858 C CA . ALA A 1 645 ? 5.377 -12.065 -18.981 1.00 89.88 645 ALA A CA 1
ATOM 4859 C C . ALA A 1 645 ? 6.692 -12.825 -19.222 1.00 89.88 645 ALA A C 1
ATOM 4861 O O . ALA A 1 645 ? 6.718 -13.862 -19.891 1.00 89.88 645 ALA A O 1
ATOM 4862 N N . CYS A 1 646 ? 7.801 -12.332 -18.671 1.00 92.25 646 CYS A N 1
ATOM 4863 C CA . CYS A 1 646 ? 9.067 -13.047 -18.697 1.00 92.25 646 CYS A CA 1
ATOM 4864 C C . CYS A 1 646 ? 9.054 -14.297 -17.807 1.00 92.25 646 CYS A C 1
ATOM 4866 O O . CYS A 1 646 ? 9.685 -15.287 -18.160 1.00 92.25 646 CYS A O 1
ATOM 4868 N N . LEU A 1 647 ? 8.332 -14.283 -16.688 1.00 90.88 647 LEU A N 1
ATOM 4869 C CA . LEU A 1 647 ? 8.179 -15.441 -15.804 1.00 90.88 647 LEU A CA 1
ATOM 4870 C C . LEU A 1 647 ? 7.155 -16.459 -16.328 1.00 90.88 647 LEU A C 1
ATOM 4872 O O . LEU A 1 647 ? 7.308 -17.645 -16.055 1.00 90.88 647 LEU A O 1
ATOM 4876 N N . GLU A 1 648 ? 6.162 -16.021 -17.102 1.00 88.50 648 GLU A N 1
ATOM 4877 C CA . GLU A 1 648 ? 5.136 -16.883 -17.706 1.00 88.50 648 GLU A CA 1
ATOM 4878 C C . GLU A 1 648 ? 5.718 -17.894 -18.703 1.00 88.50 648 GLU A C 1
ATOM 4880 O O . GLU A 1 648 ? 5.350 -19.066 -18.693 1.00 88.50 648 GLU A O 1
ATOM 4885 N N . ASP A 1 649 ? 6.634 -17.435 -19.556 1.00 85.19 649 ASP A N 1
ATOM 4886 C CA . ASP A 1 649 ? 7.259 -18.242 -20.603 1.00 85.19 649 ASP A CA 1
ATOM 4887 C C . ASP A 1 649 ? 8.774 -18.040 -20.581 1.00 85.19 649 ASP A C 1
ATOM 4889 O O . ASP A 1 649 ? 9.283 -16.979 -20.970 1.00 85.19 649 ASP A O 1
ATOM 4893 N N . ASN A 1 650 ? 9.491 -19.052 -20.090 1.00 87.25 650 ASN A N 1
ATOM 4894 C CA . ASN A 1 650 ? 10.942 -19.036 -19.979 1.00 87.25 650 ASN A CA 1
ATOM 4895 C C . ASN A 1 650 ? 11.557 -20.447 -20.034 1.00 87.25 650 ASN A C 1
ATOM 4897 O O . ASN A 1 650 ? 10.868 -21.458 -19.912 1.00 87.25 650 ASN A O 1
ATOM 4901 N N . ARG A 1 651 ? 12.884 -20.503 -20.220 1.00 84.19 651 ARG A N 1
ATOM 4902 C CA . ARG A 1 651 ? 13.673 -21.748 -20.310 1.00 84.19 651 ARG A CA 1
ATOM 4903 C C . ARG A 1 651 ? 14.455 -22.108 -19.043 1.00 84.19 651 ARG A C 1
ATOM 4905 O O . ARG A 1 651 ? 15.243 -23.048 -19.077 1.00 84.19 651 ARG A O 1
ATOM 4912 N N . PHE A 1 652 ? 14.291 -21.356 -17.955 1.00 84.44 652 PHE A N 1
ATOM 4913 C CA . PHE A 1 652 ? 14.866 -21.724 -16.662 1.00 84.44 652 PHE A CA 1
ATOM 4914 C C . PHE A 1 652 ? 13.805 -22.453 -15.830 1.00 84.44 652 PHE A C 1
ATOM 4916 O O . PHE A 1 652 ? 13.815 -23.679 -15.788 1.00 84.44 652 PHE A O 1
ATOM 4923 N N . SER A 1 653 ? 12.839 -21.732 -15.265 1.00 86.38 653 SER A N 1
ATOM 4924 C CA . SER A 1 653 ? 11.769 -22.287 -14.441 1.00 86.38 653 SER A CA 1
ATOM 4925 C C . SER A 1 653 ? 10.536 -21.377 -14.437 1.00 86.38 653 SER A C 1
ATOM 4927 O O . SER A 1 653 ? 10.623 -20.200 -14.085 1.00 86.38 653 SER A O 1
ATOM 4929 N N . VAL A 1 654 ? 9.370 -21.928 -14.768 1.00 89.00 654 VAL A N 1
ATOM 4930 C CA . VAL A 1 654 ? 8.069 -21.249 -14.724 1.00 89.00 654 VAL A CA 1
ATOM 4931 C C . VAL A 1 654 ? 7.450 -21.412 -13.326 1.00 89.00 654 VAL A C 1
ATOM 4933 O O . VAL A 1 654 ? 7.190 -22.543 -12.899 1.00 89.00 654 VAL A O 1
ATOM 4936 N N . PRO A 1 655 ? 7.214 -20.318 -12.581 1.00 90.38 655 PRO A N 1
ATOM 4937 C CA . PRO A 1 655 ? 6.638 -20.386 -11.246 1.00 90.38 655 PRO A CA 1
ATOM 4938 C C . PRO A 1 655 ? 5.131 -20.654 -11.279 1.00 90.38 655 PRO A C 1
ATOM 4940 O O . PRO A 1 655 ? 4.372 -19.997 -11.995 1.00 90.38 655 PRO A O 1
ATOM 4943 N N . LEU A 1 656 ? 4.695 -21.602 -10.451 1.00 89.06 656 LEU A N 1
ATOM 4944 C CA . LEU A 1 656 ? 3.289 -21.886 -10.185 1.00 89.06 656 LEU A CA 1
ATOM 4945 C C . LEU A 1 656 ? 2.846 -21.193 -8.896 1.00 89.06 656 LEU A C 1
ATOM 4947 O O . LEU A 1 656 ? 3.479 -21.314 -7.846 1.00 89.06 656 LEU A O 1
ATOM 4951 N N . ILE A 1 657 ? 1.728 -20.481 -8.987 1.00 87.62 657 ILE A N 1
ATOM 4952 C CA . ILE A 1 657 ? 1.162 -19.655 -7.930 1.00 87.62 657 ILE A CA 1
ATOM 4953 C C . ILE A 1 657 ? -0.142 -20.277 -7.449 1.00 87.62 657 ILE A C 1
ATOM 4955 O O . ILE A 1 657 ? -1.064 -20.542 -8.225 1.00 87.62 657 ILE A O 1
ATOM 4959 N N . LEU A 1 658 ? -0.216 -20.486 -6.137 1.00 88.62 658 LEU A N 1
ATOM 4960 C CA . LEU A 1 658 ? -1.439 -20.867 -5.452 1.00 88.62 658 LEU A CA 1
ATOM 4961 C C . LEU A 1 658 ? -2.245 -19.609 -5.132 1.00 88.62 658 LEU A C 1
ATOM 4963 O O . LEU A 1 658 ? -1.758 -18.687 -4.484 1.00 88.62 658 LEU A O 1
ATOM 4967 N N . SER A 1 659 ? -3.497 -19.593 -5.570 1.00 85.62 659 SER A N 1
ATOM 4968 C CA . SER A 1 659 ? -4.443 -18.502 -5.356 1.00 85.62 659 SER A CA 1
ATOM 4969 C C . SER A 1 659 ? -5.751 -19.033 -4.780 1.00 85.62 659 SER A C 1
ATOM 4971 O O . SER A 1 659 ? -6.156 -20.168 -5.045 1.00 85.62 659 SER A O 1
ATOM 4973 N N . LEU A 1 660 ? -6.425 -18.210 -3.977 1.00 83.44 660 LEU A N 1
ATOM 4974 C CA . LEU A 1 660 ? -7.739 -18.530 -3.431 1.00 83.44 660 LEU A CA 1
ATOM 4975 C C . LEU A 1 660 ? -8.749 -17.488 -3.907 1.00 83.44 660 LEU A C 1
ATOM 4977 O O . LEU A 1 660 ? -8.504 -16.297 -3.726 1.00 83.44 660 LEU A O 1
ATOM 4981 N N . PRO A 1 661 ? -9.902 -17.904 -4.463 1.00 77.75 661 PRO A N 1
ATOM 4982 C CA . PRO A 1 661 ? -10.973 -16.974 -4.815 1.00 77.75 661 PRO A CA 1
ATOM 4983 C C . PRO A 1 661 ? -11.529 -16.200 -3.610 1.00 77.75 661 PRO A C 1
ATOM 4985 O O . PRO A 1 661 ? -12.033 -15.096 -3.777 1.00 77.75 661 PRO A O 1
ATOM 4988 N N . SER A 1 662 ? -11.465 -16.788 -2.411 1.00 81.12 662 SER A N 1
ATOM 4989 C CA . SER A 1 662 ? -11.854 -16.161 -1.148 1.00 81.12 662 SER A CA 1
ATOM 4990 C C . SER A 1 662 ? -10.972 -16.684 -0.017 1.00 81.12 662 SER A C 1
ATOM 4992 O O . SER A 1 662 ? -10.731 -17.888 0.074 1.00 81.12 662 SER A O 1
ATOM 4994 N N . SER A 1 663 ? -10.522 -15.787 0.860 1.00 86.38 663 SER A N 1
ATOM 4995 C CA . SER A 1 663 ? -9.874 -16.118 2.137 1.00 86.38 663 SER A CA 1
ATOM 4996 C C . SER A 1 663 ? -10.871 -16.227 3.297 1.00 86.38 663 SER A C 1
ATOM 4998 O O . SER A 1 663 ? -10.479 -16.531 4.424 1.00 86.38 663 SER A O 1
ATOM 5000 N N . VAL A 1 664 ? -12.160 -15.994 3.032 1.00 88.75 664 VAL A N 1
ATOM 5001 C CA . VAL A 1 664 ? -13.257 -16.112 3.998 1.00 88.75 664 VAL A CA 1
ATOM 5002 C C . VAL A 1 664 ? -14.134 -17.299 3.620 1.00 88.75 664 VAL A C 1
ATOM 5004 O O . VAL A 1 664 ? -14.490 -17.453 2.449 1.00 88.75 664 VAL A O 1
ATOM 5007 N N . ILE A 1 665 ? -14.469 -18.133 4.603 1.00 90.38 665 ILE A N 1
ATOM 5008 C CA . ILE A 1 665 ? -15.243 -19.361 4.404 1.00 90.38 665 ILE A CA 1
ATOM 5009 C C . ILE A 1 665 ? -16.408 -19.393 5.385 1.00 90.38 665 ILE A C 1
ATOM 5011 O O . ILE A 1 665 ? -16.191 -19.402 6.597 1.00 90.38 665 ILE A O 1
ATOM 5015 N N . SER A 1 666 ? -17.632 -19.475 4.862 1.00 90.12 666 SER A N 1
ATOM 5016 C CA . SER A 1 666 ? -18.836 -19.599 5.682 1.00 90.12 666 SER A CA 1
ATOM 5017 C C . SER A 1 666 ? -19.115 -21.048 6.085 1.00 90.12 666 SER A C 1
ATOM 5019 O O . SER A 1 666 ? -19.516 -21.883 5.265 1.00 90.12 666 SER A O 1
ATOM 5021 N N . LEU A 1 667 ? -18.988 -21.340 7.381 1.00 89.25 667 LEU A N 1
ATOM 5022 C CA . LEU A 1 667 ? -19.381 -22.626 7.964 1.00 89.25 667 LEU A CA 1
ATOM 5023 C C . LEU A 1 667 ? -20.905 -22.807 7.978 1.00 89.25 667 LEU A C 1
ATOM 5025 O O . LEU A 1 667 ? -21.388 -23.926 7.802 1.00 89.25 667 LEU A O 1
ATOM 5029 N N . THR A 1 668 ? -21.673 -21.721 8.116 1.00 87.19 668 THR A N 1
ATOM 5030 C CA . THR A 1 668 ? -23.148 -21.754 8.101 1.00 87.19 668 THR A CA 1
ATOM 5031 C C . THR A 1 668 ? -23.686 -22.187 6.743 1.00 87.19 668 THR A C 1
ATOM 5033 O O . THR A 1 668 ? -24.568 -23.044 6.658 1.00 87.19 668 THR A O 1
ATOM 5036 N N . LYS A 1 669 ? -23.143 -21.606 5.666 1.00 87.69 669 LYS A N 1
ATOM 5037 C CA . LYS A 1 669 ? -23.533 -21.918 4.284 1.00 87.69 669 LYS A CA 1
ATOM 5038 C C . LYS A 1 669 ? -22.888 -23.199 3.755 1.00 87.69 669 LYS A C 1
ATOM 5040 O O . LYS A 1 669 ? -23.237 -23.628 2.658 1.00 87.69 669 LYS A O 1
ATOM 5045 N N . LYS A 1 670 ? -21.985 -23.814 4.531 1.00 87.06 670 LYS A N 1
ATOM 5046 C CA . LYS A 1 670 ? -21.186 -24.987 4.141 1.00 87.06 670 LYS A CA 1
ATOM 5047 C C . LYS A 1 670 ? -20.420 -24.735 2.841 1.00 87.06 670 LYS A C 1
ATOM 5049 O O . LYS A 1 670 ? -20.439 -25.554 1.925 1.00 87.06 670 LYS A O 1
ATOM 5054 N N . GLU A 1 671 ? -19.790 -23.567 2.745 1.00 86.62 671 GLU A N 1
ATOM 5055 C CA . GLU A 1 671 ? -18.999 -23.211 1.572 1.00 86.62 671 GLU A CA 1
ATOM 5056 C C . GLU A 1 671 ? -17.731 -24.079 1.502 1.00 86.62 671 GLU A C 1
ATOM 5058 O O . GLU A 1 671 ? -17.008 -24.187 2.496 1.00 86.62 671 GLU A O 1
ATOM 5063 N N . PRO A 1 672 ? -17.438 -24.708 0.349 1.00 88.75 672 PRO A N 1
ATOM 5064 C CA . PRO A 1 672 ? -16.215 -25.480 0.191 1.00 88.75 672 PRO A CA 1
ATOM 5065 C C . PRO A 1 672 ? -15.003 -24.549 0.085 1.00 88.75 672 PRO A C 1
ATOM 5067 O O . PRO A 1 672 ? -15.081 -23.476 -0.521 1.00 88.75 672 PRO A O 1
ATOM 5070 N N . LEU A 1 673 ? -13.851 -24.995 0.592 1.00 90.19 673 LEU A N 1
ATOM 5071 C CA . LEU A 1 673 ? -12.574 -24.347 0.283 1.00 90.19 673 LEU A CA 1
ATOM 5072 C C . LEU A 1 673 ? -12.310 -24.497 -1.213 1.00 90.19 673 LEU A C 1
ATOM 5074 O O . LEU A 1 673 ? -12.397 -25.611 -1.725 1.00 90.19 673 LEU A O 1
ATOM 5078 N N . LYS A 1 674 ? -11.944 -23.411 -1.893 1.00 90.25 674 LYS A N 1
ATOM 5079 C CA . LYS A 1 674 ? -11.533 -23.427 -3.300 1.00 90.25 674 LYS A CA 1
ATOM 5080 C C . LYS A 1 674 ? -10.117 -22.890 -3.427 1.00 90.25 674 LYS A C 1
ATOM 5082 O O . LYS A 1 674 ? -9.807 -21.828 -2.893 1.00 90.25 674 LYS A O 1
ATOM 5087 N N . VAL A 1 675 ? -9.282 -23.611 -4.156 1.00 90.31 675 VAL A N 1
ATOM 5088 C CA . VAL A 1 675 ? -7.872 -23.303 -4.383 1.00 90.31 675 VAL A CA 1
ATOM 5089 C C . VAL A 1 675 ? -7.590 -23.454 -5.867 1.00 90.31 675 VAL A C 1
ATOM 5091 O O . VAL A 1 675 ? -7.962 -24.452 -6.476 1.00 90.31 675 VAL A O 1
ATOM 5094 N N . LYS A 1 676 ? -6.923 -22.479 -6.470 1.00 88.19 676 LYS A N 1
ATOM 5095 C CA . LYS A 1 676 ? -6.519 -22.525 -7.872 1.00 88.19 676 LYS A CA 1
ATOM 5096 C C . LYS A 1 676 ? -5.005 -22.428 -7.958 1.00 88.19 676 LYS A C 1
ATOM 5098 O O . LYS A 1 676 ? -4.411 -21.538 -7.357 1.00 88.19 676 LYS A O 1
ATOM 5103 N N . VAL A 1 677 ? -4.399 -23.322 -8.729 1.00 88.44 677 VAL A N 1
ATOM 5104 C CA . VAL A 1 677 ? -2.974 -23.262 -9.065 1.00 88.44 677 VAL A CA 1
ATOM 5105 C C . VAL A 1 677 ? -2.858 -22.884 -10.534 1.00 88.44 677 VAL A C 1
ATOM 5107 O O . VAL A 1 677 ? -3.466 -23.525 -11.393 1.00 88.44 677 VAL A O 1
ATOM 5110 N N . SER A 1 678 ? -2.120 -21.820 -10.821 1.00 87.69 678 SER A N 1
ATOM 5111 C CA . SER A 1 678 ? -1.878 -21.334 -12.181 1.00 87.69 678 SER A CA 1
ATOM 5112 C C . SER A 1 678 ? -0.484 -20.736 -12.297 1.00 87.69 678 SER A C 1
ATOM 5114 O O . SER A 1 678 ? 0.193 -20.527 -11.295 1.00 87.69 678 SER A O 1
ATOM 5116 N N . THR A 1 679 ? -0.057 -20.436 -13.515 1.00 85.94 679 THR A N 1
ATOM 5117 C CA . THR A 1 679 ? 1.117 -19.587 -13.747 1.00 85.94 679 THR A CA 1
ATOM 5118 C C . THR A 1 679 ? 0.832 -18.133 -13.341 1.00 85.94 679 THR A C 1
ATOM 5120 O O . THR A 1 679 ? -0.288 -17.790 -12.937 1.00 85.94 679 THR A O 1
ATOM 5123 N N . VAL A 1 680 ? 1.840 -17.266 -13.448 1.00 85.62 680 VAL A N 1
ATOM 5124 C CA . VAL A 1 680 ? 1.772 -15.854 -13.037 1.00 85.62 680 VAL A CA 1
ATOM 5125 C C . VAL A 1 680 ? 0.763 -15.019 -13.831 1.00 85.62 680 VAL A C 1
ATOM 5127 O O . VAL A 1 680 ? 0.184 -14.099 -13.260 1.00 85.62 680 VAL A O 1
ATOM 5130 N N . LEU A 1 681 ? 0.492 -15.355 -15.098 1.00 80.38 681 LEU A N 1
ATOM 5131 C CA . LEU A 1 681 ? -0.558 -14.724 -15.915 1.00 80.38 681 LEU A CA 1
ATOM 5132 C C . LEU A 1 681 ? -1.858 -15.546 -15.980 1.00 80.38 681 LEU A C 1
ATOM 5134 O O . LEU A 1 681 ? -2.789 -15.196 -16.704 1.00 80.38 681 LEU A O 1
ATOM 5138 N N . GLY A 1 682 ? -1.966 -16.619 -15.191 1.00 82.50 682 GLY A N 1
ATOM 5139 C CA . GLY A 1 682 ? -3.210 -17.371 -15.025 1.00 82.50 682 GLY A CA 1
ATOM 5140 C C . GLY A 1 682 ? -3.438 -18.509 -16.026 1.00 82.50 682 GLY A C 1
ATOM 5141 O O . GLY A 1 682 ? -4.555 -19.040 -16.076 1.00 82.50 682 GLY A O 1
ATOM 5142 N N . SER A 1 683 ? -2.414 -18.916 -16.783 1.00 81.50 683 SER A N 1
ATOM 5143 C CA . SER A 1 683 ? -2.470 -20.101 -17.648 1.00 81.50 683 SER A CA 1
ATOM 5144 C C . SER A 1 683 ? -2.656 -21.386 -16.836 1.00 81.50 683 SER A C 1
ATOM 5146 O O . SER A 1 683 ? -2.375 -21.453 -15.633 1.00 81.50 683 SER A O 1
ATOM 5148 N N . LYS A 1 684 ? -3.168 -22.433 -17.497 1.00 81.25 684 LYS A N 1
ATOM 5149 C CA . LYS A 1 684 ? -3.439 -23.728 -16.858 1.00 81.25 684 LYS A CA 1
ATOM 5150 C C . LYS A 1 684 ? -2.134 -24.373 -16.381 1.00 81.25 684 LYS A C 1
ATOM 5152 O O . LYS A 1 684 ? -1.194 -24.503 -17.159 1.00 81.25 684 LYS A O 1
ATOM 5157 N N . ALA A 1 685 ? -2.112 -24.790 -15.117 1.00 82.06 685 ALA A N 1
ATOM 5158 C CA . ALA A 1 685 ? -1.007 -25.550 -14.546 1.00 82.06 685 ALA A CA 1
ATOM 5159 C C . ALA A 1 685 ? -0.936 -26.977 -15.141 1.00 82.06 685 ALA A C 1
ATOM 5161 O O . ALA A 1 685 ? -1.958 -27.486 -15.620 1.00 82.06 685 ALA A O 1
ATOM 5162 N N . PRO A 1 686 ? 0.245 -27.627 -15.118 1.00 83.88 686 PRO A N 1
ATOM 5163 C CA . PRO A 1 686 ? 0.380 -29.039 -15.476 1.00 83.88 686 PRO A CA 1
ATOM 5164 C C . PRO A 1 686 ? -0.366 -29.954 -14.488 1.00 83.88 686 PRO A C 1
ATOM 5166 O O . PRO A 1 686 ? -0.886 -29.497 -13.469 1.00 83.88 686 PRO A O 1
ATOM 5169 N N . ALA A 1 687 ? -0.411 -31.256 -14.791 1.00 83.75 687 ALA A N 1
ATOM 5170 C CA . ALA A 1 687 ? -0.959 -32.258 -13.877 1.00 83.75 687 ALA A CA 1
ATOM 5171 C C . ALA A 1 687 ? -0.204 -32.224 -12.534 1.00 83.75 687 ALA A C 1
ATOM 5173 O O . ALA A 1 687 ? 1.023 -32.346 -12.493 1.00 83.75 687 ALA A O 1
ATOM 5174 N N . LEU A 1 688 ? -0.946 -31.961 -11.457 1.00 88.94 688 LEU A N 1
ATOM 5175 C CA . LEU A 1 688 ? -0.427 -31.805 -10.104 1.00 88.94 688 LEU A CA 1
ATOM 5176 C C . LEU A 1 688 ? -1.497 -32.181 -9.077 1.00 88.94 688 LEU A C 1
ATOM 5178 O O . LEU A 1 688 ? -2.694 -32.171 -9.370 1.00 88.94 688 LEU A O 1
ATOM 5182 N N . SER A 1 689 ? -1.064 -32.452 -7.850 1.00 88.25 689 SER A N 1
ATOM 5183 C CA . SER A 1 689 ? -1.934 -32.624 -6.687 1.00 88.25 689 SER A CA 1
ATOM 5184 C C . SER A 1 689 ? -1.667 -31.530 -5.653 1.00 88.25 689 SER A C 1
ATOM 5186 O O . SER A 1 689 ? -0.539 -31.060 -5.485 1.00 88.25 689 SER A O 1
ATOM 5188 N N . VAL A 1 690 ? -2.721 -31.093 -4.962 1.00 91.44 690 VAL A N 1
ATOM 5189 C CA . VAL A 1 690 ? -2.629 -30.073 -3.908 1.00 91.44 690 VAL A CA 1
ATOM 5190 C C . VAL A 1 690 ? -3.109 -30.671 -2.595 1.00 91.44 690 VAL A C 1
ATOM 5192 O O . VAL A 1 690 ? -4.226 -31.186 -2.495 1.00 91.44 690 VAL A O 1
ATOM 5195 N N . LYS A 1 691 ? -2.270 -30.569 -1.568 1.00 92.19 691 LYS A N 1
ATOM 5196 C CA . LYS A 1 691 ? -2.546 -31.057 -0.218 1.00 92.19 691 LYS A CA 1
ATOM 5197 C C . LYS A 1 691 ? -2.633 -29.889 0.752 1.00 92.19 691 LYS A C 1
ATOM 5199 O O . LYS A 1 691 ? -1.775 -29.015 0.771 1.00 92.19 691 LYS A O 1
ATOM 5204 N N . LEU A 1 692 ? -3.662 -29.884 1.591 1.00 91.75 692 LEU A N 1
ATOM 5205 C CA . LEU A 1 692 ? -3.717 -29.068 2.798 1.00 91.75 692 LEU A CA 1
ATOM 5206 C C . LEU A 1 692 ? -2.954 -29.818 3.896 1.00 91.75 692 LEU A C 1
ATOM 5208 O O . LEU A 1 692 ? -3.504 -30.684 4.581 1.00 91.75 692 LEU A O 1
ATOM 5212 N N . ALA A 1 693 ? -1.665 -29.512 4.023 1.00 89.62 693 ALA A N 1
ATOM 5213 C CA . ALA A 1 693 ? -0.771 -30.167 4.967 1.00 89.62 693 ALA A CA 1
ATOM 5214 C C . ALA A 1 693 ? -1.193 -29.889 6.415 1.00 89.62 693 ALA A C 1
ATOM 5216 O O . ALA A 1 693 ? -1.268 -30.819 7.222 1.00 89.62 693 ALA A O 1
ATOM 5217 N N . GLN A 1 694 ? -1.477 -28.622 6.742 1.00 89.19 694 GLN A N 1
ATOM 5218 C CA . GLN A 1 694 ? -1.831 -28.192 8.098 1.00 89.19 694 GLN A CA 1
ATOM 5219 C C . GLN A 1 694 ? -2.835 -27.034 8.096 1.00 89.19 694 GLN A C 1
ATOM 5221 O O . GLN A 1 694 ? -2.802 -26.178 7.214 1.00 89.19 694 GLN A O 1
ATOM 5226 N N . ALA A 1 695 ? -3.674 -26.958 9.128 1.00 88.75 695 ALA A N 1
ATOM 5227 C CA . ALA A 1 695 ? -4.493 -25.784 9.429 1.00 88.75 695 ALA A CA 1
ATOM 5228 C C . ALA A 1 695 ? -4.260 -25.354 10.882 1.00 88.75 695 ALA A C 1
ATOM 5230 O O . ALA A 1 695 ? -4.731 -25.998 11.822 1.00 88.75 695 ALA A O 1
ATOM 5231 N N . LEU A 1 696 ? -3.518 -24.265 11.069 1.00 87.94 696 LEU A N 1
ATOM 5232 C CA . LEU A 1 696 ? -3.086 -23.775 12.377 1.00 87.94 696 LEU A CA 1
ATOM 5233 C C . LEU A 1 696 ? -4.056 -22.707 12.884 1.00 87.94 696 LEU A C 1
ATOM 5235 O O . LEU A 1 696 ? -4.243 -21.692 12.222 1.00 87.94 696 LEU A O 1
ATOM 5239 N N . SER A 1 697 ? -4.667 -22.900 14.054 1.00 84.19 697 SER A N 1
ATOM 5240 C CA . SER A 1 697 ? -5.512 -21.864 14.664 1.00 84.19 697 SER A CA 1
ATOM 5241 C C . SER A 1 697 ? -4.653 -20.789 15.333 1.00 84.19 697 SER A C 1
ATOM 5243 O O . SER A 1 697 ? -3.788 -21.112 16.151 1.00 84.19 697 SER A O 1
ATOM 5245 N N . SER A 1 698 ? -4.938 -19.515 15.041 1.00 70.19 698 SER A N 1
ATOM 5246 C CA . SER A 1 698 ? -4.160 -18.350 15.495 1.00 70.19 698 SER A CA 1
ATOM 5247 C C . SER A 1 698 ? -4.087 -18.182 17.025 1.00 70.19 698 SER A C 1
ATOM 5249 O O . SER A 1 698 ? -3.250 -17.420 17.500 1.00 70.19 698 SER A O 1
ATOM 5251 N N . GLY A 1 699 ? -4.939 -18.868 17.800 1.00 61.44 699 GLY A N 1
ATOM 5252 C CA . GLY A 1 699 ? -4.979 -18.800 19.270 1.00 61.44 699 GLY A CA 1
ATOM 5253 C C . GLY A 1 699 ? -4.485 -20.054 20.006 1.00 61.44 699 GLY A C 1
ATOM 5254 O O . GLY A 1 699 ? -4.415 -20.048 21.235 1.00 61.44 699 GLY A O 1
ATOM 5255 N N . SER A 1 700 ? -4.151 -21.135 19.292 1.00 60.34 700 SER A N 1
ATOM 5256 C CA . SER A 1 700 ? -3.729 -22.407 19.899 1.00 60.34 700 SER A CA 1
ATOM 5257 C C . SER A 1 700 ? -2.223 -22.618 19.742 1.00 60.34 700 SER A C 1
ATOM 5259 O O . SER A 1 700 ? -1.670 -22.400 18.665 1.00 60.34 700 SER A O 1
ATOM 5261 N N . LYS A 1 701 ? -1.537 -23.065 20.803 1.00 52.19 701 LYS A N 1
ATOM 5262 C CA . LYS A 1 701 ? -0.113 -23.432 20.737 1.00 52.19 701 LYS A CA 1
ATOM 5263 C C . LYS A 1 701 ? 0.064 -24.720 19.919 1.00 52.19 701 LYS A C 1
ATOM 5265 O O . LYS A 1 701 ? 0.134 -25.806 20.481 1.00 52.19 701 LYS A O 1
ATOM 5270 N N . GLY A 1 702 ? 0.128 -24.590 18.595 1.00 54.66 702 GLY A N 1
ATOM 5271 C CA . GLY A 1 702 ? 0.689 -25.594 17.682 1.00 54.66 702 GLY A CA 1
ATOM 5272 C C . GLY A 1 702 ? -0.148 -26.846 17.391 1.00 54.66 702 GLY A C 1
ATOM 5273 O O . GLY A 1 702 ? 0.341 -27.720 16.682 1.00 54.66 702 GLY A O 1
ATOM 5274 N N . SER A 1 703 ? -1.386 -26.970 17.882 1.00 62.97 703 SER A N 1
ATOM 5275 C CA . SER A 1 703 ? -2.260 -28.080 17.480 1.00 62.97 703 SER A CA 1
ATOM 5276 C C . SER A 1 703 ? -2.921 -27.767 16.138 1.00 62.97 703 SER A C 1
ATOM 5278 O O . SER A 1 703 ? -3.823 -26.931 16.063 1.00 62.97 703 SER A O 1
ATOM 5280 N N . SER A 1 704 ? -2.471 -28.433 15.079 1.00 72.00 704 SER A N 1
ATOM 5281 C CA . SER A 1 704 ? -3.113 -28.358 13.769 1.00 72.00 704 SER A CA 1
ATOM 5282 C C . SER A 1 704 ? -4.497 -29.015 13.811 1.00 72.00 704 SER A C 1
ATOM 5284 O O . SER A 1 704 ? -4.651 -30.138 14.298 1.00 72.00 704 SER A O 1
ATOM 5286 N N . VAL A 1 705 ? -5.509 -28.303 13.315 1.00 77.38 705 VAL A N 1
ATOM 5287 C CA . VAL A 1 705 ? -6.916 -28.737 13.312 1.00 77.38 705 VAL A CA 1
ATOM 5288 C C . VAL A 1 705 ? -7.201 -29.697 12.157 1.00 77.38 705 VAL A C 1
ATOM 5290 O O . VAL A 1 705 ? -8.038 -30.588 12.292 1.00 77.38 705 VAL A O 1
ATOM 5293 N N . ILE A 1 706 ? -6.465 -29.554 11.053 1.00 80.88 706 ILE A N 1
ATOM 5294 C CA . ILE A 1 706 ? -6.547 -30.400 9.859 1.00 80.88 706 ILE A CA 1
ATOM 5295 C C . ILE A 1 706 ? -5.137 -30.867 9.533 1.00 80.88 706 ILE A C 1
ATOM 5297 O O . ILE A 1 706 ? -4.246 -30.036 9.409 1.00 80.88 706 ILE A O 1
ATOM 5301 N N . ASN A 1 707 ? -4.935 -32.174 9.381 1.00 81.81 707 ASN A N 1
ATOM 5302 C CA . ASN A 1 707 ? -3.632 -32.734 9.038 1.00 81.81 707 ASN A CA 1
ATOM 5303 C C . ASN A 1 707 ? -3.735 -33.549 7.758 1.00 81.81 707 ASN A C 1
ATOM 5305 O O . ASN A 1 707 ? -4.533 -34.481 7.694 1.00 81.81 707 ASN A O 1
ATOM 5309 N N . ASN A 1 708 ? -2.881 -33.211 6.793 1.00 83.88 708 ASN A N 1
ATOM 5310 C CA . ASN A 1 708 ? -2.631 -33.968 5.571 1.00 83.88 708 ASN A CA 1
ATOM 5311 C C . ASN A 1 708 ? -3.907 -34.360 4.801 1.00 83.88 708 ASN A C 1
ATOM 5313 O O . ASN A 1 708 ? -4.201 -35.540 4.612 1.00 83.88 708 ASN A O 1
ATOM 5317 N N . GLN A 1 709 ? -4.674 -33.356 4.374 1.00 87.50 709 GLN A N 1
ATOM 5318 C CA . GLN A 1 709 ? -5.899 -33.545 3.603 1.00 87.50 709 GLN A CA 1
ATOM 5319 C C . GLN A 1 709 ? -5.657 -33.225 2.125 1.00 87.50 709 GLN A C 1
ATOM 5321 O O . GLN A 1 709 ? -5.339 -32.093 1.772 1.00 87.50 709 GLN A O 1
ATOM 5326 N N . GLU A 1 710 ? -5.847 -34.204 1.248 1.00 89.75 710 GLU A N 1
ATOM 5327 C CA . GLU A 1 710 ? -5.746 -34.004 -0.201 1.00 89.75 710 GLU A CA 1
ATOM 5328 C C . GLU A 1 710 ? -7.018 -33.353 -0.767 1.00 89.75 710 GLU A C 1
ATOM 5330 O O . GLU A 1 710 ? -8.135 -33.681 -0.343 1.00 89.75 710 GLU A O 1
ATOM 5335 N N . LEU A 1 711 ? -6.847 -32.398 -1.688 1.00 91.19 711 LEU A N 1
ATOM 5336 C CA . LEU A 1 711 ? -7.941 -31.668 -2.333 1.00 91.19 711 LEU A CA 1
ATOM 5337 C C . LEU A 1 711 ? -8.394 -32.379 -3.611 1.00 91.19 711 LEU A C 1
ATOM 5339 O O . LEU A 1 711 ? -7.578 -32.875 -4.385 1.00 91.19 711 LEU A O 1
ATOM 5343 N N . LYS A 1 712 ? -9.705 -32.375 -3.871 1.00 91.12 712 LYS A N 1
ATOM 5344 C CA . LYS A 1 712 ? -10.270 -32.926 -5.110 1.00 91.12 712 LYS A CA 1
ATOM 5345 C C . LYS A 1 712 ? -10.118 -31.914 -6.242 1.00 91.12 712 LYS A C 1
ATOM 5347 O O . LYS A 1 712 ? -10.383 -30.734 -6.033 1.00 91.12 712 LYS A O 1
ATOM 5352 N N . PHE A 1 713 ? -9.727 -32.367 -7.429 1.00 89.50 713 PHE A N 1
ATOM 5353 C CA . PHE A 1 713 ? -9.615 -31.517 -8.614 1.00 89.50 713 PHE A CA 1
ATOM 5354 C C . PHE A 1 713 ? -10.905 -31.541 -9.441 1.00 89.50 713 PHE A C 1
ATOM 5356 O O . PHE A 1 713 ? -11.404 -32.613 -9.782 1.00 89.50 713 PHE A O 1
ATOM 5363 N N . ASP A 1 714 ? -11.425 -30.363 -9.783 1.00 87.00 714 ASP A N 1
ATOM 5364 C CA . ASP A 1 714 ? -12.492 -30.189 -10.769 1.00 87.00 714 ASP A CA 1
ATOM 5365 C C . ASP A 1 714 ? -11.900 -29.735 -12.111 1.00 87.00 714 ASP A C 1
ATOM 5367 O O . ASP A 1 714 ? -11.357 -28.632 -12.229 1.00 87.00 714 ASP A O 1
ATOM 5371 N N . ALA A 1 715 ? -12.033 -30.582 -13.134 1.00 83.44 715 ALA A N 1
ATOM 5372 C CA . ALA A 1 715 ? -11.499 -30.336 -14.469 1.00 83.44 715 ALA A CA 1
ATOM 5373 C C . ALA A 1 715 ? -12.261 -29.245 -15.244 1.00 83.44 715 ALA A C 1
ATOM 5375 O O . ALA A 1 715 ? -11.661 -28.599 -16.107 1.00 83.44 715 ALA A O 1
ATOM 5376 N N . GLU A 1 716 ? -13.547 -29.010 -14.948 1.00 81.31 716 GLU A N 1
ATOM 5377 C CA . GLU A 1 716 ? -14.341 -27.984 -15.641 1.00 81.31 716 GLU A CA 1
ATOM 5378 C C . GLU A 1 716 ? -13.931 -26.574 -15.204 1.00 81.31 716 GLU A C 1
ATOM 5380 O O . GLU A 1 716 ? -13.716 -25.693 -16.040 1.00 81.31 716 GLU A O 1
ATOM 5385 N N . SER A 1 717 ? -13.774 -26.364 -13.893 1.00 77.69 717 SER A N 1
ATOM 5386 C CA . SER A 1 717 ? -13.374 -25.072 -13.322 1.00 77.69 717 SER A CA 1
ATOM 5387 C C . SER A 1 717 ? -11.865 -24.910 -13.109 1.00 77.69 717 SER A C 1
ATOM 5389 O O . SER A 1 717 ? -11.424 -23.830 -12.708 1.00 77.69 717 SER A O 1
ATOM 5391 N N . ALA A 1 718 ? -11.069 -25.956 -13.363 1.00 82.12 718 ALA A N 1
ATOM 5392 C CA . ALA A 1 718 ? -9.631 -26.016 -13.081 1.00 82.12 718 ALA A CA 1
ATOM 5393 C C . ALA A 1 718 ? -9.290 -25.590 -11.637 1.00 82.12 718 ALA A C 1
ATOM 5395 O O . ALA A 1 718 ? -8.352 -24.825 -11.401 1.00 82.12 718 ALA A O 1
ATOM 5396 N N . THR A 1 719 ? -10.098 -26.043 -10.675 1.00 86.44 719 THR A N 1
ATOM 5397 C CA . THR A 1 719 ? -10.031 -25.630 -9.266 1.00 86.44 719 THR A CA 1
ATOM 5398 C C . THR A 1 719 ? -9.975 -26.856 -8.356 1.00 86.44 719 THR A C 1
ATOM 5400 O O . THR A 1 719 ? -10.670 -27.845 -8.573 1.00 86.44 719 THR A O 1
ATOM 5403 N N . TYR A 1 720 ? -9.156 -26.780 -7.314 1.00 90.31 720 TYR A N 1
ATOM 5404 C CA . TYR A 1 720 ? -9.059 -27.762 -6.241 1.00 90.31 720 TYR A CA 1
ATOM 5405 C C . TYR A 1 720 ? -10.004 -27.381 -5.108 1.00 90.31 720 TYR A C 1
ATOM 5407 O O . TYR A 1 720 ? -10.090 -26.207 -4.742 1.00 90.31 720 TYR A O 1
ATOM 5415 N N . PHE A 1 721 ? -10.707 -28.348 -4.529 1.00 90.62 721 PHE A N 1
ATOM 5416 C CA . PHE A 1 721 ? -11.679 -28.062 -3.485 1.00 90.62 721 PHE A CA 1
ATOM 5417 C C . PHE A 1 721 ? -11.687 -29.072 -2.341 1.00 90.62 721 PHE A C 1
ATOM 5419 O O . PHE A 1 721 ? -11.383 -30.256 -2.506 1.00 90.62 721 PHE A O 1
ATOM 5426 N N . LEU A 1 722 ? -12.070 -28.569 -1.165 1.00 89.44 722 LEU A N 1
ATOM 5427 C CA . LEU A 1 722 ? -12.411 -29.366 0.010 1.00 89.44 722 LEU A CA 1
ATOM 5428 C C . LEU A 1 722 ?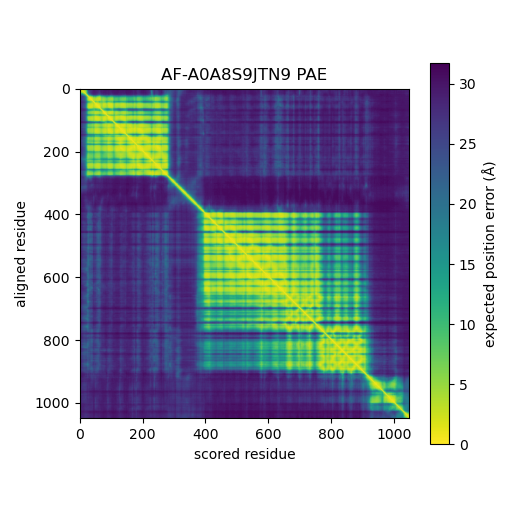 -13.905 -29.195 0.289 1.00 89.44 722 LEU A C 1
ATOM 5430 O O . LEU A 1 722 ? -14.338 -28.111 0.676 1.00 89.44 722 LEU A O 1
ATOM 5434 N N . GLU A 1 723 ? -14.689 -30.254 0.080 1.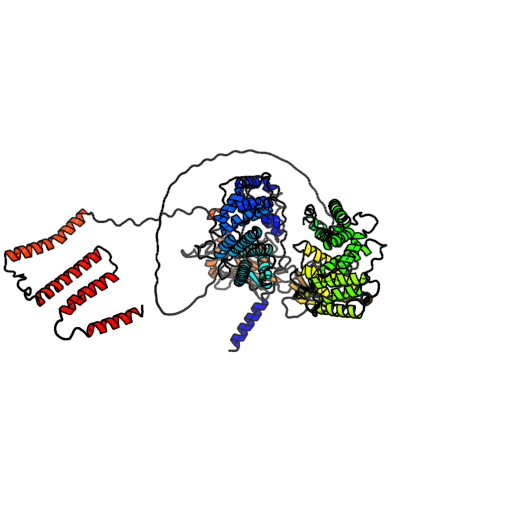00 80.88 723 GLU A N 1
ATOM 5435 C CA . GLU A 1 723 ? -16.158 -30.218 0.211 1.00 80.88 723 GLU A CA 1
ATOM 5436 C C . GLU A 1 723 ? -16.630 -30.008 1.652 1.00 80.88 723 GLU A C 1
ATOM 5438 O O . GLU A 1 723 ? -17.636 -29.346 1.887 1.00 80.88 723 GLU A O 1
ATOM 5443 N N . SER A 1 724 ? -15.925 -30.591 2.622 1.00 80.62 724 SER A N 1
ATOM 5444 C CA . SER A 1 724 ? -16.316 -30.536 4.027 1.00 80.62 724 SER A CA 1
ATOM 5445 C C . SER A 1 724 ? -15.101 -30.491 4.936 1.00 80.62 724 SER A C 1
ATOM 5447 O O . SER A 1 724 ? -14.164 -31.274 4.765 1.00 80.62 724 SER A O 1
ATOM 5449 N N . PHE A 1 725 ? -15.157 -29.625 5.941 1.00 86.06 725 PHE A N 1
ATOM 5450 C CA . PHE A 1 725 ? -14.134 -29.545 6.973 1.00 86.06 725 PHE A CA 1
ATOM 5451 C C . PHE A 1 725 ? -14.339 -30.608 8.068 1.00 86.06 725 PHE A C 1
ATOM 5453 O O . PHE A 1 725 ? -15.468 -31.062 8.288 1.00 86.06 725 PHE A O 1
ATOM 5460 N N . PRO A 1 726 ? -13.269 -31.014 8.775 1.00 84.19 726 PRO A N 1
ATOM 5461 C CA . PRO A 1 726 ? -13.360 -31.914 9.923 1.00 84.19 726 PRO A CA 1
ATOM 5462 C C . PRO A 1 726 ? -14.254 -31.377 11.051 1.00 84.19 726 PRO A C 1
ATOM 5464 O O . PRO A 1 726 ? -14.413 -30.173 11.220 1.00 84.19 726 PRO A O 1
ATOM 5467 N N . LYS A 1 727 ? -14.793 -32.273 11.890 1.00 78.19 727 LYS A N 1
ATOM 5468 C CA . LYS A 1 727 ? -15.737 -31.922 12.976 1.00 78.19 727 LYS A CA 1
ATOM 5469 C C . LYS A 1 727 ? -15.168 -30.995 14.060 1.00 78.19 727 LYS A C 1
ATOM 5471 O O . LYS A 1 727 ? -15.933 -30.451 14.842 1.00 78.19 727 LYS A O 1
ATOM 5476 N N . ASN A 1 728 ? -13.849 -30.870 14.152 1.00 81.00 728 ASN A N 1
ATOM 5477 C CA . ASN A 1 728 ? -13.141 -29.990 15.084 1.00 81.00 728 ASN A CA 1
ATOM 5478 C C . ASN A 1 728 ? -12.786 -28.621 14.470 1.00 81.00 728 ASN A C 1
ATOM 5480 O O . ASN A 1 728 ? -12.154 -27.812 15.147 1.00 81.00 728 ASN A O 1
ATOM 5484 N N . PHE A 1 729 ? -13.142 -28.370 13.204 1.00 87.06 729 PHE A N 1
ATOM 5485 C CA . PHE A 1 729 ? -12.895 -27.102 12.520 1.00 87.06 729 PHE A CA 1
ATOM 5486 C C . PHE A 1 729 ? -14.027 -26.112 12.788 1.00 87.06 729 PHE A C 1
ATOM 5488 O O . PHE A 1 729 ? -15.137 -26.309 12.306 1.00 87.06 729 PHE A O 1
ATOM 5495 N N . ASP A 1 730 ? -13.740 -25.066 13.559 1.00 88.62 730 ASP A N 1
ATOM 5496 C CA . ASP A 1 730 ? -14.730 -24.121 14.079 1.00 88.62 730 ASP A CA 1
ATOM 5497 C C . ASP A 1 730 ? -14.514 -22.706 13.519 1.00 88.62 730 ASP A C 1
ATOM 5499 O O . ASP A 1 730 ? -13.607 -22.463 12.724 1.00 88.62 730 ASP A O 1
ATOM 5503 N N . VAL A 1 731 ? -15.359 -21.758 13.918 1.00 90.00 731 VAL A N 1
ATOM 5504 C CA . VAL A 1 731 ? -15.203 -20.339 13.577 1.00 90.00 731 VAL A CA 1
ATOM 5505 C C . VAL A 1 731 ? -13.903 -19.771 14.151 1.00 90.00 731 VAL A C 1
ATOM 5507 O O . VAL A 1 731 ? -13.506 -20.075 15.278 1.00 90.00 731 VAL A O 1
ATOM 5510 N N . GLY A 1 732 ? -13.245 -18.900 13.390 1.00 88.69 732 GLY A N 1
ATOM 5511 C CA . GLY A 1 732 ? -12.042 -18.204 13.833 1.00 88.69 732 GLY A CA 1
ATOM 5512 C C . GLY A 1 732 ? -11.017 -17.974 12.730 1.00 88.69 732 GLY A C 1
ATOM 5513 O O . GLY A 1 732 ? -11.273 -18.160 11.542 1.00 88.69 732 GLY A O 1
ATOM 5514 N N . LYS A 1 733 ? -9.824 -17.545 13.146 1.00 89.50 733 LYS A N 1
ATOM 5515 C CA . LYS A 1 733 ? -8.702 -17.243 12.251 1.00 89.50 733 LYS A CA 1
ATOM 5516 C C . LYS A 1 733 ? -7.719 -18.407 12.205 1.00 89.50 733 LYS A C 1
ATOM 5518 O O . LYS A 1 733 ? -7.232 -18.860 13.248 1.00 89.50 733 LYS A O 1
ATOM 5523 N N . TYR A 1 734 ? -7.397 -18.837 10.994 1.00 89.25 734 TYR A N 1
ATOM 5524 C CA . TYR A 1 734 ? -6.514 -19.958 10.714 1.00 89.25 734 TYR A CA 1
ATOM 5525 C C . TYR A 1 734 ? -5.405 -19.562 9.744 1.00 89.25 734 TYR A C 1
ATOM 5527 O O . TYR A 1 734 ? -5.581 -18.683 8.909 1.00 89.25 734 TYR A O 1
ATOM 5535 N N . THR A 1 735 ? -4.286 -20.271 9.813 1.00 91.31 735 THR A N 1
ATOM 5536 C CA . THR A 1 735 ? -3.247 -20.268 8.785 1.00 91.31 735 THR A CA 1
ATOM 5537 C C . THR A 1 735 ? -3.220 -21.646 8.145 1.00 91.31 735 THR A C 1
ATOM 5539 O O . THR A 1 735 ? -2.877 -22.634 8.798 1.00 91.31 735 THR A O 1
ATOM 5542 N N . PHE A 1 736 ? -3.616 -21.722 6.880 1.00 91.31 736 PHE A N 1
ATOM 5543 C CA . PHE A 1 736 ? -3.588 -22.947 6.090 1.00 91.31 736 PHE A CA 1
ATOM 5544 C C . PHE A 1 736 ? -2.221 -23.090 5.437 1.00 91.31 736 PHE A C 1
ATOM 5546 O O . PHE A 1 736 ? -1.684 -22.124 4.902 1.00 91.31 736 PHE A O 1
ATOM 5553 N N . VAL A 1 737 ? -1.656 -24.288 5.500 1.00 91.44 737 VAL A N 1
ATOM 5554 C CA . VAL A 1 737 ? -0.372 -24.637 4.896 1.00 91.44 737 VAL A CA 1
ATOM 5555 C C . VAL A 1 737 ? -0.652 -25.617 3.770 1.00 91.44 737 VAL A C 1
ATOM 5557 O O . VAL A 1 737 ? -1.058 -26.751 4.027 1.00 91.44 737 VAL A O 1
ATOM 5560 N N . PHE A 1 738 ? -0.464 -25.169 2.536 1.00 90.94 738 PHE A N 1
ATOM 5561 C CA . PHE A 1 738 ? -0.640 -25.978 1.338 1.00 90.94 738 PHE A CA 1
ATOM 5562 C C . PHE A 1 738 ? 0.697 -26.504 0.830 1.00 90.94 738 PHE A C 1
ATOM 5564 O O . PHE A 1 738 ? 1.703 -25.804 0.895 1.00 90.94 738 PHE A O 1
ATOM 5571 N N . GLU A 1 739 ? 0.680 -27.711 0.284 1.00 91.19 739 GLU A N 1
ATOM 5572 C CA . GLU A 1 739 ? 1.801 -28.361 -0.387 1.00 91.19 739 GLU A CA 1
ATOM 5573 C C . GLU A 1 739 ? 1.348 -28.773 -1.791 1.00 91.19 739 GLU A C 1
ATOM 5575 O O . GLU A 1 739 ? 0.259 -29.331 -1.963 1.00 91.19 739 GLU A O 1
ATOM 5580 N N . ILE A 1 740 ? 2.161 -28.456 -2.798 1.00 88.62 740 ILE A N 1
ATOM 5581 C CA . ILE A 1 740 ? 1.893 -28.779 -4.201 1.00 88.62 740 ILE A CA 1
ATOM 5582 C C . ILE A 1 740 ? 2.872 -29.868 -4.626 1.00 88.62 740 ILE A C 1
ATOM 5584 O O . ILE A 1 740 ? 4.082 -29.680 -4.516 1.00 88.62 740 ILE A O 1
ATOM 5588 N N . LEU A 1 741 ? 2.351 -30.986 -5.129 1.00 86.88 741 LEU A N 1
ATOM 5589 C CA . LEU A 1 741 ? 3.148 -32.100 -5.634 1.00 86.88 741 LEU A CA 1
ATOM 5590 C C . LEU A 1 741 ? 2.924 -32.227 -7.142 1.00 86.88 741 LEU A C 1
ATOM 5592 O O . LEU A 1 741 ? 1.793 -32.400 -7.597 1.00 86.88 741 LEU A O 1
ATOM 5596 N N . LEU A 1 742 ? 4.006 -32.109 -7.907 1.00 83.88 742 LEU A N 1
ATOM 5597 C CA . LEU A 1 742 ? 4.004 -32.246 -9.363 1.00 83.88 742 LEU A CA 1
ATOM 5598 C C . LEU A 1 742 ? 4.088 -33.727 -9.753 1.00 83.88 742 LEU A C 1
ATOM 5600 O O . LEU A 1 742 ? 4.886 -34.467 -9.175 1.00 83.88 742 LEU A O 1
ATOM 5604 N N . ASP A 1 743 ? 3.298 -34.147 -10.744 1.00 78.56 743 ASP A N 1
ATOM 5605 C CA . ASP A 1 743 ? 3.353 -35.517 -11.265 1.00 78.56 743 ASP A CA 1
ATOM 5606 C C . ASP A 1 743 ? 4.633 -35.738 -12.094 1.00 78.56 743 ASP A C 1
ATOM 5608 O O . ASP A 1 743 ? 5.077 -34.850 -12.825 1.00 78.56 743 ASP A O 1
ATOM 5612 N N . GLU A 1 744 ? 5.224 -36.939 -12.035 1.00 64.25 744 GLU A N 1
ATOM 5613 C CA . GLU A 1 744 ? 6.532 -37.244 -12.649 1.00 64.25 744 GLU A CA 1
ATOM 5614 C C . GLU A 1 744 ? 6.595 -36.981 -14.169 1.00 64.25 744 GLU A C 1
ATOM 5616 O O . GLU A 1 744 ? 7.661 -36.657 -14.688 1.00 64.25 744 GLU A O 1
ATOM 5621 N N . SER A 1 745 ? 5.468 -37.038 -14.891 1.00 57.78 745 SER A N 1
ATOM 5622 C CA . SER A 1 745 ? 5.397 -36.717 -16.328 1.00 57.78 745 SER A CA 1
ATOM 5623 C C . SER A 1 745 ? 5.452 -35.215 -16.643 1.00 57.78 745 SER A C 1
ATOM 5625 O O . SER A 1 745 ? 5.683 -34.841 -17.789 1.00 57.78 745 SER A O 1
ATOM 5627 N N . ALA A 1 746 ? 5.227 -34.342 -15.654 1.00 54.38 746 ALA A N 1
ATOM 5628 C CA . ALA A 1 746 ? 5.358 -32.890 -15.798 1.00 54.38 746 ALA A CA 1
ATOM 5629 C C . ALA A 1 746 ? 6.819 -32.413 -15.660 1.00 54.38 746 ALA A C 1
ATOM 5631 O O . ALA A 1 746 ? 7.133 -31.287 -16.045 1.00 54.38 746 ALA A O 1
ATOM 5632 N N . ASN A 1 747 ? 7.723 -33.277 -15.173 1.00 52.28 747 ASN A N 1
ATOM 5633 C CA . ASN A 1 747 ? 9.141 -32.962 -14.962 1.00 52.28 747 ASN A CA 1
ATOM 5634 C C . ASN A 1 747 ? 9.965 -32.823 -16.254 1.00 52.28 747 ASN A C 1
ATOM 5636 O O . ASN A 1 747 ? 11.103 -32.365 -16.186 1.00 52.28 747 ASN A O 1
ATOM 5640 N N . GLU A 1 748 ? 9.426 -33.155 -17.435 1.00 49.94 748 GLU A N 1
ATOM 5641 C CA . GLU A 1 748 ? 10.129 -32.904 -18.707 1.00 49.94 748 GLU A CA 1
ATOM 5642 C C . GLU A 1 748 ? 10.226 -31.404 -19.056 1.00 49.94 748 GLU A C 1
ATOM 5644 O O . GLU A 1 748 ? 11.025 -31.028 -19.916 1.00 49.94 748 GLU A O 1
ATOM 5649 N N . LYS A 1 749 ? 9.480 -30.523 -18.363 1.00 53.66 749 LYS A N 1
ATOM 5650 C CA . LYS A 1 749 ? 9.637 -29.062 -18.449 1.00 53.66 749 LYS A CA 1
ATOM 5651 C C . LYS A 1 749 ? 9.487 -28.374 -17.089 1.00 53.66 749 LYS A C 1
ATOM 5653 O O . LYS A 1 749 ? 8.395 -28.295 -16.557 1.00 53.66 749 LYS A O 1
ATOM 5658 N N . ALA A 1 750 ? 10.568 -27.765 -16.609 1.00 70.62 750 ALA A N 1
ATOM 5659 C CA . ALA A 1 750 ? 10.609 -26.340 -16.258 1.00 70.62 750 ALA A CA 1
ATOM 5660 C C . ALA A 1 750 ? 9.458 -25.717 -15.417 1.00 70.62 750 ALA A C 1
ATOM 5662 O O . ALA A 1 750 ? 9.153 -24.550 -15.638 1.00 70.62 750 ALA A O 1
ATOM 5663 N N . TYR A 1 751 ? 8.832 -26.406 -14.454 1.00 83.88 751 TYR A N 1
ATOM 5664 C CA . TYR A 1 751 ? 7.908 -25.785 -13.484 1.00 83.88 751 TYR A CA 1
ATOM 5665 C C . TYR A 1 751 ? 8.455 -25.866 -12.061 1.00 83.88 751 TYR A C 1
ATOM 5667 O O . TYR A 1 751 ? 9.078 -26.854 -11.678 1.00 83.88 751 TYR A O 1
ATOM 5675 N N . ILE A 1 752 ? 8.204 -24.827 -11.267 1.00 86.94 752 ILE A N 1
ATOM 5676 C CA . ILE A 1 752 ? 8.623 -24.752 -9.864 1.00 86.94 752 ILE A CA 1
ATOM 5677 C C . ILE A 1 752 ? 7.484 -24.240 -8.985 1.00 86.94 752 ILE A C 1
ATOM 5679 O O . ILE A 1 752 ? 6.712 -23.362 -9.372 1.00 86.94 752 ILE A O 1
ATOM 5683 N N . THR A 1 753 ? 7.400 -24.783 -7.779 1.00 85.00 753 THR A N 1
ATOM 5684 C CA . THR A 1 753 ? 6.424 -24.407 -6.754 1.00 85.00 753 THR A CA 1
ATOM 5685 C C . THR A 1 753 ? 7.155 -24.088 -5.458 1.00 85.00 753 THR A C 1
ATOM 5687 O O . THR A 1 753 ? 8.298 -24.493 -5.243 1.00 85.00 753 THR A O 1
ATOM 5690 N N . GLU A 1 754 ? 6.490 -23.361 -4.569 1.00 80.56 754 GLU A N 1
ATOM 5691 C CA . GLU A 1 754 ? 6.932 -23.276 -3.182 1.00 80.56 754 GLU A CA 1
ATOM 5692 C C . GLU A 1 754 ? 6.699 -24.623 -2.483 1.00 80.56 754 GLU A C 1
ATOM 5694 O O . GLU A 1 754 ? 5.681 -25.275 -2.720 1.00 80.56 754 GLU A O 1
ATOM 5699 N N . ALA A 1 755 ? 7.622 -25.035 -1.609 1.00 78.88 755 ALA A N 1
ATOM 5700 C CA . ALA A 1 755 ? 7.470 -26.275 -0.847 1.00 78.88 755 ALA A CA 1
ATOM 5701 C C . ALA A 1 755 ? 6.233 -26.238 0.068 1.00 78.88 755 ALA A C 1
ATOM 5703 O O . ALA A 1 755 ? 5.504 -27.220 0.176 1.00 78.88 755 ALA A O 1
ATOM 5704 N N . GLN A 1 756 ? 5.985 -25.096 0.720 1.00 84.56 756 GLN A N 1
ATOM 5705 C CA . GLN A 1 756 ? 4.806 -24.875 1.553 1.00 84.56 756 GLN A CA 1
ATOM 5706 C C . GLN A 1 756 ? 4.297 -23.442 1.425 1.00 84.56 756 GLN A C 1
ATOM 5708 O O . GLN A 1 756 ? 4.999 -22.501 1.789 1.00 84.56 756 GLN A O 1
ATOM 5713 N N . THR A 1 757 ? 3.047 -23.277 1.003 1.00 84.81 757 THR A N 1
ATOM 5714 C CA . THR A 1 757 ? 2.395 -21.966 0.919 1.00 84.81 757 THR A CA 1
ATOM 5715 C C . THR A 1 757 ? 1.485 -21.749 2.119 1.00 84.81 757 THR A C 1
ATOM 5717 O O . THR A 1 757 ? 0.546 -22.511 2.350 1.00 84.81 757 THR A O 1
ATOM 5720 N N . LYS A 1 758 ? 1.755 -20.691 2.890 1.00 87.06 758 LYS A N 1
ATOM 5721 C CA . LYS A 1 758 ? 0.965 -20.305 4.066 1.00 87.06 758 LYS A CA 1
ATOM 5722 C C . LYS A 1 758 ? -0.056 -19.239 3.695 1.00 87.06 758 LYS A C 1
ATOM 5724 O O . LYS A 1 758 ? 0.313 -18.196 3.168 1.00 87.06 758 LYS A O 1
ATOM 5729 N N . VAL A 1 759 ? -1.324 -19.478 4.013 1.00 86.81 759 VAL A N 1
ATOM 5730 C CA . VAL A 1 759 ? -2.431 -18.579 3.672 1.00 86.81 759 VAL A CA 1
ATOM 5731 C C . VAL A 1 759 ? -3.300 -18.321 4.904 1.00 86.81 759 VAL A C 1
ATOM 5733 O O . VAL A 1 759 ? -3.779 -19.282 5.510 1.00 86.81 759 VAL A O 1
ATOM 5736 N N . PRO A 1 760 ? -3.543 -17.056 5.287 1.00 89.38 760 PRO A N 1
ATOM 5737 C CA . PRO A 1 760 ? -4.506 -16.733 6.329 1.00 89.38 760 PRO A CA 1
ATOM 5738 C C . PRO A 1 760 ? -5.941 -16.942 5.821 1.00 89.38 760 PRO A C 1
ATOM 5740 O O . PRO A 1 760 ? -6.315 -16.438 4.764 1.00 89.38 760 PRO A O 1
ATOM 5743 N N . ILE A 1 761 ? -6.748 -17.664 6.594 1.00 89.00 761 ILE A N 1
ATOM 5744 C CA . ILE A 1 761 ? -8.153 -17.972 6.314 1.00 89.00 761 ILE A CA 1
ATOM 5745 C C . ILE A 1 761 ? -9.007 -17.571 7.515 1.00 89.00 761 ILE A C 1
ATOM 5747 O O . ILE A 1 761 ? -8.694 -17.915 8.657 1.00 89.00 761 ILE A O 1
ATOM 5751 N N . ALA A 1 762 ? -10.109 -16.872 7.260 1.00 91.19 762 ALA A N 1
ATOM 5752 C CA . ALA A 1 762 ? -11.130 -16.580 8.258 1.00 91.19 762 ALA A CA 1
ATOM 5753 C C . ALA A 1 762 ? -12.326 -17.518 8.059 1.00 91.19 762 ALA A C 1
ATOM 5755 O O . ALA A 1 762 ? -13.021 -17.452 7.046 1.00 91.19 762 ALA A O 1
ATOM 5756 N N . ALA A 1 763 ? -12.569 -18.395 9.029 1.00 91.38 763 ALA A N 1
ATOM 5757 C CA . ALA A 1 763 ? -13.769 -19.215 9.077 1.00 91.38 763 ALA A CA 1
ATOM 5758 C C . ALA A 1 763 ? -14.863 -18.446 9.825 1.00 91.38 763 ALA A C 1
ATOM 5760 O O . ALA A 1 763 ? -14.718 -18.148 11.015 1.00 91.38 763 ALA A O 1
ATOM 5761 N N . THR A 1 764 ? -15.944 -18.116 9.127 1.00 93.06 764 THR A N 1
ATOM 5762 C CA . THR A 1 764 ? -17.086 -17.383 9.676 1.00 93.06 764 THR A CA 1
ATOM 5763 C C . THR A 1 764 ? -18.250 -18.325 9.943 1.00 93.06 764 THR A C 1
ATOM 5765 O O . THR A 1 764 ? -18.383 -19.379 9.318 1.00 93.06 764 THR A O 1
ATOM 5768 N N . GLY A 1 765 ? -19.117 -17.962 10.883 1.00 92.00 765 GLY A N 1
ATOM 5769 C CA . GLY A 1 765 ? -20.329 -18.727 11.143 1.00 92.00 765 GLY A CA 1
ATOM 5770 C C . GLY A 1 765 ? -21.387 -17.937 11.898 1.00 92.00 765 GLY A C 1
ATOM 5771 O O . GLY A 1 765 ? -21.114 -16.883 12.476 1.00 92.00 765 GLY A O 1
ATOM 5772 N N . ALA A 1 766 ? -22.610 -18.459 11.883 1.00 91.88 766 ALA A N 1
ATOM 5773 C CA . ALA A 1 766 ? -23.711 -17.955 12.679 1.00 91.88 766 ALA A CA 1
ATOM 5774 C C . ALA A 1 766 ? -23.520 -18.385 14.140 1.00 91.88 766 ALA A C 1
ATOM 5776 O O . ALA A 1 766 ? -23.514 -19.574 14.454 1.00 91.88 766 ALA A O 1
ATOM 5777 N N . ILE A 1 767 ? -23.350 -17.410 15.026 1.00 92.44 767 ILE A N 1
ATOM 5778 C CA . ILE A 1 767 ? -23.177 -17.609 16.463 1.00 92.44 767 ILE A CA 1
ATOM 5779 C C . ILE A 1 767 ? -24.549 -17.652 17.125 1.00 92.44 767 ILE A C 1
ATOM 5781 O O . ILE A 1 767 ? -25.358 -16.735 16.970 1.00 92.44 767 ILE A O 1
ATOM 5785 N N . THR A 1 768 ? -24.820 -18.708 17.881 1.00 90.75 768 THR A N 1
ATOM 5786 C CA . THR A 1 768 ? -26.069 -18.858 18.626 1.00 90.75 768 THR A CA 1
ATOM 5787 C C . THR A 1 768 ? -25.991 -18.098 19.944 1.00 90.75 768 THR A C 1
ATOM 5789 O O . THR A 1 768 ? -25.016 -18.214 20.688 1.00 90.75 768 THR A O 1
ATOM 5792 N N . ILE A 1 769 ? -27.024 -17.300 20.224 1.00 89.81 769 ILE A N 1
ATOM 5793 C CA . ILE A 1 769 ? -27.160 -16.548 21.473 1.00 89.81 769 ILE A CA 1
ATOM 5794 C C . ILE A 1 769 ? -28.205 -17.251 22.332 1.00 89.81 769 ILE A C 1
ATOM 5796 O O . ILE A 1 769 ? -29.383 -17.296 21.984 1.00 89.81 769 ILE A O 1
ATOM 5800 N N . GLU A 1 770 ? -27.772 -17.809 23.455 1.00 89.06 770 GLU A N 1
ATOM 5801 C CA . GLU A 1 770 ? -28.611 -18.599 24.349 1.00 89.06 770 GLU A CA 1
ATOM 5802 C C . GLU A 1 770 ? -28.679 -17.984 25.744 1.00 89.06 770 GLU A C 1
ATOM 5804 O O . GLU A 1 770 ? -27.772 -17.282 26.189 1.00 89.06 770 GLU A O 1
ATOM 5809 N N . ASN A 1 771 ? -29.746 -18.312 26.479 1.00 88.56 771 ASN A N 1
ATOM 5810 C CA . ASN A 1 771 ? -29.905 -17.955 27.891 1.00 88.56 771 ASN A CA 1
ATOM 5811 C C . ASN A 1 771 ? -29.718 -16.455 28.178 1.00 88.56 771 ASN A C 1
ATOM 5813 O O . ASN A 1 771 ? -29.179 -16.101 29.224 1.00 88.56 771 ASN A O 1
ATOM 5817 N N . ALA A 1 772 ? -30.144 -15.593 27.250 1.00 90.06 772 ALA A N 1
ATOM 5818 C CA . ALA A 1 772 ? -30.108 -14.157 27.452 1.00 90.06 772 ALA A CA 1
ATOM 5819 C C . ALA A 1 772 ? -31.126 -13.748 28.529 1.00 90.06 772 ALA A C 1
ATOM 5821 O O . ALA A 1 772 ? -32.309 -14.089 28.457 1.00 90.06 772 ALA A O 1
ATOM 5822 N N . GLU A 1 773 ? -30.661 -13.037 29.547 1.00 91.44 773 GLU A N 1
ATOM 5823 C CA . GLU A 1 773 ? -31.443 -12.591 30.694 1.00 91.44 773 GLU A CA 1
ATOM 5824 C C . GLU A 1 773 ? -30.996 -11.202 31.148 1.00 91.44 773 GLU A C 1
ATOM 5826 O O . GLU A 1 773 ? -29.806 -10.879 31.153 1.00 91.44 773 GLU A O 1
ATOM 5831 N N . ILE A 1 774 ? -31.966 -10.391 31.561 1.00 91.50 774 ILE A N 1
ATOM 5832 C CA . ILE A 1 774 ? -31.732 -9.103 32.206 1.00 91.50 774 ILE A CA 1
ATOM 5833 C C . ILE A 1 774 ? -32.483 -9.063 33.534 1.00 91.50 774 ILE A C 1
ATOM 5835 O O . ILE A 1 774 ? -33.640 -9.489 33.616 1.00 91.50 774 ILE A O 1
ATOM 5839 N N . ALA A 1 775 ? -31.817 -8.592 34.584 1.00 91.00 775 ALA A N 1
ATOM 5840 C CA . ALA A 1 775 ? -32.373 -8.567 35.927 1.00 91.00 775 ALA A CA 1
ATOM 5841 C C . ALA A 1 775 ? -31.958 -7.325 36.716 1.00 91.00 775 ALA A C 1
ATOM 5843 O O . ALA A 1 775 ? -30.822 -6.868 36.598 1.00 91.00 775 ALA A O 1
ATOM 5844 N N . VAL A 1 776 ? -32.861 -6.830 37.563 1.00 90.44 776 VAL A N 1
ATOM 5845 C CA . VAL A 1 776 ? -32.569 -5.827 38.596 1.00 90.44 776 VAL A CA 1
ATOM 5846 C C . VAL A 1 776 ? -32.434 -6.544 39.939 1.00 90.44 776 VAL A C 1
ATOM 5848 O O . VAL A 1 776 ? -33.303 -7.330 40.328 1.00 90.44 776 VAL A O 1
ATOM 5851 N N . LEU A 1 777 ? -31.309 -6.315 40.610 1.00 88.44 777 LEU A N 1
ATOM 5852 C CA . LEU A 1 777 ? -30.907 -6.958 41.857 1.00 88.44 777 LEU A CA 1
ATOM 5853 C C . LEU A 1 777 ? -30.830 -5.930 42.983 1.00 88.44 777 LEU A C 1
ATOM 5855 O O . LEU A 1 777 ? -30.307 -4.834 42.777 1.00 88.44 777 LEU A O 1
ATOM 5859 N N . ASP A 1 778 ? -31.268 -6.322 44.173 1.00 82.19 778 ASP A N 1
ATOM 5860 C CA . ASP A 1 778 ? -31.102 -5.524 45.389 1.00 82.19 778 ASP A CA 1
ATOM 5861 C C . ASP A 1 778 ? -29.690 -5.706 45.989 1.00 82.19 778 ASP A C 1
ATOM 5863 O O . ASP A 1 778 ? -29.125 -6.809 45.959 1.00 82.19 778 ASP A O 1
ATOM 5867 N N . SER A 1 779 ? -29.099 -4.629 46.517 1.00 68.00 779 SER A N 1
ATOM 5868 C CA . SER A 1 779 ? -27.722 -4.592 47.028 1.00 68.00 779 SER A CA 1
ATOM 5869 C C . SER A 1 779 ? -27.506 -5.426 48.286 1.00 68.00 779 SER A C 1
ATOM 5871 O O . SER A 1 779 ? -26.402 -5.943 48.475 1.00 68.00 779 SER A O 1
ATOM 5873 N N . ASP A 1 780 ? -28.537 -5.580 49.117 1.00 62.62 780 ASP A N 1
ATOM 5874 C CA . ASP A 1 780 ? -28.376 -6.064 50.494 1.00 62.62 780 ASP A CA 1
ATOM 5875 C C . ASP A 1 780 ? -28.551 -7.586 50.629 1.00 62.62 780 ASP A C 1
ATOM 5877 O O . ASP A 1 780 ? -28.011 -8.201 51.550 1.00 62.62 780 ASP A O 1
ATOM 5881 N N . VAL A 1 781 ? -29.274 -8.218 49.696 1.00 57.38 781 VAL A N 1
ATOM 5882 C CA . VAL A 1 781 ? -29.642 -9.649 49.773 1.00 57.38 781 VAL A CA 1
ATOM 5883 C C . VAL A 1 781 ? -29.320 -10.416 48.480 1.00 57.38 781 VAL A C 1
ATOM 5885 O O . VAL A 1 781 ? -29.347 -11.647 48.465 1.00 57.38 781 VAL A O 1
ATOM 5888 N N . GLY A 1 782 ? -29.000 -9.730 47.373 1.00 57.41 782 GLY A N 1
ATOM 5889 C CA . GLY A 1 782 ? -28.880 -10.368 46.055 1.00 57.41 782 GLY A CA 1
ATOM 5890 C C . GLY A 1 782 ? -30.202 -10.973 45.558 1.00 57.41 782 GLY A C 1
ATOM 5891 O O . GLY A 1 782 ? -30.205 -11.779 44.624 1.00 57.41 782 GLY A O 1
ATOM 5892 N N . SER A 1 783 ? -31.323 -10.608 46.191 1.00 60.84 783 SER A N 1
ATOM 5893 C CA . SER A 1 783 ? -32.668 -10.988 45.781 1.00 60.84 783 SER A CA 1
ATOM 5894 C C . SER A 1 783 ? -33.022 -10.313 44.461 1.00 60.84 783 SER A C 1
ATOM 5896 O O . SER A 1 783 ? -32.731 -9.136 44.240 1.00 60.84 783 SER A O 1
ATOM 5898 N N . VAL A 1 784 ? -33.641 -11.084 43.570 1.00 69.62 784 VAL A N 1
ATOM 5899 C CA . VAL A 1 784 ? -34.026 -10.633 42.234 1.00 69.62 784 VAL A CA 1
ATOM 5900 C C . VAL A 1 784 ? -35.383 -9.940 42.323 1.00 69.62 784 VAL A C 1
ATOM 5902 O O . VAL A 1 784 ? -36.384 -10.607 42.575 1.00 69.62 784 VAL A O 1
ATOM 5905 N N . GLU A 1 785 ? -35.429 -8.621 42.128 1.00 66.62 785 GLU A N 1
ATOM 5906 C CA . GLU A 1 785 ? -36.698 -7.876 42.116 1.00 66.62 785 GLU A CA 1
ATOM 5907 C C . GLU A 1 785 ? -37.443 -8.047 40.793 1.00 66.62 785 GLU A C 1
ATOM 5909 O O . GLU A 1 785 ? -38.659 -8.225 40.760 1.00 66.62 785 GLU A O 1
ATOM 5914 N N . SER A 1 786 ? -36.706 -8.012 39.684 1.00 71.62 786 SER A N 1
ATOM 5915 C CA . SER A 1 786 ? -37.260 -8.254 38.358 1.00 71.62 786 SER A CA 1
ATOM 5916 C C . SER A 1 786 ? -36.263 -9.039 37.514 1.00 71.62 786 SER A C 1
ATOM 5918 O O . SER A 1 786 ? -35.093 -8.679 37.432 1.00 71.62 786 SER A O 1
ATOM 5920 N N . GLN A 1 787 ? -36.721 -10.129 36.894 1.00 80.19 787 GLN A N 1
ATOM 5921 C CA . GLN A 1 787 ? -35.958 -10.924 35.929 1.00 80.19 787 GLN A CA 1
ATOM 5922 C C . GLN A 1 787 ? -36.799 -11.091 34.676 1.00 80.19 787 GLN A C 1
ATOM 5924 O O . GLN A 1 787 ? -37.951 -11.523 34.747 1.00 80.19 787 GLN A O 1
ATOM 5929 N N . LYS A 1 788 ? -36.219 -10.782 33.521 1.00 82.62 788 LYS A N 1
ATOM 5930 C CA . LYS A 1 788 ? -36.839 -11.028 32.222 1.00 82.62 788 LYS A CA 1
ATOM 5931 C C . LYS A 1 788 ? -35.882 -11.833 31.362 1.00 82.62 788 LYS A C 1
ATOM 5933 O O . LYS A 1 788 ? -34.722 -11.464 31.178 1.00 82.62 788 LYS A O 1
ATOM 5938 N N . LYS A 1 789 ? -36.380 -12.954 30.842 1.00 83.00 789 LYS A N 1
ATOM 5939 C CA . LYS A 1 789 ? -35.686 -13.705 29.800 1.00 83.00 789 LYS A CA 1
ATOM 5940 C C . LYS A 1 789 ? -35.815 -12.916 28.501 1.00 83.00 789 LYS A C 1
ATOM 5942 O O . LYS A 1 789 ? -36.909 -12.477 28.167 1.00 83.00 789 LYS A O 1
ATOM 5947 N N . LEU A 1 790 ? -34.700 -12.720 27.815 1.00 82.00 790 LEU A N 1
ATOM 5948 C CA . LEU A 1 790 ? -34.634 -11.956 26.581 1.00 82.00 790 LEU A CA 1
ATOM 5949 C C . LEU A 1 790 ? -34.709 -12.904 25.391 1.00 82.00 790 LEU A C 1
ATOM 5951 O O . LEU A 1 790 ? -33.873 -13.797 25.251 1.00 82.00 790 LEU A O 1
ATOM 5955 N N . ASP A 1 791 ? -35.688 -12.685 24.522 1.00 77.75 791 ASP A N 1
ATOM 5956 C CA . ASP A 1 791 ? -35.688 -13.263 23.184 1.00 77.75 791 ASP A CA 1
ATOM 5957 C C . ASP A 1 791 ? -35.132 -12.224 22.204 1.00 77.75 791 ASP A C 1
ATOM 5959 O O . ASP A 1 791 ? -35.865 -11.415 21.650 1.00 77.75 791 ASP A O 1
ATOM 5963 N N . LEU A 1 792 ? -33.811 -12.240 22.001 1.00 75.44 792 LEU A N 1
ATOM 5964 C CA . LEU A 1 792 ? -33.099 -11.293 21.128 1.00 75.44 792 LEU A CA 1
ATOM 5965 C C . LEU A 1 792 ? -33.430 -11.468 19.631 1.00 75.44 792 LEU A C 1
ATOM 5967 O O . LEU A 1 792 ? -32.858 -10.775 18.794 1.00 75.44 792 LEU A O 1
ATOM 5971 N N . THR A 1 793 ? -34.322 -12.404 19.286 1.00 67.12 793 THR A N 1
ATOM 5972 C CA . THR A 1 793 ? -34.828 -12.603 17.920 1.00 67.12 793 THR A CA 1
ATOM 5973 C C . THR A 1 793 ? -36.170 -11.912 17.665 1.00 67.12 793 THR A C 1
ATOM 5975 O O . THR A 1 793 ? -36.622 -11.867 16.520 1.00 67.12 793 THR A O 1
ATOM 5978 N N . LYS A 1 794 ? -36.807 -11.361 18.707 1.00 66.94 794 LYS A N 1
ATOM 5979 C CA . LYS A 1 794 ? -38.092 -10.656 18.636 1.00 66.94 794 LYS A CA 1
ATOM 5980 C C . LYS A 1 794 ? -37.953 -9.229 19.159 1.00 66.94 794 LYS A C 1
ATOM 5982 O O . LYS A 1 794 ? -37.209 -8.987 20.102 1.00 66.94 794 LYS A O 1
ATOM 5987 N N . ASP A 1 795 ? -38.749 -8.311 18.613 1.00 64.19 795 ASP A N 1
ATOM 5988 C CA . ASP A 1 795 ? -38.877 -6.928 19.099 1.00 64.19 795 ASP A CA 1
ATOM 5989 C C . ASP A 1 795 ? -39.695 -6.855 20.409 1.00 64.19 795 ASP A C 1
ATOM 5991 O O . ASP A 1 795 ? -40.681 -6.123 20.526 1.00 64.19 795 ASP A O 1
ATOM 5995 N N . GLU A 1 796 ? -39.335 -7.655 21.414 1.00 64.75 796 GLU A N 1
ATOM 5996 C CA . GLU A 1 796 ? -39.930 -7.560 22.747 1.00 64.75 796 GLU A CA 1
ATOM 5997 C C . GLU A 1 796 ? -39.234 -6.458 23.550 1.00 64.75 796 GLU A C 1
ATOM 5999 O O . GLU A 1 796 ? -38.147 -6.639 24.095 1.00 64.75 796 GLU A O 1
ATOM 6004 N N . ALA A 1 797 ? -39.888 -5.299 23.647 1.00 75.50 797 ALA A N 1
ATOM 6005 C CA . ALA A 1 797 ? -39.392 -4.174 24.428 1.00 75.50 797 ALA A CA 1
ATOM 6006 C C . ALA A 1 797 ? -39.544 -4.436 25.937 1.00 75.50 797 ALA A C 1
ATOM 6008 O O . ALA A 1 797 ? -40.637 -4.380 26.509 1.00 75.50 797 ALA A O 1
ATOM 6009 N N . VAL A 1 798 ? -38.426 -4.681 26.610 1.00 84.50 798 VAL A N 1
ATOM 6010 C CA . VAL A 1 798 ? -38.365 -4.852 28.060 1.00 84.50 798 VAL A CA 1
ATOM 6011 C C . VAL A 1 798 ? -38.459 -3.499 28.770 1.00 84.50 798 VAL A C 1
ATOM 6013 O O . VAL A 1 798 ? -37.640 -2.620 28.542 1.00 84.50 798 VAL A O 1
ATOM 6016 N N . SER A 1 799 ? -39.430 -3.332 29.672 1.00 88.88 799 SER A N 1
ATOM 6017 C CA . SER A 1 799 ? -39.454 -2.231 30.648 1.00 88.88 799 SER A CA 1
ATOM 6018 C C . SER A 1 799 ? -38.908 -2.680 32.006 1.00 88.88 799 SER A C 1
ATOM 6020 O O . SER A 1 799 ? -39.321 -3.722 32.529 1.00 88.88 799 SER A O 1
ATOM 6022 N N . LEU A 1 800 ? -37.984 -1.912 32.573 1.00 91.00 800 LEU A N 1
ATOM 6023 C CA . LEU A 1 800 ? -37.422 -2.105 33.912 1.00 91.00 800 LEU A CA 1
ATOM 6024 C C . LEU A 1 800 ? -37.454 -0.774 34.670 1.00 91.00 800 LEU A C 1
ATOM 6026 O O . LEU A 1 800 ? -37.491 0.291 34.059 1.00 91.00 800 LEU A O 1
ATOM 6030 N N . SER A 1 801 ? -37.405 -0.836 35.993 1.00 90.62 801 SER A N 1
ATOM 6031 C CA . SER A 1 801 ? -37.193 0.325 36.855 1.00 90.62 801 SER A CA 1
ATOM 6032 C C . SER A 1 801 ? -36.134 -0.047 37.883 1.00 90.62 801 SER A C 1
ATOM 6034 O O . SER A 1 801 ? -36.117 -1.195 38.335 1.00 90.62 801 SER A O 1
ATOM 6036 N N . ALA A 1 802 ? -35.224 0.876 38.183 1.00 91.75 802 ALA A N 1
ATOM 6037 C CA . ALA A 1 802 ? -34.237 0.680 39.232 1.00 91.75 802 ALA A CA 1
ATOM 6038 C C . ALA A 1 802 ? -33.877 1.991 39.938 1.00 91.75 802 ALA A C 1
ATOM 6040 O O . ALA A 1 802 ? -33.838 3.055 39.320 1.00 91.75 802 ALA A O 1
ATOM 6041 N N . ASN A 1 803 ? -33.562 1.906 41.227 1.00 90.62 803 ASN A N 1
ATOM 6042 C CA . ASN A 1 803 ? -33.027 3.028 42.000 1.00 90.62 803 ASN A CA 1
ATOM 6043 C C . ASN A 1 803 ? -31.488 2.971 42.103 1.00 90.62 803 ASN A C 1
ATOM 6045 O O . ASN A 1 803 ? -30.840 2.023 41.657 1.00 90.62 803 ASN A O 1
ATOM 6049 N N . HIS A 1 804 ? -30.892 3.991 42.720 1.00 87.12 804 HIS A N 1
ATOM 6050 C CA . HIS A 1 804 ? -29.442 4.095 42.910 1.00 87.12 804 HIS A CA 1
ATOM 6051 C C . HIS A 1 804 ? -28.805 3.027 43.817 1.00 87.12 804 HIS A C 1
ATOM 6053 O O . HIS A 1 804 ? -27.587 2.888 43.777 1.00 87.12 804 HIS A O 1
ATOM 6059 N N . LEU A 1 805 ? -29.569 2.293 44.634 1.00 89.12 805 LEU A N 1
ATOM 6060 C CA . LEU A 1 805 ? -29.050 1.201 45.475 1.00 89.12 805 LEU A CA 1
ATOM 6061 C C . LEU A 1 805 ? -29.064 -0.146 44.741 1.00 89.12 805 LEU A C 1
ATOM 6063 O O . LEU A 1 805 ? -28.327 -1.063 45.092 1.00 89.12 805 LEU A O 1
ATOM 6067 N N . GLN A 1 806 ? -29.863 -0.262 43.687 1.00 90.25 806 GLN A N 1
ATOM 6068 C CA . GLN A 1 806 ? -30.011 -1.491 42.926 1.00 90.25 806 GLN A CA 1
ATOM 6069 C C . GLN A 1 806 ? -28.922 -1.658 41.864 1.00 90.25 806 GLN A C 1
ATOM 6071 O O . GLN A 1 806 ? -28.189 -0.734 41.498 1.00 90.25 806 GLN A O 1
ATOM 6076 N N . LYS A 1 807 ? -28.812 -2.883 41.349 1.00 91.62 807 LYS A N 1
ATOM 6077 C CA . LYS A 1 807 ? -27.837 -3.260 40.323 1.00 91.62 807 LYS A CA 1
ATOM 6078 C C . LYS A 1 807 ? -28.534 -3.887 39.132 1.00 91.62 807 LYS A C 1
ATOM 6080 O O . LYS A 1 807 ? -29.412 -4.728 39.297 1.00 91.62 807 LYS A O 1
ATOM 6085 N N . LEU A 1 808 ? -28.099 -3.544 37.926 1.00 92.81 808 LEU A N 1
ATOM 6086 C CA . LEU A 1 808 ? -28.546 -4.205 36.704 1.00 92.81 808 LEU A CA 1
ATOM 6087 C C . LEU A 1 808 ? -27.573 -5.326 36.339 1.00 92.81 808 LEU A C 1
ATOM 6089 O O . LEU A 1 808 ? -26.369 -5.100 36.222 1.00 92.81 808 LEU A O 1
ATOM 6093 N N . ARG A 1 809 ? -28.096 -6.528 36.117 1.00 92.56 809 ARG A N 1
ATOM 6094 C CA . ARG A 1 809 ? -27.358 -7.688 35.617 1.00 92.56 809 ARG A CA 1
ATOM 6095 C C . ARG A 1 809 ? -27.858 -8.045 34.224 1.00 92.56 809 ARG A C 1
ATOM 6097 O O . ARG A 1 809 ? -29.047 -8.280 34.042 1.00 92.56 809 ARG A O 1
ATOM 6104 N N . LEU A 1 810 ? -26.943 -8.145 33.269 1.00 93.00 810 LEU A N 1
ATOM 6105 C CA . LEU A 1 810 ? -27.180 -8.717 31.945 1.00 93.00 810 LEU A CA 1
ATOM 6106 C C . LEU A 1 810 ? -26.317 -9.967 31.801 1.00 93.00 810 LEU A C 1
ATOM 6108 O O . LEU A 1 810 ? -25.119 -9.915 32.078 1.00 93.00 810 LEU A O 1
ATOM 6112 N N . SER A 1 811 ? -26.908 -11.072 31.358 1.00 92.38 811 SER A N 1
ATOM 6113 C CA . SER A 1 811 ? -26.216 -12.346 31.176 1.00 92.38 811 SER A CA 1
ATOM 6114 C C . SER A 1 811 ? -26.693 -13.027 29.892 1.00 92.38 811 SER A C 1
ATOM 6116 O O . SER A 1 811 ? -27.871 -12.965 29.562 1.00 92.38 811 SER A O 1
ATOM 6118 N N . PHE A 1 812 ? -25.779 -13.617 29.121 1.00 92.56 812 PHE A N 1
ATOM 6119 C CA . PHE A 1 812 ? -26.083 -14.426 27.934 1.00 92.56 812 PHE A CA 1
ATOM 6120 C C . PHE A 1 812 ? -24.929 -15.391 27.633 1.00 92.56 812 PHE A C 1
ATOM 6122 O O . PHE A 1 812 ? -23.832 -15.270 28.178 1.00 92.56 812 PHE A O 1
ATOM 6129 N N . GLN A 1 813 ? -25.170 -16.385 26.784 1.00 92.50 813 GLN A N 1
ATOM 6130 C CA . GLN A 1 813 ? -24.167 -17.350 26.332 1.00 92.50 813 GLN A CA 1
ATOM 6131 C C . GLN A 1 813 ? -24.045 -17.275 24.818 1.00 92.50 813 GLN A C 1
ATOM 6133 O O . GLN A 1 813 ? -25.052 -17.241 24.118 1.00 92.50 813 GLN A O 1
ATOM 6138 N N . LEU A 1 814 ? -22.810 -17.248 24.329 1.00 91.50 814 LEU A N 1
ATOM 6139 C CA . LEU A 1 814 ? -22.508 -17.269 22.906 1.00 91.50 814 LEU A CA 1
ATOM 6140 C C . LEU A 1 814 ? -21.847 -18.597 22.575 1.00 91.50 814 LEU A C 1
ATOM 6142 O O . LEU A 1 814 ? -20.828 -18.954 23.174 1.00 91.50 814 LEU A O 1
ATOM 6146 N N . THR A 1 815 ? -22.435 -19.322 21.634 1.00 91.19 815 THR A N 1
ATOM 6147 C CA . THR A 1 815 ? -21.951 -20.628 21.196 1.00 91.19 815 THR A CA 1
ATOM 6148 C C . THR A 1 815 ? -21.696 -20.640 19.694 1.00 91.19 815 THR A C 1
ATOM 6150 O O . THR A 1 815 ? -22.420 -20.035 18.906 1.00 91.19 815 THR A O 1
ATOM 6153 N N . THR A 1 816 ? -20.610 -21.295 19.294 1.00 90.06 816 THR A N 1
ATOM 6154 C CA . THR A 1 816 ? -20.279 -21.529 17.885 1.00 90.06 816 THR A CA 1
ATOM 6155 C C . THR A 1 816 ? -21.212 -22.593 17.290 1.00 90.06 816 THR A C 1
ATOM 6157 O O . THR A 1 816 ? -21.853 -23.325 18.051 1.00 90.06 816 THR A O 1
ATOM 6160 N N . PRO A 1 817 ? -21.261 -22.774 15.955 1.00 86.00 817 PRO A N 1
ATOM 6161 C CA . PRO A 1 817 ? -22.042 -23.848 15.329 1.00 86.00 817 PRO A CA 1
ATOM 6162 C C . PRO A 1 817 ? -21.720 -25.264 15.843 1.00 86.00 817 PRO A C 1
ATOM 6164 O O . PRO A 1 817 ? -22.542 -26.169 15.715 1.00 86.00 817 PRO A O 1
ATOM 6167 N N . ILE A 1 818 ? -20.531 -25.467 16.422 1.00 84.56 818 ILE A N 1
ATOM 6168 C CA . ILE A 1 818 ? -20.069 -26.750 16.982 1.00 84.56 818 ILE A CA 1
ATOM 6169 C C . ILE A 1 818 ? -20.384 -26.860 18.488 1.00 84.56 818 ILE A C 1
ATOM 6171 O O . ILE A 1 818 ? -20.232 -27.922 19.090 1.00 84.56 818 ILE A O 1
ATOM 6175 N N . GLY A 1 819 ? -20.886 -25.787 19.105 1.00 84.56 819 GLY A N 1
ATOM 6176 C CA . GLY A 1 819 ? -21.267 -25.734 20.517 1.00 84.56 819 GLY A CA 1
ATOM 6177 C C . GLY A 1 819 ? -20.132 -25.326 21.460 1.00 84.56 819 GLY A C 1
ATOM 6178 O O . GLY A 1 819 ? -20.269 -25.465 22.678 1.00 84.56 819 GLY A O 1
ATOM 6179 N N . HIS A 1 820 ? -19.010 -24.821 20.938 1.00 87.25 820 HIS A N 1
ATOM 6180 C CA . HIS A 1 820 ? -17.962 -24.232 21.769 1.00 87.25 820 HIS A CA 1
ATOM 6181 C C . HIS A 1 820 ? -18.348 -22.827 22.219 1.00 87.25 820 HIS A C 1
ATOM 6183 O O . HIS A 1 820 ? -19.130 -22.143 21.567 1.00 87.25 820 HIS A O 1
ATOM 6189 N N . VAL A 1 821 ? -17.786 -22.376 23.341 1.00 88.06 821 VAL A N 1
ATOM 6190 C CA . VAL A 1 821 ? -18.009 -21.009 23.822 1.00 88.06 821 VAL A CA 1
ATOM 6191 C C . VAL A 1 821 ? -17.329 -20.029 22.875 1.00 88.06 821 VAL A C 1
ATOM 6193 O O . VAL A 1 821 ? -16.119 -20.112 22.660 1.00 88.06 821 VAL A O 1
ATOM 6196 N N . PHE A 1 822 ? -18.096 -19.076 22.358 1.00 88.75 822 PHE A N 1
ATOM 6197 C CA . PHE A 1 822 ? -17.592 -18.006 21.516 1.00 88.75 822 PHE A CA 1
ATOM 6198 C C . PHE A 1 822 ? -17.348 -16.745 22.344 1.00 88.75 822 PHE A C 1
ATOM 6200 O O . PHE A 1 822 ? -18.223 -16.283 23.076 1.00 88.75 822 PHE A O 1
ATOM 6207 N N . LYS A 1 823 ? -16.153 -16.166 22.221 1.00 89.31 823 LYS A N 1
ATOM 6208 C CA . LYS A 1 823 ? -15.825 -14.876 22.827 1.00 89.31 823 LYS A CA 1
ATOM 6209 C C . LYS A 1 823 ? -15.730 -13.828 21.713 1.00 89.31 823 LYS A C 1
ATOM 6211 O O . LYS A 1 823 ? -14.731 -13.845 20.999 1.00 89.31 823 LYS A O 1
ATOM 6216 N N . PRO A 1 824 ? -16.717 -12.930 21.573 1.00 89.19 824 PRO A N 1
ATOM 6217 C CA . PRO A 1 824 ? -16.699 -11.913 20.532 1.00 89.19 824 PRO A CA 1
ATOM 6218 C C . PRO A 1 824 ? -15.629 -10.859 20.822 1.00 89.19 824 PRO A C 1
ATOM 6220 O O . PRO A 1 824 ? -15.322 -10.568 21.984 1.00 89.19 824 PRO A O 1
ATOM 6223 N N . HIS A 1 825 ? -15.105 -10.247 19.764 1.00 87.12 825 HIS A N 1
ATOM 6224 C CA . HIS A 1 825 ? -14.244 -9.072 19.851 1.00 87.12 825 HIS A CA 1
ATOM 6225 C C . HIS A 1 825 ? -14.981 -7.901 20.511 1.00 87.12 825 HIS A C 1
ATOM 6227 O O . HIS A 1 825 ? -14.422 -7.227 21.376 1.00 87.12 825 HIS A O 1
ATOM 6233 N N . GLN A 1 826 ? -16.237 -7.666 20.123 1.00 90.12 826 GLN A N 1
ATOM 6234 C CA . GLN A 1 826 ? -17.044 -6.544 20.586 1.00 90.12 826 GLN A CA 1
ATOM 6235 C C . GLN A 1 826 ? -18.351 -7.037 21.206 1.00 90.12 826 GLN A C 1
ATOM 6237 O O . GLN A 1 826 ? -19.147 -7.716 20.562 1.00 90.12 826 GLN A O 1
ATOM 6242 N N . ALA A 1 827 ? -18.585 -6.674 22.464 1.00 93.56 827 ALA A N 1
ATOM 6243 C CA . ALA A 1 827 ? -19.856 -6.890 23.144 1.00 93.56 827 ALA A CA 1
ATOM 6244 C C . ALA A 1 827 ? -20.085 -5.751 24.136 1.00 93.56 827 ALA A C 1
ATOM 6246 O O . ALA A 1 827 ? -19.381 -5.651 25.143 1.00 93.56 827 ALA A O 1
ATOM 6247 N N . PHE A 1 828 ? -21.053 -4.883 23.857 1.00 94.44 828 PHE A N 1
ATOM 6248 C CA . PHE A 1 828 ? -21.307 -3.695 24.666 1.00 94.44 828 PHE A CA 1
ATOM 6249 C C . PHE A 1 828 ? -22.801 -3.474 24.896 1.00 94.44 828 PHE A C 1
ATOM 6251 O O . PHE A 1 828 ? -23.623 -3.718 24.016 1.00 94.44 828 PHE A O 1
ATOM 6258 N N . LEU A 1 829 ? -23.132 -2.967 26.081 1.00 94.69 829 LEU A N 1
ATOM 6259 C CA . LEU A 1 829 ? -24.450 -2.458 26.431 1.00 94.69 829 LEU A CA 1
ATOM 6260 C C . LEU A 1 829 ? -24.404 -0.930 26.404 1.00 94.69 829 LEU A C 1
ATOM 6262 O O . LEU A 1 829 ? -23.616 -0.326 27.132 1.00 94.69 829 LEU A O 1
ATOM 6266 N N . LYS A 1 830 ? -25.247 -0.306 25.590 1.00 95.19 830 LYS A N 1
ATOM 6267 C CA . LYS A 1 830 ? -25.424 1.142 25.549 1.00 95.19 830 LYS A CA 1
ATOM 6268 C C . LYS A 1 830 ? -26.693 1.536 26.300 1.00 95.19 830 LYS A C 1
ATOM 6270 O O . LYS A 1 830 ? -27.765 1.008 26.015 1.00 95.19 830 LYS A O 1
ATOM 6275 N N . LEU A 1 831 ? -26.559 2.480 27.227 1.00 94.88 831 LEU A N 1
ATOM 6276 C CA . LEU A 1 831 ? -27.663 3.177 27.878 1.00 94.88 831 LEU A CA 1
ATOM 6277 C C . LEU A 1 831 ? -27.761 4.586 27.304 1.00 94.88 831 LEU A C 1
ATOM 6279 O O . LEU A 1 831 ? -26.801 5.352 27.383 1.00 94.88 831 LEU A O 1
ATOM 6283 N N . LYS A 1 832 ? -28.911 4.935 26.735 1.00 94.06 832 LYS A N 1
ATOM 6284 C CA . LYS A 1 832 ? -29.159 6.255 26.152 1.00 94.06 832 LYS A CA 1
ATOM 6285 C C . LYS A 1 832 ? -30.273 6.963 26.908 1.00 94.06 832 LYS A C 1
ATOM 6287 O O . LYS A 1 832 ? -31.416 6.524 26.868 1.00 94.06 832 LYS A O 1
ATOM 6292 N N . HIS A 1 833 ? -29.943 8.051 27.591 1.00 93.69 833 HIS A N 1
ATOM 6293 C CA . HIS A 1 833 ? -30.925 8.867 28.303 1.00 93.69 833 HIS A CA 1
ATOM 6294 C C . HIS A 1 833 ? -31.853 9.597 27.319 1.00 93.69 833 HIS A C 1
ATOM 6296 O O . HIS A 1 833 ? -31.449 9.918 26.200 1.00 93.69 833 HIS A O 1
ATOM 6302 N N . GLU A 1 834 ? -33.067 9.948 27.742 1.00 90.38 834 GLU A N 1
ATOM 6303 C CA . GLU A 1 834 ? -33.999 10.787 26.969 1.00 90.38 834 GLU A CA 1
ATOM 6304 C C . GLU A 1 834 ? -33.391 12.130 26.528 1.00 90.38 834 GLU A C 1
ATOM 6306 O O . GLU A 1 834 ? -33.663 12.610 25.425 1.00 90.38 834 GLU A O 1
ATOM 6311 N N . SER A 1 835 ? -32.456 12.674 27.316 1.00 85.12 835 SER A N 1
ATOM 6312 C CA . SER A 1 835 ? -31.649 13.842 26.948 1.00 85.12 835 SER A CA 1
ATOM 6313 C C . SER A 1 835 ? -30.548 13.527 25.925 1.00 85.12 835 SER A C 1
ATOM 6315 O O . SER A 1 835 ? -29.587 14.276 25.854 1.00 85.12 835 SER A O 1
ATOM 6317 N N . GLN A 1 836 ? -30.623 12.397 25.214 1.00 85.38 836 GLN A N 1
ATOM 6318 C CA . GLN A 1 836 ? -29.697 11.853 24.206 1.00 85.38 836 GLN A CA 1
ATOM 6319 C C . GLN A 1 836 ? -28.256 11.563 24.684 1.00 85.38 836 GLN A C 1
ATOM 6321 O O . GLN A 1 836 ? -27.378 11.322 23.859 1.00 85.38 836 GLN A O 1
ATOM 6326 N N . VAL A 1 837 ? -27.969 11.628 25.991 1.00 88.06 837 VAL A N 1
ATOM 6327 C CA . VAL A 1 837 ? -26.632 11.304 26.525 1.00 88.06 837 VAL A CA 1
ATOM 6328 C C . VAL A 1 837 ? -26.457 9.788 26.494 1.00 88.06 837 VAL A C 1
ATOM 6330 O O . VAL A 1 837 ? -27.302 9.058 27.012 1.00 88.06 837 VAL A O 1
ATOM 6333 N N . GLU A 1 838 ? -25.378 9.319 25.869 1.00 91.44 838 GLU A N 1
ATOM 6334 C CA . GLU A 1 838 ? -25.095 7.896 25.687 1.00 91.44 838 GLU A CA 1
ATOM 6335 C C . GLU A 1 838 ? -23.961 7.426 26.607 1.00 91.44 838 GLU A C 1
ATOM 6337 O O . GLU A 1 838 ? -22.934 8.089 26.751 1.00 91.44 838 GLU A O 1
ATOM 6342 N N . HIS A 1 839 ? -24.134 6.245 27.195 1.00 92.50 839 HIS A N 1
ATOM 6343 C CA . HIS A 1 839 ? -23.144 5.574 28.031 1.00 92.50 839 HIS A CA 1
ATOM 6344 C C . HIS A 1 839 ? -22.950 4.141 27.540 1.00 92.50 839 HIS A C 1
ATOM 6346 O O . HIS A 1 839 ? -23.919 3.396 27.424 1.00 92.50 839 HIS A O 1
ATOM 6352 N N . ILE A 1 840 ? -21.707 3.742 27.264 1.00 94.06 840 ILE A N 1
ATOM 6353 C CA . ILE A 1 840 ? -21.375 2.424 26.707 1.00 94.06 840 ILE A CA 1
ATOM 6354 C C . ILE A 1 840 ? -20.599 1.609 27.746 1.00 94.06 840 ILE A C 1
ATOM 6356 O O . ILE A 1 840 ? -19.610 2.077 28.310 1.00 94.06 840 ILE A O 1
ATOM 6360 N N . PHE A 1 841 ? -21.032 0.371 27.977 1.00 94.12 841 PHE A N 1
ATOM 6361 C CA . PHE A 1 841 ? -20.453 -0.550 28.952 1.00 94.12 841 PHE A CA 1
ATOM 6362 C C . PHE A 1 841 ? -20.015 -1.851 28.277 1.00 94.12 841 PHE A C 1
ATOM 6364 O O . PHE A 1 841 ? -20.802 -2.495 27.592 1.00 94.12 841 PHE A O 1
ATOM 6371 N N . LEU A 1 842 ? -18.764 -2.266 28.490 1.00 93.00 842 LEU A N 1
ATOM 6372 C CA . LEU A 1 842 ? -18.224 -3.521 27.956 1.00 93.00 842 LEU A CA 1
ATOM 6373 C C . LEU A 1 842 ? -18.769 -4.730 28.724 1.00 93.00 842 LEU A C 1
ATOM 6375 O O . LEU A 1 842 ? -18.596 -4.828 29.941 1.00 93.00 842 LEU A O 1
ATOM 6379 N N . VAL A 1 843 ? -19.346 -5.688 28.000 1.00 93.12 843 VAL A N 1
ATOM 6380 C CA . VAL A 1 843 ? -19.780 -6.976 28.546 1.00 93.12 843 VAL A CA 1
ATOM 6381 C C . VAL A 1 843 ? -18.578 -7.914 28.621 1.00 93.12 843 VAL A C 1
ATOM 6383 O O . VAL A 1 843 ? -17.896 -8.166 27.626 1.00 93.12 843 VAL A O 1
ATOM 6386 N N . LYS A 1 844 ? -18.294 -8.454 29.809 1.00 88.06 844 LYS A N 1
ATOM 6387 C CA . LYS A 1 844 ? -17.155 -9.358 30.007 1.00 88.06 844 LYS A CA 1
ATOM 6388 C C . LYS A 1 844 ? -17.594 -10.799 29.787 1.00 88.06 844 LYS A C 1
ATOM 6390 O O . LYS A 1 844 ? -18.598 -11.240 30.329 1.00 88.06 844 LYS A O 1
ATOM 6395 N N . THR A 1 845 ? -16.806 -11.563 29.038 1.00 83.69 845 THR A N 1
ATOM 6396 C CA . THR A 1 845 ? -17.020 -13.011 28.890 1.00 83.69 845 THR A CA 1
ATOM 6397 C C . THR A 1 845 ? -16.137 -13.763 29.879 1.00 83.69 845 THR A C 1
ATOM 6399 O O . THR A 1 845 ? -14.912 -13.646 29.816 1.00 83.69 845 THR A O 1
ATOM 6402 N N . SER A 1 846 ? -16.758 -14.504 30.802 1.00 78.00 846 SER A N 1
ATOM 6403 C CA . SER A 1 846 ? -16.099 -15.284 31.853 1.00 78.00 846 SER A CA 1
ATOM 6404 C C . SER A 1 846 ? -16.562 -16.742 31.804 1.00 78.00 846 SER A C 1
ATOM 6406 O O . SER A 1 846 ? -17.733 -17.062 32.019 1.00 78.00 846 SER A O 1
ATOM 6408 N N . GLY A 1 847 ? -15.640 -17.658 31.503 1.00 79.44 847 GLY A N 1
ATOM 6409 C CA . GLY A 1 847 ? -15.974 -19.071 31.324 1.00 79.44 847 GLY A CA 1
ATOM 6410 C C . GLY A 1 847 ? -16.942 -19.272 30.156 1.00 79.44 847 GLY A C 1
ATOM 6411 O O . GLY A 1 847 ? -16.605 -18.925 29.031 1.00 79.44 847 GLY A O 1
ATOM 6412 N N . LYS A 1 848 ? -18.130 -19.834 30.424 1.00 80.81 848 LYS A N 1
ATOM 6413 C CA . LYS A 1 848 ? -19.177 -20.083 29.412 1.00 80.81 848 LYS A CA 1
ATOM 6414 C C . LYS A 1 848 ? -20.210 -18.959 29.274 1.00 80.81 848 LYS A C 1
ATOM 6416 O O . LYS A 1 848 ? -21.053 -19.040 28.390 1.00 80.81 848 LYS A O 1
ATOM 6421 N N . LYS A 1 849 ? -20.194 -17.958 30.161 1.00 87.31 849 LYS A N 1
ATOM 6422 C CA . LYS A 1 849 ? -21.210 -16.898 30.220 1.00 87.31 849 LYS A CA 1
ATOM 6423 C C . LYS A 1 849 ? -20.587 -15.529 29.973 1.00 87.31 849 LYS A C 1
ATOM 6425 O O . LYS A 1 849 ? -19.525 -15.204 30.504 1.00 87.31 849 LYS A O 1
ATOM 6430 N N . SER A 1 850 ? -21.277 -14.720 29.188 1.00 91.44 850 SER A N 1
ATOM 6431 C CA . SER A 1 850 ? -21.031 -13.292 29.054 1.00 91.44 850 SER A CA 1
ATOM 6432 C C . SER A 1 850 ? -21.931 -12.564 30.034 1.00 91.44 850 SER A C 1
ATOM 6434 O O . SER A 1 850 ? -23.133 -12.813 30.077 1.00 91.44 850 SER A O 1
ATOM 6436 N N . GLU A 1 851 ? -21.340 -11.711 30.862 1.00 92.31 851 GLU A N 1
ATOM 6437 C CA . GLU A 1 851 ? -22.031 -11.081 31.974 1.00 92.31 851 GLU A CA 1
ATOM 6438 C C . GLU A 1 851 ? -21.567 -9.638 32.185 1.00 92.31 851 GLU A C 1
ATOM 6440 O O . GLU A 1 851 ? -20.388 -9.292 32.040 1.00 92.31 851 GLU A O 1
ATOM 6445 N N . LEU A 1 852 ? -22.524 -8.785 32.534 1.00 93.06 852 LEU A N 1
ATOM 6446 C CA . LEU A 1 852 ? -22.322 -7.393 32.893 1.00 93.06 852 LEU A CA 1
ATOM 6447 C C . LEU A 1 852 ? -23.125 -7.088 34.156 1.00 93.06 852 LEU A C 1
ATOM 6449 O O . LEU A 1 852 ? -24.321 -7.362 34.214 1.00 93.06 852 LEU A O 1
ATOM 6453 N N . PHE A 1 853 ? -22.460 -6.472 35.131 1.00 91.44 853 PHE A N 1
ATOM 6454 C CA . PHE A 1 853 ? -23.088 -5.899 36.315 1.00 91.44 853 PHE A CA 1
ATOM 6455 C C . PHE A 1 853 ? -22.877 -4.389 36.308 1.00 91.44 853 PHE A C 1
ATOM 6457 O O . PHE A 1 853 ? -21.735 -3.924 36.281 1.00 91.44 853 PHE A O 1
ATOM 6464 N N . LEU A 1 854 ? -23.971 -3.634 36.345 1.00 93.31 854 LEU A N 1
ATOM 6465 C CA . LEU A 1 854 ? -23.965 -2.189 36.530 1.00 93.31 854 LEU A CA 1
ATOM 6466 C C . LEU A 1 854 ? -24.456 -1.885 37.941 1.00 93.31 854 LEU A C 1
ATOM 6468 O O . LEU A 1 854 ? -25.621 -2.099 38.259 1.00 93.31 854 LEU A O 1
ATOM 6472 N N . ASP A 1 855 ? -23.543 -1.420 38.785 1.00 91.94 855 ASP A N 1
ATOM 6473 C CA . ASP A 1 855 ? -23.847 -0.941 40.130 1.00 91.94 855 ASP A CA 1
ATOM 6474 C C . ASP A 1 855 ? -24.191 0.547 40.046 1.00 91.94 855 ASP A C 1
ATOM 6476 O O . ASP A 1 855 ? -23.297 1.370 39.819 1.00 91.94 855 ASP A O 1
ATOM 6480 N N . PHE A 1 856 ? -25.477 0.897 40.156 1.00 92.12 856 PHE A N 1
ATOM 6481 C CA . PHE A 1 856 ? -25.905 2.275 39.924 1.00 92.12 856 PHE A CA 1
ATOM 6482 C C . PHE A 1 856 ? -25.308 3.240 40.944 1.00 92.12 856 PHE A C 1
ATOM 6484 O O . PHE A 1 856 ? -24.938 4.341 40.543 1.00 92.12 856 PHE A O 1
ATOM 6491 N N . LEU A 1 857 ? -25.075 2.810 42.189 1.00 89.75 857 LEU A N 1
ATOM 6492 C CA . LEU A 1 857 ? -24.445 3.625 43.229 1.00 89.75 857 LEU A CA 1
ATOM 6493 C C . LEU A 1 857 ? -23.038 4.075 42.816 1.00 89.75 857 LEU A C 1
ATOM 6495 O O . LEU A 1 857 ? -22.671 5.240 42.963 1.00 89.75 857 LEU A O 1
ATOM 6499 N N . GLY A 1 858 ? -22.256 3.155 42.246 1.00 88.00 858 GLY A N 1
ATOM 6500 C CA . GLY A 1 858 ? -20.917 3.443 41.726 1.00 88.00 858 GLY A CA 1
ATOM 6501 C C . GLY A 1 858 ? -20.908 4.163 40.372 1.00 88.00 858 GLY A C 1
ATOM 6502 O O . GLY A 1 858 ? -19.859 4.642 39.934 1.00 88.00 858 GLY A O 1
ATOM 6503 N N . LEU A 1 859 ? -22.053 4.227 39.686 1.00 91.25 859 LEU A N 1
ATOM 6504 C CA . LEU A 1 859 ? -22.202 4.834 38.363 1.00 91.25 859 LEU A CA 1
ATOM 6505 C C . LEU A 1 859 ? -22.908 6.192 38.386 1.00 91.25 859 LEU A C 1
ATOM 6507 O O . LEU A 1 859 ? -22.848 6.878 37.370 1.00 91.25 859 LEU A O 1
ATOM 6511 N N . VAL A 1 860 ? -23.511 6.612 39.505 1.00 90.56 860 VAL A N 1
ATOM 6512 C CA . VAL A 1 860 ? -24.278 7.870 39.615 1.00 90.56 860 VAL A CA 1
ATOM 6513 C C . VAL A 1 860 ? -23.512 9.064 39.038 1.00 90.56 860 VAL A C 1
ATOM 6515 O O . VAL A 1 860 ? -24.048 9.817 38.224 1.00 90.56 860 VAL A O 1
ATOM 6518 N N . GLU A 1 861 ? -22.239 9.217 39.411 1.00 88.25 861 GLU A N 1
ATOM 6519 C CA . GLU A 1 861 ? -21.400 10.318 38.927 1.00 88.25 861 GLU A CA 1
ATOM 6520 C C . GLU A 1 861 ? -21.127 10.218 37.418 1.00 88.25 861 GLU A C 1
ATOM 6522 O O . GLU A 1 861 ? -21.172 11.225 36.712 1.00 88.25 861 GLU A O 1
ATOM 6527 N N . LYS A 1 862 ? -20.919 9.000 36.902 1.00 87.75 862 LYS A N 1
ATOM 6528 C CA . LYS A 1 862 ? -20.682 8.742 35.471 1.00 87.75 862 LYS A CA 1
ATOM 6529 C C . LYS A 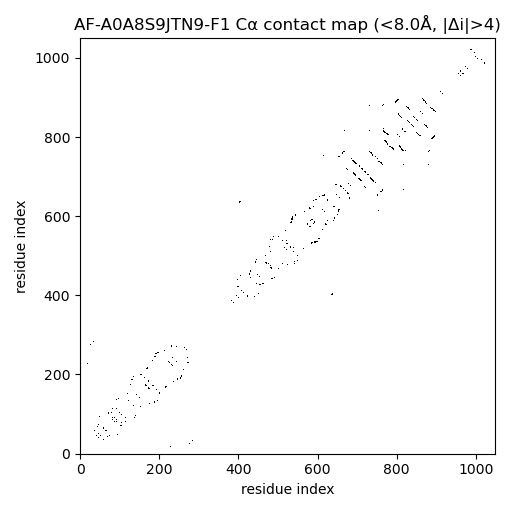1 862 ? -21.936 8.927 34.620 1.00 87.75 862 LYS A C 1
ATOM 6531 O O . LYS A 1 862 ? -21.809 9.266 33.451 1.00 87.75 862 LYS A O 1
ATOM 6536 N N . LEU A 1 863 ? -23.116 8.722 35.205 1.00 90.38 863 LEU A N 1
ATOM 6537 C CA . LEU A 1 863 ? -24.429 8.993 34.611 1.00 90.38 863 LEU A CA 1
ATOM 6538 C C . LEU A 1 863 ? -24.876 10.451 34.824 1.00 90.38 863 LEU A C 1
ATOM 6540 O O . LEU A 1 863 ? -26.016 10.806 34.537 1.00 90.38 863 LEU A O 1
ATOM 6544 N N . TYR A 1 864 ? -23.998 11.316 35.345 1.00 89.31 864 TYR A N 1
ATOM 6545 C CA . TYR A 1 864 ? -24.259 12.742 35.568 1.00 89.31 864 TYR A CA 1
ATOM 6546 C C . TYR A 1 864 ? -25.483 13.053 36.446 1.00 89.31 864 TYR A C 1
ATOM 6548 O O . TYR A 1 864 ? -26.054 14.152 36.338 1.00 89.31 864 TYR A O 1
ATOM 6556 N N . TYR A 1 865 ? -25.853 12.122 37.337 1.00 90.44 865 TYR A N 1
ATOM 6557 C CA . TYR A 1 865 ? -27.027 12.228 38.212 1.00 90.44 865 TYR A CA 1
ATOM 6558 C C . TYR A 1 865 ? -28.335 12.447 37.421 1.00 90.44 865 TYR A C 1
ATOM 6560 O O . TYR A 1 865 ? -29.218 13.182 37.856 1.00 90.44 865 TYR A O 1
ATOM 6568 N N . LEU A 1 866 ? -28.426 11.901 36.202 1.00 90.44 866 LEU A N 1
ATOM 6569 C CA . LEU A 1 866 ? -29.606 12.028 35.348 1.00 90.44 866 LEU A CA 1
ATOM 6570 C C . LEU A 1 866 ? -30.615 10.921 35.675 1.00 90.44 866 LEU A C 1
ATOM 6572 O O . LEU A 1 866 ? -30.440 9.777 35.258 1.00 90.44 866 LEU A O 1
ATOM 6576 N N . SER A 1 867 ? -31.664 11.261 36.417 1.00 92.12 867 SER A N 1
ATOM 6577 C CA . SER A 1 867 ? -32.833 10.393 36.601 1.00 92.12 867 SER A CA 1
ATOM 6578 C C . SER A 1 867 ? -33.771 10.508 35.404 1.00 92.12 867 SER A C 1
ATOM 6580 O O . SER A 1 867 ? -33.907 11.591 34.835 1.00 92.12 867 SER A O 1
ATOM 6582 N N . GLY A 1 868 ? -34.431 9.411 35.044 1.00 91.81 868 GLY A N 1
ATOM 6583 C CA . GLY A 1 868 ? -35.361 9.371 33.919 1.00 91.81 868 GLY A CA 1
ATOM 6584 C C . GLY A 1 868 ? -35.254 8.093 33.099 1.00 91.81 868 GLY A C 1
ATOM 6585 O O . GLY A 1 868 ? -34.715 7.074 33.541 1.00 91.81 868 GLY A O 1
ATOM 6586 N N . LYS A 1 869 ? -35.796 8.140 31.881 1.00 94.25 869 LYS A N 1
ATOM 6587 C CA . LYS A 1 869 ? -35.864 6.981 30.992 1.00 94.25 869 LYS A CA 1
ATOM 6588 C C . LYS A 1 869 ? -34.565 6.804 30.208 1.00 94.25 869 LYS A C 1
ATOM 6590 O O . LYS A 1 869 ? -34.142 7.695 29.469 1.00 94.25 869 LYS A O 1
ATOM 6595 N N . TYR A 1 870 ? -33.981 5.615 30.314 1.00 94.69 870 TYR A N 1
ATOM 6596 C CA . TYR A 1 870 ? -32.838 5.176 29.522 1.00 94.69 870 TYR A CA 1
ATOM 6597 C C . TYR A 1 870 ? -33.246 4.062 28.566 1.00 94.69 870 TYR A C 1
ATOM 6599 O O . TYR A 1 870 ? -33.813 3.057 28.980 1.00 94.69 870 TYR A O 1
ATOM 6607 N N . GLU A 1 871 ? -32.926 4.213 27.291 1.00 94.50 871 GLU A N 1
ATOM 6608 C CA . GLU A 1 871 ? -33.021 3.164 26.282 1.00 94.50 871 GLU A CA 1
ATOM 6609 C C . GLU A 1 871 ? -31.819 2.214 26.392 1.00 94.50 871 GLU A C 1
ATOM 6611 O O . GLU A 1 871 ? -30.682 2.660 26.553 1.00 94.50 871 GLU A O 1
ATOM 6616 N N . ILE A 1 872 ? -32.073 0.906 26.322 1.00 93.81 872 ILE A N 1
ATOM 6617 C CA . ILE A 1 872 ? -31.078 -0.160 26.451 1.00 93.81 872 ILE A CA 1
ATOM 6618 C C . ILE A 1 872 ? -30.839 -0.781 25.076 1.00 93.81 872 ILE A C 1
ATOM 6620 O O . ILE A 1 872 ? -31.698 -1.488 24.550 1.00 93.81 872 ILE A O 1
ATOM 6624 N N . GLN A 1 873 ? -29.636 -0.609 24.537 1.00 93.12 873 GLN A N 1
ATOM 6625 C CA . GLN A 1 873 ? -29.212 -1.226 23.283 1.00 93.12 873 GLN A CA 1
ATOM 6626 C C . GLN A 1 873 ? -28.046 -2.192 23.523 1.00 93.12 873 GLN A C 1
ATOM 6628 O O . GLN A 1 873 ? -27.057 -1.832 24.155 1.00 93.12 873 GLN A O 1
ATOM 6633 N N . LEU A 1 874 ? -28.148 -3.416 23.009 1.00 93.00 874 LEU A N 1
ATOM 6634 C CA . LEU A 1 874 ? -27.085 -4.420 23.050 1.00 93.00 874 LEU A CA 1
ATOM 6635 C C . LEU A 1 874 ? -26.463 -4.577 21.669 1.00 93.00 874 LEU A C 1
ATOM 6637 O O . LEU A 1 874 ? -27.163 -4.833 20.687 1.00 93.00 874 LEU A O 1
ATOM 6641 N N . THR A 1 875 ? -25.139 -4.484 21.632 1.00 93.69 875 THR A N 1
ATOM 6642 C CA . THR A 1 875 ? -24.338 -4.673 20.425 1.00 93.69 875 THR A CA 1
ATOM 6643 C C . THR A 1 875 ? -23.367 -5.824 20.635 1.00 93.69 875 THR A C 1
ATOM 6645 O O . THR A 1 875 ? -22.603 -5.814 21.602 1.00 93.69 875 THR A O 1
ATOM 6648 N N . ILE A 1 876 ? -23.373 -6.804 19.732 1.00 93.62 876 ILE A N 1
ATOM 6649 C CA . ILE A 1 876 ? -22.439 -7.937 19.713 1.00 93.62 876 ILE A CA 1
ATOM 6650 C C . ILE A 1 876 ? -21.911 -8.093 18.287 1.00 93.62 876 ILE A C 1
ATOM 6652 O O . ILE A 1 876 ? -22.698 -8.251 17.355 1.00 93.62 876 ILE A O 1
ATOM 6656 N N . GLY A 1 877 ? -20.591 -8.072 18.117 1.00 91.38 877 GLY A N 1
ATOM 6657 C CA . GLY A 1 877 ? -19.955 -8.171 16.807 1.00 91.38 877 GLY A CA 1
ATOM 6658 C C . GLY A 1 877 ? -18.561 -8.791 16.860 1.00 91.38 877 GLY A C 1
ATOM 6659 O O . GLY A 1 877 ? -17.793 -8.596 17.806 1.00 91.38 877 GLY A O 1
ATOM 6660 N N . ASP A 1 878 ? -18.231 -9.546 15.818 1.00 89.88 878 ASP A N 1
ATOM 6661 C CA . ASP A 1 878 ? -16.906 -10.114 15.576 1.00 89.88 878 ASP A CA 1
ATOM 6662 C C . ASP A 1 878 ? -16.711 -10.320 14.069 1.00 89.88 878 ASP A C 1
ATOM 6664 O O . ASP A 1 878 ? -17.666 -10.631 13.363 1.00 89.88 878 ASP A O 1
ATOM 6668 N N . ALA A 1 879 ? -15.477 -10.209 13.573 1.00 87.06 879 ALA A N 1
ATOM 6669 C CA . ALA A 1 879 ? -15.165 -10.473 12.165 1.00 87.06 879 ALA A CA 1
ATOM 6670 C C . ALA A 1 879 ? -15.458 -11.929 11.739 1.00 87.06 879 ALA A C 1
ATOM 6672 O O . ALA A 1 879 ? -15.625 -12.207 10.556 1.00 87.06 879 ALA A O 1
ATOM 6673 N N . SER A 1 880 ? -15.517 -12.855 12.699 1.00 88.88 880 SER A N 1
ATOM 6674 C CA . SER A 1 880 ? -15.819 -14.278 12.497 1.00 88.88 880 SER A CA 1
ATOM 6675 C C . SER A 1 880 ? -17.322 -14.592 12.632 1.00 88.88 880 SER A C 1
ATOM 6677 O O . SER A 1 880 ? -17.726 -15.739 12.443 1.00 88.88 880 SER A O 1
ATOM 6679 N N . MET A 1 881 ? -18.155 -13.600 12.979 1.00 90.75 881 MET A N 1
ATOM 6680 C CA . MET A 1 881 ? -19.589 -13.750 13.252 1.00 90.75 881 MET A CA 1
ATOM 6681 C C . MET A 1 881 ? -20.431 -13.197 12.097 1.00 90.75 881 MET A C 1
ATOM 6683 O O . MET A 1 881 ? -20.439 -11.998 11.829 1.00 90.75 881 MET A O 1
ATOM 6687 N N . GLU A 1 882 ? -21.194 -14.067 11.435 1.00 90.94 882 GLU A N 1
ATOM 6688 C CA . GLU A 1 882 ? -22.019 -13.690 10.271 1.00 90.94 882 GLU A CA 1
ATOM 6689 C C . GLU A 1 882 ? -23.304 -12.950 10.657 1.00 90.94 882 GLU A C 1
ATOM 6691 O O . GLU A 1 882 ? -23.853 -12.183 9.871 1.00 90.94 882 GLU A O 1
ATOM 6696 N N . ASN A 1 883 ? -23.793 -13.187 11.871 1.00 89.44 883 ASN A N 1
ATOM 6697 C CA . ASN A 1 883 ? -25.044 -12.662 12.406 1.00 89.44 883 ASN A CA 1
ATOM 6698 C C . ASN A 1 883 ? -24.789 -11.653 13.534 1.00 89.44 883 ASN A C 1
ATOM 6700 O O . ASN A 1 883 ? -25.333 -11.798 14.628 1.00 89.44 883 ASN A O 1
ATOM 6704 N N . SER A 1 884 ? -23.946 -10.649 13.275 1.00 90.69 884 SER A N 1
ATOM 6705 C CA . SER A 1 884 ? -23.711 -9.547 14.220 1.00 90.69 884 SER A CA 1
ATOM 6706 C C . SER A 1 884 ? -25.037 -8.911 14.661 1.00 90.69 884 SER A C 1
ATOM 6708 O O . SER A 1 884 ? -25.956 -8.740 13.859 1.00 90.69 884 SER A O 1
ATOM 6710 N N . LEU A 1 885 ? -25.140 -8.578 15.947 1.00 89.31 885 LEU A N 1
ATOM 6711 C CA . LEU A 1 885 ? -26.377 -8.140 16.586 1.00 89.31 885 LEU A CA 1
ATOM 6712 C C . LEU A 1 885 ? -26.275 -6.673 17.001 1.00 89.31 885 LEU A C 1
ATOM 6714 O O . LEU A 1 885 ? -25.373 -6.298 17.747 1.00 89.31 885 LEU A O 1
ATOM 6718 N N . LEU A 1 886 ? -27.257 -5.874 16.590 1.00 90.94 886 LEU A N 1
ATOM 6719 C CA . LEU A 1 886 ? -27.539 -4.552 17.140 1.00 90.94 886 LEU A CA 1
ATOM 6720 C C . LEU A 1 886 ? -29.026 -4.514 17.491 1.00 90.94 886 LEU A C 1
ATOM 6722 O O . LEU A 1 886 ? -29.863 -4.318 16.615 1.00 90.94 886 LEU A O 1
ATOM 6726 N N . SER A 1 887 ? -29.355 -4.741 18.760 1.00 89.25 887 SER A N 1
ATOM 6727 C CA . SER A 1 887 ? -30.743 -4.884 19.204 1.00 89.25 887 SER A CA 1
ATOM 6728 C C . SER A 1 887 ? -31.088 -3.852 20.259 1.00 89.25 887 SER A C 1
ATOM 6730 O O . SER A 1 887 ? -30.383 -3.712 21.260 1.00 89.25 887 SER A O 1
ATOM 6732 N N . ASN A 1 888 ? -32.205 -3.158 20.066 1.00 88.88 888 ASN A N 1
ATOM 6733 C CA . ASN A 1 888 ? -32.822 -2.372 21.124 1.00 88.88 888 ASN A CA 1
ATOM 6734 C C . ASN A 1 888 ? -33.634 -3.318 22.013 1.00 88.88 888 ASN A C 1
ATOM 6736 O O . ASN A 1 888 ? -34.605 -3.909 21.554 1.00 88.88 888 ASN A O 1
ATOM 6740 N N . ILE A 1 889 ? -33.201 -3.518 23.254 1.00 89.75 889 ILE A N 1
ATOM 6741 C CA . ILE A 1 889 ? -33.813 -4.494 24.165 1.00 89.75 889 ILE A CA 1
ATOM 6742 C C . ILE A 1 889 ? -34.983 -3.862 24.924 1.00 89.75 889 ILE A C 1
ATOM 6744 O O . ILE A 1 889 ? -35.899 -4.564 25.343 1.00 89.75 889 ILE A O 1
ATOM 6748 N N . GLY A 1 890 ? -34.982 -2.540 25.109 1.00 90.62 890 GLY A N 1
ATOM 6749 C CA . GLY A 1 890 ? -36.065 -1.844 25.791 1.00 90.62 890 GLY A CA 1
ATOM 6750 C C . GLY A 1 890 ? -35.599 -0.619 26.563 1.00 90.62 890 GLY A C 1
ATOM 6751 O O . GLY A 1 890 ? -34.749 0.129 26.095 1.00 90.62 890 GLY A O 1
ATOM 6752 N N . HIS A 1 891 ? -36.179 -0.378 27.736 1.00 93.06 891 HIS A N 1
ATOM 6753 C CA . HIS A 1 891 ? -35.876 0.787 28.559 1.00 93.06 891 HIS A CA 1
ATOM 6754 C C . HIS A 1 891 ? -35.821 0.465 30.050 1.00 93.06 891 HIS A C 1
ATOM 6756 O O . HIS A 1 891 ? -36.546 -0.395 30.551 1.00 93.06 891 HIS A O 1
ATOM 6762 N N . ILE A 1 892 ? -34.987 1.217 30.760 1.00 94.06 892 ILE A N 1
ATOM 6763 C CA . ILE A 1 892 ? -34.919 1.252 32.214 1.00 94.06 892 ILE A CA 1
ATOM 6764 C C . ILE A 1 892 ? -35.173 2.672 32.704 1.00 94.06 892 ILE A C 1
ATOM 6766 O O . ILE A 1 892 ? -34.554 3.625 32.237 1.00 94.06 892 ILE A O 1
ATOM 6770 N N . GLU A 1 893 ? -36.112 2.813 33.626 1.00 94.56 893 GLU A N 1
ATOM 6771 C CA . GLU A 1 893 ? -36.352 4.062 34.339 1.00 94.56 893 GLU A CA 1
ATOM 6772 C C . GLU A 1 893 ? -35.464 4.093 35.584 1.00 94.56 893 GLU A C 1
ATOM 6774 O O . GLU A 1 893 ? -35.592 3.228 36.454 1.00 94.56 893 GLU A O 1
ATOM 6779 N N . LEU A 1 894 ? -34.520 5.037 35.628 1.00 94.19 894 LEU A N 1
ATOM 6780 C CA . LEU A 1 894 ? -33.547 5.161 36.712 1.00 94.19 894 LEU A CA 1
ATOM 6781 C C . LEU A 1 894 ? -33.905 6.309 37.649 1.00 94.19 894 LEU A C 1
ATOM 6783 O O . LEU A 1 894 ? -34.025 7.453 37.209 1.00 94.19 894 LEU A O 1
ATOM 6787 N N . ASP A 1 895 ? -33.993 5.996 38.940 1.00 93.19 895 ASP A N 1
ATOM 6788 C CA . ASP A 1 895 ? -34.157 6.970 40.020 1.00 93.19 895 ASP A CA 1
ATOM 6789 C C . ASP A 1 895 ? -32.823 7.186 40.759 1.00 93.19 895 ASP A C 1
ATOM 6791 O O . ASP A 1 895 ? -32.423 6.421 41.649 1.00 93.19 895 ASP A O 1
ATOM 6795 N N . LEU A 1 896 ? -32.086 8.207 40.315 1.00 91.75 896 LEU A N 1
ATOM 6796 C CA . LEU A 1 896 ? -30.788 8.619 40.848 1.00 91.75 896 LEU A CA 1
ATOM 6797 C C . LEU A 1 896 ? -30.937 9.812 41.814 1.00 91.75 896 LEU A C 1
ATOM 6799 O O . LEU A 1 896 ? -31.861 10.617 41.675 1.00 91.75 896 LEU A O 1
ATOM 6803 N N . PRO A 1 897 ? -30.022 9.971 42.791 1.00 89.44 897 PRO A N 1
ATOM 6804 C CA . PRO A 1 897 ? -30.055 11.105 43.707 1.00 89.44 897 PRO A CA 1
ATOM 6805 C C . PRO A 1 897 ? -29.831 12.431 42.975 1.00 89.44 897 PRO A C 1
ATOM 6807 O O . PRO A 1 897 ? -29.177 12.487 41.930 1.00 89.44 897 PRO A O 1
ATOM 6810 N N . GLU A 1 898 ? -30.322 13.519 43.567 1.00 85.31 898 GLU A N 1
ATOM 6811 C CA . GLU A 1 898 ? -30.124 14.861 43.025 1.00 85.31 898 GLU A CA 1
ATOM 6812 C C . GLU A 1 898 ? -28.637 15.211 42.880 1.00 85.31 898 GLU A C 1
ATOM 6814 O O . GLU A 1 898 ? -27.796 14.886 43.724 1.00 85.31 898 GLU A O 1
ATOM 6819 N N . ARG A 1 899 ? -28.314 15.918 41.792 1.00 83.50 899 ARG A N 1
ATOM 6820 C CA . ARG A 1 899 ? -26.943 16.318 41.473 1.00 83.50 899 ARG A CA 1
ATOM 6821 C C . ARG A 1 899 ? -26.384 17.285 42.532 1.00 83.50 899 ARG A C 1
ATOM 6823 O O . ARG A 1 899 ? -26.929 18.378 42.686 1.00 83.50 899 ARG A O 1
ATOM 6830 N N . PRO A 1 900 ? -25.227 16.989 43.153 1.00 85.25 900 PRO A N 1
ATOM 6831 C CA . PRO A 1 900 ? -24.510 17.947 43.992 1.00 85.25 900 PRO A CA 1
ATOM 6832 C C . PRO A 1 900 ? -24.053 19.181 43.197 1.00 85.25 900 PRO A C 1
ATOM 6834 O O . PRO A 1 900 ? -23.609 19.056 42.056 1.00 85.25 900 PRO A O 1
ATOM 6837 N N . GLU A 1 901 ? -24.052 20.371 43.809 1.00 75.12 901 GLU A N 1
ATOM 6838 C CA . GLU A 1 901 ? -23.716 21.642 43.126 1.00 75.12 901 GLU A CA 1
ATOM 6839 C C . GLU A 1 901 ? -22.343 21.653 42.428 1.00 75.12 901 GLU A C 1
ATOM 6841 O O . GLU A 1 901 ? -22.152 22.352 41.433 1.00 75.12 901 GLU A O 1
ATOM 6846 N N . LYS A 1 902 ? -21.382 20.878 42.945 1.00 74.25 902 LYS A N 1
ATOM 6847 C CA . LYS A 1 902 ? -20.002 20.795 42.437 1.00 74.25 902 LYS A CA 1
ATOM 6848 C C . LYS A 1 902 ? -19.764 19.642 41.457 1.00 74.25 902 LYS A C 1
ATOM 6850 O O . LYS A 1 902 ? -18.645 19.503 40.970 1.00 74.25 902 LYS A O 1
ATOM 6855 N N . ALA A 1 903 ? -20.763 18.799 41.199 1.00 74.88 903 ALA A N 1
ATOM 6856 C CA . ALA A 1 903 ? -20.599 17.639 40.333 1.00 74.88 903 ALA A CA 1
ATOM 6857 C C . ALA A 1 903 ? -20.512 18.042 38.853 1.00 74.88 903 ALA A C 1
ATOM 6859 O O . ALA A 1 903 ? -21.084 19.049 38.420 1.00 74.88 903 ALA A O 1
ATOM 6860 N N . ALA A 1 904 ? -19.804 17.228 38.069 1.00 73.56 904 ALA A N 1
ATOM 6861 C CA . ALA A 1 904 ? -19.697 17.414 36.630 1.00 73.56 904 ALA A CA 1
ATOM 6862 C C . ALA A 1 904 ? -21.092 17.435 35.979 1.00 73.56 904 ALA A C 1
ATOM 6864 O O . ALA A 1 904 ? -21.970 16.630 36.298 1.00 73.56 904 ALA A O 1
ATOM 6865 N N . ARG A 1 905 ? -21.302 18.381 35.061 1.00 73.12 905 ARG A N 1
ATOM 6866 C CA . ARG A 1 905 ? -22.530 18.456 34.262 1.00 73.12 905 ARG A CA 1
ATOM 6867 C C . ARG A 1 905 ? -22.411 17.526 33.052 1.00 73.12 905 ARG A C 1
ATOM 6869 O O . ARG A 1 905 ? -21.293 17.345 32.564 1.00 73.12 905 ARG A O 1
ATOM 6876 N N . PRO A 1 906 ? -23.532 16.972 32.552 1.00 75.50 906 PRO A N 1
ATOM 6877 C CA . PRO A 1 906 ? -23.504 16.216 31.310 1.00 75.50 906 PRO A CA 1
ATOM 6878 C C . PRO A 1 906 ? -22.945 17.096 30.180 1.00 75.50 906 PRO A C 1
ATOM 6880 O O . PRO A 1 906 ? -23.152 18.319 30.205 1.00 75.50 906 PRO A O 1
ATOM 6883 N N . PRO A 1 907 ? -22.234 16.507 29.203 1.00 68.44 907 PRO A N 1
ATOM 6884 C CA . PRO A 1 907 ? -21.747 17.242 28.049 1.00 68.44 907 PRO A CA 1
ATOM 6885 C C . PRO A 1 907 ? -22.920 17.973 27.396 1.00 68.44 907 PRO A C 1
ATOM 6887 O O . PRO A 1 907 ? -23.968 17.374 27.148 1.00 68.44 907 PRO A O 1
ATOM 6890 N N . LEU A 1 908 ? -22.758 19.273 27.138 1.00 60.53 908 LEU A N 1
ATOM 6891 C CA . LEU A 1 908 ? -23.740 20.027 26.365 1.00 60.53 908 LEU A CA 1
ATOM 6892 C C . LEU A 1 908 ? -23.823 19.381 24.989 1.00 60.53 908 LEU A C 1
ATOM 6894 O O . LEU A 1 908 ? -22.847 19.393 24.235 1.00 60.53 908 LEU A O 1
ATOM 6898 N N . GLN A 1 909 ? -24.977 18.809 24.672 1.00 57.44 909 GLN A N 1
ATOM 6899 C CA . GLN A 1 909 ? -25.210 18.356 23.318 1.00 57.44 909 GLN A CA 1
ATOM 6900 C C . GLN A 1 909 ? -25.186 19.546 22.378 1.00 57.44 909 GLN A C 1
ATOM 6902 O O . GLN A 1 909 ? -25.710 20.607 22.726 1.00 57.44 909 GLN A O 1
ATOM 6907 N N . PRO A 1 910 ? -24.595 19.387 21.189 1.00 47.50 910 PRO A N 1
ATOM 6908 C CA . PRO A 1 910 ? -24.697 20.389 20.156 1.00 47.50 910 PRO A CA 1
ATOM 6909 C C . PRO A 1 910 ? -26.152 20.438 19.676 1.00 47.50 910 PRO A C 1
ATOM 6911 O O . PRO A 1 910 ? -26.533 19.791 18.707 1.00 47.50 910 PRO A O 1
ATOM 6914 N N . THR A 1 911 ? -26.990 21.228 20.345 1.00 49.69 911 THR A N 1
ATOM 6915 C CA . THR A 1 911 ? -28.123 21.875 19.683 1.00 49.69 911 THR A CA 1
ATOM 6916 C C . THR A 1 911 ? -27.509 22.785 18.636 1.00 49.69 911 THR A C 1
ATOM 6918 O O . THR A 1 911 ? -27.119 23.893 18.976 1.00 49.69 911 THR A O 1
ATOM 6921 N N . ASP A 1 912 ? -27.345 22.287 17.412 1.00 52.41 912 ASP A N 1
ATOM 6922 C CA . ASP A 1 912 ? -26.705 22.977 16.287 1.00 52.41 912 ASP A CA 1
ATOM 6923 C C . ASP A 1 912 ? -25.174 23.204 16.467 1.00 52.41 912 ASP A C 1
ATOM 6925 O O . ASP A 1 912 ? -24.759 23.899 17.401 1.00 52.41 912 ASP A O 1
ATOM 6929 N N . PRO A 1 913 ? -24.299 22.672 15.581 1.00 55.50 913 PRO A N 1
ATOM 6930 C CA . PRO A 1 913 ? -22.865 22.992 15.552 1.00 55.50 913 PRO A CA 1
ATOM 6931 C C . PRO A 1 913 ? -22.574 24.500 15.567 1.00 55.50 913 PRO A C 1
ATOM 6933 O O . PRO A 1 913 ? -21.541 24.924 16.090 1.00 55.50 913 PRO A O 1
ATOM 6936 N N . TYR A 1 914 ? -23.499 25.318 15.050 1.00 57.66 914 TYR A N 1
ATOM 6937 C CA . TYR A 1 914 ? -23.379 26.772 15.022 1.00 57.66 914 TYR A CA 1
ATOM 6938 C C . TYR A 1 914 ? -23.675 27.455 16.368 1.00 57.66 914 TYR A C 1
ATOM 6940 O O . TYR A 1 914 ? -23.207 28.574 16.589 1.00 57.66 914 TYR A O 1
ATOM 6948 N N . SER A 1 915 ? -24.355 26.797 17.317 1.00 56.44 915 SER A N 1
ATOM 6949 C CA . SER A 1 915 ? -24.662 27.392 18.632 1.00 56.44 915 SER A CA 1
ATOM 6950 C C . SER A 1 915 ? -23.420 27.618 19.499 1.00 56.44 915 SER A C 1
ATOM 6952 O O . SER A 1 915 ? -23.378 28.553 20.300 1.00 56.44 915 SER A O 1
ATOM 6954 N N . ARG A 1 916 ? -22.364 26.816 19.292 1.00 59.16 916 ARG A N 1
ATOM 6955 C CA . ARG A 1 916 ? -21.044 26.998 19.921 1.00 59.16 916 ARG A CA 1
ATOM 6956 C C . ARG A 1 916 ? -20.393 28.328 19.524 1.00 59.16 916 ARG A C 1
ATOM 6958 O O . ARG A 1 916 ? -19.589 28.861 20.288 1.00 59.16 916 ARG A O 1
ATOM 6965 N N . TYR A 1 917 ? -20.750 28.855 18.354 1.00 64.81 917 TYR A N 1
ATOM 6966 C CA . TYR A 1 917 ? -20.214 30.091 17.784 1.00 64.81 917 TYR A CA 1
ATOM 6967 C C . TYR A 1 917 ? -21.139 31.300 17.998 1.00 64.81 917 TYR A C 1
ATOM 6969 O O . TYR A 1 917 ? -20.882 32.375 17.457 1.00 64.81 917 TYR A O 1
ATOM 6977 N N . VAL A 1 918 ? -22.197 31.158 18.806 1.00 71.81 918 VAL A N 1
ATOM 6978 C CA . VAL A 1 918 ? -23.032 32.293 19.216 1.00 71.81 918 VAL A CA 1
ATOM 6979 C C . VAL A 1 918 ? -22.237 33.165 20.194 1.00 71.81 918 VAL A C 1
ATOM 6981 O O . VAL A 1 918 ? -21.584 32.631 21.099 1.00 71.81 918 VAL A O 1
ATOM 6984 N N . PRO A 1 919 ? -22.269 34.504 20.047 1.00 74.38 919 PRO A N 1
ATOM 6985 C CA . PRO A 1 919 ? -21.619 35.397 20.996 1.00 74.38 919 PRO A CA 1
ATOM 6986 C C . PRO A 1 919 ? -22.112 35.103 22.416 1.00 74.38 919 PRO A C 1
ATOM 6988 O O . PRO A 1 919 ? -23.307 35.172 22.706 1.00 74.38 919 PRO A O 1
ATOM 6991 N N . LYS A 1 920 ? -21.176 34.760 23.310 1.00 76.94 920 LYS A N 1
ATOM 6992 C CA . LYS A 1 920 ? -21.461 34.644 24.745 1.00 76.94 920 LYS A CA 1
ATOM 6993 C C . LYS A 1 920 ? -21.943 35.998 25.269 1.00 76.94 920 LYS A C 1
ATOM 6995 O O . LYS A 1 920 ? -21.598 37.038 24.709 1.00 76.94 920 LYS A O 1
ATOM 7000 N N . ALA A 1 921 ? -22.713 35.982 26.357 1.00 79.69 921 ALA A N 1
ATOM 7001 C CA . ALA A 1 921 ? -23.132 37.211 27.022 1.00 79.69 921 ALA A CA 1
ATOM 7002 C C . ALA A 1 921 ? -21.912 38.104 27.311 1.00 79.69 921 ALA A C 1
ATOM 7004 O O . ALA A 1 921 ? -20.898 37.628 27.829 1.00 79.69 921 ALA A O 1
ATOM 7005 N N . GLU A 1 922 ? -22.008 39.383 26.945 1.00 82.88 922 GLU A N 1
ATOM 7006 C CA . GLU A 1 922 ? -20.938 40.353 27.157 1.00 82.88 922 GLU A CA 1
ATOM 7007 C C . GLU A 1 922 ? -20.670 40.502 28.660 1.00 82.88 922 GLU A C 1
ATOM 7009 O O . GLU A 1 922 ? -21.550 40.882 29.436 1.00 82.88 922 GLU A O 1
ATOM 7014 N N . ILE A 1 923 ? -19.446 40.185 29.084 1.00 81.44 923 ILE A N 1
ATOM 7015 C CA . ILE A 1 923 ? -19.019 40.384 30.468 1.00 81.44 923 ILE A CA 1
ATOM 7016 C C . ILE A 1 923 ? -18.525 41.824 30.589 1.00 81.44 923 ILE A C 1
ATOM 7018 O O . ILE A 1 923 ? -17.443 42.160 30.110 1.00 81.44 923 ILE A O 1
ATOM 7022 N N . SER A 1 924 ? -19.298 42.675 31.263 1.00 78.75 924 SER A N 1
ATOM 7023 C CA . SER A 1 924 ? -18.840 44.014 31.629 1.00 78.75 924 SER A CA 1
ATOM 7024 C C . SER A 1 924 ? -18.056 43.953 32.941 1.00 78.75 924 SER A C 1
ATOM 7026 O O . SER A 1 924 ? -18.570 43.563 33.990 1.00 78.75 924 SER A O 1
ATOM 7028 N N . HIS A 1 925 ? -16.774 44.321 32.896 1.00 76.88 925 HIS A N 1
ATOM 7029 C CA . HIS A 1 925 ? -15.973 44.435 34.111 1.00 76.88 925 HIS A CA 1
ATOM 7030 C C . HIS A 1 925 ? -16.459 45.637 34.934 1.00 76.88 925 HIS A C 1
ATOM 7032 O O . HIS A 1 925 ? -16.215 46.792 34.575 1.00 76.88 925 HIS A O 1
ATOM 7038 N N . ILE A 1 926 ? -17.129 45.371 36.056 1.00 81.94 926 ILE A N 1
ATOM 7039 C CA . ILE A 1 926 ? -17.514 46.406 37.017 1.00 81.94 926 ILE A CA 1
ATOM 7040 C C . ILE A 1 926 ? -16.262 46.792 37.806 1.00 81.94 926 ILE A C 1
ATOM 7042 O O . ILE A 1 926 ? -15.820 46.075 38.704 1.00 81.94 926 ILE A O 1
ATOM 7046 N N . PHE A 1 927 ? -15.666 47.932 37.459 1.00 81.31 927 PHE A N 1
ATOM 7047 C CA . PHE A 1 927 ? -14.567 48.490 38.240 1.00 81.31 927 PHE A CA 1
ATOM 7048 C C . PHE A 1 927 ? -15.051 48.834 39.650 1.00 81.31 927 PHE A C 1
ATOM 7050 O O . PHE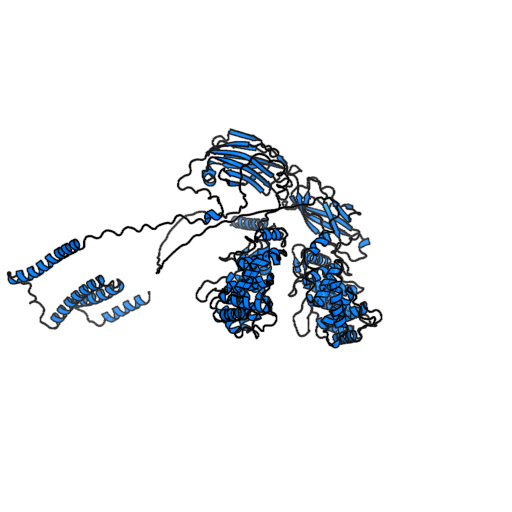 A 1 927 ? -16.151 49.363 39.828 1.00 81.31 927 PHE A O 1
ATOM 7057 N N . ARG A 1 928 ? -14.211 48.570 40.658 1.00 75.75 928 ARG A N 1
ATOM 7058 C CA . ARG A 1 928 ? -14.462 49.084 42.009 1.00 75.75 928 ARG A CA 1
ATOM 7059 C C . ARG A 1 928 ? -14.603 50.603 41.923 1.00 75.75 928 ARG A C 1
ATOM 7061 O O . ARG A 1 928 ? -13.753 51.268 41.331 1.00 75.75 928 ARG A O 1
ATOM 7068 N N . ILE A 1 929 ? -15.676 51.138 42.500 1.00 79.75 929 ILE A N 1
ATOM 7069 C CA . ILE A 1 929 ? -15.870 52.586 42.594 1.00 79.75 929 ILE A CA 1
ATOM 7070 C C . ILE A 1 929 ? -14.695 53.140 43.418 1.00 79.75 929 ILE A C 1
ATOM 7072 O O . ILE A 1 929 ? -14.449 52.611 44.506 1.00 79.75 929 ILE A O 1
ATOM 7076 N N . PRO A 1 930 ? -13.956 54.154 42.928 1.00 80.12 930 PRO A N 1
ATOM 7077 C CA . PRO A 1 930 ? -12.877 54.763 43.695 1.00 80.12 930 PRO A CA 1
ATOM 7078 C C . PRO A 1 930 ? -13.388 55.233 45.057 1.00 80.12 930 PRO A C 1
ATOM 7080 O O . PRO A 1 930 ? -14.472 55.818 45.149 1.00 80.12 930 PRO A O 1
ATOM 7083 N N . GLU A 1 931 ? -12.614 54.985 46.111 1.00 81.62 931 GLU A N 1
ATOM 7084 C CA . GLU A 1 931 ? -12.963 55.446 47.453 1.00 81.62 931 GLU A CA 1
ATOM 7085 C C . GLU A 1 931 ? -13.143 56.973 47.463 1.00 81.62 931 GLU A C 1
ATOM 7087 O O . GLU A 1 931 ? -12.366 57.720 46.860 1.00 81.62 931 GLU A O 1
ATOM 7092 N N . LYS A 1 932 ? -14.200 57.457 48.128 1.00 82.00 932 LYS A N 1
ATOM 7093 C CA . LYS A 1 932 ? -14.463 58.897 48.224 1.00 82.00 932 LYS A CA 1
ATOM 7094 C C . LYS A 1 932 ? -13.402 59.547 49.110 1.00 82.00 932 LYS A C 1
ATOM 7096 O O . LYS A 1 932 ? -13.338 59.274 50.304 1.00 82.00 932 LYS A O 1
ATOM 7101 N N . LEU A 1 933 ? -12.618 60.456 48.535 1.00 83.44 933 LEU A N 1
ATOM 7102 C CA . LEU A 1 933 ? -11.678 61.282 49.291 1.00 83.44 933 LEU A CA 1
ATOM 7103 C C . LEU A 1 933 ? -12.421 62.363 50.103 1.00 83.44 933 LEU A C 1
ATOM 7105 O O . LEU A 1 933 ? -13.459 62.861 49.651 1.00 83.44 933 LEU A O 1
ATOM 7109 N N . PRO A 1 934 ? -11.901 62.770 51.278 1.00 82.44 934 PRO A N 1
ATOM 7110 C CA . PRO A 1 934 ? -12.465 63.877 52.043 1.00 82.44 934 PRO A CA 1
ATOM 7111 C C . PRO A 1 934 ? -12.369 65.195 51.262 1.00 82.44 934 PRO A C 1
ATOM 7113 O O . PRO A 1 934 ? -11.481 65.397 50.430 1.00 82.44 934 PRO A O 1
ATOM 7116 N N . ALA A 1 935 ? -13.279 66.132 51.546 1.00 85.44 935 ALA A N 1
ATOM 7117 C CA . ALA A 1 935 ? -13.256 67.447 50.916 1.00 85.44 935 ALA A CA 1
ATOM 7118 C C . ALA A 1 935 ? -11.926 68.167 51.212 1.00 85.44 935 ALA A C 1
ATOM 7120 O O . ALA A 1 935 ? -11.523 68.287 52.371 1.00 85.44 935 ALA A O 1
ATOM 7121 N N . LYS A 1 936 ? -11.264 68.700 50.173 1.00 84.12 936 LYS A N 1
ATOM 7122 C CA . LYS A 1 936 ? -9.945 69.363 50.286 1.00 84.12 936 LYS A CA 1
ATOM 7123 C C . LYS A 1 936 ? -9.901 70.458 51.359 1.00 84.12 936 LYS A C 1
ATOM 7125 O O . LYS A 1 936 ? -8.881 70.620 52.016 1.00 84.12 936 LYS A O 1
ATOM 7130 N N . GLN A 1 937 ? -11.016 71.163 51.559 1.00 87.62 937 GLN A N 1
ATOM 7131 C CA . GLN A 1 937 ? -11.149 72.212 52.574 1.00 87.62 937 GLN A CA 1
ATOM 7132 C C . GLN A 1 937 ? -10.932 71.668 53.992 1.00 87.62 937 GLN A C 1
ATOM 7134 O O . GLN A 1 937 ? -10.189 72.261 54.766 1.00 87.62 937 GLN A O 1
ATOM 7139 N N . ILE A 1 938 ? -11.495 70.495 54.309 1.00 88.75 938 ILE A N 1
ATOM 7140 C CA . ILE A 1 938 ? -11.312 69.846 55.616 1.00 88.75 938 ILE A CA 1
ATOM 7141 C C . ILE A 1 938 ? -9.839 69.472 55.799 1.00 88.75 938 ILE A C 1
ATOM 7143 O O . ILE A 1 938 ? -9.244 69.769 56.831 1.00 88.75 938 ILE A O 1
ATOM 7147 N N . SER A 1 939 ? -9.220 68.894 54.766 1.00 89.62 939 SER A N 1
ATOM 7148 C CA . SER A 1 939 ? -7.810 68.497 54.822 1.00 89.62 939 SER A CA 1
ATOM 7149 C C . SER A 1 939 ? -6.865 69.691 55.033 1.00 89.62 939 SER A C 1
ATOM 7151 O O . SER A 1 939 ? -5.888 69.569 55.767 1.00 89.62 939 SER A O 1
ATOM 7153 N N . LEU A 1 940 ? -7.162 70.853 54.437 1.00 88.94 940 LEU A N 1
ATOM 7154 C CA . LEU A 1 940 ? -6.387 72.086 54.624 1.00 88.94 940 LEU A CA 1
ATOM 7155 C C . LEU A 1 940 ? -6.552 72.681 56.028 1.00 88.94 940 LEU A C 1
ATOM 7157 O O . LEU A 1 940 ? -5.572 73.154 56.601 1.00 88.94 940 LEU A O 1
ATOM 7161 N N . VAL A 1 941 ? -7.756 72.620 56.607 1.00 91.75 941 VAL A N 1
ATOM 7162 C CA . VAL A 1 941 ? -7.989 73.056 57.994 1.00 91.75 941 VAL A CA 1
ATOM 7163 C C . VAL A 1 941 ? -7.159 72.214 58.964 1.00 91.75 941 VAL A C 1
ATOM 7165 O O . VAL A 1 941 ? -6.463 72.771 59.812 1.00 91.75 941 VAL A O 1
ATOM 7168 N N . PHE A 1 942 ? -7.157 70.886 58.806 1.00 91.12 942 PHE A N 1
ATOM 7169 C CA . PHE A 1 942 ? -6.327 70.007 59.635 1.00 91.12 942 PHE A CA 1
ATOM 7170 C C . PHE A 1 942 ? -4.827 70.236 59.428 1.00 91.12 942 PHE A C 1
ATOM 7172 O O . PHE A 1 942 ? -4.081 70.229 60.404 1.00 91.12 942 PHE A O 1
ATOM 7179 N N . LEU A 1 943 ? -4.374 70.513 58.200 1.00 91.19 943 LEU A N 1
ATOM 7180 C CA . LEU A 1 943 ? -2.981 70.898 57.953 1.00 91.19 943 LEU A CA 1
ATOM 7181 C C . LEU A 1 943 ? -2.608 72.178 58.720 1.00 91.19 943 LEU A C 1
ATOM 7183 O O . LEU A 1 943 ? -1.567 72.221 59.371 1.00 91.19 943 LEU A O 1
ATOM 7187 N N . GLY A 1 944 ? -3.476 73.193 58.702 1.00 89.06 944 GLY A N 1
ATOM 7188 C CA . GLY A 1 944 ? -3.292 74.412 59.492 1.00 89.06 944 GLY A CA 1
ATOM 7189 C C . GLY A 1 944 ? -3.207 74.131 60.995 1.00 89.06 944 GLY A C 1
ATOM 7190 O O . GLY A 1 944 ? -2.302 74.633 61.659 1.00 89.06 944 GLY A O 1
ATOM 7191 N N . LEU A 1 945 ? -4.088 73.269 61.519 1.00 91.12 945 LEU A N 1
ATOM 7192 C CA . LEU A 1 945 ? -4.069 72.838 62.923 1.00 91.12 945 LEU A CA 1
ATOM 7193 C C . LEU A 1 945 ? -2.789 72.078 63.303 1.00 91.12 945 LEU A C 1
ATOM 7195 O O . LEU A 1 945 ? -2.347 72.201 64.438 1.00 91.12 945 LEU A O 1
ATOM 7199 N N . ILE A 1 946 ? -2.174 71.330 62.381 1.00 90.62 946 ILE A N 1
ATOM 7200 C CA . ILE A 1 946 ? -0.897 70.630 62.616 1.00 90.62 946 ILE A CA 1
ATOM 7201 C C . ILE A 1 946 ? 0.290 71.604 62.625 1.00 90.62 946 ILE A C 1
ATOM 7203 O O . ILE A 1 946 ? 1.233 71.421 63.392 1.00 90.62 946 ILE A O 1
ATOM 7207 N N . VAL A 1 947 ? 0.262 72.650 61.794 1.00 90.06 947 VAL A N 1
ATOM 7208 C CA . VAL A 1 947 ? 1.343 73.651 61.727 1.00 90.06 947 VAL A CA 1
ATOM 7209 C C . VAL A 1 947 ? 1.273 74.646 62.897 1.00 90.06 947 VAL A C 1
ATOM 7211 O O . VAL A 1 947 ? 2.306 75.163 63.332 1.00 90.06 947 VAL A O 1
ATOM 7214 N N . LEU A 1 948 ? 0.081 74.885 63.460 1.00 88.50 948 LEU A N 1
ATOM 7215 C CA . LEU A 1 948 ? -0.147 75.868 64.527 1.00 88.50 948 LEU A CA 1
ATOM 7216 C C . LEU A 1 948 ? 0.727 75.648 65.786 1.00 88.50 948 LEU A C 1
ATOM 7218 O O . LEU A 1 948 ? 1.334 76.620 66.235 1.00 88.50 948 LEU A O 1
ATOM 7222 N N . PRO A 1 949 ? 0.877 74.424 66.344 1.00 86.69 949 PRO A N 1
ATOM 7223 C CA . PRO A 1 949 ? 1.752 74.170 67.489 1.00 86.69 949 PRO A CA 1
ATOM 7224 C C . PRO A 1 949 ? 3.229 74.422 67.190 1.00 86.69 949 PRO A C 1
ATOM 7226 O O . PRO A 1 949 ? 3.952 74.858 68.079 1.00 86.69 949 PRO A O 1
ATOM 7229 N N . PHE A 1 950 ? 3.690 74.189 65.956 1.00 84.12 950 PHE A N 1
ATOM 7230 C CA . PHE A 1 950 ? 5.078 74.459 65.573 1.00 84.12 950 PHE A CA 1
ATOM 7231 C C . PHE A 1 950 ? 5.352 75.964 65.494 1.00 84.12 950 PHE A C 1
ATOM 7233 O O . PHE A 1 950 ? 6.338 76.440 66.052 1.00 84.12 950 PHE A O 1
ATOM 7240 N N . ILE A 1 951 ? 4.443 76.735 64.887 1.00 84.06 951 ILE A N 1
ATOM 7241 C CA . ILE A 1 951 ? 4.514 78.205 64.915 1.00 84.06 951 ILE A CA 1
ATOM 7242 C C . ILE A 1 951 ? 4.424 78.704 66.363 1.00 84.06 951 ILE A C 1
ATOM 7244 O O . ILE A 1 951 ? 5.207 79.560 66.765 1.00 84.06 951 ILE A O 1
ATOM 7248 N N . GLY A 1 952 ? 3.532 78.124 67.169 1.00 83.00 952 GLY A N 1
ATOM 7249 C CA . GLY A 1 952 ? 3.416 78.400 68.598 1.00 83.00 952 GLY A CA 1
ATOM 7250 C C . GLY A 1 952 ? 4.690 78.078 69.380 1.00 83.00 952 GLY A C 1
ATOM 7251 O O . GLY A 1 952 ? 5.058 78.846 70.258 1.00 83.00 952 GLY A O 1
ATOM 7252 N N . PHE A 1 953 ? 5.413 77.008 69.038 1.00 80.75 953 PHE A N 1
ATOM 7253 C CA . PHE A 1 953 ? 6.719 76.687 69.611 1.00 80.75 953 PHE A CA 1
ATOM 7254 C C . PHE A 1 953 ? 7.791 77.689 69.177 1.00 80.75 953 PHE A C 1
ATOM 7256 O O . PHE A 1 953 ? 8.565 78.121 70.018 1.00 80.75 953 PHE A O 1
ATOM 7263 N N . LEU A 1 954 ? 7.836 78.110 67.910 1.00 78.88 954 LEU A N 1
ATOM 7264 C CA . LEU A 1 954 ? 8.816 79.098 67.440 1.00 78.88 954 LEU A CA 1
ATOM 7265 C C . LEU A 1 954 ? 8.570 80.488 68.037 1.00 78.88 954 LEU A C 1
ATOM 7267 O O . LEU A 1 954 ? 9.506 81.122 68.522 1.00 78.88 954 LEU A O 1
ATOM 7271 N N . ILE A 1 955 ? 7.313 80.942 68.056 1.00 78.25 955 ILE A N 1
ATOM 7272 C CA . ILE A 1 955 ? 6.912 82.170 68.753 1.00 78.25 955 ILE A CA 1
ATOM 7273 C C . ILE A 1 955 ? 7.145 81.993 70.248 1.00 78.25 955 ILE A C 1
ATOM 7275 O O . ILE A 1 955 ? 7.672 82.894 70.874 1.00 78.25 955 ILE A O 1
ATOM 7279 N N . GLY A 1 956 ? 6.833 80.830 70.815 1.00 75.25 956 GLY A N 1
ATOM 7280 C CA . GLY A 1 956 ? 7.109 80.478 72.201 1.00 75.25 956 GLY A CA 1
ATOM 7281 C C . GLY A 1 956 ? 8.589 80.624 72.523 1.00 75.25 956 GLY A C 1
ATOM 7282 O O . GLY A 1 956 ? 8.933 81.427 73.365 1.00 75.25 956 GLY A O 1
ATOM 7283 N N . VAL A 1 957 ? 9.495 79.955 71.818 1.00 69.75 957 VAL A N 1
ATOM 7284 C CA . VAL A 1 957 ? 10.943 80.081 72.027 1.00 69.75 957 VAL A CA 1
ATOM 7285 C C . VAL A 1 957 ? 11.414 81.518 71.795 1.00 69.75 957 VAL A C 1
ATOM 7287 O O . VAL A 1 957 ? 12.187 82.021 72.601 1.00 69.75 957 VAL A O 1
ATOM 7290 N N . SER A 1 958 ? 10.924 82.222 70.771 1.00 66.25 958 SER A N 1
ATOM 7291 C CA . SER A 1 958 ? 11.327 83.610 70.495 1.00 66.25 958 SER A CA 1
ATOM 7292 C C . SER A 1 958 ? 10.821 84.608 71.545 1.00 66.25 958 SER A C 1
ATOM 7294 O O . SER A 1 958 ? 11.564 85.490 71.967 1.00 66.25 958 SER A O 1
ATOM 7296 N N . LEU A 1 959 ? 9.566 84.491 71.974 1.00 66.50 959 LEU A N 1
ATOM 7297 C CA . LEU A 1 959 ? 8.896 85.389 72.916 1.00 66.50 959 LEU A CA 1
ATOM 7298 C C . LEU A 1 959 ? 9.282 85.042 74.363 1.00 66.50 959 LEU A C 1
ATOM 7300 O O . LEU A 1 959 ? 9.514 85.933 75.170 1.00 66.50 959 LEU A O 1
ATOM 7304 N N . LEU A 1 960 ? 9.444 83.755 74.679 1.00 60.62 960 LEU A N 1
ATOM 7305 C CA . LEU A 1 960 ? 9.896 83.247 75.976 1.00 60.62 960 LEU A CA 1
ATOM 7306 C C . LEU A 1 960 ? 11.409 83.444 76.160 1.00 60.62 960 LEU A C 1
ATOM 7308 O O . LEU A 1 960 ? 11.815 83.708 77.286 1.00 60.62 960 LEU A O 1
ATOM 7312 N N . SER A 1 961 ? 12.224 83.428 75.090 1.00 59.19 961 SER A N 1
ATOM 7313 C CA . SER A 1 961 ? 13.628 83.886 75.122 1.00 59.19 961 SER A CA 1
ATOM 7314 C C . SER A 1 961 ? 13.750 85.403 75.294 1.00 59.19 961 SER A C 1
ATOM 7316 O O . SER A 1 961 ? 14.779 85.863 75.788 1.00 59.19 961 SER A O 1
ATOM 7318 N N . LEU A 1 962 ? 12.742 86.182 74.881 1.00 58.91 962 LEU A N 1
ATOM 7319 C CA . LEU A 1 962 ? 12.722 87.638 75.048 1.00 58.91 962 LEU A CA 1
ATOM 7320 C C . LEU A 1 962 ? 12.188 88.060 76.429 1.00 58.91 962 LEU A C 1
ATOM 7322 O O . LEU A 1 962 ? 12.686 89.030 76.996 1.00 58.91 962 LEU A O 1
ATOM 7326 N N . LEU A 1 963 ? 11.210 87.335 76.992 1.00 60.38 963 LEU A N 1
ATOM 7327 C CA . LEU A 1 963 ? 10.533 87.703 78.246 1.00 60.38 963 LEU A CA 1
ATOM 7328 C C . LEU A 1 963 ? 10.952 86.910 79.492 1.00 60.38 963 LEU A C 1
ATOM 7330 O O . LEU A 1 963 ? 10.695 87.367 80.604 1.00 60.38 963 LEU A O 1
ATOM 7334 N N . THR A 1 964 ? 11.633 85.771 79.374 1.00 53.16 964 THR A N 1
ATOM 7335 C CA . THR A 1 964 ? 12.136 85.031 80.542 1.00 53.16 964 THR A CA 1
ATOM 7336 C C . THR A 1 964 ? 13.521 84.478 80.262 1.00 53.16 964 THR A C 1
ATOM 7338 O O . THR A 1 964 ? 13.842 84.108 79.141 1.00 53.16 964 THR A O 1
ATOM 7341 N N . ARG A 1 965 ? 14.379 84.433 81.281 1.00 57.41 965 ARG A N 1
ATOM 7342 C CA . ARG A 1 965 ? 15.763 83.951 81.191 1.00 57.41 965 ARG A CA 1
ATOM 7343 C C . ARG A 1 965 ? 15.855 82.435 80.931 1.00 57.41 965 ARG A C 1
ATOM 7345 O O . ARG A 1 965 ? 16.543 81.731 81.665 1.00 57.41 965 ARG A O 1
ATOM 7352 N N . LEU A 1 966 ? 15.208 81.911 79.891 1.00 54.00 966 LEU A N 1
ATOM 7353 C CA . LEU A 1 966 ? 15.624 80.661 79.275 1.00 54.00 966 LEU A CA 1
ATOM 7354 C C . LEU A 1 966 ? 16.880 80.968 78.470 1.00 54.00 966 LEU A C 1
ATOM 7356 O O . LEU A 1 966 ? 16.830 81.456 77.346 1.00 54.00 966 LEU A O 1
ATOM 7360 N N . GLY A 1 967 ? 18.031 80.705 79.084 1.00 55.59 967 GLY A N 1
ATOM 7361 C CA . GLY A 1 967 ? 19.335 80.752 78.439 1.00 55.59 967 GLY A CA 1
ATOM 7362 C C . GLY A 1 967 ? 19.504 79.640 77.401 1.00 55.59 967 GLY A C 1
ATOM 7363 O O . GLY A 1 967 ? 20.462 78.879 77.499 1.00 55.59 967 GLY A O 1
ATOM 7364 N N . VAL A 1 968 ? 18.606 79.544 76.409 1.00 57.66 968 VAL A N 1
ATOM 7365 C CA . VAL A 1 968 ? 18.856 78.798 75.168 1.00 57.66 968 VAL A CA 1
ATOM 7366 C C . VAL A 1 968 ? 19.862 79.619 74.384 1.00 57.66 968 VAL A C 1
ATOM 7368 O O . VAL A 1 968 ? 19.552 80.476 73.564 1.00 57.66 968 VAL A O 1
ATOM 7371 N N . ASN A 1 969 ? 21.105 79.436 74.783 1.00 59.66 969 ASN A N 1
ATOM 7372 C CA . ASN A 1 969 ? 22.194 80.303 74.438 1.00 59.66 969 ASN A CA 1
ATOM 7373 C C . ASN A 1 969 ? 23.231 79.462 73.703 1.00 59.66 969 ASN A C 1
ATOM 7375 O O . ASN A 1 969 ? 23.839 78.574 74.292 1.00 59.66 969 ASN A O 1
ATOM 7379 N N . ILE A 1 970 ? 23.463 79.759 72.426 1.00 61.72 970 ILE A N 1
ATOM 7380 C CA . ILE A 1 970 ? 24.486 79.074 71.619 1.00 61.72 970 ILE A CA 1
ATOM 7381 C C . ILE A 1 970 ? 25.900 79.593 71.982 1.00 61.72 970 ILE A C 1
ATOM 7383 O O . ILE A 1 970 ? 26.886 79.220 71.360 1.00 61.72 970 ILE A O 1
ATOM 7387 N N . LYS A 1 971 ? 26.051 80.430 73.027 1.00 62.53 971 LYS A N 1
ATOM 7388 C CA . LYS A 1 971 ? 27.353 80.972 73.481 1.00 62.53 971 LYS A CA 1
ATOM 7389 C C . LYS A 1 971 ? 28.399 79.907 73.843 1.00 62.53 971 LYS A C 1
ATOM 7391 O O . LYS A 1 971 ? 29.573 80.250 73.900 1.00 62.53 971 LYS A O 1
ATOM 7396 N N . SER A 1 972 ? 28.012 78.649 74.065 1.00 65.69 972 SER A N 1
ATOM 7397 C CA . SER A 1 972 ? 28.948 77.531 74.270 1.00 65.69 972 SER A CA 1
ATOM 7398 C C . SER A 1 972 ? 29.404 76.856 72.968 1.00 65.69 972 SER A C 1
ATOM 7400 O O . SER A 1 972 ? 30.041 75.805 73.028 1.00 65.69 972 SER A O 1
ATOM 7402 N N . PHE A 1 973 ? 29.096 77.423 71.794 1.00 70.44 973 PHE A N 1
ATOM 7403 C CA . PHE A 1 973 ? 29.646 76.932 70.534 1.00 70.44 973 PHE A CA 1
ATOM 7404 C C . PHE A 1 973 ? 31.164 77.159 70.525 1.00 70.44 973 PHE A C 1
ATOM 7406 O O . PHE A 1 973 ? 31.611 78.292 70.731 1.00 70.44 973 PHE A O 1
ATOM 7413 N N . PRO A 1 974 ? 31.972 76.102 70.349 1.00 72.38 974 PRO A N 1
ATOM 7414 C CA . PRO A 1 974 ? 33.411 76.194 70.537 1.00 72.38 974 PRO A CA 1
ATOM 7415 C C . PRO A 1 974 ? 34.031 77.192 69.553 1.00 72.38 974 PRO A C 1
ATOM 7417 O O . PRO A 1 974 ? 33.795 77.108 68.353 1.00 72.38 974 PRO A O 1
ATOM 7420 N N . SER A 1 975 ? 34.831 78.131 70.068 1.00 71.94 975 SER A N 1
ATOM 7421 C CA . SER A 1 975 ? 35.477 79.202 69.290 1.00 71.94 975 SER A CA 1
ATOM 7422 C C . SER A 1 975 ? 36.866 78.832 68.760 1.00 71.94 975 SER A C 1
ATOM 7424 O O . SER A 1 975 ? 37.422 79.551 67.931 1.00 71.94 975 SER A O 1
ATOM 7426 N N . SER A 1 976 ? 37.441 77.707 69.200 1.00 70.19 976 SER A N 1
ATOM 7427 C CA . SER A 1 976 ? 38.706 77.206 68.661 1.00 70.19 976 SER A CA 1
ATOM 7428 C C . SER A 1 976 ? 38.478 76.520 67.313 1.00 70.19 976 SER A C 1
ATOM 7430 O O . SER A 1 976 ? 37.559 75.717 67.161 1.00 70.19 976 SER A O 1
ATOM 7432 N N . VAL A 1 977 ? 39.329 76.817 66.325 1.00 73.31 977 VAL A N 1
ATOM 7433 C CA . VAL A 1 977 ? 39.140 76.409 64.917 1.00 73.31 977 VAL A CA 1
ATOM 7434 C C . VAL A 1 977 ? 38.857 74.908 64.768 1.00 73.31 977 VAL A C 1
ATOM 7436 O O . VAL A 1 977 ? 37.930 74.527 64.054 1.00 73.31 977 VAL A O 1
ATOM 7439 N N . GLY A 1 978 ? 39.587 74.044 65.481 1.00 73.44 978 GLY A N 1
ATOM 7440 C CA . GLY A 1 978 ? 39.384 72.591 65.407 1.00 73.44 978 GLY A CA 1
ATOM 7441 C C . GLY A 1 978 ? 38.017 72.127 65.929 1.00 73.44 978 GLY A C 1
ATOM 7442 O O . GLY A 1 978 ? 37.336 71.321 65.286 1.00 73.44 978 GLY A O 1
ATOM 7443 N N . ALA A 1 979 ? 37.577 72.665 67.067 1.00 72.44 979 ALA A N 1
ATOM 7444 C CA . ALA A 1 979 ? 36.312 72.282 67.686 1.00 72.44 979 ALA A CA 1
ATOM 7445 C C . ALA A 1 979 ? 35.104 72.945 66.996 1.00 72.44 979 ALA A C 1
ATOM 7447 O O . ALA A 1 979 ? 34.092 72.278 66.786 1.00 72.44 979 ALA A O 1
ATOM 7448 N N . ALA A 1 980 ? 35.234 74.198 66.546 1.00 77.50 980 ALA A N 1
ATOM 7449 C CA . ALA A 1 980 ? 34.225 74.906 65.752 1.00 77.50 980 ALA A CA 1
ATOM 7450 C C . ALA A 1 980 ? 33.919 74.169 64.441 1.00 77.50 980 ALA A C 1
ATOM 7452 O O . ALA A 1 980 ? 32.761 73.923 64.104 1.00 77.50 980 ALA A O 1
ATOM 7453 N N . THR A 1 981 ? 34.970 73.754 63.726 1.00 77.62 981 THR A N 1
ATOM 7454 C CA . THR A 1 981 ? 34.839 73.020 62.458 1.00 77.62 981 THR A CA 1
ATOM 7455 C C . THR A 1 981 ? 34.158 71.669 62.672 1.00 77.62 981 THR A C 1
ATOM 7457 O O . THR A 1 981 ? 33.329 71.252 61.867 1.00 77.62 981 THR A O 1
ATOM 7460 N N . SER A 1 982 ? 34.468 70.986 63.776 1.00 78.44 982 SER A N 1
ATOM 7461 C CA . SER A 1 982 ? 33.841 69.704 64.115 1.00 78.44 982 SER A CA 1
ATOM 7462 C C . SER A 1 982 ? 32.369 69.860 64.505 1.00 78.44 982 SER A C 1
ATOM 7464 O O . SER A 1 982 ? 31.545 69.062 64.067 1.00 78.44 982 SER A O 1
ATOM 7466 N N . ALA A 1 983 ? 32.014 70.913 65.247 1.00 80.44 983 ALA A N 1
ATOM 7467 C CA . ALA A 1 983 ? 30.626 71.217 65.592 1.00 80.44 983 ALA A CA 1
ATOM 7468 C C . ALA A 1 983 ? 29.786 71.594 64.355 1.00 80.44 983 ALA A C 1
ATOM 7470 O O . ALA A 1 983 ? 28.668 71.101 64.196 1.00 80.44 983 ALA A O 1
ATOM 7471 N N . LEU A 1 984 ? 30.343 72.396 63.437 1.00 83.56 984 LEU A N 1
ATOM 7472 C CA . LEU A 1 984 ? 29.692 72.743 62.168 1.00 83.56 984 LEU A CA 1
ATOM 7473 C C . LEU A 1 984 ? 29.483 71.520 61.272 1.00 83.56 984 LEU A C 1
ATOM 7475 O O . LEU A 1 984 ? 28.393 71.344 60.737 1.00 83.56 984 LEU A O 1
ATOM 7479 N N . LEU A 1 985 ? 30.488 70.651 61.135 1.00 83.56 985 LEU A N 1
ATOM 7480 C CA . LEU A 1 985 ? 30.355 69.420 60.351 1.00 83.56 985 LEU A CA 1
ATOM 7481 C C . LEU A 1 985 ? 29.363 68.438 60.974 1.00 83.56 985 LEU A C 1
ATOM 7483 O O . LEU A 1 985 ? 28.634 67.780 60.242 1.00 83.56 985 LEU A O 1
ATOM 7487 N N . PHE A 1 986 ? 29.288 68.364 62.304 1.00 83.50 986 PHE A N 1
ATOM 7488 C CA . PHE A 1 986 ? 28.304 67.529 62.989 1.00 83.50 986 PHE A CA 1
ATOM 7489 C C . PHE A 1 986 ? 26.867 68.016 62.742 1.00 83.50 986 PHE A C 1
ATOM 7491 O O . PHE A 1 986 ? 26.011 67.231 62.339 1.00 83.50 986 PHE A O 1
ATOM 7498 N N . HIS A 1 987 ? 26.589 69.311 62.925 1.00 85.75 987 HIS A N 1
ATOM 7499 C CA . HIS A 1 987 ? 25.257 69.866 62.645 1.00 85.75 987 HIS A CA 1
ATOM 7500 C C . HIS A 1 987 ? 24.927 69.865 61.147 1.00 85.75 987 HIS A C 1
ATOM 7502 O O . HIS A 1 987 ? 23.792 69.573 60.776 1.00 85.75 987 HIS A O 1
ATOM 7508 N N . GLY A 1 988 ? 25.919 70.103 60.286 1.00 86.94 988 GLY A N 1
ATOM 7509 C CA . GLY A 1 988 ? 25.794 69.941 58.838 1.00 86.94 988 GLY A CA 1
ATOM 7510 C C . GLY A 1 988 ? 25.472 68.500 58.441 1.00 86.94 988 GLY A C 1
ATOM 7511 O O . GLY A 1 988 ? 24.606 68.286 57.600 1.00 86.94 988 GLY A O 1
ATOM 7512 N N . GLY A 1 989 ? 26.090 67.512 59.097 1.00 84.00 989 GLY A N 1
ATOM 7513 C CA . GLY A 1 989 ? 25.795 66.090 58.920 1.00 84.00 989 GLY A CA 1
ATOM 7514 C C . GLY A 1 989 ? 24.358 65.737 59.305 1.00 84.00 989 GLY A C 1
ATOM 7515 O O . GLY A 1 989 ? 23.663 65.091 58.527 1.00 84.00 989 GLY A O 1
ATOM 7516 N N . ILE A 1 990 ? 23.870 66.229 60.450 1.00 86.25 990 ILE A N 1
ATOM 7517 C CA . ILE A 1 990 ? 22.462 66.057 60.853 1.00 86.25 990 ILE A CA 1
ATOM 7518 C C . ILE A 1 990 ? 21.519 66.705 59.830 1.00 86.25 990 ILE A C 1
ATOM 7520 O O . ILE A 1 990 ? 20.549 66.077 59.407 1.00 86.25 990 ILE A O 1
ATOM 7524 N N . GLY A 1 991 ? 21.811 67.936 59.401 1.00 87.38 991 GLY A N 1
ATOM 7525 C CA . GLY A 1 991 ? 21.025 68.630 58.381 1.00 87.38 991 GLY A CA 1
ATOM 7526 C C . GLY A 1 991 ? 20.989 67.876 57.049 1.00 87.38 991 GLY A C 1
ATOM 7527 O O . GLY A 1 991 ? 19.926 67.752 56.447 1.00 87.38 991 GLY A O 1
ATOM 7528 N N . ALA A 1 992 ? 22.122 67.313 56.620 1.00 84.44 992 ALA A N 1
ATOM 7529 C CA . ALA A 1 992 ? 22.223 66.516 55.401 1.00 84.44 992 ALA A CA 1
ATOM 7530 C C . ALA A 1 992 ? 21.412 65.214 55.485 1.00 84.44 992 ALA A C 1
ATOM 7532 O O . ALA A 1 992 ? 20.727 64.872 54.526 1.00 84.44 992 ALA A O 1
ATOM 7533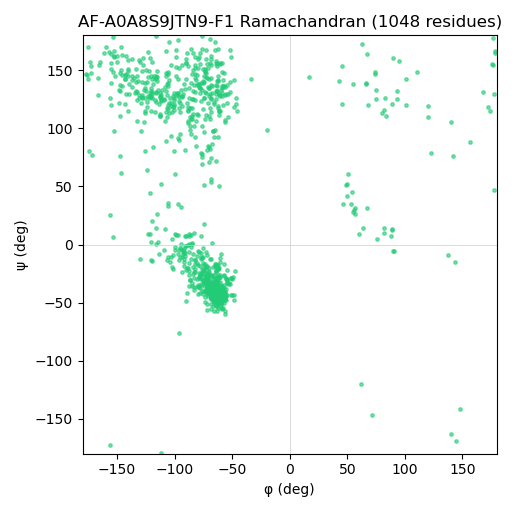 N N . VAL A 1 993 ? 21.431 64.524 56.631 1.00 83.81 993 VAL A N 1
ATOM 7534 C CA . VAL A 1 993 ? 20.616 63.317 56.857 1.00 83.81 993 VAL A CA 1
ATOM 7535 C C . VAL A 1 993 ? 19.119 63.647 56.836 1.00 83.81 993 VAL A C 1
ATOM 7537 O O . VAL A 1 993 ? 18.343 62.942 56.200 1.00 83.81 993 VAL A O 1
ATOM 7540 N N . LEU A 1 994 ? 18.694 64.747 57.465 1.00 88.25 994 LEU A N 1
ATOM 7541 C CA . LEU A 1 994 ? 17.290 65.180 57.416 1.00 88.25 994 LEU A CA 1
ATOM 7542 C C . LEU A 1 994 ? 16.857 65.578 55.999 1.00 88.25 994 LEU A C 1
ATOM 7544 O O . LEU A 1 994 ? 15.749 65.250 55.579 1.00 88.25 994 LEU A O 1
ATOM 7548 N N . LEU A 1 995 ? 17.732 66.247 55.245 1.00 84.31 995 LEU A N 1
ATOM 7549 C CA . LEU A 1 995 ? 17.472 66.578 53.846 1.00 84.31 995 LEU A CA 1
ATOM 7550 C C . LEU A 1 995 ? 17.375 65.318 52.977 1.00 84.31 995 LEU A C 1
ATOM 7552 O O . LEU A 1 995 ? 16.497 65.255 52.121 1.00 84.31 995 LEU A O 1
ATOM 7556 N N . LEU A 1 996 ? 18.224 64.313 53.213 1.00 81.19 996 LEU A N 1
ATOM 7557 C CA . LEU A 1 996 ? 18.132 63.006 52.557 1.00 81.19 996 LEU A CA 1
ATOM 7558 C C . LEU A 1 996 ? 16.773 62.350 52.817 1.00 81.19 996 LEU A C 1
ATOM 7560 O O . LEU A 1 996 ? 16.133 61.930 51.858 1.00 81.19 996 LEU A O 1
ATOM 7564 N N . TYR A 1 997 ? 16.260 62.376 54.053 1.00 82.12 997 TYR A N 1
ATOM 7565 C CA . TYR A 1 997 ? 14.914 61.865 54.344 1.00 82.12 997 TYR A CA 1
ATOM 7566 C C . TYR A 1 997 ? 13.805 62.612 53.593 1.00 82.12 997 TYR A C 1
ATOM 7568 O O . TYR A 1 997 ? 12.861 61.993 53.102 1.00 82.12 997 TYR A O 1
ATOM 7576 N N . VAL A 1 998 ? 13.912 63.937 53.460 1.00 84.50 998 VAL A N 1
ATOM 7577 C CA . VAL A 1 998 ? 12.953 64.720 52.662 1.00 84.50 998 VAL A CA 1
ATOM 7578 C C . VAL A 1 998 ? 13.067 64.375 51.174 1.00 84.50 998 VAL A C 1
ATOM 7580 O O . VAL A 1 998 ? 12.049 64.211 50.504 1.00 84.50 998 VAL A O 1
ATOM 7583 N N . LEU A 1 999 ? 14.287 64.229 50.649 1.00 79.62 999 LEU A N 1
ATOM 7584 C CA . LEU A 1 999 ? 14.522 63.837 49.259 1.00 79.62 999 LEU A CA 1
ATOM 7585 C C . LEU A 1 999 ? 13.999 62.429 48.971 1.00 79.62 999 LEU A C 1
ATOM 7587 O O . LEU A 1 999 ? 13.362 62.255 47.938 1.00 79.62 999 LEU A O 1
ATOM 7591 N N . PHE A 1 1000 ? 14.196 61.477 49.887 1.00 79.38 1000 PHE A N 1
ATOM 7592 C CA . PHE A 1 1000 ? 13.619 60.133 49.833 1.00 79.38 1000 PHE A CA 1
ATOM 7593 C C . PHE A 1 1000 ? 12.089 60.177 49.750 1.00 79.38 1000 PHE A C 1
ATOM 7595 O O . PHE A 1 1000 ? 11.482 59.443 48.971 1.00 79.38 1000 PHE A O 1
ATOM 7602 N N . TRP A 1 1001 ? 11.456 61.068 50.517 1.00 82.12 1001 TRP A N 1
ATOM 7603 C CA . TRP A 1 1001 ? 10.001 61.200 50.526 1.00 82.12 1001 TRP A CA 1
ATOM 7604 C C . TRP A 1 1001 ? 9.441 61.844 49.247 1.00 82.12 1001 TRP A C 1
ATOM 7606 O O . TRP A 1 1001 ? 8.433 61.383 48.717 1.00 82.12 1001 TRP A O 1
ATOM 7616 N N . VAL A 1 1002 ? 10.086 62.894 48.723 1.00 81.50 1002 VAL A N 1
ATOM 7617 C CA . VAL A 1 1002 ? 9.603 63.631 47.535 1.00 81.50 1002 VAL A CA 1
ATOM 7618 C C . VAL A 1 1002 ? 9.945 62.914 46.229 1.00 81.50 1002 VAL A C 1
ATOM 7620 O O . VAL A 1 1002 ? 9.182 62.959 45.263 1.00 81.50 1002 VAL A O 1
ATOM 7623 N N . LYS A 1 1003 ? 11.101 62.256 46.176 1.00 71.62 1003 LYS A N 1
ATOM 7624 C CA . LYS A 1 1003 ? 11.580 61.507 45.021 1.00 71.62 1003 LYS A CA 1
ATOM 7625 C C . LYS A 1 1003 ? 11.899 60.113 45.523 1.00 71.62 1003 LYS A C 1
ATOM 7627 O O . LYS A 1 1003 ? 12.830 59.959 46.297 1.00 71.62 1003 LYS A O 1
ATOM 7632 N N . ALA A 1 1004 ? 11.146 59.110 45.078 1.00 56.03 1004 ALA A N 1
ATOM 7633 C CA . ALA A 1 1004 ? 11.369 57.710 45.429 1.00 56.03 1004 ALA A CA 1
ATOM 7634 C C . ALA A 1 1004 ? 12.726 57.209 44.885 1.00 56.03 1004 ALA A C 1
ATOM 7636 O O . ALA A 1 1004 ? 12.798 56.474 43.901 1.00 56.03 1004 ALA A O 1
ATOM 7637 N N . ILE A 1 1005 ? 13.827 57.661 45.487 1.00 59.84 1005 ILE A N 1
ATOM 7638 C CA . ILE A 1 1005 ? 15.166 57.131 45.282 1.00 59.84 1005 ILE A CA 1
ATOM 7639 C C . ILE A 1 1005 ? 15.122 55.754 45.940 1.00 59.84 1005 ILE A C 1
ATOM 7641 O O . ILE A 1 1005 ? 14.949 55.651 47.152 1.00 59.84 1005 ILE A O 1
ATOM 7645 N N . GLY A 1 1006 ? 15.180 54.696 45.127 1.00 53.09 1006 GLY A N 1
ATOM 7646 C CA . GLY A 1 1006 ? 15.071 53.317 45.601 1.00 53.09 1006 GLY A CA 1
ATOM 7647 C C . GLY A 1 1006 ? 15.986 53.045 46.802 1.00 53.09 1006 GLY A C 1
ATOM 7648 O O . GLY A 1 1006 ? 17.118 53.528 46.852 1.00 53.09 1006 GLY A O 1
ATOM 7649 N N . SER A 1 1007 ? 15.480 52.261 47.759 1.00 55.66 1007 SER A N 1
ATOM 7650 C CA . SER A 1 1007 ? 16.027 52.026 49.112 1.00 55.66 1007 SER A CA 1
ATOM 7651 C C . SER A 1 1007 ? 17.540 51.712 49.189 1.00 55.66 1007 SER A C 1
ATOM 7653 O O . SER A 1 1007 ? 18.190 51.974 50.203 1.00 55.66 1007 SER A O 1
ATOM 7655 N N . VAL A 1 1008 ? 18.142 51.220 48.102 1.00 54.78 1008 VAL A N 1
ATOM 7656 C CA . VAL A 1 1008 ? 19.564 50.842 48.016 1.00 54.78 1008 VAL A CA 1
ATOM 7657 C C . VAL A 1 1008 ? 20.513 52.046 47.872 1.00 54.78 1008 VAL A C 1
ATOM 7659 O O . VAL A 1 1008 ? 21.679 51.960 48.262 1.00 54.78 1008 VAL A O 1
ATOM 7662 N N . HIS A 1 1009 ? 20.053 53.188 47.346 1.00 55.00 1009 HIS A N 1
ATOM 7663 C CA . HIS A 1 1009 ? 20.916 54.369 47.201 1.00 55.00 1009 HIS A CA 1
ATOM 7664 C C . HIS A 1 1009 ? 20.986 55.224 48.475 1.00 55.00 1009 HIS A C 1
ATOM 7666 O O . HIS A 1 1009 ? 22.047 55.768 48.787 1.00 55.00 1009 HIS A O 1
ATOM 7672 N N . ASP A 1 1010 ? 19.897 55.283 49.244 1.00 54.75 1010 ASP A N 1
ATOM 7673 C CA . ASP A 1 1010 ? 19.799 56.086 50.470 1.00 54.75 1010 ASP A CA 1
ATOM 7674 C C . ASP A 1 1010 ? 20.522 55.442 51.667 1.00 54.75 1010 ASP A C 1
ATOM 7676 O O . ASP A 1 1010 ? 21.176 56.118 52.464 1.00 54.75 1010 ASP A O 1
ATOM 7680 N N . SER A 1 1011 ? 20.528 54.109 51.739 1.00 55.16 1011 SER A N 1
ATOM 7681 C CA . SER A 1 1011 ? 21.288 53.364 52.750 1.00 55.16 1011 SER A CA 1
ATOM 7682 C C . SER A 1 1011 ? 22.800 53.601 52.625 1.00 55.16 1011 SER A C 1
ATOM 7684 O O . SER A 1 1011 ? 23.468 53.803 53.635 1.00 55.16 1011 SER A O 1
ATOM 7686 N N . LYS A 1 1012 ? 23.352 53.706 51.407 1.00 57.03 1012 LYS A N 1
ATOM 7687 C CA . LYS A 1 1012 ? 24.777 54.039 51.198 1.00 57.03 1012 LYS A CA 1
ATOM 7688 C C . LYS A 1 1012 ? 25.110 55.500 51.541 1.00 57.03 1012 LYS A C 1
ATOM 7690 O O . LYS A 1 1012 ? 26.141 55.750 52.162 1.00 57.03 1012 LYS A O 1
ATOM 7695 N N . GLY A 1 1013 ? 24.245 56.457 51.192 1.00 58.81 1013 GLY A N 1
ATOM 7696 C CA . GLY A 1 1013 ? 24.437 57.880 51.513 1.00 58.81 1013 GLY A CA 1
ATOM 7697 C C . GLY A 1 1013 ? 24.318 58.185 53.011 1.00 58.81 1013 GLY A C 1
ATOM 7698 O O . GLY A 1 1013 ? 25.156 58.893 53.575 1.00 58.81 1013 GLY A O 1
ATOM 7699 N N . THR A 1 1014 ? 23.335 57.576 53.676 1.00 58.75 1014 THR A N 1
ATOM 7700 C CA . THR A 1 1014 ? 23.097 57.728 55.118 1.00 58.75 1014 THR A CA 1
ATOM 7701 C C . THR A 1 1014 ? 24.169 57.018 55.952 1.00 58.75 1014 THR A C 1
ATOM 7703 O O . THR A 1 1014 ? 24.627 57.573 56.951 1.00 58.75 1014 THR A O 1
ATOM 7706 N N . VAL A 1 1015 ? 24.666 55.849 55.517 1.00 59.19 1015 VAL A N 1
ATOM 7707 C CA . VAL A 1 1015 ? 25.810 55.167 56.156 1.00 59.19 1015 VAL A CA 1
ATOM 7708 C C . VAL A 1 1015 ? 27.098 55.980 56.009 1.00 59.19 1015 VAL A C 1
ATOM 7710 O O . VAL A 1 1015 ? 27.850 56.092 56.976 1.00 59.19 1015 VAL A O 1
ATOM 7713 N N . PHE A 1 1016 ? 27.348 56.617 54.860 1.00 58.47 1016 PHE A N 1
ATOM 7714 C CA . PHE A 1 1016 ? 28.540 57.451 54.663 1.00 58.47 1016 PHE A CA 1
ATOM 7715 C C . PHE A 1 1016 ? 28.499 58.737 55.514 1.00 58.47 1016 PHE A C 1
ATOM 7717 O O . PHE A 1 1016 ? 29.454 59.035 56.234 1.00 58.47 1016 PHE A O 1
ATOM 7724 N N . ALA A 1 1017 ? 27.372 59.463 55.526 1.00 58.09 1017 ALA A N 1
ATOM 7725 C CA . ALA A 1 1017 ? 27.192 60.663 56.356 1.00 58.09 1017 ALA A CA 1
ATOM 7726 C C . ALA A 1 1017 ? 27.159 60.348 57.869 1.00 58.09 1017 ALA A C 1
ATOM 7728 O O . ALA A 1 1017 ? 27.719 61.091 58.686 1.00 58.09 1017 ALA A O 1
ATOM 7729 N N . GLY A 1 1018 ? 26.557 59.215 58.246 1.00 57.44 1018 GLY A N 1
ATOM 7730 C CA . GLY A 1 1018 ? 26.540 58.697 59.614 1.00 57.44 1018 GLY A CA 1
ATOM 7731 C C . GLY A 1 1018 ? 27.929 58.288 60.107 1.00 57.44 1018 GLY A C 1
ATOM 7732 O O . GLY A 1 1018 ? 28.324 58.677 61.204 1.00 57.44 1018 GLY A O 1
ATOM 7733 N N . SER A 1 1019 ? 28.720 57.598 59.279 1.00 56.53 1019 SER A N 1
ATOM 7734 C CA . SER A 1 1019 ? 30.085 57.168 59.624 1.00 56.53 1019 SER A CA 1
ATOM 7735 C C . SER A 1 1019 ? 31.028 58.355 59.845 1.00 56.53 1019 SER A C 1
ATOM 7737 O O . SER A 1 1019 ? 31.779 58.369 60.818 1.00 56.53 1019 SER A O 1
ATOM 7739 N N . VAL A 1 1020 ? 30.937 59.408 59.023 1.00 57.62 1020 VAL A N 1
ATOM 7740 C CA . VAL A 1 1020 ? 31.710 60.654 59.212 1.00 57.62 1020 VAL A CA 1
ATOM 7741 C C . VAL A 1 1020 ? 31.313 61.383 60.506 1.00 57.62 1020 VAL A C 1
ATOM 7743 O O . VAL A 1 1020 ? 32.175 61.930 61.200 1.00 57.62 1020 VAL A O 1
ATOM 7746 N N . SER A 1 1021 ? 30.029 61.345 60.873 1.00 55.44 1021 SER A N 1
ATOM 7747 C CA . SER A 1 1021 ? 29.514 61.951 62.111 1.00 55.44 1021 SER A CA 1
ATOM 7748 C C . SER A 1 1021 ? 29.900 61.155 63.370 1.00 55.44 1021 SER A C 1
ATOM 7750 O O . SER A 1 1021 ? 30.144 61.745 64.422 1.00 55.44 1021 SER A O 1
ATOM 7752 N N . VAL A 1 1022 ? 29.998 59.822 63.270 1.00 55.31 1022 VAL A N 1
ATOM 7753 C CA . VAL A 1 1022 ? 30.373 58.918 64.375 1.00 55.31 1022 VAL A CA 1
ATOM 7754 C C . VAL A 1 1022 ? 31.889 58.886 64.604 1.00 55.31 1022 VAL A C 1
ATOM 7756 O O . VAL A 1 1022 ? 32.318 59.005 65.748 1.00 55.31 1022 VAL A O 1
ATOM 7759 N N . VAL A 1 1023 ? 32.714 58.833 63.551 1.00 54.88 1023 VAL A N 1
ATOM 7760 C CA . VAL A 1 1023 ? 34.190 58.779 63.660 1.00 54.88 1023 VAL A CA 1
ATOM 7761 C C . VAL A 1 1023 ? 34.787 60.033 64.317 1.00 54.88 1023 VAL A C 1
ATOM 7763 O O . VAL A 1 1023 ? 35.803 59.948 65.005 1.00 54.88 1023 VAL A O 1
ATOM 7766 N N . ARG A 1 1024 ? 34.153 61.208 64.189 1.00 54.62 1024 ARG A N 1
ATOM 7767 C CA . ARG A 1 1024 ? 34.594 62.422 64.906 1.00 54.62 1024 ARG A CA 1
ATOM 7768 C C . ARG A 1 1024 ? 34.032 62.570 66.317 1.00 54.62 1024 ARG A C 1
ATOM 7770 O O . ARG A 1 1024 ? 34.552 63.376 67.083 1.00 54.62 1024 ARG A O 1
ATOM 7777 N N . ARG A 1 1025 ? 33.032 61.769 66.695 1.00 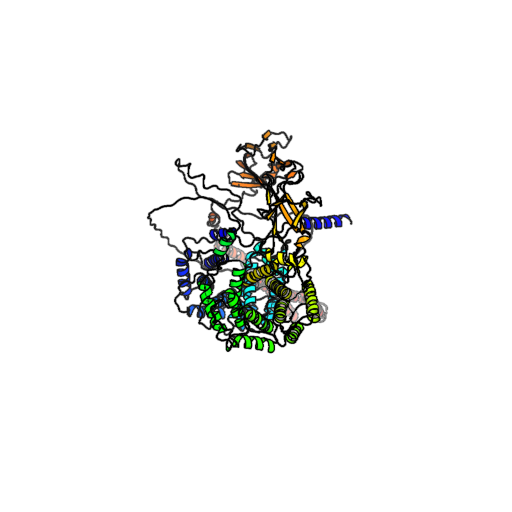48.44 1025 ARG A N 1
ATOM 7778 C CA . ARG A 1 1025 ? 32.547 61.679 68.081 1.00 48.44 1025 ARG A CA 1
ATOM 7779 C C . ARG A 1 1025 ? 33.536 60.931 68.989 1.00 48.44 1025 ARG A C 1
ATOM 7781 O O . ARG A 1 1025 ? 33.484 61.106 70.201 1.00 48.44 1025 ARG A O 1
ATOM 7788 N N . THR A 1 1026 ? 34.444 60.135 68.417 1.00 52.75 1026 THR A N 1
ATOM 7789 C CA . THR A 1 1026 ? 35.348 59.209 69.125 1.00 52.75 1026 THR A CA 1
ATOM 7790 C C . THR A 1 1026 ? 36.842 59.554 69.006 1.00 52.75 1026 THR A C 1
ATOM 7792 O O . THR A 1 1026 ? 37.679 58.664 69.120 1.00 52.75 1026 THR A O 1
ATOM 7795 N N . GLN A 1 1027 ? 37.226 60.820 68.790 1.00 50.44 1027 GLN A N 1
ATOM 7796 C CA . GLN A 1 1027 ? 38.642 61.232 68.797 1.00 50.44 1027 GLN A CA 1
ATOM 7797 C C . GLN A 1 1027 ? 39.253 61.170 70.212 1.00 50.44 1027 GLN A C 1
ATOM 7799 O O . GLN A 1 1027 ? 39.357 62.177 70.901 1.00 50.44 1027 GLN A O 1
ATOM 7804 N N . ASN A 1 1028 ? 39.667 59.974 70.628 1.00 39.91 1028 ASN A N 1
ATOM 7805 C CA . ASN A 1 1028 ? 40.765 59.726 71.559 1.00 39.91 1028 ASN A CA 1
ATOM 7806 C C . ASN A 1 1028 ? 41.303 58.310 71.285 1.00 39.91 1028 ASN A C 1
ATOM 7808 O O . ASN A 1 1028 ? 40.578 57.335 71.444 1.00 39.91 1028 ASN A O 1
ATOM 7812 N N . THR A 1 1029 ? 42.590 58.226 70.933 1.00 37.88 1029 THR A N 1
ATOM 7813 C CA . THR A 1 1029 ? 43.436 57.024 70.751 1.00 37.88 1029 THR A CA 1
ATOM 7814 C C . THR A 1 1029 ? 43.371 56.266 69.402 1.00 37.88 1029 THR A C 1
ATOM 7816 O O . THR A 1 1029 ? 42.332 55.786 68.975 1.00 37.88 1029 THR A O 1
ATOM 7819 N N . VAL A 1 1030 ? 44.565 56.095 68.804 1.00 36.69 1030 VAL A N 1
ATOM 7820 C CA . VAL A 1 1030 ? 44.980 55.221 67.674 1.00 36.69 1030 VAL A CA 1
ATOM 7821 C C . VAL A 1 1030 ? 44.946 55.815 66.240 1.00 36.69 1030 VAL A C 1
ATOM 7823 O O . VAL A 1 1030 ? 44.018 56.495 65.822 1.00 36.69 1030 VAL A O 1
ATOM 7826 N N . SER A 1 1031 ? 46.064 55.599 65.526 1.00 34.88 1031 SER A N 1
ATOM 7827 C CA . SER A 1 1031 ? 46.569 56.287 64.318 1.00 34.88 1031 SER A CA 1
ATOM 7828 C C . SER A 1 1031 ? 45.843 55.930 62.997 1.00 34.88 1031 SER A C 1
ATOM 7830 O O . SER A 1 1031 ? 45.400 54.794 62.847 1.00 34.88 1031 SER A O 1
ATOM 7832 N N . PRO A 1 1032 ? 45.767 56.836 61.991 1.00 42.16 1032 PRO A N 1
ATOM 7833 C CA . PRO A 1 1032 ? 44.808 56.755 60.876 1.00 42.16 1032 PRO A CA 1
ATOM 7834 C C . PRO A 1 1032 ? 45.248 55.935 59.648 1.00 42.16 1032 PRO A C 1
ATOM 7836 O O . PRO A 1 1032 ? 44.582 56.005 58.618 1.00 42.16 1032 PRO A O 1
ATOM 7839 N N . ARG A 1 1033 ? 46.378 55.214 59.690 1.00 40.38 1033 ARG A N 1
ATOM 7840 C CA . ARG A 1 1033 ? 46.952 54.581 58.481 1.00 40.38 1033 ARG A CA 1
ATOM 7841 C C . ARG A 1 1033 ? 46.705 53.073 58.357 1.00 40.38 1033 ARG A C 1
ATOM 7843 O O . ARG A 1 1033 ? 46.763 52.571 57.247 1.00 40.38 1033 ARG A O 1
ATOM 7850 N N . SER A 1 1034 ? 46.369 52.371 59.443 1.00 40.84 1034 SER A N 1
ATOM 7851 C CA . SER A 1 1034 ? 46.127 50.915 59.423 1.00 40.84 1034 SER A CA 1
ATOM 7852 C C . SER A 1 1034 ? 44.652 50.515 59.278 1.00 40.84 1034 SER A C 1
ATOM 7854 O O . SER A 1 1034 ? 44.356 49.353 59.033 1.00 40.84 1034 SER A O 1
ATOM 7856 N N . SER A 1 1035 ? 43.713 51.455 59.409 1.00 46.72 1035 SER A N 1
ATOM 7857 C CA . SER A 1 1035 ? 42.266 51.191 59.332 1.00 46.72 1035 SER A CA 1
ATOM 7858 C C . SER A 1 1035 ? 41.672 51.343 57.927 1.00 46.72 1035 SER A C 1
ATOM 7860 O O . SER A 1 1035 ? 40.574 50.851 57.679 1.00 46.72 1035 SER A O 1
ATOM 7862 N N . ILE A 1 1036 ? 42.389 51.980 56.995 1.00 45.56 1036 ILE A N 1
ATOM 7863 C CA . ILE A 1 1036 ? 41.938 52.144 55.602 1.00 45.56 1036 ILE A CA 1
ATOM 7864 C C . ILE A 1 1036 ? 42.267 50.892 54.771 1.00 45.56 1036 ILE A C 1
ATOM 7866 O O . ILE A 1 1036 ? 41.403 50.420 54.040 1.00 45.56 1036 ILE A O 1
ATOM 7870 N N . GLU A 1 1037 ? 43.434 50.266 54.969 1.00 44.66 1037 GLU A N 1
ATOM 7871 C CA . GLU A 1 1037 ? 43.781 49.002 54.289 1.00 44.66 1037 GLU A CA 1
ATOM 7872 C C . GLU A 1 1037 ? 42.909 47.818 54.748 1.00 44.66 1037 GLU A C 1
ATOM 7874 O O . GLU A 1 1037 ? 42.531 46.977 53.937 1.00 44.66 1037 GLU A O 1
ATOM 7879 N N . GLN A 1 1038 ? 42.502 47.770 56.023 1.00 42.50 1038 GLN A N 1
ATOM 7880 C CA . GLN A 1 1038 ? 41.604 46.716 56.521 1.00 42.50 1038 GLN A CA 1
ATOM 7881 C C . GLN A 1 1038 ? 40.148 46.875 56.056 1.00 42.50 1038 GLN A C 1
ATOM 7883 O O . GLN A 1 1038 ? 39.451 45.874 55.890 1.00 42.50 1038 GLN A O 1
ATOM 7888 N N . ALA A 1 1039 ? 39.693 48.101 55.779 1.00 43.44 1039 ALA A N 1
ATOM 7889 C CA . ALA A 1 1039 ? 38.379 48.335 55.181 1.00 43.44 1039 ALA A CA 1
ATOM 7890 C C . ALA A 1 1039 ? 38.358 47.987 53.680 1.00 43.44 1039 ALA A C 1
ATOM 7892 O O . ALA A 1 1039 ? 37.354 47.483 53.180 1.00 43.44 1039 ALA A O 1
ATOM 7893 N N . GLU A 1 1040 ? 39.470 48.199 52.970 1.00 44.81 1040 GLU A N 1
ATOM 7894 C CA . GLU A 1 1040 ? 39.584 47.911 51.536 1.00 44.81 1040 GLU A CA 1
ATOM 7895 C C . GLU A 1 1040 ? 39.658 46.400 51.234 1.00 44.81 1040 GLU A C 1
ATOM 7897 O O . GLU A 1 1040 ? 39.113 45.944 50.228 1.00 44.81 1040 GLU A O 1
ATOM 7902 N N . ILE A 1 1041 ? 40.238 45.602 52.141 1.00 44.62 1041 ILE A N 1
ATOM 7903 C CA . ILE A 1 1041 ? 40.282 44.131 52.030 1.00 44.62 1041 ILE A CA 1
ATOM 7904 C C . ILE A 1 1041 ? 38.893 43.511 52.272 1.00 44.62 1041 ILE A C 1
ATOM 7906 O O . ILE A 1 1041 ? 38.450 42.681 51.483 1.00 44.62 1041 ILE A O 1
ATOM 7910 N N . CYS A 1 1042 ? 38.138 43.982 53.273 1.00 38.72 1042 CYS A N 1
ATOM 7911 C CA . CYS A 1 1042 ? 36.763 43.507 53.513 1.00 38.72 1042 CYS A CA 1
ATOM 7912 C C . CYS A 1 1042 ? 35.781 43.880 52.385 1.00 38.72 1042 CYS A C 1
ATOM 7914 O O . CYS A 1 1042 ? 34.823 43.153 52.132 1.00 38.72 1042 CYS A O 1
ATOM 7916 N N . LEU A 1 1043 ? 36.008 44.998 51.688 1.00 45.03 1043 LEU A N 1
ATOM 7917 C CA . LEU A 1 1043 ? 35.172 45.424 50.560 1.00 45.03 1043 LEU A CA 1
ATOM 7918 C C . LEU A 1 1043 ? 35.486 44.681 49.251 1.00 45.03 1043 LEU A C 1
ATOM 7920 O O . LEU A 1 1043 ? 34.596 44.572 48.409 1.00 45.03 1043 LEU A O 1
ATOM 7924 N N . LYS A 1 1044 ? 36.702 44.141 49.083 1.00 42.59 1044 LYS A N 1
ATOM 7925 C CA . LYS A 1 1044 ? 37.073 43.321 47.916 1.00 42.59 1044 LYS A CA 1
ATOM 7926 C C . LYS A 1 1044 ? 36.541 41.890 47.989 1.00 42.59 1044 LYS A C 1
ATOM 7928 O O . LYS A 1 1044 ? 36.075 41.388 46.969 1.00 42.59 1044 LYS A O 1
ATOM 7933 N N . ASP A 1 1045 ? 36.517 41.271 49.168 1.00 38.91 1045 ASP A N 1
ATOM 7934 C CA . ASP A 1 1045 ? 36.032 39.888 49.307 1.00 38.91 1045 ASP A CA 1
ATOM 7935 C C . ASP A 1 1045 ? 34.505 39.772 49.155 1.00 38.91 1045 ASP A C 1
ATOM 7937 O O . ASP A 1 1045 ? 34.011 38.790 48.603 1.00 38.91 1045 ASP A O 1
ATOM 7941 N N . ILE A 1 1046 ? 33.747 40.811 49.527 1.00 45.16 1046 ILE A N 1
ATOM 7942 C CA . ILE A 1 1046 ? 32.283 40.852 49.341 1.00 45.16 1046 ILE A CA 1
ATOM 7943 C C . ILE A 1 1046 ? 31.895 41.101 47.870 1.00 45.16 1046 ILE A C 1
ATOM 7945 O O . ILE A 1 1046 ? 30.827 40.677 47.438 1.00 45.16 1046 ILE A O 1
ATOM 7949 N N . TYR A 1 1047 ? 32.766 41.729 47.072 1.00 47.03 1047 TYR A N 1
ATOM 7950 C CA . TYR A 1 1047 ? 32.519 41.980 45.645 1.00 47.03 1047 TYR A CA 1
ATOM 7951 C C . TYR A 1 1047 ? 32.871 40.791 44.734 1.00 47.03 1047 TYR A C 1
ATOM 7953 O O . TYR A 1 1047 ? 32.573 40.853 43.547 1.00 47.03 1047 TYR A O 1
ATOM 7961 N N . SER A 1 1048 ? 33.507 39.730 45.254 1.00 37.16 1048 SER A N 1
ATOM 7962 C CA . SER A 1 1048 ? 33.814 38.514 44.473 1.00 37.16 1048 SER A CA 1
ATOM 7963 C C . SER A 1 1048 ? 32.828 37.356 44.692 1.00 37.16 1048 SER A C 1
ATOM 7965 O O . SER A 1 1048 ? 32.952 36.319 44.047 1.00 37.16 1048 SER A O 1
ATOM 7967 N N . SER A 1 1049 ? 31.833 37.533 45.572 1.00 42.28 1049 SER A N 1
ATOM 7968 C CA . SER A 1 1049 ? 30.802 36.524 45.876 1.00 42.28 1049 SER A CA 1
ATOM 7969 C C . SER A 1 1049 ? 29.366 36.997 45.575 1.00 42.28 1049 SER A C 1
ATOM 7971 O O . SER A 1 1049 ? 28.405 36.424 46.095 1.00 42.28 1049 SER A O 1
ATOM 7973 N N . LEU A 1 1050 ? 29.237 38.020 44.727 1.00 44.62 1050 LEU A N 1
ATOM 7974 C CA . LEU A 1 1050 ? 28.031 38.507 44.044 1.00 44.62 1050 LEU A CA 1
ATOM 7975 C C . LEU A 1 1050 ? 28.381 38.662 42.563 1.00 44.62 1050 LEU A C 1
ATOM 7977 O O . LEU A 1 1050 ? 27.490 38.403 41.727 1.00 44.62 1050 LEU A O 1
#

Nearest PDB structures (foldseek):
  8b6l-assembly1_P  TM=6.540E-01  e=7.925E-27  Homo sapiens
  6s7t-assembly1_F  TM=5.257E-01  e=1.010E-11  Homo sapiens
  5u02-assembly1_A  TM=2.104E-01  e=1.204E-01  Staphylococcus aureus
  5tz8-assembly1_B  TM=2.019E-01  e=2.190E-01  Staphylococcus aureus

Organism: Brassica cretica (NCBI:txid69181)

Sequence (1050 aa):
MMERGLVRFLFLILAVAICGAASVFQPISDSHRSAALDVFVPVDGSYKSLEEAYEALKTLEILGIDKKSDLSSATCENVVKVLALSSSTLKDALYALSVNGILKCKSGEDVPKDIVSKLQTGVKEAKLLLDFYYSVRGLVLVKEQFSGTHISLGDAEAVFRSIKALSQSDGKWRYSPNNPESSTFAAGLAFETLAGVISLAPSEIDHSLIQTLKTGITKLFDSIQKYDDGTFYFDESEGPISTTASVIRGLKSFAASESTGLNLPGEKIVGLAKFFLGVGIPVIGDCSFPLTRLLSAASASFGGGFVALQGLDCLELGFSLGGSARVAFLEEVVTHSDGRRSRSISSLVTRRSNLRCSFSVSAHLRLSPIRGSRCLRTSQWILQEVGFSEKIHTLISLEEAYEAFKALEILGIDKKSDLSSATCENVVKVLASPSSSTLKDAFYALSVNGILKCKSGEDVPKDIVSKLQAGVKDAKLLLDFYYSVKGLVLVKEQFSGTDISLGDAEAVFRSIKALSQSDGRWLYSSNNPESSTFAAGLALETLAGVISLAPSEIDQSLIQTLKTGITKLFDSIQKYDDGTFYFDESEGPISTTASVIRGLKSFAASESTGLNLPGEKIVGLAKFFLGVGIPGDAKDFFNQIDALACLEDNRFSVPLILSLPSSVISLTKKEPLKVKVSTVLGSKAPALSVKLAQALSSGSKGSSVINNQELKFDAESATYFLESFPKNFDVGKYTFVFEILLDESANEKAYITEAQTKVPIAATGAITIENAEIAVLDSDVGSVESQKKLDLTKDEAVSLSANHLQKLRLSFQLTTPIGHVFKPHQAFLKLKHESQVEHIFLVKTSGKKSELFLDFLGLVEKLYYLSGKYEIQLTIGDASMENSLLSNIGHIELDLPERPEKAARPPLQPTDPYSRYVPKAEISHIFRIPEKLPAKQISLVFLGLIVLPFIGFLIGVSLLSLLTRLGVNIKSFPSSVGAATSALLFHGGIGAVLLLYVLFWVKAIGSVHDSKGTVFAGSVSVVRRTQNTVSPRSSIEQAEICLKDIYSSL

Secondary structure (DSSP, 8-state):
--HHHHHHHHHHHHHHTT---------S-HHHHHHHHHHTPPBTTB-SSHHHHHHHHHHHHHTT---TTTTHHHHHHHHHHHHH-TT--HHHHHHHHHHHHHH-----SS--HHHHHHHHHHHHH--SHHHHHHHHHHHHHHHHHSTT-----TTHHHHHHHHHTTB-TTS-EESSTT---EEHHHHHHHHHHHHHHHHH-SSPPPHHHHHHHHHHHHHHGGG-EE-TTS-EE---TT-HHHHHHHHHHHHHHHHHH-TT-----HHHHHHHHHHHHHS------SS----SSSSSSS-SS-------------------------------------------------------------------------SSSHHHHHHHHS-TTTTTTS---HHHHHHHHHHHHHTTPPPPHHHHHHHHHHHHHHHH-TTTS-HHHHHHHHHHHHHH-----SS--HHHHHHHHHHHHH--BHHHHHHHHHHHHHHHHHSTT-----TTHHHHHHHHHTTB-TTS-EESBTT---EEHHHHHHHHHHHHHHHHH-SSPPPHHHHHHHHHHHHHHGGG-EE-TTS-EE--STT-HHHHHHHHHHHHHHHHHH-SS-----HHHHHHHHHHHHHS-S-SSHHHHHHHHHHHHHHHS-SS-EEPEEE-S-SEEETTTTPPEEEEEE-TT-PBP-SEEEEEEEEEETTSSS-EEEEEEEPEEETTTTEEEES---TT--SEEEEEEEEEEE-GGGGGS-EE--S-EEEEEEEEBPPEEEEEEEEEE-TTT--EEEEEE--TTS---EEEEEETT-EEEEEEEEE-TTSPBP--SEEEEEEEETT--EEEEEPEEETTEEEEEEEHHHHTTTTTT--EEEEEEEEEE-TTBTT-EEEEEEEEEEEPPPPPTTSPPPP---SSTTGGGSPPPP----PPPPPPPPPHHHHHHHHHHHHHHHHHHHHHHHHHHHHS-----GGGS--SHHHHHHHHHHHHHHHHHHHHHHHHHHS---HHHHHHHHHHHHHHHHHTTT-SS--TTHHHHHHHHHHHHHTT--

Mean predicted aligned error: 21.92 Å